Protein 7Q92 (pdb70)

Radius of gyration: 36.18 Å; Cα contacts (8 Å, |Δi|>4): 2029; chains: 4; bounding box: 67×119×98 Å

Foldseek 3Di:
DADEKEKEFEWEWAADPLFIKTAAPAPAGTQMDTDDPPQPDSVSRSVVSCCVQAVDDFDDKAKFDKAWDPDDPCVVVVHTYMYTYIYTYAHDDDDPSGDDIDTPCLAPVQLAQAVHGDPVVVVVVVLQQVLLPVDVVRNVVSVVLVCVANQVVVVGHDSLSQLSVVVSCLVSQQDQLNVDPPHHHDHDHPDCRSSNNSRNLSVQLVCVVQPNLRLNNDQKAFPVVVQSNNCNSRSHHDPSVVSVVRCVVVVFKDFPPDDADPVGDDGTIIGGDVVSVVVVVPDD/DVDPDDDDPVDDDDDAAWEKEFEWEWAADPLFIFTAAPVRAGTQMDTDDPPQPDSVSVSQVSCCVGPVDDFDAKAKFDWDDFPCVPHYIYTYIYTYAYPCHDTPCLAVVQLAQAPHGDPVLVVVLVLQQCLLPVDVVNNVVSVVLCCDDSNNVHDDHDLLCLLSNVVSCLVSQQDVLVVDPPHHHDHDHPGCRVNSNSRNLNVQLQCCVQPNLRQNSDQKDALVVVQSNNCNSSSYHDDPVVSVVRCVVNVFWDFPPPVTMIGGDVVSVVCSVVQHHHHDDDDD/DDPDDEKEKEFEWEWAADPLFIKTAAPQRAGTQMDTDDPPQQFSVSSSQVSQCVGFVDHFFFKAKFDKDWDPDDPCVVVPHTYMYTYIYTYAHDDVDGGDDIDTPCLAPVQLAQAVHGDPCLVVVLVLQQCLLPVDVVNNVVSVVLCCVDPNSVPHDHDSLCQLSNVVSCLVSQQDQLVVDPPHHHDGDHPDCRSSSNSRNLSVQLVCCVQPNPRLNNDQKAFLVVVQSNNCNSNSHHDDRVVVVVSCVVNVQKDFPPDDQDPDGDDGTIMGGDPVSVVVCCVCGDDTD/DDDDDDDAWEKEFEFEWAADPLFIKTAAPVRAFTQMDTDDPPQPDSVSVSVVSCCVGFVDDWDAKAKFDWDWFDDDPPGIYIYTYIYTYAHQDVVGGGDIDTPCLAVVQLAQAVHGDPVLVVVLVLQQCLLPVDPVRNVVSCVLCCVDSNNPPHDHDSLCQLSNVVSCLVSVVPPLNVHDHDHPGCRNNSNSRNLNVQLQCLVQPNLRQNSDQKAFVVVVQSNNCNSSSYRDDSVVSVCRCVVNQFKDFPPDDADPPGDDGTIMGGDVVSVVVSVPQHRHHDDPDD

Secondary structure (DSSP, 8-state):
--EEEEEEEEEEEEEETTEEE--BTTTTB--EEE--TT-SSHHHHHHHHHHHHH------EEEEEEEE---S-GGGGTSEEEEEEEEEE-------------BHHHH-GGG--TTSS-THHHHHHHHHHHHHTS-GGGHHHHHHHHHHHSSTTSS---TT-HHHHHHHHHHTT-SGGG--SS----S---TTHHHHHHHHHHHHHHHHHH----TT---SB-HHHHHHHHHHHHTS---HHHHHHHHHHTT-EEE----B-SSS-B---EEE-HHHHHHHHS--/-----SS-TT------EEEEEEEEEEEEETTEEE--BTTTTB-SEEE--TT-SSHHHHHHHHHHHHH------EEEEEEEE-----SEEEEEEEEE------BHHHH-GGG--BTBS-THHHHHHHHHHHHHTSSGGGHHHHHHHHHHHT-TTS----TT-HHHHHHHHHHTT-SGGG--SS----S---TTHHHHHHHHHHHHHHHHHH----TT---SEEHHHHHHHHHHHHTSPPPHHHHHHHHHHTT-EEE-----EEEE-HHHHHHHHHH-SS---S--/--SSEEEEEEEEEEEEEETTEEE--BTTTTB-SEEE--TT-SSHHHHHHHHHHHHH------EEEEEEEE---S--TTTTSEEEEEEEEEE------------BHHHH-GGG--TTSS-THHHHHHHHHHHHHTS-HHHHHHHHHHHHHHT-TTS----TT-HHHHHHHHHHTT-SGGG--SS----S---TTHHHHHHHHHHHHHHHHHH----TT---SEEHHHHHHHHHHHHTSPPPHHHHHHHHHHHT-EEE----B-SSS-B--EEEE-HHHHHHHHHT-----/-------EEEEEEEEEEEEETTEEE--BGGGTB-SEEE--TT-SSHHHHHHHHHHHHH-------EEEEEEE--------EEEEEEEEE------------BHHHH-GGG--TTSS-THHHHHHHHHHHHHTS-GGGHHHHHHHHHHHH-TTS----TTTHHHHHHHHHHTT-STT----S---TTHHHHHHHHHHHHHHHHHH----TT---SB-HHHHHHHHHHHHTSPPPHHHHHHHHHHTT-EEE----B-TTS-B---EEE-HHHHHHHHHS-SS---S--

Solvent-accessible surface area: 52614 Å² total

InterPro domains:
  IPR011213 Nicotinic acid mononucleotide biosynthesis protein [PIRSF019423] (5-300)
  IPR015797 NUDIX hydrolase-like domain superfamily [SSF55811] (12-137)
  IPR036388 Winged helix-like DNA-binding domain superfamily [G3DSA:1.10.10.10] (214-289)
  IPR036390 Winged helix DNA-binding domain superfamily [SSF46785] (218-288)
  IPR054105 NrtR, DNA-binding winged helix domain [PF21906] (220-280)

Organism: Agrobacterium fabrum (strain C58 / ATCC 33970) (NCBI:txid176299)

Structure (mmCIF, N/CA/C/O backbone):
data_7Q92
#
_entry.id   7Q92
#
_cell.length_a   57.920
_cell.length_b   132.570
_cell.length_c   86.850
_cell.angle_alpha   90.000
_cell.angle_beta   100.158
_cell.angle_gamma   90.000
#
_symmetry.space_group_name_H-M   'P 1 21 1'
#
loop_
_entity.id
_entity.type
_entity.pdbx_description
1 polymer 'NADQ transcription factor'
2 non-polymer "ADENOSINE-5'-TRIPHOSPHATE"
3 non-polymer 'POTASSIUM ION'
4 non-polymer 'SODIUM ION'
5 water water
#
loop_
_atom_site.group_PDB
_atom_site.id
_atom_site.type_symbol
_atom_site.label_atom_id
_atom_site.label_alt_id
_atom_site.label_comp_id
_atom_site.label_asym_id
_atom_site.label_entity_id
_atom_site.label_seq_id
_atom_site.pdbx_PDB_ins_code
_atom_site.Cartn_x
_atom_site.Cartn_y
_atom_site.Cartn_z
_atom_site.occupancy
_atom_site.B_iso_or_equiv
_atom_site.auth_seq_id
_atom_site.auth_comp_id
_atom_site.auth_asym_id
_atom_site.auth_atom_id
_atom_site.pdbx_PDB_model_num
ATOM 1 N N . ILE A 1 39 ? 11.07035 45.61767 56.89198 1.000 53.97663 39 ILE A N 1
ATOM 2 C CA . ILE A 1 39 ? 10.98096 46.99139 57.36656 1.000 53.18406 39 ILE A CA 1
ATOM 3 C C . ILE A 1 39 ? 11.17419 47.95419 56.19976 1.000 53.51860 39 ILE A C 1
ATOM 4 O O . ILE A 1 39 ? 12.06409 47.76935 55.36750 1.000 52.55046 39 ILE A O 1
ATOM 9 N N . GLY A 1 40 ? 10.33416 48.98034 56.14142 1.000 46.27782 40 GLY A N 1
ATOM 10 C CA . GLY A 1 40 ? 10.37533 49.93794 55.05928 1.000 42.44531 40 GLY A CA 1
ATOM 11 C C . GLY A 1 40 ? 9.42318 49.66198 53.91851 1.000 43.14771 40 GLY A C 1
ATOM 12 O O . GLY A 1 40 ? 9.66263 50.14884 52.80699 1.000 44.07131 40 GLY A O 1
ATOM 13 N N . LEU A 1 41 ? 8.35918 48.90184 54.15345 1.000 40.64317 41 LEU A N 1
ATOM 14 C CA . LEU A 1 41 ? 7.38483 48.57552 53.12543 1.000 39.66073 41 LEU A CA 1
ATOM 15 C C . LEU A 1 41 ? 6.19501 49.52254 53.20439 1.000 34.88270 41 LEU A C 1
ATOM 16 O O . LEU A 1 41 ? 5.86101 50.04352 54.27115 1.000 36.43365 41 LEU A O 1
ATOM 21 N N . ALA A 1 42 ? 5.55350 49.73767 52.05871 1.000 39.14204 42 ALA A N 1
ATOM 22 C CA . ALA A 1 42 ? 4.40437 50.62484 51.98793 1.000 37.32934 42 ALA A CA 1
ATOM 23 C C . ALA A 1 42 ? 3.47792 50.17019 50.87165 1.000 34.56105 42 ALA A C 1
ATOM 24 O O . ALA A 1 42 ? 3.91645 49.58667 49.87719 1.000 28.38543 42 ALA A O 1
ATOM 26 N N . HIS A 1 43 ? 2.18982 50.44249 51.05144 1.000 34.74092 43 HIS A N 1
ATOM 27 C CA . HIS A 1 43 ? 1.18135 50.19549 50.03069 1.000 30.76852 43 HIS A CA 1
ATOM 28 C C . HIS A 1 43 ? 0.83749 51.52105 49.36383 1.000 31.34453 43 HIS A C 1
ATOM 29 O O . HIS A 1 43 ? 0.46259 52.48251 50.04371 1.000 30.73782 43 HIS A O 1
ATOM 36 N N . ALA A 1 44 ? 0.96993 51.57349 48.04279 1.000 28.40896 44 ALA A N 1
ATOM 37 C CA . ALA A 1 44 ? 0.75964 52.80069 47.28908 1.000 29.67774 44 ALA A CA 1
ATOM 38 C C . ALA A 1 44 ? -0.57602 52.74767 46.56264 1.000 32.61914 44 ALA A C 1
ATOM 39 O O . ALA A 1 44 ? -0.85523 51.79278 45.82966 1.000 36.19189 44 ALA A O 1
ATOM 41 N N . GLU A 1 45 ? -1.39418 53.77307 46.77152 1.000 36.89991 45 GLU A N 1
ATOM 42 C CA . GLU A 1 45 ? -2.63193 53.95947 46.02942 1.000 35.22400 45 GLU A CA 1
ATOM 43 C C . GLU A 1 45 ? -2.43685 55.08593 45.02509 1.000 28.51805 45 GLU A C 1
ATOM 44 O O . GLU A 1 45 ? -2.01433 56.18668 45.39378 1.000 29.03043 45 GLU A O 1
ATOM 50 N N . LEU A 1 46 ? -2.72822 54.80327 43.75975 1.000 32.65965 46 LEU A N 1
ATOM 51 C CA . LEU A 1 46 ? -2.61792 55.79239 42.69657 1.000 21.39957 46 LEU A CA 1
ATOM 52 C C . LEU A 1 46 ? -3.98031 56.44307 42.49881 1.000 32.89995 46 LEU A C 1
ATOM 53 O O . LEU A 1 46 ? -4.96743 55.75019 42.23541 1.000 30.84180 46 LEU A O 1
ATOM 58 N N . ILE A 1 47 ? -4.03575 57.76632 42.63180 1.000 29.20608 47 ILE A N 1
ATOM 59 C CA . ILE A 1 47 ? -5.28969 58.51100 42.61751 1.000 27.37074 47 ILE A CA 1
ATOM 60 C C . ILE A 1 47 ? -5.23962 59.52982 41.48770 1.000 31.46998 47 ILE A C 1
ATOM 61 O O . ILE A 1 47 ? -4.23974 60.23954 41.32861 1.000 25.37787 47 ILE A O 1
ATOM 66 N N . ALA A 1 48 ? -6.32231 59.61143 40.71775 1.000 31.33150 48 ALA A N 1
ATOM 67 C CA . ALA A 1 48 ? -6.37798 60.42543 39.51121 1.000 26.20987 48 ALA A CA 1
ATOM 68 C C . ALA A 1 48 ? -7.28005 61.63402 39.71851 1.000 34.16618 48 ALA A C 1
ATOM 69 O O . ALA A 1 48 ? -8.41950 61.49526 40.17735 1.000 32.67858 48 ALA A O 1
ATOM 71 N N . VAL A 1 49 ? -6.76719 62.81420 39.37205 1.000 24.64001 49 VAL A N 1
ATOM 72 C CA . VAL A 1 49 ? -7.57156 64.02870 39.30672 1.000 24.17786 49 VAL A CA 1
ATOM 73 C C . VAL A 1 49 ? -7.66569 64.45804 37.84848 1.000 26.87868 49 VAL A C 1
ATOM 74 O O . VAL A 1 49 ? -6.79727 65.17823 37.34261 1.000 27.76735 49 VAL A O 1
ATOM 78 N N . VAL A 1 50 ? -8.71051 64.01096 37.16015 1.000 27.45681 50 VAL A N 1
ATOM 79 C CA . VAL A 1 50 ? -8.91634 64.32096 35.75029 1.000 28.18535 50 VAL A CA 1
ATOM 80 C C . VAL A 1 50 ? -9.94892 65.43482 35.65638 1.000 29.11422 50 VAL A C 1
ATOM 81 O O . VAL A 1 50 ? -11.09811 65.26673 36.08240 1.000 29.45945 50 VAL A O 1
ATOM 85 N N . THR A 1 51 ? -9.54416 66.56813 35.09134 1.000 28.09004 51 THR A N 1
ATOM 86 C CA . THR A 1 51 ? -10.34691 67.78172 35.09130 1.000 33.62779 51 THR A CA 1
ATOM 87 C C . THR A 1 51 ? -10.80118 68.13220 33.67972 1.000 32.76168 51 THR A C 1
ATOM 88 O O . THR A 1 51 ? -10.03730 68.00307 32.71759 1.000 25.88651 51 THR A O 1
ATOM 92 N N . ALA A 1 52 ? -12.05651 68.56182 33.56667 1.000 31.91110 52 ALA A N 1
ATOM 93 C CA . ALA A 1 52 ? -12.60161 69.12067 32.34092 1.000 31.88301 52 ALA A CA 1
ATOM 94 C C . ALA A 1 52 ? -13.36676 70.39112 32.68090 1.000 37.69385 52 ALA A C 1
ATOM 95 O O . ALA A 1 52 ? -13.74671 70.62157 33.83199 1.000 35.93529 52 ALA A O 1
ATOM 97 N N . ILE A 1 53 ? -13.58868 71.21966 31.66525 1.000 30.33812 53 ILE A N 1
ATOM 98 C CA . ILE A 1 53 ? -14.31514 72.47519 31.81460 1.000 33.55937 53 ILE A CA 1
ATOM 99 C C . ILE A 1 53 ? -15.56523 72.38728 30.95201 1.000 38.87590 53 ILE A C 1
ATOM 100 O O . ILE A 1 53 ? -15.47851 72.37343 29.71726 1.000 39.78839 53 ILE A O 1
ATOM 105 N N . THR A 1 54 ? -16.72654 72.32867 31.59885 1.000 44.28974 54 THR A N 1
ATOM 106 C CA . THR A 1 54 ? -18.00634 72.19572 30.91738 1.000 45.21415 54 THR A CA 1
ATOM 107 C C . THR A 1 54 ? -18.95392 73.26733 31.43088 1.000 42.39341 54 THR A C 1
ATOM 108 O O . THR A 1 54 ? -19.14691 73.39643 32.64408 1.000 45.03365 54 THR A O 1
ATOM 112 N N . THR A 1 55 ? -19.54292 74.02778 30.50467 1.000 49.97292 55 THR A N 1
ATOM 113 C CA . THR A 1 55 ? -20.46579 75.11700 30.83546 1.000 47.01537 55 THR A CA 1
ATOM 114 C C . THR A 1 55 ? -19.81656 76.12455 31.78265 1.000 48.60617 55 THR A C 1
ATOM 115 O O . THR A 1 55 ? -20.44157 76.60394 32.73145 1.000 51.77214 55 THR A O 1
ATOM 119 N N . ASP A 1 56 ? -18.54697 76.44272 31.51840 1.000 45.92948 56 ASP A N 1
ATOM 120 C CA . ASP A 1 56 ? -17.76741 77.38130 32.32682 1.000 42.78716 56 ASP A CA 1
ATOM 121 C C . ASP A 1 56 ? -17.71197 76.96162 33.79418 1.000 47.04519 56 ASP A C 1
ATOM 122 O O . ASP A 1 56 ? -17.65564 77.80546 34.69293 1.000 40.60308 56 ASP A O 1
ATOM 127 N N . GLU A 1 57 ? -17.72321 75.65359 34.04887 1.000 44.35303 57 GLU A N 1
ATOM 128 C CA . GLU A 1 57 ? -17.60981 75.12004 35.39667 1.000 46.38159 57 GLU A CA 1
ATOM 129 C C . GLU A 1 57 ? -16.52456 74.05749 35.41979 1.000 39.72860 57 GLU A C 1
ATOM 130 O O . GLU A 1 57 ? -16.52287 73.14842 34.56882 1.000 34.26294 57 GLU A O 1
ATOM 136 N N . PRO A 1 58 ? -15.58079 74.12475 36.36201 1.000 27.92306 58 PRO A N 1
ATOM 137 C CA . PRO A 1 58 ? -14.54133 73.09239 36.44803 1.000 35.18470 58 PRO A CA 1
ATOM 138 C C . PRO A 1 58 ? -15.10865 71.81712 37.05568 1.000 30.64210 58 PRO A C 1
ATOM 139 O O . PRO A 1 58 ? -15.72261 71.84162 38.12509 1.000 28.92676 58 PRO A O 1
ATOM 143 N N . ARG A 1 59 ? -14.90452 70.70070 36.36399 1.000 28.64545 59 ARG A N 1
ATOM 144 C CA . ARG A 1 59 ? -15.44996 69.42134 36.78452 1.000 30.01089 59 ARG A CA 1
ATOM 145 C C . ARG A 1 59 ? -14.34059 68.38344 36.85770 1.000 32.34589 59 ARG A C 1
ATOM 146 O O . ARG A 1 59 ? -13.34856 68.45448 36.12698 1.000 35.23955 59 ARG A O 1
ATOM 154 N N . VAL A 1 60 ? -14.51780 67.42094 37.75832 1.000 32.38932 60 VAL A N 1
ATOM 155 C CA . VAL A 1 60 ? -13.54810 66.35982 37.99085 1.000 32.65906 60 VAL A CA 1
ATOM 156 C C . VAL A 1 60 ? -14.23000 65.02050 37.74879 1.000 30.60602 60 VAL A C 1
ATOM 157 O O . VAL A 1 60 ? -15.41157 64.84601 38.06737 1.000 32.70893 60 VAL A O 1
ATOM 169 N N . THR A 1 62 ? -15.20071 61.32523 38.46065 1.000 32.26465 62 THR A N 1
ATOM 170 C CA . THR A 1 62 ? -15.40174 60.58760 39.69911 1.000 34.15480 62 THR A CA 1
ATOM 171 C C . THR A 1 62 ? -16.03948 59.23636 39.40678 1.000 41.22483 62 THR A C 1
ATOM 172 O O . THR A 1 62 ? -16.55080 58.98332 38.31300 1.000 43.11565 62 THR A O 1
ATOM 176 N N . VAL A 1 63 ? -16.00113 58.36562 40.41408 1.000 40.21952 63 VAL A N 1
ATOM 177 C CA . VAL A 1 63 ? -16.70005 57.08969 40.39434 1.000 42.13833 63 VAL A CA 1
ATOM 178 C C . VAL A 1 63 ? -17.61728 57.02963 41.61292 1.000 42.09513 63 VAL A C 1
ATOM 179 O O . VAL A 1 63 ? -17.58280 57.89603 42.48737 1.000 40.70573 63 VAL A O 1
ATOM 183 N N . ARG A 1 64 ? -18.44101 55.97952 41.65776 1.000 41.67658 64 ARG A N 1
ATOM 184 C CA . ARG A 1 64 ? -19.41787 55.77804 42.73139 1.000 46.21572 64 ARG A CA 1
ATOM 185 C C . ARG A 1 64 ? -20.32082 56.99973 42.90030 1.000 44.26211 64 ARG A C 1
ATOM 186 O O . ARG A 1 64 ? -20.57741 57.45582 44.01615 1.000 44.19891 64 ARG A O 1
ATOM 194 N N . GLU A 1 65 ? -20.80356 57.53158 41.77525 1.000 44.40215 65 GLU A N 1
ATOM 195 C CA . GLU A 1 65 ? -21.74590 58.65288 41.75302 1.000 43.99154 65 GLU A CA 1
ATOM 196 C C . GLU A 1 65 ? -21.18342 59.87289 42.48273 1.000 45.36736 65 GLU A C 1
ATOM 197 O O . GLU A 1 65 ? -21.86595 60.52013 43.28004 1.000 48.24094 65 GLU A O 1
ATOM 203 N N . GLY A 1 66 ? -19.91836 60.18164 42.20586 1.000 41.67550 66 GLY A N 1
ATOM 204 C CA . GLY A 1 66 ? -19.29264 61.36585 42.75765 1.000 39.68085 66 GLY A CA 1
ATOM 205 C C . GLY A 1 66 ? -18.72273 61.22032 44.14915 1.000 36.78478 66 GLY A C 1
ATOM 206 O O . GLY A 1 66 ? -18.37437 62.23408 44.76552 1.000 36.78372 66 GLY A O 1
ATOM 207 N N . ALA A 1 67 ? -18.60806 59.99838 44.66548 1.000 37.55128 67 ALA A N 1
ATOM 208 C CA . ALA A 1 67 ? -18.10576 59.79338 46.01646 1.000 41.09846 67 ALA A CA 1
ATOM 209 C C . ALA A 1 67 ? -16.59763 59.59291 46.07655 1.000 40.78136 67 ALA A C 1
ATOM 210 O O . ALA A 1 67 ? -16.00731 59.77756 47.14733 1.000 32.35118 67 ALA A O 1
ATOM 212 N N . ALA A 1 68 ? -15.95932 59.22877 44.96563 1.000 38.41883 68 ALA A N 1
ATOM 213 C CA . ALA A 1 68 ? -14.53618 58.92749 44.98415 1.000 33.47469 68 ALA A CA 1
ATOM 214 C C . ALA A 1 68 ? -13.91485 59.25012 43.63437 1.000 34.32700 68 ALA A C 1
ATOM 215 O O . ALA A 1 68 ? -14.57719 59.19057 42.59500 1.000 36.54266 68 ALA A O 1
ATOM 217 N N . LEU A 1 69 ? -12.63153 59.59122 43.66761 1.000 37.26632 69 LEU A N 1
ATOM 218 C CA . LEU A 1 69 ? -11.83335 59.73286 42.46450 1.000 28.52239 69 LEU A CA 1
ATOM 219 C C . LEU A 1 69 ? -11.44305 58.35770 41.93680 1.000 29.13619 69 LEU A C 1
ATOM 220 O O . LEU A 1 69 ? -11.40058 57.38303 42.69212 1.000 26.29916 69 LEU A O 1
ATOM 225 N N . PRO A 1 70 ? -11.16242 58.24608 40.63883 1.000 28.50550 70 PRO A N 1
ATOM 226 C CA . PRO A 1 70 ? -10.62634 56.98174 40.11231 1.000 33.09037 70 PRO A CA 1
ATOM 227 C C . PRO A 1 70 ? -9.28703 56.67239 40.76053 1.000 27.57599 70 PRO A C 1
ATOM 228 O O . PRO A 1 70 ? -8.36215 57.48716 40.73281 1.000 33.38584 70 PRO A O 1
ATOM 232 N N . SER A 1 71 ? -9.19052 55.49177 41.36651 1.000 29.96264 71 SER A N 1
ATOM 233 C CA . SER A 1 71 ? -7.98252 55.12547 42.08907 1.000 31.33107 71 SER A CA 1
ATOM 234 C C . SER A 1 71 ? -7.73658 53.63003 41.95445 1.000 32.30940 71 SER A C 1
ATOM 235 O O . SER A 1 71 ? -8.59455 52.87109 41.49604 1.000 35.18292 71 SER A O 1
ATOM 238 N N . GLY A 1 72 ? -6.54092 53.21738 42.36716 1.000 28.26411 72 GLY A N 1
ATOM 239 C CA . GLY A 1 72 ? -6.13929 51.83357 42.31476 1.000 32.90868 72 GLY A CA 1
ATOM 240 C C . GLY A 1 72 ? -4.74939 51.63326 42.88385 1.000 34.34246 72 GLY A C 1
ATOM 241 O O . GLY A 1 72 ? -3.91761 52.54652 42.89166 1.000 33.18495 72 GLY A O 1
ATOM 242 N N . PRO A 1 73 ? -4.47110 50.43024 43.37626 1.000 37.04334 73 PRO A N 1
ATOM 243 C CA . PRO A 1 73 ? -3.16190 50.16754 43.97956 1.000 36.86507 73 PRO A CA 1
ATOM 244 C C . PRO A 1 73 ? -2.06926 50.04396 42.93028 1.000 37.48749 73 PRO A C 1
ATOM 245 O O . PRO A 1 73 ? -2.31446 49.73387 41.76267 1.000 36.48247 73 PRO A O 1
ATOM 249 N N . PHE A 1 74 ? -0.84037 50.29261 43.37253 1.000 31.54265 74 PHE A N 1
ATOM 250 C CA . PHE A 1 74 ? 0.33761 50.08386 42.54316 1.000 33.37533 74 PHE A CA 1
ATOM 251 C C . PHE A 1 74 ? 0.77185 48.62818 42.67221 1.000 35.19763 74 PHE A C 1
ATOM 252 O O . PHE A 1 74 ? 1.01146 48.14305 43.78370 1.000 34.37419 74 PHE A O 1
ATOM 260 N N . GLU A 1 75 ? 0.86793 47.93363 41.54384 1.000 36.73068 75 GLU A N 1
ATOM 261 C CA . GLU A 1 75 ? 1.15495 46.50756 41.52654 1.000 40.06675 75 GLU A CA 1
ATOM 262 C C . GLU A 1 75 ? 2.50564 46.24751 40.87111 1.000 34.89447 75 GLU A C 1
ATOM 263 O O . GLU A 1 75 ? 3.09425 47.12287 40.23087 1.000 38.61688 75 GLU A O 1
ATOM 269 N N . PHE A 1 76 ? 2.99144 45.01455 41.04431 1.000 29.66863 76 PHE A N 1
ATOM 270 C CA . PHE A 1 76 ? 4.32147 44.66162 40.55592 1.000 36.98829 76 PHE A CA 1
ATOM 271 C C . PHE A 1 76 ? 4.40245 44.75992 39.03768 1.000 35.89677 76 PHE A C 1
ATOM 272 O O . PHE A 1 76 ? 5.41655 45.20890 38.49106 1.000 40.30252 76 PHE A O 1
ATOM 280 N N . GLY A 1 77 ? 3.34870 44.34077 38.33881 1.000 33.48896 77 GLY A N 1
ATOM 281 C CA . GLY A 1 77 ? 3.34452 44.40575 36.88843 1.000 32.23982 77 GLY A CA 1
ATOM 282 C C . GLY A 1 77 ? 3.25551 45.80600 36.31906 1.000 38.71606 77 GLY A C 1
ATOM 283 O O . GLY A 1 77 ? 3.45317 45.97581 35.11088 1.000 42.15661 77 GLY A O 1
ATOM 284 N N . HIS A 1 78 ? 2.96061 46.80361 37.14955 1.000 37.63556 78 HIS A N 1
ATOM 285 C CA . HIS A 1 78 ? 2.87311 48.18404 36.68562 1.000 38.52425 78 HIS A CA 1
ATOM 286 C C . HIS A 1 78 ? 4.27306 48.70378 36.38888 1.000 42.64577 78 HIS A C 1
ATOM 287 O O . HIS A 1 78 ? 5.09602 48.84939 37.29826 1.000 39.02939 78 HIS A O 1
ATOM 294 N N . ARG A 1 79 ? 4.54290 48.98598 35.11224 1.000 43.88720 79 ARG A N 1
ATOM 295 C CA . ARG A 1 79 ? 5.88904 49.37601 34.70700 1.000 38.88437 79 ARG A CA 1
ATOM 296 C C . ARG A 1 79 ? 6.30294 50.69118 35.35418 1.000 36.88539 79 ARG A C 1
ATOM 297 O O . ARG A 1 79 ? 7.44701 50.84036 35.79826 1.000 38.58725 79 ARG A O 1
ATOM 305 N N . THR A 1 80 ? 5.38966 51.65701 35.41246 1.000 40.83395 80 THR A N 1
ATOM 306 C CA . THR A 1 80 ? 5.61883 52.92448 36.08915 1.000 40.91181 80 THR A CA 1
ATOM 307 C C . THR A 1 80 ? 4.40254 53.26343 36.94016 1.000 36.08578 80 THR A C 1
ATOM 308 O O . THR A 1 80 ? 3.35121 52.62323 36.84922 1.000 31.33412 80 THR A O 1
ATOM 312 N N . LEU A 1 81 ? 4.55820 54.28936 37.77962 1.000 35.06993 81 LEU A N 1
ATOM 313 C CA . LEU A 1 81 ? 3.43108 54.76673 38.57324 1.000 34.00685 81 LEU A CA 1
ATOM 314 C C . LEU A 1 81 ? 2.33487 55.33362 37.67961 1.000 34.11300 81 LEU A C 1
ATOM 315 O O . LEU A 1 81 ? 1.14253 55.15442 37.95508 1.000 34.99375 81 LEU A O 1
ATOM 320 N N . GLN A 1 82 ? 2.72136 56.01119 36.59554 1.000 32.63444 82 GLN A N 1
ATOM 321 C CA . GLN A 1 82 ? 1.73658 56.61359 35.70261 1.000 33.86181 82 GLN A CA 1
ATOM 322 C C . GLN A 1 82 ? 1.01937 55.55849 34.86814 1.000 36.09760 82 GLN A C 1
ATOM 323 O O . GLN A 1 82 ? -0.19588 55.64891 34.65686 1.000 36.13037 82 GLN A O 1
ATOM 329 N N . SER A 1 83 ? 1.75241 54.55489 34.37799 1.000 31.61205 83 SER A N 1
ATOM 330 C CA . SER A 1 83 ? 1.11651 53.49367 33.60455 1.000 32.04584 83 SER A CA 1
ATOM 331 C C . SER A 1 83 ? 0.17145 52.66624 34.46485 1.000 37.90064 83 SER A C 1
ATOM 332 O O . SER A 1 83 ? -0.85000 52.17674 33.96847 1.000 31.70004 83 SER A O 1
ATOM 335 N N . GLY A 1 84 ? 0.49306 52.49798 35.74841 1.000 40.84311 84 GLY A N 1
ATOM 336 C CA . GLY A 1 84 ? -0.41037 51.78720 36.63618 1.000 33.18504 84 GLY A CA 1
ATOM 337 C C . GLY A 1 84 ? -1.71765 52.52501 36.84552 1.000 31.93709 84 GLY A C 1
ATOM 338 O O . GLY A 1 84 ? -2.79117 51.91673 36.84092 1.000 35.08247 84 GLY A O 1
ATOM 339 N N . LEU A 1 85 ? -1.64810 53.84630 37.02268 1.000 33.90468 85 LEU A N 1
ATOM 340 C CA . LEU A 1 85 ? -2.86387 54.62759 37.21512 1.000 34.28469 85 LEU A CA 1
ATOM 341 C C . LEU A 1 85 ? -3.70958 54.67525 35.94906 1.000 31.20572 85 LEU A C 1
ATOM 342 O O . LEU A 1 85 ? -4.94309 54.69259 36.03363 1.000 35.13178 85 LEU A O 1
ATOM 347 N N . ARG A 1 86 ? -3.07329 54.69140 34.77349 1.000 32.22407 86 ARG A N 1
ATOM 348 C CA . ARG A 1 86 ? -3.83131 54.72219 33.52554 1.000 35.47316 86 ARG A CA 1
ATOM 349 C C . ARG A 1 86 ? -4.70732 53.48462 33.37986 1.000 34.79594 86 ARG A C 1
ATOM 350 O O . ARG A 1 86 ? -5.82588 53.56451 32.85838 1.000 35.14965 86 ARG A O 1
ATOM 358 N N . GLU A 1 87 ? -4.21577 52.32966 33.83474 1.000 33.32162 87 GLU A N 1
ATOM 359 C CA . GLU A 1 87 ? -5.01207 51.11047 33.75863 1.000 34.98307 87 GLU A CA 1
ATOM 360 C C . GLU A 1 87 ? -6.21688 51.17209 34.68666 1.000 35.94840 87 GLU A C 1
ATOM 361 O O . GLU A 1 87 ? -7.27933 50.63353 34.35619 1.000 35.05721 87 GLU A O 1
ATOM 367 N N . TRP A 1 88 ? -6.07807 51.82695 35.84140 1.000 29.82088 88 TRP A N 1
ATOM 368 C CA . TRP A 1 88 ? -7.21917 51.97849 36.73671 1.000 31.00583 88 TRP A CA 1
ATOM 369 C C . TRP A 1 88 ? -8.20677 53.00635 36.20051 1.000 32.72328 88 TRP A C 1
ATOM 370 O O . TRP A 1 88 ? -9.42282 52.84032 36.34904 1.000 35.40447 88 TRP A O 1
ATOM 381 N N . ILE A 1 89 ? -7.70616 54.07190 35.57070 1.000 31.77727 89 ILE A N 1
ATOM 382 C CA . ILE A 1 89 ? -8.59647 55.04950 34.94968 1.000 34.51151 89 ILE A CA 1
ATOM 383 C C . ILE A 1 89 ? -9.42731 54.39030 33.85656 1.000 33.58214 89 ILE A C 1
ATOM 384 O O . ILE A 1 89 ? -10.64240 54.60317 33.76349 1.000 31.39232 89 ILE A O 1
ATOM 389 N N . HIS A 1 90 ? -8.78675 53.57148 33.01898 1.000 34.67975 90 HIS A N 1
ATOM 390 C CA . HIS A 1 90 ? -9.49264 52.93316 31.91288 1.000 36.04096 90 HIS A CA 1
ATOM 391 C C . HIS A 1 90 ? -10.48469 51.89202 32.41497 1.000 39.25028 90 HIS A C 1
ATOM 392 O O . HIS A 1 90 ? -11.62460 51.83288 31.93994 1.000 40.46204 90 HIS A O 1
ATOM 399 N N . GLU A 1 91 ? -10.07235 51.06867 33.38139 1.000 39.94597 91 GLU A N 1
ATOM 400 C CA . GLU A 1 91 ? -10.94110 50.00612 33.87691 1.000 40.43530 91 GLU A CA 1
ATOM 401 C C . GLU A 1 91 ? -12.17280 50.55871 34.58442 1.000 40.36339 91 GLU A C 1
ATOM 402 O O . GLU A 1 91 ? -13.23510 49.92624 34.56045 1.000 40.19255 91 GLU A O 1
ATOM 408 N N . GLN A 1 92 ? -12.06198 51.73519 35.20030 1.000 38.87644 92 GLN A N 1
ATOM 409 C CA . GLN A 1 92 ? -13.13958 52.26704 36.02251 1.000 34.15447 92 GLN A CA 1
ATOM 410 C C . GLN A 1 92 ? -13.98773 53.31894 35.32146 1.000 35.22322 92 GLN A C 1
ATOM 411 O O . GLN A 1 92 ? -15.13917 53.52406 35.72090 1.000 35.44351 92 GLN A O 1
ATOM 417 N N . THR A 1 93 ? -13.45944 53.98964 34.29794 1.000 37.59448 93 THR A N 1
ATOM 418 C CA . THR A 1 93 ? -14.21626 55.04200 33.62864 1.000 46.50576 93 THR A CA 1
ATOM 419 C C . THR A 1 93 ? -14.30531 54.80807 32.12569 1.000 42.35214 93 THR A C 1
ATOM 420 O O . THR A 1 93 ? -15.27454 55.23126 31.48717 1.000 45.04414 93 THR A O 1
ATOM 424 N N . HIS A 1 94 ? -13.29816 54.14606 31.55337 1.000 44.31460 94 HIS A N 1
ATOM 425 C CA . HIS A 1 94 ? -13.16917 53.96259 30.10748 1.000 43.77595 94 HIS A CA 1
ATOM 426 C C . HIS A 1 94 ? -13.16009 55.29046 29.35739 1.000 42.80134 94 HIS A C 1
ATOM 427 O O . HIS A 1 94 ? -13.47847 55.33829 28.16426 1.000 49.69846 94 HIS A O 1
ATOM 434 N N . HIS A 1 95 ? -12.79863 56.37026 30.04162 1.000 39.96688 95 HIS A N 1
ATOM 435 C CA . HIS A 1 95 ? -12.71704 57.70843 29.47057 1.000 36.25843 95 HIS A CA 1
ATOM 436 C C . HIS A 1 95 ? -11.29037 57.98136 29.01360 1.000 39.81274 95 HIS A C 1
ATOM 437 O O . HIS A 1 95 ? -10.34906 57.74928 29.78137 1.000 45.82140 95 HIS A O 1
ATOM 444 N N . PRO A 1 96 ? -11.08803 58.45206 27.78362 1.000 40.75846 96 PRO A N 1
ATOM 445 C CA . PRO A 1 96 ? -9.72360 58.71940 27.31592 1.000 40.49455 96 PRO A CA 1
ATOM 446 C C . PRO A 1 96 ? -9.04278 59.78425 28.16256 1.000 38.12403 96 PRO A C 1
ATOM 447 O O . PRO A 1 96 ? -9.67934 60.70882 28.67245 1.000 33.34246 96 PRO A O 1
ATOM 451 N N . VAL A 1 97 ? -7.72876 59.63723 28.31385 1.000 31.54485 97 VAL A N 1
ATOM 452 C CA . VAL A 1 97 ? -6.91052 60.55307 29.09876 1.000 35.00684 97 VAL A CA 1
ATOM 453 C C . VAL A 1 97 ? -5.65211 60.87109 28.30532 1.000 31.47198 97 VAL A C 1
ATOM 454 O O . VAL A 1 97 ? -5.00086 59.96280 27.77776 1.000 36.26509 97 VAL A O 1
ATOM 458 N N . GLY A 1 98 ? -5.31629 62.15558 28.21667 1.000 21.33282 98 GLY A N 1
ATOM 459 C CA . GLY A 1 98 ? -4.10418 62.57336 27.54342 1.000 32.97146 98 GLY A CA 1
ATOM 460 C C . GLY A 1 98 ? -2.89192 62.52587 28.44923 1.000 34.43724 98 GLY A C 1
ATOM 461 O O . GLY A 1 98 ? -2.54637 61.46564 28.97992 1.000 33.64333 98 GLY A O 1
ATOM 462 N N . TYR A 1 99 ? -2.24097 63.66873 28.64104 1.000 33.05316 99 TYR A N 1
ATOM 463 C CA . TYR A 1 99 ? -1.06479 63.72855 29.49376 1.000 31.88437 99 TYR A CA 1
ATOM 464 C C . TYR A 1 99 ? -1.45866 63.68537 30.96556 1.000 30.96947 99 TYR A C 1
ATOM 465 O O . TYR A 1 99 ? -2.53151 64.15075 31.36122 1.000 33.54487 99 TYR A O 1
ATOM 474 N N . LEU A 1 100 ? -0.57529 63.10976 31.77592 1.000 29.56417 100 LEU A N 1
ATOM 475 C CA . LEU A 1 100 ? -0.73232 63.06802 33.22105 1.000 32.58978 100 LEU A CA 1
ATOM 476 C C . LEU A 1 100 ? 0.47104 63.72570 33.88153 1.000 28.04875 100 LEU A C 1
ATOM 477 O O . LEU A 1 100 ? 1.60068 63.62573 33.39461 1.000 31.42715 100 LEU A O 1
ATOM 482 N N . GLU A 1 101 ? 0.21762 64.40205 34.99819 1.000 33.94981 101 GLU A N 1
ATOM 483 C CA . GLU A 1 101 ? 1.24446 65.13566 35.72802 1.000 28.51884 101 GLU A CA 1
ATOM 484 C C . GLU A 1 101 ? 1.16145 64.74773 37.19478 1.000 27.40329 101 GLU A C 1
ATOM 485 O O . GLU A 1 101 ? 0.10141 64.88635 37.81342 1.000 26.87766 101 GLU A O 1
ATOM 491 N N . GLN A 1 102 ? 2.27026 64.26142 37.74734 1.000 27.92086 102 GLN A N 1
ATOM 492 C CA . GLN A 1 102 ? 2.27353 63.81767 39.13467 1.000 30.79669 102 GLN A CA 1
ATOM 493 C C . GLN A 1 102 ? 2.07174 65.00256 40.06902 1.000 23.97740 102 GLN A C 1
ATOM 494 O O . GLN A 1 102 ? 2.70274 66.05091 39.90981 1.000 26.05403 102 GLN A O 1
ATOM 500 N N . LEU A 1 103 ? 1.18201 64.83735 41.04230 1.000 24.49852 103 LEU A N 1
ATOM 501 C CA . LEU A 1 103 ? 0.92636 65.89486 42.00921 1.000 24.61561 103 LEU A CA 1
ATOM 502 C C . LEU A 1 103 ? 1.87539 65.76956 43.19183 1.000 27.24456 103 LEU A C 1
ATOM 503 O O . LEU A 1 103 ? 3.01991 66.23016 43.12957 1.000 35.12930 103 LEU A O 1
ATOM 508 N N . TYR A 1 104 ? 1.41313 65.14465 44.27026 1.000 30.70787 104 TYR A N 1
ATOM 509 C CA . TYR A 1 104 ? 2.22772 64.95685 45.45854 1.000 28.16642 104 TYR A CA 1
ATOM 510 C C . TYR A 1 104 ? 1.90222 63.60379 46.06949 1.000 27.96384 104 TYR A C 1
ATOM 511 O O . TYR A 1 104 ? 0.91447 62.95477 45.71295 1.000 28.69963 104 TYR A O 1
ATOM 520 N N . THR A 1 105 ? 2.75344 63.18069 46.99752 1.000 26.13935 105 THR A N 1
ATOM 521 C CA . THR A 1 105 ? 2.59975 61.91657 47.70194 1.000 24.79708 105 THR A CA 1
ATOM 522 C C . THR A 1 105 ? 2.27822 62.19307 49.16308 1.000 23.96764 105 THR A C 1
ATOM 523 O O . THR A 1 105 ? 2.97083 62.98067 49.81625 1.000 26.36742 105 THR A O 1
ATOM 527 N N . PHE A 1 106 ? 1.22865 61.55114 49.66860 1.000 26.25633 106 PHE A N 1
ATOM 528 C CA . PHE A 1 106 ? 0.82495 61.67941 51.05946 1.000 23.68560 106 PHE A CA 1
ATOM 529 C C . PHE A 1 106 ? 0.96490 60.33720 51.76153 1.000 22.52779 106 PHE A C 1
ATOM 530 O O . PHE A 1 106 ? 0.83111 59.27813 51.14294 1.000 24.91397 106 PHE A O 1
ATOM 538 N N . ALA A 1 107 ? 1.23674 60.39207 53.06026 1.000 28.83714 107 ALA A N 1
ATOM 539 C CA . ALA A 1 107 ? 1.36650 59.20427 53.88655 1.000 32.44221 107 ALA A CA 1
ATOM 540 C C . ALA A 1 107 ? 0.25188 59.16497 54.92161 1.000 40.48859 107 ALA A C 1
ATOM 541 O O . ALA A 1 107 ? -0.40226 60.17206 55.20648 1.000 47.31265 107 ALA A O 1
ATOM 543 N N . ASP A 1 108 ? 0.05010 57.98264 55.49148 1.000 51.66661 108 ASP A N 1
ATOM 544 C CA . ASP A 1 108 ? -0.99398 57.79787 56.48286 1.000 50.15045 108 ASP A CA 1
ATOM 545 C C . ASP A 1 108 ? -0.50198 58.20532 57.86734 1.000 46.82992 108 ASP A C 1
ATOM 546 O O . ASP A 1 108 ? 0.69936 58.25570 58.14381 1.000 51.74594 108 ASP A O 1
ATOM 551 N N . ARG A 1 109 ? -1.45885 58.50210 58.74293 1.000 49.46153 109 ARG A N 1
ATOM 552 C CA . ARG A 1 109 ? -1.20037 58.68215 60.16548 1.000 61.58668 109 ARG A CA 1
ATOM 553 C C . ARG A 1 109 ? -2.00330 57.68150 60.98903 1.000 59.91147 109 ARG A C 1
ATOM 554 O O . ARG A 1 109 ? -2.44673 57.98838 62.09676 1.000 62.06273 109 ARG A O 1
ATOM 562 N N . ASP A 1 110 ? -2.18989 56.47917 60.45496 1.000 62.72446 110 ASP A N 1
ATOM 563 C CA . ASP A 1 110 ? -3.02233 55.46845 61.09307 1.000 65.86668 110 ASP A CA 1
ATOM 564 C C . ASP A 1 110 ? -2.30751 54.89566 62.31713 1.000 68.41072 110 ASP A C 1
ATOM 565 O O . ASP A 1 110 ? -1.24983 55.36959 62.74351 1.000 66.79216 110 ASP A O 1
ATOM 570 N N . ARG A 1 111 ? -2.89373 53.84699 62.89354 1.000 69.78948 111 ARG A N 1
ATOM 571 C CA . ARG A 1 111 ? -2.42172 53.27360 64.14582 1.000 73.83543 111 ARG A CA 1
ATOM 572 C C . ARG A 1 111 ? -1.86282 51.86759 63.96448 1.000 73.39701 111 ARG A C 1
ATOM 573 O O . ARG A 1 111 ? -0.69404 51.62112 64.28279 1.000 75.19290 111 ARG A O 1
ATOM 581 N N . ASN A 1 112 ? -2.66240 50.93085 63.45794 1.000 70.58057 112 ASN A N 1
ATOM 582 C CA . ASN A 1 112 ? -2.22664 49.54255 63.31152 1.000 67.99021 112 ASN A CA 1
ATOM 583 C C . ASN A 1 112 ? -1.86572 49.24835 61.85721 1.000 66.93794 112 ASN A C 1
ATOM 584 O O . ASN A 1 112 ? -2.46337 48.40348 61.18918 1.000 67.27132 112 ASN A O 1
ATOM 589 N N . ASN A 1 113 ? -0.85887 49.97674 61.36801 1.000 66.33844 113 ASN A N 1
ATOM 590 C CA . ASN A 1 113 ? -0.32208 49.70312 60.04131 1.000 61.35356 113 ASN A CA 1
ATOM 591 C C . ASN A 1 113 ? 0.47404 48.40929 60.00579 1.000 59.68582 113 ASN A C 1
ATOM 592 O O . ASN A 1 113 ? 0.64904 47.83315 58.92701 1.000 63.29662 113 ASN A O 1
ATOM 597 N N . GLU A 1 114 ? 0.96184 47.94492 61.15853 1.000 63.56155 114 GLU A N 1
ATOM 598 C CA . GLU A 1 114 ? 1.67152 46.67416 61.20744 1.000 62.25864 114 GLU A CA 1
ATOM 599 C C . GLU A 1 114 ? 0.77664 45.50818 60.81609 1.000 62.02828 114 GLU A C 1
ATOM 600 O O . GLU A 1 114 ? 1.28369 44.46868 60.38094 1.000 64.19610 114 GLU A O 1
ATOM 606 N N . ILE A 1 115 ? -0.54095 45.65527 60.96944 1.000 59.29535 115 ILE A N 1
ATOM 607 C CA . ILE A 1 115 ? -1.46278 44.63891 60.47900 1.000 60.01354 115 ILE A CA 1
ATOM 608 C C . ILE A 1 115 ? -1.41854 44.57058 58.95912 1.000 59.50079 115 ILE A C 1
ATOM 609 O O . ILE A 1 115 ? -1.62917 43.50302 58.36922 1.000 58.86619 115 ILE A O 1
ATOM 614 N N . LEU A 1 116 ? -1.13311 45.69411 58.30158 1.000 57.46247 116 LEU A N 1
ATOM 615 C CA . LEU A 1 116 ? -1.07421 45.73766 56.84809 1.000 57.14269 116 LEU A CA 1
ATOM 616 C C . LEU A 1 116 ? 0.27731 45.30263 56.29630 1.000 51.53608 116 LEU A C 1
ATOM 617 O O . LEU A 1 116 ? 0.41212 45.16036 55.07631 1.000 50.92616 116 LEU A O 1
ATOM 622 N N . GLY A 1 117 ? 1.27409 45.08861 57.15517 1.000 51.19447 117 GLY A N 1
ATOM 623 C CA . GLY A 1 117 ? 2.61550 44.77464 56.72289 1.000 53.46675 117 GLY A CA 1
ATOM 624 C C . GLY A 1 117 ? 3.47443 45.97687 56.38928 1.000 42.70233 117 GLY A C 1
ATOM 625 O O . GLY A 1 117 ? 4.70067 45.84255 56.31264 1.000 49.61809 117 GLY A O 1
ATOM 626 N N . GLY A 1 118 ? 2.87133 47.14337 56.19071 1.000 42.10212 118 GLY A N 1
ATOM 627 C CA . GLY A 1 118 ? 3.63521 48.33585 55.87550 1.000 41.32612 118 GLY A CA 1
ATOM 628 C C . GLY A 1 118 ? 2.76684 49.56664 56.00389 1.000 40.06137 118 GLY A C 1
ATOM 629 O O . GLY A 1 118 ? 1.59126 49.49283 56.37183 1.000 42.02232 118 GLY A O 1
ATOM 630 N N . ARG A 1 119 ? 3.36897 50.71235 55.69693 1.000 35.61880 119 ARG A N 1
ATOM 631 C CA . ARG A 1 119 ? 2.63161 51.96390 55.72299 1.000 38.07380 119 ARG A CA 1
ATOM 632 C C . ARG A 1 119 ? 1.70933 52.06096 54.50824 1.000 38.38478 119 ARG A C 1
ATOM 633 O O . ARG A 1 119 ? 1.72702 51.22066 53.60456 1.000 36.59059 119 ARG A O 1
ATOM 641 N N . THR A 1 120 ? 0.88677 53.10589 54.49921 1.000 34.56536 120 THR A N 1
ATOM 642 C CA . THR A 1 120 ? -0.03012 53.37993 53.40050 1.000 36.10963 120 THR A CA 1
ATOM 643 C C . THR A 1 120 ? 0.24561 54.77982 52.87502 1.000 38.13685 120 THR A C 1
ATOM 644 O O . THR A 1 120 ? 0.21771 55.74974 53.64081 1.000 33.44064 120 THR A O 1
ATOM 648 N N . ILE A 1 121 ? 0.51453 54.88158 51.57281 1.000 29.62075 121 ILE A N 1
ATOM 649 C CA . ILE A 1 121 ? 0.78927 56.15619 50.92729 1.000 30.52222 121 ILE A CA 1
ATOM 650 C C . ILE A 1 121 ? -0.15990 56.33262 49.74894 1.000 31.70097 121 ILE A C 1
ATOM 651 O O . ILE A 1 121 ? -0.68662 55.36744 49.19137 1.000 28.54624 121 ILE A O 1
ATOM 656 N N . SER A 1 122 ? -0.37018 57.59374 49.37351 1.000 24.43527 122 SER A N 1
ATOM 657 C CA . SER A 1 122 ? -1.26135 57.96091 48.28099 1.000 30.57045 122 SER A CA 1
ATOM 658 C C . SER A 1 122 ? -0.50561 58.84900 47.30648 1.000 26.27723 122 SER A C 1
ATOM 659 O O . SER A 1 122 ? 0.09934 59.84503 47.71550 1.000 27.84579 122 SER A O 1
ATOM 662 N N . ILE A 1 123 ? -0.54495 58.49229 46.02465 1.000 26.60329 123 ILE A N 1
ATOM 663 C CA . ILE A 1 123 ? 0.16380 59.21817 44.97569 1.000 25.66781 123 ILE A CA 1
ATOM 664 C C . ILE A 1 123 ? -0.86730 59.74101 43.98552 1.000 27.57561 123 ILE A C 1
ATOM 665 O O . ILE A 1 123 ? -1.61180 58.95598 43.38428 1.000 32.03438 123 ILE A O 1
ATOM 670 N N . GLY A 1 124 ? -0.90567 61.06356 43.81036 1.000 26.94393 124 GLY A N 1
ATOM 671 C CA . GLY A 1 124 ? -1.88790 61.69884 42.96237 1.000 28.54592 124 GLY A CA 1
ATOM 672 C C . GLY A 1 124 ? -1.32405 62.15409 41.62742 1.000 29.89984 124 GLY A C 1
ATOM 673 O O . GLY A 1 124 ? -0.12765 62.39344 41.48145 1.000 30.54389 124 GLY A O 1
ATOM 674 N N . TYR A 1 125 ? -2.21848 62.26621 40.64649 1.000 22.86742 125 TYR A N 1
ATOM 675 C CA . TYR A 1 125 ? -1.87627 62.71515 39.30491 1.000 25.41238 125 TYR A CA 1
ATOM 676 C C . TYR A 1 125 ? -2.97746 63.62526 38.78130 1.000 24.69962 125 TYR A C 1
ATOM 677 O O . TYR A 1 125 ? -4.15847 63.43141 39.08001 1.000 28.75201 125 TYR A O 1
ATOM 686 N N . LEU A 1 126 ? -2.58046 64.61387 37.98619 1.000 24.35357 126 LEU A N 1
ATOM 687 C CA . LEU A 1 126 ? -3.49986 65.58664 37.41096 1.000 25.40217 126 LEU A CA 1
ATOM 688 C C . LEU A 1 126 ? -3.54407 65.41603 35.89880 1.000 22.51685 126 LEU A C 1
ATOM 689 O O . LEU A 1 126 ? -2.49805 65.27933 35.25605 1.000 31.09734 126 LEU A O 1
ATOM 694 N N . GLY A 1 127 ? -4.74644 65.42547 35.33920 1.000 32.94830 127 GLY A N 1
ATOM 695 C CA . GLY A 1 127 ? -4.91591 65.31562 33.90123 1.000 23.43719 127 GLY A CA 1
ATOM 696 C C . GLY A 1 127 ? -6.02810 66.22133 33.41749 1.000 26.76948 127 GLY A C 1
ATOM 697 O O . GLY A 1 127 ? -7.02469 66.44051 34.10881 1.000 27.13897 127 GLY A O 1
ATOM 698 N N . LEU A 1 128 ? -5.84402 66.75175 32.20944 1.000 31.92474 128 LEU A N 1
ATOM 699 C CA . LEU A 1 128 ? -6.80067 67.65236 31.57721 1.000 24.19328 128 LEU A CA 1
ATOM 700 C C . LEU A 1 128 ? -7.36111 66.99146 30.32610 1.000 32.82781 128 LEU A C 1
ATOM 701 O O . LEU A 1 128 ? -6.59723 66.52633 29.47381 1.000 29.89122 128 LEU A O 1
ATOM 706 N N . VAL A 1 129 ? -8.69180 66.94694 30.21555 1.000 32.71729 129 VAL A N 1
ATOM 707 C CA . VAL A 1 129 ? -9.36996 66.31648 29.08725 1.000 32.49607 129 VAL A CA 1
ATOM 708 C C . VAL A 1 129 ? -10.59412 67.14103 28.70941 1.000 34.56779 129 VAL A C 1
ATOM 709 O O . VAL A 1 129 ? -10.96376 68.10348 29.38515 1.000 32.67170 129 VAL A O 1
ATOM 713 N N . ARG A 1 130 ? -11.22416 66.73825 27.60858 1.000 36.56585 130 ARG A N 1
ATOM 714 C CA . ARG A 1 130 ? -12.54214 67.21972 27.21905 1.000 35.20344 130 ARG A CA 1
ATOM 715 C C . ARG A 1 130 ? -13.58616 66.21685 27.69406 1.000 36.09848 130 ARG A C 1
ATOM 716 O O . ARG A 1 130 ? -13.46443 65.01684 27.42547 1.000 39.53177 130 ARG A O 1
ATOM 724 N N . GLU A 1 131 ? -14.60228 66.70563 28.40126 1.000 36.74300 131 GLU A N 1
ATOM 725 C CA . GLU A 1 131 ? -15.62157 65.82094 28.95094 1.000 38.76097 131 GLU A CA 1
ATOM 726 C C . GLU A 1 131 ? -16.43495 65.17685 27.83406 1.000 48.45909 131 GLU A C 1
ATOM 727 O O . GLU A 1 131 ? -16.78673 65.82487 26.84456 1.000 46.27590 131 GLU A O 1
ATOM 733 N N . GLN A 1 132 ? -16.72999 63.88813 27.99590 1.000 49.26395 132 GLN A N 1
ATOM 734 C CA . GLN A 1 132 ? -17.45356 63.11542 26.99510 1.000 54.15133 132 GLN A CA 1
ATOM 735 C C . GLN A 1 132 ? -18.57331 62.33588 27.66709 1.000 64.64407 132 GLN A C 1
ATOM 736 O O . GLN A 1 132 ? -18.33091 61.60470 28.63254 1.000 66.71168 132 GLN A O 1
ATOM 742 N N . GLU A 1 133 ? -19.79244 62.49321 27.15834 1.000 77.05308 133 GLU A N 1
ATOM 743 C CA . GLU A 1 133 ? -20.91580 61.69675 27.62781 1.000 79.00637 133 GLU A CA 1
ATOM 744 C C . GLU A 1 133 ? -20.92174 60.33410 26.94508 1.000 83.50013 133 GLU A C 1
ATOM 745 O O . GLU A 1 133 ? -20.50369 60.19053 25.79232 1.000 81.86993 133 GLU A O 1
ATOM 751 N N . ALA A 1 134 ? -21.40539 59.32741 27.67179 1.000 86.43758 134 ALA A N 1
ATOM 752 C CA . ALA A 1 134 ? -21.48446 57.97201 27.14209 1.000 87.83068 134 ALA A CA 1
ATOM 753 C C . ALA A 1 134 ? -22.44387 57.12854 27.97293 1.000 91.02044 134 ALA A C 1
ATOM 754 O O . ALA A 1 134 ? -22.01703 56.44685 28.91388 1.000 91.72409 134 ALA A O 1
ATOM 756 N N . PRO A 1 135 ? -23.74939 57.15156 27.66503 1.000 90.02095 135 PRO A N 1
ATOM 757 C CA . PRO A 1 135 ? -24.73512 56.31919 28.36278 1.000 78.46282 135 PRO A CA 1
ATOM 758 C C . PRO A 1 135 ? -24.66773 54.85802 27.92772 1.000 77.48402 135 PRO A C 1
ATOM 759 O O . PRO A 1 135 ? -25.00019 54.56258 26.77895 1.000 67.27951 135 PRO A O 1
ATOM 763 N N . LYS A 1 138 ? -20.05834 51.68600 30.35262 1.000 85.95636 138 LYS A N 1
ATOM 764 C CA . LYS A 1 138 ? -19.22203 52.16500 31.44664 1.000 86.02394 138 LYS A CA 1
ATOM 765 C C . LYS A 1 138 ? -20.05703 52.92883 32.47019 1.000 94.70142 138 LYS A C 1
ATOM 766 O O . LYS A 1 138 ? -21.19863 53.30123 32.19838 1.000 97.54924 138 LYS A O 1
ATOM 772 N N . SER A 1 139 ? -19.48037 53.16358 33.64766 1.000 88.54217 139 SER A N 1
ATOM 773 C CA . SER A 1 139 ? -20.16242 53.88644 34.71824 1.000 84.14031 139 SER A CA 1
ATOM 774 C C . SER A 1 139 ? -19.17773 54.86603 35.34099 1.000 80.85836 139 SER A C 1
ATOM 775 O O . SER A 1 139 ? -18.22004 54.45320 36.00071 1.000 74.88944 139 SER A O 1
ATOM 778 N N . ALA A 1 140 ? -19.41440 56.15757 35.12545 1.000 78.15162 140 ALA A N 1
ATOM 779 C CA . ALA A 1 140 ? -18.60376 57.22628 35.69273 1.000 62.70972 140 ALA A CA 1
ATOM 780 C C . ALA A 1 140 ? -19.39239 58.52246 35.59398 1.000 59.93116 140 ALA A C 1
ATOM 781 O O . ALA A 1 140 ? -20.18479 58.70793 34.66739 1.000 72.29296 140 ALA A O 1
ATOM 783 N N . PHE A 1 141 ? -19.17092 59.41539 36.55546 1.000 49.15881 141 PHE A N 1
ATOM 784 C CA . PHE A 1 141 ? -19.93487 60.65061 36.64149 1.000 48.82691 141 PHE A CA 1
ATOM 785 C C . PHE A 1 141 ? -18.99917 61.83650 36.81262 1.000 40.87583 141 PHE A C 1
ATOM 786 O O . PHE A 1 141 ? -18.00145 61.75445 37.53473 1.000 39.88779 141 PHE A O 1
ATOM 794 N N . TRP A 1 142 ? -19.33218 62.93839 36.14659 1.000 43.92570 142 TRP A N 1
ATOM 795 C CA . TRP A 1 142 ? -18.58920 64.18571 36.25748 1.000 40.73630 142 TRP A CA 1
ATOM 796 C C . TRP A 1 142 ? -19.27327 65.09844 37.26597 1.000 45.83700 142 TRP A C 1
ATOM 797 O O . TRP A 1 142 ? -20.48151 65.33980 37.17230 1.000 48.67292 142 TRP A O 1
ATOM 808 N N . HIS A 1 143 ? -18.49975 65.60262 38.22454 1.000 43.10324 143 HIS A N 1
ATOM 809 C CA . HIS A 1 143 ? -19.00186 66.51561 39.23939 1.000 43.01536 143 HIS A CA 1
ATOM 810 C C . HIS A 1 143 ? -18.13037 67.76094 39.28238 1.000 45.42115 143 HIS A C 1
ATOM 811 O O . HIS A 1 143 ? -16.93114 67.71021 38.99702 1.000 37.22575 143 HIS A O 1
ATOM 818 N N . GLY A 1 144 ? -18.74789 68.88146 39.64534 1.000 41.69497 144 GLY A N 1
ATOM 819 C CA . GLY A 1 144 ? -18.02460 70.13527 39.68350 1.000 37.33250 144 GLY A CA 1
ATOM 820 C C . GLY A 1 144 ? -17.01723 70.17959 40.81607 1.000 37.48059 144 GLY A C 1
ATOM 821 O O . GLY A 1 144 ? -17.18248 69.54313 41.85717 1.000 41.34171 144 GLY A O 1
ATOM 822 N N . TRP A 1 145 ? -15.94289 70.94039 40.58942 1.000 36.18994 145 TRP A N 1
ATOM 823 C CA . TRP A 1 145 ? -14.94122 71.16332 41.62756 1.000 27.31728 145 TRP A CA 1
ATOM 824 C C . TRP A 1 145 ? -15.57837 71.68455 42.90731 1.000 37.40752 145 TRP A C 1
ATOM 825 O O . TRP A 1 145 ? -15.28880 71.20246 44.00845 1.000 27.87990 145 TRP A O 1
ATOM 836 N N . TYR A 1 146 ? -16.45148 72.67637 42.77383 1.000 30.81863 146 TYR A N 1
ATOM 837 C CA . TYR A 1 146 ? -16.92802 73.46167 43.89985 1.000 32.96669 146 TYR A CA 1
ATOM 838 C C . TYR A 1 146 ? -18.11084 72.82676 44.61659 1.000 33.97761 146 TYR A C 1
ATOM 839 O O . TYR A 1 146 ? -18.60267 73.40042 45.59349 1.000 32.98138 146 TYR A O 1
ATOM 848 N N . GLU A 1 147 ? -18.57644 71.66107 44.16144 1.000 24.79256 147 GLU A N 1
ATOM 849 C CA . GLU A 1 147 ? -19.43927 70.84660 45.00803 1.000 33.48747 147 GLU A CA 1
ATOM 850 C C . GLU A 1 147 ? -18.66947 70.31489 46.20806 1.000 37.27425 147 GLU A C 1
ATOM 851 O O . GLU A 1 147 ? -19.23555 70.17343 47.29908 1.000 35.54523 147 GLU A O 1
ATOM 857 N N . TYR A 1 148 ? -17.38168 70.02211 46.02252 1.000 27.73895 148 TYR A N 1
ATOM 858 C CA . TYR A 1 148 ? -16.51559 69.57594 47.10394 1.000 24.42319 148 TYR A CA 1
ATOM 859 C C . TYR A 1 148 ? -15.76636 70.72452 47.76151 1.000 32.93575 148 TYR A C 1
ATOM 860 O O . TYR A 1 148 ? -15.42235 70.63103 48.94610 1.000 26.50110 148 TYR A O 1
ATOM 869 N N . PHE A 1 149 ? -15.50622 71.80305 47.02250 1.000 23.31654 149 PHE A N 1
ATOM 870 C CA . PHE A 1 149 ? -14.77081 72.96236 47.52845 1.000 27.32754 149 PHE A CA 1
ATOM 871 C C . PHE A 1 149 ? -15.55256 74.23681 47.23517 1.000 30.68483 149 PHE A C 1
ATOM 872 O O . PHE A 1 149 ? -15.13869 75.05753 46.40726 1.000 32.49923 149 PHE A O 1
ATOM 880 N N . PRO A 1 150 ? -16.68627 74.44445 47.91251 1.000 36.92972 150 PRO A N 1
ATOM 881 C CA . PRO A 1 150 ? -17.47070 75.66048 47.64570 1.000 30.74336 150 PRO A CA 1
ATOM 882 C C . PRO A 1 150 ? -16.76921 76.93747 48.07334 1.000 32.47653 150 PRO A C 1
ATOM 883 O O . PRO A 1 150 ? -16.99956 77.98808 47.46178 1.000 29.34070 150 PRO A O 1
ATOM 887 N N . TRP A 1 151 ? -15.91516 76.88276 49.09542 1.000 33.10676 151 TRP A N 1
ATOM 888 C CA . TRP A 1 151 ? -15.20937 78.06746 49.56863 1.000 27.91785 151 TRP A CA 1
ATOM 889 C C . TRP A 1 151 ? -14.06951 78.49231 48.65091 1.000 31.50682 151 TRP A C 1
ATOM 890 O O . TRP A 1 151 ? -13.38216 79.47116 48.96107 1.000 34.88158 151 TRP A O 1
ATOM 901 N N . GLU A 1 152 ? -13.85289 77.79330 47.53643 1.000 28.44571 152 GLU A N 1
ATOM 902 C CA . GLU A 1 152 ? -12.77742 78.12069 46.61107 1.000 32.30192 152 GLU A CA 1
ATOM 903 C C . GLU A 1 152 ? -13.24423 78.92144 45.40176 1.000 32.12986 152 GLU A C 1
ATOM 904 O O . GLU A 1 152 ? -12.40042 79.42933 44.65527 1.000 34.36987 152 GLU A O 1
ATOM 910 N N . ASP A 1 153 ? -14.55288 79.05161 45.19075 1.000 28.50178 153 ASP A N 1
ATOM 911 C CA . ASP A 1 153 ? -15.09968 79.78238 44.05132 1.000 31.97459 153 ASP A CA 1
ATOM 912 C C . ASP A 1 153 ? -15.48432 81.18612 44.50579 1.000 34.13757 153 ASP A C 1
ATOM 913 O O . ASP A 1 153 ? -16.47777 81.36648 45.21805 1.000 36.13553 153 ASP A O 1
ATOM 918 N N . HIS A 1 154 ? -14.69690 82.17797 44.08880 1.000 37.56081 154 HIS A N 1
ATOM 919 C CA . HIS A 1 154 ? -14.95039 83.57703 44.40747 1.000 39.24445 154 HIS A CA 1
ATOM 920 C C . HIS A 1 154 ? -15.31853 84.38880 43.16947 1.000 36.55180 154 HIS A C 1
ATOM 921 O O . HIS A 1 154 ? -15.16153 85.61372 43.16742 1.000 41.22277 154 HIS A O 1
ATOM 928 N N . ARG A 1 155 ? -15.79716 83.72716 42.11151 1.000 38.15734 155 ARG A N 1
ATOM 929 C CA . ARG A 1 155 ? -16.14377 84.43886 40.88386 1.000 41.37081 155 ARG A CA 1
ATOM 930 C C . ARG A 1 155 ? -17.30603 85.39798 41.10644 1.000 42.44380 155 ARG A C 1
ATOM 931 O O . ARG A 1 155 ? -17.35277 86.47930 40.50804 1.000 48.36477 155 ARG A O 1
ATOM 939 N N . GLN A 1 156 ? -18.25564 85.01729 41.95768 1.000 43.26558 156 GLN A N 1
ATOM 940 C CA . GLN A 1 156 ? -19.38978 85.86344 42.32304 1.000 46.25812 156 GLN A CA 1
ATOM 941 C C . GLN A 1 156 ? -19.16195 86.55076 43.66230 1.000 45.15414 156 GLN A C 1
ATOM 942 O O . GLN A 1 156 ? -20.08735 86.69843 44.46487 1.000 52.05183 156 GLN A O 1
ATOM 948 N N . GLY A 1 157 ? -17.93162 86.97995 43.92595 1.000 38.20962 157 GLY A N 1
ATOM 949 C CA . GLY A 1 157 ? -17.57469 87.53289 45.21358 1.000 40.98209 157 GLY A CA 1
ATOM 950 C C . GLY A 1 157 ? -17.21643 86.45281 46.21829 1.000 41.62789 157 GLY A C 1
ATOM 951 O O . GL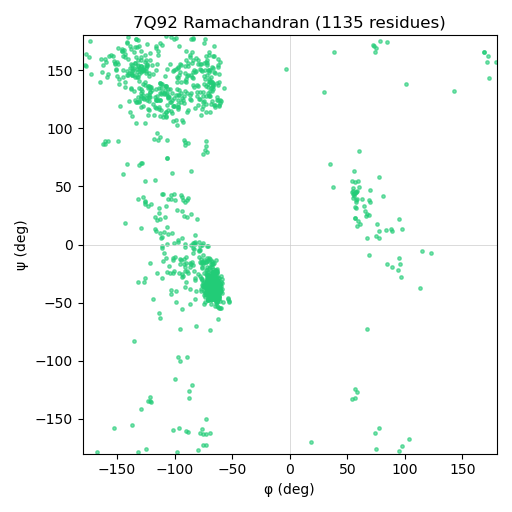Y A 1 157 ? -17.33544 85.25151 45.96959 1.000 35.98267 157 GLY A O 1
ATOM 952 N N . ARG A 1 158 ? -16.75911 86.90153 47.38177 1.000 51.19234 158 ARG A N 1
ATOM 953 C CA . ARG A 1 158 ? -16.39962 85.97740 48.44776 1.000 42.73513 158 ARG A CA 1
ATOM 954 C C . ARG A 1 158 ? -17.63473 85.20053 48.89514 1.000 44.31318 158 ARG A C 1
ATOM 955 O O . ARG A 1 158 ? -18.66414 85.81292 49.21110 1.000 51.91872 158 ARG A O 1
ATOM 963 N N . PRO A 1 159 ? -17.58155 83.87036 48.93002 1.000 43.08732 159 PRO A N 1
ATOM 964 C CA . PRO A 1 159 ? -18.77530 83.09641 49.28606 1.000 43.44945 159 PRO A CA 1
ATOM 965 C C . PRO A 1 159 ? -19.14471 83.26521 50.75158 1.000 42.93630 159 PRO A C 1
ATOM 966 O O . PRO A 1 159 ? -18.29229 83.49212 51.61341 1.000 40.52167 159 PRO A O 1
ATOM 970 N N . ASP A 1 160 ? -20.44751 83.14793 51.02372 1.000 46.91909 160 ASP A N 1
ATOM 971 C CA . ASP A 1 160 ? -20.96600 83.33139 52.37565 1.000 48.13877 160 ASP A CA 1
ATOM 972 C C . ASP A 1 160 ? -20.58199 82.19559 53.31410 1.000 40.73125 160 ASP A C 1
ATOM 973 O O . ASP A 1 160 ? -20.55624 82.40183 54.53233 1.000 41.31579 160 ASP A O 1
ATOM 978 N N . ILE A 1 161 ? -20.28963 81.00620 52.78024 1.000 45.43735 161 ILE A N 1
ATOM 979 C CA . ILE A 1 161 ? -19.93017 79.87085 53.62144 1.000 40.43093 161 ILE A CA 1
ATOM 980 C C . ILE A 1 161 ? -18.64202 80.13180 54.39014 1.000 37.03708 161 ILE A C 1
ATOM 981 O O . ILE A 1 161 ? -18.41046 79.51800 55.43790 1.000 37.68318 161 ILE A O 1
ATOM 986 N N . LEU A 1 162 ? -17.80053 81.04978 53.90543 1.000 34.25398 162 LEU A N 1
ATOM 987 C CA . LEU A 1 162 ? -16.55382 81.35135 54.60139 1.000 37.83663 162 LEU A CA 1
ATOM 988 C C . LEU A 1 162 ? -16.80156 82.01144 55.95200 1.000 42.67846 162 LEU A C 1
ATOM 989 O O . LEU A 1 162 ? -15.95662 81.91381 56.84890 1.000 43.83621 162 LEU A O 1
ATOM 994 N N . ASP A 1 163 ? -17.94204 82.68590 56.11840 1.000 41.20392 163 ASP A N 1
ATOM 995 C CA . ASP A 1 163 ? -18.26639 83.26702 57.41748 1.000 40.25846 163 ASP A CA 1
ATOM 996 C C . ASP A 1 163 ? -18.45583 82.18247 58.47016 1.000 42.55861 163 ASP A C 1
ATOM 997 O O . ASP A 1 163 ? -17.99365 82.32242 59.60891 1.000 38.68145 163 ASP A O 1
ATOM 1002 N N . SER A 1 164 ? -19.13169 81.09021 58.10643 1.000 39.56184 164 SER A N 1
ATOM 1003 C CA . SER A 1 164 ? -19.28494 79.97455 59.03293 1.000 37.77710 164 SER A CA 1
ATOM 1004 C C . SER A 1 164 ? -17.97539 79.22068 59.21962 1.000 40.83478 164 SER A C 1
ATOM 1005 O O . SER A 1 164 ? -17.71805 78.68557 60.30398 1.000 34.91358 164 SER A O 1
ATOM 1008 N N . ILE A 1 165 ? -17.13918 79.17143 58.18141 1.000 38.12865 165 ILE A N 1
ATOM 1009 C CA . ILE A 1 165 ? -15.85708 78.48176 58.28621 1.000 35.42802 165 ILE A CA 1
ATOM 1010 C C . ILE A 1 165 ? -14.90703 79.25724 59.19072 1.000 33.14563 165 ILE A C 1
ATOM 1011 O O . ILE A 1 165 ? -14.26009 78.68406 60.07465 1.000 35.05877 165 ILE A O 1
ATOM 1016 N N . ILE A 1 166 ? -14.81048 80.57365 58.98589 1.000 35.95096 166 ILE A N 1
ATOM 1017 C CA . ILE A 1 166 ? -13.90963 81.38842 59.79738 1.000 38.76925 166 ILE A CA 1
ATOM 1018 C C . ILE A 1 166 ? -14.35210 81.40002 61.25662 1.000 40.31596 166 ILE A C 1
ATOM 1019 O O . ILE A 1 166 ? -13.51396 81.43798 62.16695 1.000 41.41447 166 ILE A O 1
ATOM 1024 N N . ASP A 1 167 ? -15.66294 81.34469 61.50773 1.000 41.18221 167 ASP A N 1
ATOM 1025 C CA . ASP A 1 167 ? -16.16029 81.28628 62.88004 1.000 37.84285 167 ASP A CA 1
ATOM 1026 C C . ASP A 1 167 ? -15.66882 80.03013 63.58957 1.000 37.15064 167 ASP A C 1
ATOM 1027 O O . ASP A 1 167 ? -15.06263 80.10251 64.66448 1.000 36.23877 167 ASP A O 1
ATOM 1032 N N . LYS A 1 168 ? -15.92823 78.86066 62.99951 1.000 34.00684 168 LYS A N 1
ATOM 1033 C CA . LYS A 1 168 ? -15.49213 77.61371 63.61839 1.000 32.08359 168 LYS A CA 1
ATOM 1034 C C . LYS A 1 168 ? -13.97415 77.49598 63.63791 1.000 35.71819 168 LYS A C 1
ATOM 1035 O O . LYS A 1 168 ? -13.41779 76.82340 64.51372 1.000 37.27639 168 LYS A O 1
ATOM 1041 N N . LEU A 1 169 ? -13.29000 78.14112 62.69066 1.000 35.17199 169 LEU A N 1
ATOM 1042 C CA . LEU A 1 169 ? -11.83117 78.12375 62.69518 1.000 35.21448 169 LEU A CA 1
ATOM 1043 C C . LEU A 1 169 ? -11.27459 78.95011 63.85025 1.000 37.30846 169 LEU A C 1
ATOM 1044 O O . LEU A 1 169 ? -10.25293 78.58632 64.44473 1.000 34.71113 169 LEU A O 1
ATOM 1049 N N . ARG A 1 170 ? -11.93362 80.06366 64.18495 1.000 35.74496 170 ARG A N 1
ATOM 1050 C CA . ARG A 1 170 ? -11.51491 80.85121 65.34134 1.000 38.92287 170 ARG A CA 1
ATOM 1051 C C . ARG A 1 170 ? -11.75915 80.09824 66.64288 1.000 35.00350 170 ARG A C 1
ATOM 1052 O O . ARG A 1 170 ? -10.91980 80.12927 67.55062 1.000 38.84469 170 ARG A O 1
ATOM 1060 N N . ALA A 1 171 ? -12.91038 79.43057 66.75938 1.000 32.19759 171 ALA A N 1
ATOM 1061 C CA . ALA A 1 171 ? -13.20599 78.67859 67.97424 1.000 38.95624 171 ALA A CA 1
ATOM 1062 C C . ALA A 1 171 ? -12.19431 77.56034 68.18430 1.000 35.13924 171 ALA A C 1
ATOM 1063 O O . ALA A 1 171 ? -11.81621 77.25946 69.32232 1.000 35.47119 171 ALA A O 1
ATOM 1065 N N . TRP A 1 172 ? -11.73918 76.93684 67.09557 1.000 34.40606 172 TRP A N 1
ATOM 1066 C CA . TRP A 1 172 ? -10.68808 75.93227 67.20755 1.000 31.23508 172 TRP A CA 1
ATOM 1067 C C . TRP A 1 172 ? -9.35678 76.56941 67.58420 1.000 30.33996 172 TRP A C 1
ATOM 1068 O O . TRP A 1 172 ? -8.58961 75.99895 68.36821 1.000 36.16642 172 TRP A O 1
ATOM 1079 N N . ALA A 1 173 ? -9.06976 77.75724 67.04489 1.000 27.39753 173 ALA A N 1
ATOM 1080 C CA . ALA A 1 173 ? -7.80261 78.41700 67.34193 1.000 33.98919 173 ALA A CA 1
ATOM 1081 C C . ALA A 1 173 ? -7.73573 78.89615 68.78617 1.000 32.89010 173 ALA A C 1
ATOM 1082 O O . ALA A 1 173 ? -6.65137 78.92130 69.37747 1.000 36.89539 173 ALA A O 1
ATOM 1084 N N . ASP A 1 174 ? -8.86948 79.27393 69.36971 1.000 30.87849 174 ASP A N 1
ATOM 1085 C CA . ASP A 1 174 ? -8.90351 79.78140 70.73426 1.000 39.75498 174 ASP A CA 1
ATOM 1086 C C . ASP A 1 174 ? -9.12353 78.69250 71.77625 1.000 36.16413 174 ASP A C 1
ATOM 1087 O O . ASP A 1 174 ? -9.16897 79.00380 72.97113 1.000 40.02766 174 ASP A O 1
ATOM 1092 N N . SER A 1 175 ? -9.25431 77.43026 71.36128 1.000 31.94076 175 SER A N 1
ATOM 1093 C CA . SER A 1 175 ? -9.55915 76.37258 72.31915 1.000 33.09724 175 SER A CA 1
ATOM 1094 C C . SER A 1 175 ? -8.34112 75.98531 73.14767 1.000 34.66422 175 SER A C 1
ATOM 1095 O O . SER A 1 175 ? -8.48752 75.56252 74.30000 1.000 37.08911 175 SER A O 1
ATOM 1098 N N . GLU A 1 176 ? -7.14179 76.12213 72.58833 1.000 36.37941 176 GLU A N 1
ATOM 1099 C CA . GLU A 1 176 ? -5.90214 75.75005 73.26874 1.000 36.38921 176 GLU A CA 1
ATOM 1100 C C . GLU A 1 176 ? -4.96398 76.95015 73.26126 1.000 39.94213 176 GLU A C 1
ATOM 1101 O O . GLU A 1 176 ? -4.36083 77.26429 72.21993 1.000 40.14674 176 GLU A O 1
ATOM 1107 N N . PRO A 1 177 ? -4.81325 77.64210 74.39472 1.000 44.15930 177 PRO A N 1
ATOM 1108 C CA . PRO A 1 177 ? -4.04518 78.90076 74.38590 1.000 42.69004 177 PRO A CA 1
ATOM 1109 C C . PRO A 1 177 ? -2.58120 78.73371 74.01439 1.000 38.04121 177 PRO A C 1
ATOM 1110 O O . PRO A 1 177 ? -2.01311 79.61964 73.36369 1.000 42.77889 177 PRO A O 1
ATOM 1114 N N . ASP A 1 178 ? -1.94996 77.62404 74.40618 1.000 41.81900 178 ASP A N 1
ATOM 1115 C CA . ASP A 1 178 ? -0.53494 77.43218 74.10507 1.000 38.75063 178 ASP A CA 1
ATOM 1116 C C . ASP A 1 178 ? -0.26079 77.36915 72.60854 1.000 42.39233 178 ASP A C 1
ATOM 1117 O O . ASP A 1 178 ? 0.86704 77.64296 72.18457 1.000 46.23005 178 ASP A O 1
ATOM 1122 N N . SER A 1 179 ? -1.25883 77.01822 71.79925 1.000 41.17324 179 SER A N 1
ATOM 1123 C CA . SER A 1 179 ? -1.10394 76.99440 70.35046 1.000 41.45775 179 SER A CA 1
ATOM 1124 C C . SER A 1 179 ? -2.02060 77.98917 69.65090 1.000 31.55676 179 SER A C 1
ATOM 1125 O O . SER A 1 179 ? -2.16917 77.91784 68.42598 1.000 41.38810 179 SER A O 1
ATOM 1128 N N . ARG A 1 180 ? -2.62853 78.92161 70.39012 1.000 33.93551 180 ARG A N 1
ATOM 1129 C CA . ARG A 1 180 ? -3.57823 79.84747 69.77953 1.000 38.69457 180 ARG A CA 1
ATOM 1130 C C . ARG A 1 180 ? -2.89272 80.77418 68.78255 1.000 40.19080 180 ARG A C 1
ATOM 1131 O O . ARG A 1 180 ? -3.38955 80.97781 67.66813 1.000 39.11128 180 ARG A O 1
ATOM 1139 N N . ALA A 1 181 ? -1.75533 81.35666 69.17159 1.000 34.16639 181 ALA A N 1
ATOM 1140 C CA . ALA A 1 181 ? -1.08992 82.32764 68.30844 1.000 39.06064 181 ALA A CA 1
ATOM 1141 C C . ALA A 1 181 ? -0.67460 81.69941 66.98427 1.000 33.72109 181 ALA A C 1
ATOM 1142 O O . ALA A 1 181 ? -0.89200 82.28324 65.91582 1.000 34.27838 181 ALA A O 1
ATOM 1144 N N . GLN A 1 182 ? -0.08902 80.50128 67.03237 1.000 30.82861 182 GLN A N 1
ATOM 1145 C CA . GLN A 1 182 ? 0.34434 79.84634 65.80389 1.000 41.02553 182 GLN A CA 1
ATOM 1146 C C . GLN A 1 182 ? -0.83879 79.42069 64.94280 1.000 37.89790 182 GLN A C 1
ATOM 1147 O O . GLN A 1 182 ? -0.74176 79.43709 63.71041 1.000 38.66295 182 GLN A O 1
ATOM 1153 N N . ARG A 1 183 ? -1.95913 79.04335 65.56388 1.000 31.14683 183 ARG A N 1
ATOM 1154 C CA . ARG A 1 183 ? -3.12326 78.62933 64.78684 1.000 35.32471 183 ARG A CA 1
ATOM 1155 C C . ARG A 1 183 ? -3.78022 79.81795 64.09623 1.000 34.44405 183 ARG A C 1
ATOM 1156 O O . ARG A 1 183 ? -4.27798 79.69011 62.97191 1.000 30.69408 183 ARG A O 1
ATOM 1164 N N . HIS A 1 184 ? -3.78951 80.98261 64.74935 1.000 34.26588 184 HIS A N 1
ATOM 1165 C CA . HIS A 1 184 ? -4.31263 82.18206 64.10310 1.000 36.56941 184 HIS A CA 1
ATOM 1166 C C . HIS A 1 184 ? -3.44427 82.60852 62.92669 1.000 36.30175 184 HIS A C 1
ATOM 1167 O O . HIS A 1 184 ? -3.96449 83.11544 61.92600 1.000 33.74516 184 HIS A O 1
ATOM 1174 N N . LEU A 1 185 ? -2.12639 82.41472 63.02537 1.000 38.77399 185 LEU A N 1
ATOM 1175 C CA . LEU A 1 185 ? -1.24979 82.73340 61.90318 1.000 36.58194 185 LEU A CA 1
ATOM 1176 C C . LEU A 1 185 ? -1.52839 81.82402 60.71369 1.000 33.06769 185 LEU A C 1
ATOM 1177 O O . LEU A 1 185 ? -1.49431 82.27164 59.56192 1.000 40.40363 185 LEU A O 1
ATOM 1182 N N . ARG A 1 186 ? -1.80278 80.54322 60.97152 1.000 36.17815 186 ARG A N 1
ATOM 1183 C CA . ARG A 1 186 ? -2.15351 79.63222 59.88716 1.000 37.27935 186 ARG A CA 1
ATOM 1184 C C . ARG A 1 186 ? -3.52429 79.96397 59.31370 1.000 36.60678 186 ARG A C 1
ATOM 1185 O O . ARG A 1 186 ? -3.74086 79.85385 58.10091 1.000 33.28638 186 ARG A O 1
ATOM 1193 N N . ALA A 1 187 ? -4.46197 80.37134 60.17166 1.000 37.53507 187 ALA A N 1
ATOM 1194 C CA . ALA A 1 187 ? -5.79651 80.72344 59.69924 1.000 38.35736 187 ALA A CA 1
ATOM 1195 C C . ALA A 1 187 ? -5.77961 82.01664 58.89387 1.000 38.79629 187 ALA A C 1
ATOM 1196 O O . ALA A 1 187 ? -6.53596 82.15862 57.92644 1.000 37.59088 187 ALA A O 1
ATOM 1198 N N . ASP A 1 188 ? -4.92916 82.97283 59.27734 1.000 43.05759 188 ASP A N 1
ATOM 1199 C CA . ASP A 1 188 ? -4.85905 84.23166 58.54107 1.000 43.49469 188 ASP A CA 1
ATOM 1200 C C . ASP A 1 188 ? -4.17637 84.04614 57.19205 1.000 39.05198 188 ASP A C 1
ATOM 1201 O O . ASP A 1 188 ? -4.60844 84.62085 56.18624 1.000 43.89506 188 ASP A O 1
ATOM 1206 N N . PHE A 1 189 ? -3.10996 83.24565 57.15181 1.000 40.23241 189 PHE A N 1
ATOM 1207 C CA . PHE A 1 189 ? -2.36080 83.06607 55.91288 1.000 37.76076 189 PHE A CA 1
ATOM 1208 C C . PHE A 1 189 ? -3.15241 82.25945 54.89056 1.000 39.77569 189 PHE A C 1
ATOM 1209 O O . PHE A 1 189 ? -3.10850 82.55628 53.69111 1.000 36.85271 189 PHE A O 1
ATOM 1217 N N . THR A 1 190 ? -3.88658 81.24175 55.34231 1.000 37.06592 190 THR A N 1
ATOM 1218 C CA . THR A 1 190 ? -4.55847 80.34436 54.40837 1.000 36.72416 190 THR A CA 1
ATOM 1219 C C . THR A 1 190 ? -5.88054 80.92379 53.91454 1.000 33.99853 190 THR A C 1
ATOM 1220 O O . THR A 1 190 ? -6.15347 80.91773 52.70973 1.000 38.42934 190 THR A O 1
ATOM 1224 N N . PHE A 1 191 ? -6.71137 81.43282 54.82259 1.000 36.17474 191 PHE A N 1
ATOM 1225 C CA . PHE A 1 191 ? -8.06287 81.87725 54.48029 1.000 42.19029 191 PHE A CA 1
ATOM 1226 C C . PHE A 1 191 ? -8.16508 83.38889 54.31372 1.000 50.76328 191 PHE A C 1
ATOM 1227 O O . PHE A 1 191 ? -9.11268 84.01245 54.80076 1.000 58.23637 191 PHE A O 1
ATOM 1235 N N . GLY A 1 192 ? -7.20056 84.00440 53.63004 1.000 50.34460 192 GLY A N 1
ATOM 1236 C CA . GLY A 1 192 ? -7.32308 85.37637 53.17340 1.000 51.88655 192 GLY A CA 1
ATOM 1237 C C . GLY A 1 192 ? -7.31478 86.45582 54.23387 1.000 48.60266 192 GLY A C 1
ATOM 1238 O O . GLY A 1 192 ? -7.25283 87.63868 53.87906 1.000 44.36530 192 GLY A O 1
ATOM 1239 N N . LEU A 1 193 ? -7.37243 86.10442 55.51795 1.000 53.15744 193 LEU A N 1
ATOM 1240 C CA . LEU A 1 193 ? -7.35548 87.09808 56.58590 1.000 54.01635 193 LEU A CA 1
ATOM 1241 C C . LEU A 1 193 ? -6.00098 87.77470 56.74626 1.000 58.32864 193 LEU A C 1
ATOM 1242 O O . LEU A 1 193 ? -5.87338 88.66575 57.59529 1.000 60.07338 193 LEU A O 1
ATOM 1247 N N . ASP A 1 194 ? -5.00307 87.38661 55.94701 1.000 60.75814 194 ASP A N 1
ATOM 1248 C CA . ASP A 1 194 ? -3.63676 87.85390 56.16337 1.000 60.05810 194 ASP A CA 1
ATOM 1249 C C . ASP A 1 194 ? -3.52099 89.36486 56.00237 1.000 67.84492 194 ASP A C 1
ATOM 1250 O O . ASP A 1 194 ? -2.74513 90.01468 56.71281 1.000 63.96051 194 ASP A O 1
ATOM 1255 N N . GLY A 1 195 ? -4.28144 89.94157 55.07817 1.000 67.23121 195 GLY A N 1
ATOM 1256 C CA . GLY A 1 195 ? -4.07609 91.32396 54.69554 1.000 65.00371 195 GLY A CA 1
ATOM 1257 C C . GLY A 1 195 ? -3.58251 91.40531 53.26720 1.000 72.20356 195 GLY A C 1
ATOM 1258 O O . GLY A 1 195 ? -3.96396 92.30616 52.51384 1.000 81.11503 195 GLY A O 1
ATOM 1259 N N . GLY A 1 196 ? -2.72597 90.45596 52.88336 1.000 69.54516 196 GLY A N 1
ATOM 1260 C CA . GLY A 1 196 ? -2.36365 90.31142 51.48643 1.000 63.32763 196 GLY A CA 1
ATOM 1261 C C . GLY A 1 196 ? -3.50846 89.83802 50.61772 1.000 62.88200 196 GLY A C 1
ATOM 1262 O O . GLY A 1 196 ? -3.42286 89.92993 49.38882 1.000 70.10648 196 GLY A O 1
ATOM 1263 N N . GLY A 1 197 ? -4.57122 89.32833 51.22767 1.000 57.77622 197 GLY A N 1
ATOM 1264 C CA . GLY A 1 197 ? -5.77550 88.96853 50.51159 1.000 53.80671 197 GLY A CA 1
ATOM 1265 C C . GLY A 1 197 ? -5.92191 87.47450 50.31467 1.000 45.57340 197 GLY A C 1
ATOM 1266 O O . GLY A 1 197 ? -5.22782 86.64749 50.91425 1.000 47.93998 197 GLY A O 1
ATOM 1267 N N . TRP A 1 198 ? -6.86604 87.13689 49.44243 1.000 42.02941 198 TRP A N 1
ATOM 1268 C CA . TRP A 1 198 ? -7.14427 85.74983 49.10521 1.000 37.20072 198 TRP A CA 1
ATOM 1269 C C . TRP A 1 198 ? -6.10045 85.22971 48.12646 1.000 38.80832 198 TRP A C 1
ATOM 1270 O O . TRP A 1 198 ? -5.87354 85.82702 47.06983 1.000 36.24465 198 TRP A O 1
ATOM 1281 N N . ASN A 1 199 ? -5.45854 84.12312 48.48584 1.000 32.92028 199 ASN A N 1
ATOM 1282 C CA . ASN A 1 199 ? -4.50898 83.43760 47.61771 1.000 35.99227 199 ASN A CA 1
ATOM 1283 C C . ASN A 1 199 ? -5.17875 82.15795 47.13368 1.000 30.96279 199 ASN A C 1
ATOM 1284 O O . ASN A 1 199 ? -5.38846 81.22679 47.91867 1.000 28.45158 199 ASN A O 1
ATOM 1289 N N . GLU A 1 200 ? -5.51955 82.11413 45.84347 1.000 26.21347 200 GLU A N 1
ATOM 1290 C CA . GLU A 1 200 ? -6.24021 80.96198 45.31588 1.000 32.31227 200 GLU A CA 1
ATOM 1291 C C . GLU A 1 200 ? -5.36137 79.72214 45.20206 1.000 28.35552 200 GLU A C 1
ATOM 1292 O O . GLU A 1 200 ? -5.89422 78.61780 45.04590 1.000 35.67396 200 GLU A O 1
ATOM 1298 N N . GLU A 1 201 ? -4.03695 79.87365 45.28279 1.000 25.59982 201 GLU A N 1
ATOM 1299 C CA . GLU A 1 201 ? -3.13642 78.73514 45.14232 1.000 28.84267 201 GLU A CA 1
ATOM 1300 C C . GLU A 1 201 ? -3.04556 77.88335 46.40174 1.000 34.83204 201 GLU A C 1
ATOM 1301 O O . GLU A 1 201 ? -2.53935 76.75840 46.33450 1.000 33.07480 201 GLU A O 1
ATOM 1307 N N . LEU A 1 202 ? -3.51335 78.38673 47.54110 1.000 27.64952 202 LEU A N 1
ATOM 1308 C CA . LEU A 1 202 ? -3.39756 77.68222 48.81849 1.000 32.04831 202 LEU A CA 1
ATOM 1309 C C . LEU A 1 202 ? -4.57277 76.75318 49.08325 1.000 31.02875 202 LEU A C 1
ATOM 1310 O O . LEU A 1 202 ? -5.04896 76.66171 50.21847 1.000 31.92095 202 LEU A O 1
ATOM 1315 N N . THR A 1 203 ? -5.05934 76.04691 48.05949 1.000 29.58696 203 THR A N 1
ATOM 1316 C CA . THR A 1 203 ? -6.22638 75.18890 48.24355 1.000 26.83160 203 THR A CA 1
ATOM 1317 C C . THR A 1 203 ? -5.91488 74.01530 49.16591 1.000 29.94046 203 THR A C 1
ATOM 1318 O O . THR A 1 203 ? -6.72522 73.67061 50.03429 1.000 26.64105 203 THR A O 1
ATOM 1322 N N . LEU A 1 204 ? -4.74422 73.39365 48.99882 1.000 27.99370 204 LEU A N 1
ATOM 1323 C CA . LEU A 1 204 ? -4.38513 72.25598 49.84056 1.000 24.16681 204 LEU A CA 1
ATOM 1324 C C . LEU A 1 204 ? -4.12005 72.69026 51.27656 1.000 29.62200 204 LEU A C 1
ATOM 1325 O O . LEU A 1 204 ? -4.57524 72.03695 52.22324 1.000 24.04271 204 LEU A O 1
ATOM 1330 N N . GLN A 1 205 ? -3.38008 73.78721 51.45850 1.000 31.41794 205 GLN A N 1
ATOM 1331 C CA . GLN A 1 205 ? -3.08247 74.26104 52.80495 1.000 25.65753 205 GLN A CA 1
ATOM 1332 C C . GLN A 1 205 ? -4.34588 74.68348 53.54251 1.000 32.03391 205 GLN A C 1
ATOM 1333 O O . GLN A 1 205 ? -4.42214 74.54402 54.76880 1.000 25.63860 205 GLN A O 1
ATOM 1339 N N . ARG A 1 206 ? -5.34506 75.19669 52.82055 1.000 21.77014 206 ARG A N 1
ATOM 1340 C CA . ARG A 1 206 ? -6.62308 75.50623 53.45341 1.000 27.88239 206 ARG A CA 1
ATOM 1341 C C . ARG A 1 206 ? -7.33697 74.23518 53.89376 1.000 32.78820 206 ARG A C 1
ATOM 1342 O O . ARG A 1 206 ? -7.85083 74.15811 55.01601 1.000 25.98897 206 ARG A O 1
ATOM 1350 N N . TYR A 1 207 ? -7.37555 73.22289 53.02223 1.000 25.87047 207 TYR A N 1
ATOM 1351 C CA . TYR A 1 207 ? -8.07297 71.98615 53.36098 1.000 25.82590 207 TYR A CA 1
ATOM 1352 C C . TYR A 1 207 ? -7.36875 71.23789 54.48542 1.000 29.41543 207 TYR A C 1
ATOM 1353 O O . TYR A 1 207 ? -8.02647 70.64565 55.34929 1.000 24.10222 207 TYR A O 1
ATOM 1362 N N . GLU A 1 208 ? -6.03332 71.24045 54.48413 1.000 26.80743 208 GLU A N 1
ATOM 1363 C CA . GLU A 1 208 ? -5.29652 70.57213 55.55106 1.000 31.62276 208 GLU A CA 1
ATOM 1364 C C . GLU A 1 208 ? -5.56188 71.22966 56.89907 1.000 30.92914 208 GLU A C 1
ATOM 1365 O O . GLU A 1 208 ? -5.63375 70.54450 57.92525 1.000 30.68255 208 GLU A O 1
ATOM 1371 N N . LEU A 1 209 ? -5.71395 72.55587 56.91718 1.000 25.41040 209 LEU A N 1
ATOM 1372 C CA . LEU A 1 209 ? -6.06081 73.23707 58.15918 1.000 30.02115 209 LEU A CA 1
ATOM 1373 C C . LEU A 1 209 ? -7.47356 72.87970 58.60374 1.000 34.02284 209 LEU A C 1
ATOM 1374 O O . LEU A 1 209 ? -7.71542 72.64859 59.79423 1.000 27.23802 209 LEU A O 1
ATOM 1379 N N . LEU A 1 210 ? -8.41816 72.82207 57.66008 1.000 28.37637 210 LEU A N 1
ATOM 1380 C CA . LEU A 1 210 ? -9.77852 72.41808 58.00151 1.000 31.13221 210 LEU A CA 1
ATOM 1381 C C . LEU A 1 210 ? -9.82472 70.99207 58.53598 1.000 32.97210 210 LEU A C 1
ATOM 1382 O O . LEU A 1 210 ? -10.66198 70.67887 59.39022 1.000 34.01594 210 LEU A O 1
ATOM 1387 N N . TYR A 1 211 ? -8.93999 70.11684 58.04977 1.000 27.37643 211 TYR A N 1
ATOM 1388 C CA . TYR A 1 211 ? -8.91197 68.74107 58.53876 1.000 33.20755 211 TYR A CA 1
ATOM 1389 C C . TYR A 1 211 ? -8.37774 68.67989 59.96370 1.000 29.51121 211 TYR A C 1
ATOM 1390 O O . TYR A 1 211 ? -8.96427 68.02145 60.83106 1.000 32.05300 211 TYR A O 1
ATOM 1399 N N . GLU A 1 212 ? -7.25224 69.35230 60.21878 1.000 30.16477 212 GLU A N 1
ATOM 1400 C CA . GLU A 1 212 ? -6.69850 69.38364 61.56769 1.000 35.65615 212 GLU A CA 1
ATOM 1401 C C . GLU A 1 212 ? -7.66046 70.04118 62.54623 1.000 31.97768 212 GLU A C 1
ATOM 1402 O O . GLU A 1 212 ? -7.73421 69.63606 63.71220 1.000 41.20869 212 GLU A O 1
ATOM 1408 N N . ALA A 1 213 ? -8.41375 71.04242 62.09235 1.000 30.22730 213 ALA A N 1
ATOM 1409 C CA . ALA A 1 213 ? -9.40314 71.68258 62.94666 1.000 34.46658 213 ALA A CA 1
ATOM 1410 C C . ALA A 1 213 ? -10.67519 70.86069 63.09967 1.000 34.89858 213 ALA A C 1
ATOM 1411 O O . ALA A 1 213 ? -11.55920 71.25812 63.86631 1.000 36.75338 213 ALA A O 1
ATOM 1413 N N . GLY A 1 214 ? -10.78913 69.73817 62.39770 1.000 33.78516 214 GLY A N 1
ATOM 1414 C CA . GLY A 1 214 ? -11.98246 68.91499 62.47953 1.000 32.79755 214 GLY A CA 1
ATOM 1415 C C . GLY A 1 214 ? -13.20930 69.55060 61.86319 1.000 38.12332 214 GLY A C 1
ATOM 1416 O O . GLY A 1 214 ? -14.31400 69.40505 62.40160 1.000 39.26004 214 GLY A O 1
ATOM 1417 N N . LEU A 1 215 ? -13.04577 70.24998 60.74084 1.000 36.25359 215 LEU A N 1
ATOM 1418 C CA . LEU A 1 215 ? -14.14330 70.95536 60.09307 1.000 31.27290 215 LEU A CA 1
ATOM 1419 C C . LEU A 1 215 ? -14.57674 70.30304 58.78584 1.000 35.32241 215 LEU A C 1
ATOM 1420 O O . LEU A 1 215 ? -15.34947 70.90382 58.03191 1.000 38.01007 215 LEU A O 1
ATOM 1425 N N . VAL A 1 216 ? -14.09737 69.09585 58.49430 1.000 29.90473 216 VAL A N 1
ATOM 1426 C CA . VAL A 1 216 ? -14.54121 68.33670 57.33335 1.000 34.08025 216 VAL A CA 1
ATOM 1427 C C .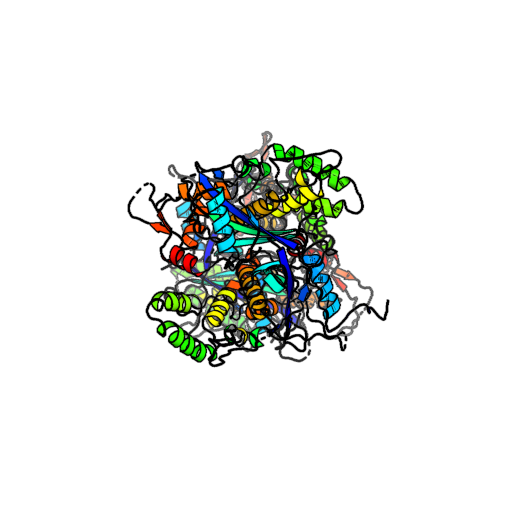 VAL A 1 216 ? -14.91188 66.93362 57.78841 1.000 35.23876 216 VAL A C 1
ATOM 1428 O O . VAL A 1 216 ? -14.37747 66.41975 58.77633 1.000 31.43927 216 VAL A O 1
ATOM 1432 N N . GLY A 1 217 ? -15.84064 66.31332 57.05486 1.000 33.85034 217 GLY A N 1
ATOM 1433 C CA . GLY A 1 217 ? -16.32427 64.99699 57.43768 1.000 33.90990 217 GLY A CA 1
ATOM 1434 C C . GLY A 1 217 ? -15.23236 63.94864 57.52056 1.000 40.98864 217 GLY A C 1
ATOM 1435 O O . GLY A 1 217 ? -15.32937 63.00926 58.31471 1.000 38.50801 217 GLY A O 1
ATOM 1436 N N . GLU A 1 218 ? -14.17417 64.09673 56.71946 1.000 35.10445 218 GLU A N 1
ATOM 1437 C CA . GLU A 1 218 ? -13.07855 63.13351 56.74196 1.000 38.56136 218 GLU A CA 1
ATOM 1438 C C . GLU A 1 218 ? -12.31767 63.13259 58.06264 1.000 39.05425 218 GLU A C 1
ATOM 1439 O O . GLU A 1 218 ? -11.57488 62.18189 58.32950 1.000 43.93763 218 GLU A O 1
ATOM 1445 N N . ALA A 1 219 ? -12.48889 64.16194 58.89382 1.000 37.92851 219 ALA A N 1
ATOM 1446 C CA . ALA A 1 219 ? -11.80204 64.23720 60.17712 1.000 44.73147 219 ALA A CA 1
ATOM 1447 C C . ALA A 1 219 ? -12.45824 63.38482 61.25385 1.000 47.31577 219 ALA A C 1
ATOM 1448 O O . ALA A 1 219 ? -11.77501 62.98273 62.20017 1.000 51.71784 219 ALA A O 1
ATOM 1450 N N . GLN A 1 220 ? -13.75531 63.10588 61.13282 1.000 52.55107 220 GLN A N 1
ATOM 1451 C CA . GLN A 1 220 ? -14.49522 62.31562 62.11609 1.000 57.86822 220 GLN A CA 1
ATOM 1452 C C . GLN A 1 220 ? -14.35925 62.91741 63.51317 1.000 51.77086 220 GLN A C 1
ATOM 1453 O O . GLN A 1 220 ? -14.04046 62.23086 64.48542 1.000 54.27160 220 GLN A O 1
ATOM 1459 N N . SER A 1 221 ? -14.58956 64.22556 63.60376 1.000 52.29355 221 SER A N 1
ATOM 1460 C CA . SER A 1 221 ? -14.48407 64.91957 64.87906 1.000 56.35793 221 SER A CA 1
ATOM 1461 C C . SER A 1 221 ? -15.57070 64.44692 65.84414 1.000 64.92183 221 SER A C 1
ATOM 1462 O O . SER A 1 221 ? -16.57596 63.84918 65.44839 1.000 62.73001 221 SER A O 1
ATOM 1465 N N . GLU A 1 222 ? -15.35262 64.72088 67.13318 1.000 66.95514 222 GLU A N 1
ATOM 1466 C CA . GLU A 1 222 ? -16.30535 64.27893 68.15064 1.000 70.41366 222 GLU A CA 1
ATOM 1467 C C . GLU A 1 222 ? -17.68660 64.88743 67.93609 1.000 71.16531 222 GLU A C 1
ATOM 1468 O O . GLU A 1 222 ? -18.67709 64.13581 67.96271 1.000 72.86944 222 GLU A O 1
ATOM 1474 N N . PRO A 1 223 ? -17.84141 66.20782 67.71965 1.000 69.29170 223 PRO A N 1
ATOM 1475 C CA . PRO A 1 223 ? -19.07212 66.68798 67.08192 1.000 64.99907 223 PRO A CA 1
ATOM 1476 C C . PRO A 1 223 ? -18.85085 66.89469 65.59067 1.000 61.59647 223 PRO A C 1
ATOM 1477 O O . PRO A 1 223 ? -18.00386 67.70008 65.19127 1.000 60.10961 223 PRO A O 1
ATOM 1481 N N . ARG A 1 224 ? -19.59080 66.16570 64.75773 1.000 63.86936 224 ARG A N 1
ATOM 1482 C CA . ARG A 1 224 ? -19.33251 66.16700 63.32112 1.000 60.78065 224 ARG A CA 1
ATOM 1483 C C . ARG A 1 224 ? -19.60253 67.54250 62.72176 1.000 53.12893 224 ARG A C 1
ATOM 1484 O O . ARG A 1 224 ? -20.72361 68.05433 62.79750 1.000 52.30434 224 ARG A O 1
ATOM 1492 N N . ILE A 1 225 ? -18.56993 68.13497 62.12571 1.000 51.24438 225 ILE A N 1
ATOM 1493 C CA . ILE A 1 225 ? -18.66435 69.40880 61.42298 1.000 44.65390 225 ILE A CA 1
ATOM 1494 C C . ILE A 1 225 ? -18.05290 69.22053 60.04249 1.000 41.88560 225 ILE A C 1
ATOM 1495 O O . ILE A 1 225 ? -16.95630 68.66382 59.91839 1.000 40.38995 225 ILE A O 1
ATOM 1500 N N . ASN A 1 226 ? -18.75707 69.67468 59.00789 1.000 35.41831 226 ASN A N 1
ATOM 1501 C CA . ASN A 1 226 ? -18.29859 69.45461 57.64480 1.000 33.58941 226 ASN A CA 1
ATOM 1502 C C . ASN A 1 226 ? -18.73128 70.60803 56.75481 1.000 34.58646 226 ASN A C 1
ATOM 1503 O O . ASN A 1 226 ? -19.83174 71.14465 56.90653 1.000 35.09164 226 ASN A O 1
ATOM 1508 N N . PHE A 1 227 ? -17.85256 70.97935 55.82997 1.000 28.58304 227 PHE A N 1
ATOM 1509 C CA . PHE A 1 227 ? -18.16268 71.92877 54.77496 1.000 34.11281 227 PHE A CA 1
ATOM 1510 C C . PHE A 1 227 ? -17.83745 71.28903 53.43452 1.000 34.09512 227 PHE A C 1
ATOM 1511 O O . PHE A 1 227 ? -16.79908 70.63390 53.28652 1.000 34.83270 227 PHE A O 1
ATOM 1519 N N . GLY A 1 228 ? -18.72594 71.48525 52.46189 1.000 36.34697 228 GLY A N 1
ATOM 1520 C CA . GLY A 1 228 ? -18.57140 70.88252 51.15624 1.000 35.34809 228 GLY A CA 1
ATOM 1521 C C . GLY A 1 228 ? -18.89974 69.39955 51.17762 1.000 37.16964 228 GLY A C 1
ATOM 1522 O O . GLY A 1 228 ? -19.05396 68.76852 52.22739 1.000 39.78682 228 GLY A O 1
ATOM 1523 N N . ARG A 1 229 ? -19.00485 68.83163 49.98299 1.000 36.85777 229 ARG A N 1
ATOM 1524 C CA . ARG A 1 229 ? -19.27709 67.40689 49.85631 1.000 32.77676 229 ARG A CA 1
ATOM 1525 C C . ARG A 1 229 ? -18.02162 66.59999 50.16709 1.000 34.13147 229 ARG A C 1
ATOM 1526 O O . ARG A 1 229 ? -16.99519 66.78942 49.50312 1.000 37.67859 229 ARG A O 1
ATOM 1534 N N . PRO A 1 230 ? -18.05807 65.69675 51.14163 1.000 36.03741 230 PRO A N 1
ATOM 1535 C CA . PRO A 1 230 ? -16.87917 64.87804 51.44050 1.000 30.15596 230 PRO A CA 1
ATOM 1536 C C . PRO A 1 230 ? -16.65304 63.82753 50.36473 1.000 30.98100 230 PRO A C 1
ATOM 1537 O O . PRO A 1 230 ? -17.49237 63.58463 49.49646 1.000 29.37579 230 PRO A O 1
ATOM 1549 N N . PHE A 1 232 ? -14.44229 59.84813 49.40178 1.000 34.44279 232 PHE A N 1
ATOM 1550 C CA . PHE A 1 232 ? -13.95246 58.57880 49.91745 1.000 36.82845 232 PHE A CA 1
ATOM 1551 C C . PHE A 1 232 ? -12.47648 58.68658 50.28542 1.000 33.58661 232 PHE A C 1
ATOM 1552 O O . PHE A 1 232 ? -11.66958 59.21695 49.51486 1.000 35.46029 232 PHE A O 1
ATOM 1560 N N . ALA A 1 233 ? -12.13438 58.19570 51.47479 1.000 36.50960 233 ALA A N 1
ATOM 1561 C CA . ALA A 1 233 ? -10.75125 58.11796 51.96950 1.000 36.96931 233 ALA A CA 1
ATOM 1562 C C . ALA A 1 233 ? -10.16672 59.52980 51.98345 1.000 35.78161 233 ALA A C 1
ATOM 1563 O O . ALA A 1 233 ? -10.77548 60.43346 52.57892 1.000 34.22837 233 ALA A O 1
ATOM 1565 N N . ASP A 1 234 ? -9.01093 59.76836 51.36238 1.000 30.21769 234 ASP A N 1
ATOM 1566 C CA . ASP A 1 234 ? -8.35845 61.07137 51.36590 1.000 33.53535 234 ASP A CA 1
ATOM 1567 C C . ASP A 1 234 ? -8.43320 61.75716 50.00681 1.000 26.66214 234 ASP A C 1
ATOM 1568 O O . ASP A 1 234 ? -7.59930 62.61501 49.70301 1.000 29.46393 234 ASP A O 1
ATOM 1573 N N . HIS A 1 235 ? -9.41949 61.39770 49.18343 1.000 28.07388 235 HIS A N 1
ATOM 1574 C CA . HIS A 1 235 ? -9.44024 61.87442 47.80427 1.000 31.44980 235 HIS A CA 1
ATOM 1575 C C . HIS A 1 235 ? -9.69838 63.37150 47.71779 1.000 32.47550 235 HIS A C 1
ATOM 1576 O O . HIS A 1 235 ? -9.27535 64.01336 46.74971 1.000 27.82109 235 HIS A O 1
ATOM 1583 N N . ARG A 1 236 ? -10.38455 63.94702 48.70677 1.000 31.01333 236 ARG A N 1
ATOM 1584 C CA . ARG A 1 236 ? -10.57572 65.39186 48.69980 1.000 31.68201 236 ARG A CA 1
ATOM 1585 C C . ARG A 1 236 ? -9.26945 66.12132 48.98896 1.000 29.60786 236 ARG A C 1
ATOM 1586 O O . ARG A 1 236 ? -9.08260 67.25994 48.54524 1.000 31.13010 236 ARG A O 1
ATOM 1594 N N . ARG A 1 237 ? -8.35443 65.48172 49.71907 1.000 22.27713 237 ARG A N 1
ATOM 1595 C CA . ARG A 1 237 ? -7.00911 66.02682 49.85777 1.000 25.43235 237 ARG A CA 1
ATOM 1596 C C . ARG A 1 237 ? -6.26962 65.98624 48.52633 1.000 24.45248 237 ARG A C 1
ATOM 1597 O O . ARG A 1 237 ? -5.49558 66.89698 48.20953 1.000 25.67902 237 ARG A O 1
ATOM 1605 N N . ILE A 1 238 ? -6.50749 64.94066 47.73009 1.000 27.40924 238 ILE A N 1
ATOM 1606 C CA . ILE A 1 238 ? -5.86171 64.82225 46.42639 1.000 23.99357 238 ILE A CA 1
ATOM 1607 C C . ILE A 1 238 ? -6.43400 65.84224 45.44986 1.000 24.84342 238 ILE A C 1
ATOM 1608 O O . ILE A 1 238 ? -5.69894 66.44435 44.65736 1.000 24.22011 238 ILE A O 1
ATOM 1613 N N . LEU A 1 239 ? -7.75353 66.04664 45.48210 1.000 28.26873 239 LEU A N 1
ATOM 1614 C CA . LEU A 1 239 ? -8.37071 67.02218 44.58897 1.000 25.57548 239 LEU A CA 1
ATOM 1615 C C . LEU A 1 239 ? -7.87713 68.43198 44.88901 1.000 21.42129 239 LEU A C 1
ATOM 1616 O 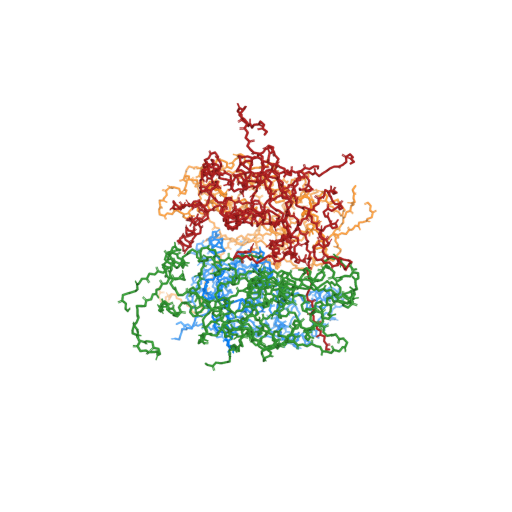O . LEU A 1 239 ? -7.62324 69.21708 43.96827 1.000 27.39392 239 LEU A O 1
ATOM 1621 N N . ALA A 1 240 ? -7.72624 68.76912 46.17289 1.000 26.86469 240 ALA A N 1
ATOM 1622 C CA . ALA A 1 240 ? -7.21486 70.08761 46.53453 1.000 22.73639 240 ALA A CA 1
ATOM 1623 C C . ALA A 1 240 ? -5.79565 70.29599 46.02678 1.000 26.95336 240 ALA A C 1
ATOM 1624 O O . ALA A 1 240 ? -5.41185 71.42554 45.70165 1.000 26.52555 240 ALA A O 1
ATOM 1626 N N . THR A 1 241 ? -5.00226 69.22528 45.95513 1.000 26.06507 241 THR A N 1
ATOM 1627 C CA . THR A 1 241 ? -3.66280 69.33983 45.38870 1.000 28.63684 241 THR A CA 1
ATOM 1628 C C . THR A 1 241 ? -3.72375 69.61381 43.89042 1.000 27.39786 241 THR A C 1
ATOM 1629 O O . THR A 1 241 ? -2.96675 70.44421 43.37258 1.000 24.83451 241 THR A O 1
ATOM 1633 N N . GLY A 1 242 ? -4.62353 68.93074 43.17980 1.000 27.52303 242 GLY A N 1
ATOM 1634 C CA . GLY A 1 242 ? -4.73998 69.15117 41.74749 1.000 30.11142 242 GLY A CA 1
ATOM 1635 C C . GLY A 1 242 ? -5.27352 70.52973 41.41100 1.000 26.85092 242 GLY A C 1
ATOM 1636 O O . GLY A 1 242 ? -4.86351 71.13844 40.41875 1.000 26.12381 242 GLY A O 1
ATOM 1637 N N . ILE A 1 243 ? -6.19458 71.04095 42.23086 1.000 30.13637 243 ILE A N 1
ATOM 1638 C CA . ILE A 1 243 ? -6.70659 72.39230 42.02355 1.000 28.77063 243 ILE A CA 1
ATOM 1639 C C . ILE A 1 243 ? -5.59595 73.41518 42.22258 1.000 28.18642 243 ILE A C 1
ATOM 1640 O O . ILE A 1 243 ? -5.44164 74.35032 41.42676 1.000 29.51173 243 ILE A O 1
ATOM 1645 N N . ALA A 1 244 ? -4.79291 73.24366 43.27605 1.000 22.52448 244 ALA A N 1
ATOM 1646 C CA . ALA A 1 244 ? -3.69691 74.17274 43.53172 1.000 26.32421 244 ALA A CA 1
ATOM 1647 C C . ALA A 1 244 ? -2.65844 74.12504 42.41831 1.000 23.98774 244 ALA A C 1
ATOM 1648 O O . ALA A 1 244 ? -2.08587 75.15689 42.04909 1.000 24.87910 244 ALA A O 1
ATOM 1650 N N . ARG A 1 245 ? -2.39899 72.93391 41.87471 1.000 29.62725 245 ARG A N 1
ATOM 1651 C CA . ARG A 1 245 ? -1.43949 72.80800 40.78225 1.000 33.32750 245 ARG A CA 1
ATOM 1652 C C . ARG A 1 245 ? -1.91495 73.56024 39.54586 1.000 24.17268 245 ARG A C 1
ATOM 1653 O O . ARG A 1 245 ? -1.14944 74.30904 38.92788 1.000 32.90759 245 ARG A O 1
ATOM 1661 N N . LEU A 1 246 ? -3.18380 73.37314 39.17227 1.000 30.18280 246 LEU A N 1
ATOM 1662 C CA . LEU A 1 246 ? -3.71208 74.02367 37.97655 1.000 29.23743 246 LEU A CA 1
ATOM 1663 C C . LEU A 1 246 ? -3.72352 75.53914 38.12459 1.000 33.42260 246 LEU A C 1
ATOM 1664 O O . LEU A 1 246 ? -3.39887 76.26393 37.17665 1.000 38.17794 246 LEU A O 1
ATOM 1669 N N . ARG A 1 247 ? -4.09920 76.03870 39.30494 1.000 29.37353 247 ARG A N 1
ATOM 1670 C CA . ARG A 1 247 ? -4.14369 77.48242 39.50909 1.000 27.18854 247 ARG A CA 1
ATOM 1671 C C . ARG A 1 247 ? -2.74986 78.09574 39.49414 1.000 31.17626 247 ARG A C 1
ATOM 1672 O O . ARG A 1 247 ? -2.57653 79.22788 39.02751 1.000 30.87501 247 ARG A O 1
ATOM 1680 N N . ALA A 1 248 ? -1.74707 77.37089 39.99198 1.000 27.22960 248 ALA A N 1
ATOM 1681 C CA . ALA A 1 248 ? -0.38259 77.87698 39.91908 1.000 36.68394 248 ALA A CA 1
ATOM 1682 C C . ALA A 1 248 ? 0.15008 77.83339 38.49390 1.000 29.70683 248 ALA A C 1
ATOM 1683 O O . ALA A 1 248 ? 0.97240 78.67460 38.11517 1.000 32.85049 248 ALA A O 1
ATOM 1685 N N . LYS A 1 249 ? -0.31209 76.87212 37.69051 1.000 35.12194 249 LYS A N 1
ATOM 1686 C CA . LYS A 1 249 ? 0.15307 76.77213 36.31126 1.000 37.60374 249 LYS A CA 1
ATOM 1687 C C . LYS A 1 249 ? -0.45716 77.86423 35.44030 1.000 36.20679 249 LYS A C 1
ATOM 1688 O O . LYS A 1 249 ? 0.24463 78.48825 34.63597 1.000 34.23363 249 LYS A O 1
ATOM 1694 N N . ILE A 1 250 ? -1.76097 78.11379 35.58806 1.000 34.22433 250 ILE A N 1
ATOM 1695 C CA . ILE A 1 250 ? -2.42522 79.08457 34.72294 1.000 34.24319 250 ILE A CA 1
ATOM 1696 C C . ILE A 1 250 ? -2.01379 80.50762 35.07667 1.000 33.70770 250 ILE A C 1
ATOM 1697 O O . ILE A 1 250 ? -2.07598 81.40491 34.22774 1.000 36.36845 250 ILE A O 1
ATOM 1702 N N . LYS A 1 251 ? -1.59506 80.74581 36.32243 1.000 29.47039 251 LYS A N 1
ATOM 1703 C CA . LYS A 1 251 ? -1.13694 82.07836 36.70310 1.000 39.66850 251 LYS A CA 1
ATOM 1704 C C . LYS A 1 251 ? 0.14371 82.46032 35.97144 1.000 34.39661 251 LYS A C 1
ATOM 1705 O O . LYS A 1 251 ? 0.33640 83.63229 35.62738 1.000 37.37357 251 LYS A O 1
ATOM 1711 N N . TYR A 1 252 ? 1.01612 81.48942 35.71322 1.000 32.81331 252 TYR A N 1
ATOM 1712 C CA . TYR A 1 252 ? 2.30548 81.72326 35.07657 1.000 35.86172 252 TYR A CA 1
ATOM 1713 C C . TYR A 1 252 ? 2.30120 81.41251 33.58571 1.000 41.01280 252 TYR A C 1
ATOM 1714 O O . TYR A 1 252 ? 2.89925 82.15750 32.80322 1.000 44.18691 252 TYR A O 1
ATOM 1723 N N . ARG A 1 253 ? 1.63331 80.33885 33.16968 1.000 40.34628 253 ARG A N 1
ATOM 1724 C CA . ARG A 1 253 ? 1.61451 79.95288 31.76435 1.000 39.64270 253 ARG A CA 1
ATOM 1725 C C . ARG A 1 253 ? 0.43590 79.02265 31.50142 1.000 33.89245 253 ARG A C 1
ATOM 1726 O O . ARG A 1 253 ? 0.57116 77.79645 31.60919 1.000 29.39982 253 ARG A O 1
ATOM 1734 N N . PRO A 1 254 ? -0.73329 79.56556 31.15627 1.000 34.78728 254 PRO A N 1
ATOM 1735 C CA . PRO A 1 254 ? -1.92546 78.72007 30.99950 1.000 28.09649 254 PRO A CA 1
ATOM 1736 C C . PRO A 1 254 ? -1.88833 77.84590 29.75456 1.000 38.03270 254 PRO A C 1
ATOM 1737 O O . PRO A 1 254 ? -2.51065 78.16825 28.73726 1.000 33.90674 254 PRO A O 1
ATOM 1741 N N . VAL A 1 255 ? -1.16293 76.73178 29.83112 1.000 40.91691 255 VAL A N 1
ATOM 1742 C CA . VAL A 1 255 ? -1.12889 75.74229 28.75201 1.000 38.30871 255 VAL A CA 1
ATOM 1743 C C . VAL A 1 255 ? -2.28526 74.78395 29.02381 1.000 34.31455 255 VAL A C 1
ATOM 1744 O O . VAL A 1 255 ? -2.13260 73.75587 29.68535 1.000 42.88920 255 VAL A O 1
ATOM 1748 N N . VAL A 1 256 ? -3.46475 75.13262 28.51064 1.000 31.67650 256 VAL A N 1
ATOM 1749 C CA . VAL A 1 256 ? -4.67828 74.37532 28.79750 1.000 28.36209 256 VAL A CA 1
ATOM 1750 C C . VAL A 1 256 ? -5.35551 73.94166 27.50336 1.000 30.11396 256 VAL A C 1
ATOM 1751 O O . VAL A 1 256 ? -6.58848 73.91744 27.41571 1.000 34.89331 256 VAL A O 1
ATOM 1755 N N . PHE A 1 257 ? -4.55924 73.57956 26.49267 1.000 36.34895 257 PHE A N 1
ATOM 1756 C CA . PHE A 1 257 ? -5.14265 73.18414 25.21334 1.000 34.48284 257 PHE A CA 1
ATOM 1757 C C . PHE A 1 257 ? -5.95903 71.90353 25.33508 1.000 35.06272 257 PHE A C 1
ATOM 1758 O O . PHE A 1 257 ? -6.90598 71.69803 24.56695 1.000 31.92674 257 PHE A O 1
ATOM 1766 N N . GLU A 1 258 ? -5.61422 71.03487 26.28940 1.000 27.92866 258 GLU A N 1
ATOM 1767 C CA . GLU A 1 258 ? -6.38826 69.81826 26.50746 1.000 27.24004 258 GLU A CA 1
ATOM 1768 C C . GLU A 1 258 ? -7.78059 70.10662 27.05291 1.000 28.37854 258 GLU A C 1
ATOM 1769 O O . GLU A 1 258 ? -8.67964 69.27558 26.88932 1.000 35.59774 258 GLU A O 1
ATOM 1775 N N . LEU A 1 259 ? -7.97816 71.25651 27.69696 1.000 32.61050 259 LEU A N 1
ATOM 1776 C CA . LEU A 1 259 ? -9.28790 71.63225 28.21476 1.000 32.07381 259 LEU A CA 1
ATOM 1777 C C . LEU A 1 259 ? -10.15437 72.32484 27.17391 1.000 32.66252 259 LEU A C 1
ATOM 1778 O O . LEU A 1 259 ? -11.38630 72.27484 27.27068 1.000 31.12287 259 LEU A O 1
ATOM 1791 N N . ALA A 1 261 ? -11.48823 73.24058 23.11471 1.000 41.07591 261 ALA A N 1
ATOM 1792 C CA . ALA A 1 261 ? -11.67055 72.63140 21.80825 1.000 37.88916 261 ALA A CA 1
ATOM 1793 C C . ALA A 1 261 ? -10.50071 73.00977 20.90045 1.000 35.46538 261 ALA A C 1
ATOM 1794 O O . ALA A 1 261 ? -9.60483 73.77138 21.27741 1.000 35.50227 261 ALA A O 1
ATOM 1796 N N . ASP A 1 262 ? -10.50776 72.46595 19.68083 1.000 34.32387 262 ASP A N 1
ATOM 1797 C CA . ASP A 1 262 ? -9.41422 72.73568 18.75154 1.000 37.70550 262 ASP A CA 1
ATOM 1798 C C . ASP A 1 262 ? -9.31860 74.22118 18.42609 1.000 30.75584 262 ASP A C 1
ATOM 1799 O O . ASP A 1 262 ? -8.21655 74.76430 18.28699 1.000 33.09202 262 ASP A O 1
ATOM 1804 N N . SER A 1 263 ? -10.45982 74.89494 18.30827 1.000 33.46036 263 SER A N 1
ATOM 1805 C CA . SER A 1 263 ? -10.50415 76.33497 18.11117 1.000 35.24701 263 SER A CA 1
ATOM 1806 C C . SER A 1 263 ? -11.45586 76.94933 19.12675 1.000 37.60296 263 SER A C 1
ATOM 1807 O O . SER A 1 263 ? -12.44051 76.32711 19.53574 1.000 38.82366 263 SER A O 1
ATOM 1810 N N . PHE A 1 264 ? -11.15108 78.18060 19.52894 1.000 34.28352 264 PHE A N 1
ATOM 1811 C CA . PHE A 1 264 ? -11.89364 78.84640 20.58887 1.000 31.38274 264 PHE A CA 1
ATOM 1812 C C . PHE A 1 264 ? -11.67828 80.34720 20.47705 1.000 31.84150 264 PHE A C 1
ATOM 1813 O O . PHE A 1 264 ? -10.68148 80.80989 19.91692 1.000 35.12625 264 PHE A O 1
ATOM 1821 N N . THR A 1 265 ? -12.62487 81.10041 21.02592 1.000 31.85905 265 THR A N 1
ATOM 1822 C CA . THR A 1 265 ? -12.49481 82.54453 21.11981 1.000 34.27838 265 THR A CA 1
ATOM 1823 C C . THR A 1 265 ? -11.70002 82.91546 22.36899 1.000 30.63304 265 THR A C 1
ATOM 1824 O O . THR A 1 265 ? -11.48587 82.09994 23.26749 1.000 27.66402 265 THR A O 1
ATOM 1828 N N . LEU A 1 266 ? -11.25332 84.17167 22.41723 1.000 30.57118 266 LEU A N 1
ATOM 1829 C CA . LEU A 1 266 ? -10.51906 84.63844 23.58801 1.000 30.62613 266 LEU A CA 1
ATOM 1830 C C . LEU A 1 266 ? -11.42230 84.74915 24.80908 1.000 34.05527 266 LEU A C 1
ATOM 1831 O O . LEU A 1 266 ? -10.95129 84.59354 25.94192 1.000 28.36148 266 LEU A O 1
ATOM 1836 N N . LEU A 1 267 ? -12.71554 85.01158 24.60321 1.000 32.17941 267 LEU A N 1
ATOM 1837 C CA . LEU A 1 267 ? -13.64253 85.06093 25.72878 1.000 34.77955 267 LEU A CA 1
ATOM 1838 C C . LEU A 1 267 ? -13.85531 83.67566 26.32672 1.000 34.91008 267 LEU A C 1
ATOM 1839 O O . LEU A 1 267 ? -13.99457 83.53553 27.54750 1.000 31.56461 267 LEU A O 1
ATOM 1844 N N . GLN A 1 268 ? -13.88288 82.63965 25.48402 1.000 28.68894 268 GLN A N 1
ATOM 1845 C CA . GLN A 1 268 ? -14.01318 81.27897 25.99564 1.000 34.59385 268 GLN A CA 1
ATOM 1846 C C . GLN A 1 268 ? -12.79015 80.87968 26.81091 1.000 33.06183 268 GLN A C 1
ATOM 1847 O O . GLN A 1 268 ? -12.91372 80.21341 27.84574 1.000 29.99119 268 GLN A O 1
ATOM 1853 N N . LEU A 1 269 ? -11.59890 81.28093 26.36086 1.000 33.54767 269 LEU A N 1
ATOM 1854 C CA . LEU A 1 269 ? -10.38589 80.98604 27.11620 1.000 26.72705 269 LEU A CA 1
ATOM 1855 C C . LEU A 1 269 ? -10.37715 81.71659 28.45372 1.000 34.55901 269 LEU A C 1
ATOM 1856 O O . LEU A 1 269 ? -9.97065 81.14832 29.47494 1.000 30.15133 269 LEU A O 1
ATOM 1861 N N . GLN A 1 270 ? -10.82435 82.97584 28.46883 1.000 33.95865 270 GLN A N 1
ATOM 1862 C CA . GLN A 1 270 ? -10.86461 83.73195 29.71747 1.000 32.76255 270 GLN A CA 1
ATOM 1863 C C . GLN A 1 270 ? -11.83686 83.10794 30.71063 1.000 31.65100 270 GLN A C 1
ATOM 1864 O O . GLN A 1 270 ? -11.53737 83.01112 31.90658 1.000 35.31728 270 GLN A O 1
ATOM 1870 N N . ARG A 1 271 ? -13.00926 82.68091 30.23331 1.000 30.13196 271 ARG A N 1
ATOM 1871 C CA . ARG A 1 271 ? -13.97592 82.02777 31.10951 1.000 30.22561 271 ARG A CA 1
ATOM 1872 C C . ARG A 1 271 ? -13.44179 80.70779 31.64843 1.000 27.85947 271 ARG A C 1
ATOM 1873 O O . ARG A 1 271 ? -13.80015 80.29995 32.75921 1.000 35.87410 271 ARG A O 1
ATOM 1881 N N . ALA A 1 272 ? -12.59132 80.02665 30.87842 1.000 32.05868 272 ALA A N 1
ATOM 1882 C CA . ALA A 1 272 ? -12.02430 78.76133 31.33175 1.000 31.40509 272 ALA A CA 1
ATOM 1883 C C . ALA A 1 272 ? -11.02278 78.98251 32.45829 1.000 32.88302 272 ALA A C 1
ATOM 1884 O O . ALA A 1 272 ? -11.06205 78.29049 33.48256 1.000 28.73123 272 ALA A O 1
ATOM 1886 N N . ILE A 1 273 ? -10.11441 79.94545 32.28418 1.000 27.01482 273 ILE A N 1
ATOM 1887 C CA . ILE A 1 273 ? -9.14715 80.25750 33.33258 1.000 30.76157 273 ILE A CA 1
ATOM 1888 C C . ILE A 1 273 ? -9.86147 80.74675 34.58536 1.000 31.96470 273 ILE A C 1
ATOM 1889 O O . ILE A 1 273 ? -9.48251 80.40037 35.71168 1.000 30.22005 273 ILE A O 1
ATOM 1894 N N . GLU A 1 274 ? -10.91060 81.55392 34.40975 1.000 30.77354 274 GLU A N 1
ATOM 1895 C CA . GLU A 1 274 ? -11.65367 82.06184 35.55816 1.000 26.60671 274 GLU A CA 1
ATOM 1896 C C . GLU A 1 274 ? -12.32092 80.93054 36.32968 1.000 28.48761 274 GLU A C 1
ATOM 1897 O O . GLU A 1 274 ? -12.35104 80.94647 37.56610 1.000 30.46726 274 GLU A O 1
ATOM 1903 N N . ALA A 1 275 ? -12.85971 79.93693 35.61835 1.000 25.91339 275 ALA A N 1
ATOM 1904 C CA . ALA A 1 275 ? -13.46924 78.79581 36.29304 1.000 26.53695 275 ALA A CA 1
ATOM 1905 C C . ALA A 1 275 ? -12.42751 77.98556 37.05485 1.000 33.25964 275 ALA A C 1
ATOM 1906 O O . ALA A 1 275 ? -12.70696 77.47051 38.14414 1.000 28.19489 275 ALA A O 1
ATOM 1908 N N . LEU A 1 276 ? -11.21856 77.86927 36.50147 1.000 23.34874 276 LEU A N 1
ATOM 1909 C CA . LEU A 1 276 ? -10.16334 77.11869 37.17396 1.000 30.68151 276 LEU A CA 1
ATOM 1910 C C . LEU A 1 276 ? -9.66200 77.85190 38.41226 1.000 28.47087 276 LEU A C 1
ATOM 1911 O O . LEU A 1 276 ? -9.37837 77.22660 39.44014 1.000 23.17836 276 LEU A O 1
ATOM 1916 N N . ALA A 1 277 ? -9.54902 79.17586 38.33430 1.000 26.17528 277 ALA A N 1
ATOM 1917 C CA . ALA A 1 277 ? -9.00626 79.96779 39.42803 1.000 26.02281 277 ALA A CA 1
ATOM 1918 C C . ALA A 1 277 ? -10.03639 80.31367 40.49217 1.000 30.04018 277 ALA A C 1
ATOM 1919 O O . ALA A 1 277 ? -9.64957 80.67274 41.61110 1.000 27.70090 277 ALA A O 1
ATOM 1921 N N . GLY A 1 278 ? -11.32677 80.20986 40.18183 1.000 25.53861 278 GLY A N 1
ATOM 1922 C CA . GLY A 1 278 ? -12.33872 80.68488 41.10824 1.000 26.39929 278 GLY A CA 1
ATOM 1923 C C . GLY A 1 278 ? -12.31810 82.18462 41.29047 1.000 33.41429 278 GLY A C 1
ATOM 1924 O O . GLY A 1 278 ? -12.72073 82.68374 42.34617 1.000 34.71986 278 GLY A O 1
ATOM 1925 N N . LEU A 1 279 ? -11.84504 82.91840 40.28464 1.000 28.54643 279 LEU A N 1
ATOM 1926 C CA . LEU A 1 279 ? -11.73661 84.36812 40.33335 1.000 27.97406 279 LEU A CA 1
ATOM 1927 C C . LEU A 1 279 ? -12.07155 84.92933 38.96031 1.000 35.36936 279 LEU A C 1
ATOM 1928 O O . LEU A 1 279 ? -12.03651 84.21784 37.95458 1.000 33.23843 279 LEU A O 1
ATOM 1933 N N . THR A 1 280 ? -12.39125 86.21952 38.92430 1.000 36.42462 280 THR A N 1
ATOM 1934 C CA . THR A 1 280 ? -12.61427 86.91824 37.66614 1.000 32.78623 280 THR A CA 1
ATOM 1935 C C . THR A 1 280 ? -11.30570 87.53309 37.18622 1.000 35.44387 280 THR A C 1
ATOM 1936 O O . THR A 1 280 ? -10.60159 88.19272 37.95696 1.000 40.30784 280 THR A O 1
ATOM 1940 N N . LEU A 1 281 ? -10.98831 87.31540 35.91422 1.000 40.59328 281 LEU A N 1
ATOM 1941 C CA . LEU A 1 281 ? -9.73720 87.78687 35.34214 1.000 41.13434 281 LEU A CA 1
ATOM 1942 C C . LEU A 1 281 ? -9.79001 89.28077 35.04922 1.000 40.72182 281 LEU A C 1
ATOM 1943 O O . LEU A 1 281 ? -10.84983 89.84507 34.76228 1.000 36.19033 281 LEU A O 1
ATOM 1948 N N . HIS A 1 282 ? -8.62620 89.92174 35.13004 1.000 36.99509 282 HIS A N 1
ATOM 1949 C CA . HIS A 1 282 ? -8.44209 91.24111 34.53811 1.000 38.89291 282 HIS A CA 1
ATOM 1950 C C . HIS A 1 282 ? -8.27436 91.03645 33.03879 1.000 39.96444 282 HIS A C 1
ATOM 1951 O O . HIS A 1 282 ? -7.27027 90.47049 32.59356 1.000 38.37753 282 HIS A O 1
ATOM 1958 N N . LYS A 1 283 ? -9.26576 91.47935 32.26241 1.000 41.74352 283 LYS A N 1
ATOM 1959 C CA . LYS A 1 283 ? -9.30966 91.14359 30.84204 1.000 45.70861 283 LYS A CA 1
ATOM 1960 C C . LYS A 1 283 ? -8.05461 91.61628 30.11856 1.000 39.95861 283 LYS A C 1
ATOM 1961 O O . LYS A 1 283 ? -7.41342 90.84448 29.39672 1.000 39.61363 283 LYS A O 1
ATOM 1967 N N . GLN A 1 284 ? -7.67754 92.88056 30.31507 1.000 34.17247 284 GLN A N 1
ATOM 1968 C CA . GLN A 1 284 ? -6.53701 93.42810 29.58850 1.000 34.24747 284 GLN A CA 1
ATOM 1969 C C . GLN A 1 284 ? -5.23030 92.77263 30.02087 1.000 35.29294 284 GLN A C 1
ATOM 1970 O O . GLN A 1 284 ? -4.35727 92.51058 29.18527 1.000 35.93595 284 GLN A O 1
ATOM 1976 N N . ASN A 1 285 ? -5.07464 92.49794 31.31893 1.000 40.11391 285 ASN A N 1
ATOM 1977 C CA . ASN A 1 285 ? -3.86843 91.81914 31.78188 1.000 35.27927 285 ASN A CA 1
ATOM 1978 C C . ASN A 1 285 ? -3.81745 90.37664 31.29597 1.000 34.61575 285 ASN A C 1
ATOM 1979 O O . ASN A 1 285 ? -2.73048 89.85268 31.02576 1.000 34.77665 285 ASN A O 1
ATOM 1984 N N . PHE A 1 286 ? -4.97461 89.72247 31.17460 1.000 35.08004 286 PHE A N 1
ATOM 1985 C CA . PHE A 1 286 ? -4.99654 88.35736 30.66115 1.000 33.20679 286 PHE A CA 1
ATOM 1986 C C . PHE A 1 286 ? -4.65557 88.32066 29.17672 1.000 37.06270 286 PHE A C 1
ATOM 1987 O O . PHE A 1 286 ? -3.88535 87.46015 28.73356 1.000 36.84312 286 PHE A O 1
ATOM 1995 N N . ARG A 1 287 ? -5.22410 89.24242 28.39327 1.000 34.84833 287 ARG A N 1
ATOM 1996 C CA . ARG A 1 287 ? -4.88490 89.32528 26.97568 1.000 31.54145 287 ARG A CA 1
ATOM 1997 C C . ARG A 1 287 ? -3.40241 89.61826 26.78339 1.000 34.73167 287 ARG A C 1
ATOM 1998 O O . ARG A 1 287 ? -2.76274 89.06733 25.87951 1.000 34.25631 287 ARG A O 1
ATOM 2006 N N . ARG A 1 288 ? -2.83930 90.48631 27.62668 1.000 34.18954 288 ARG A N 1
ATOM 2007 C CA . ARG A 1 288 ? -1.42124 90.81009 27.52481 1.000 37.83030 288 ARG A CA 1
ATOM 2008 C C . ARG A 1 288 ? -0.54633 89.62183 27.90230 1.000 34.45609 288 ARG A C 1
ATOM 2009 O O . ARG A 1 288 ? 0.54026 89.45038 27.33919 1.000 37.72729 288 ARG A O 1
ATOM 2017 N N . LEU A 1 289 ? -1.00532 88.78709 28.83639 1.000 38.82839 289 LEU A N 1
ATOM 2018 C CA . LEU A 1 289 ? -0.19276 87.66527 29.29605 1.000 38.59217 289 LEU A CA 1
ATOM 2019 C C . LEU A 1 289 ? -0.07629 86.59126 28.22121 1.000 35.15906 289 LEU A C 1
ATOM 2020 O O . LEU A 1 289 ? 1.02052 86.09138 27.94670 1.000 39.93205 289 LEU A O 1
ATOM 2025 N N . ILE A 1 290 ? -1.19871 86.22162 27.59914 1.000 36.20035 290 ILE A N 1
ATOM 2026 C CA . ILE A 1 290 ? -1.16733 85.16865 26.59104 1.000 38.47718 290 ILE A CA 1
ATOM 2027 C C . ILE A 1 290 ? -0.45714 85.61956 25.32153 1.000 41.97130 290 ILE A C 1
ATOM 2028 O O . ILE A 1 290 ? -0.00372 84.77717 24.53786 1.000 39.43796 290 ILE A O 1
ATOM 2033 N N . GLU A 1 291 ? -0.34198 86.92907 25.09442 1.000 36.30967 291 GLU A N 1
ATOM 2034 C CA . GLU A 1 291 ? 0.39575 87.40803 23.93135 1.000 39.31034 291 GLU A CA 1
ATOM 2035 C C . GLU A 1 291 ? 1.89732 87.42140 24.19102 1.000 43.53813 291 GLU A C 1
ATOM 2036 O O . GLU A 1 291 ? 2.68421 87.06451 23.30715 1.000 45.30110 291 GLU A O 1
ATOM 2042 N N . GLN A 1 292 ? 2.31092 87.82989 25.39385 1.000 45.27357 292 GLN A N 1
ATOM 2043 C CA . GLN A 1 292 ? 3.72648 87.77884 25.74662 1.000 46.30284 292 GLN A CA 1
ATOM 2044 C C . GLN A 1 292 ? 4.24424 86.34715 25.73021 1.000 46.18485 292 GLN A C 1
ATOM 2045 O O . GLN A 1 292 ? 5.36635 86.08769 25.28017 1.000 53.00898 292 GLN A O 1
ATOM 2051 N N . GLN A 1 293 ? 3.43850 85.40391 26.21656 1.000 44.84957 293 GLN A N 1
ATOM 2052 C CA . GLN A 1 293 ? 3.82763 84.00165 26.25621 1.000 42.50022 293 GLN A CA 1
ATOM 2053 C C . GLN A 1 293 ? 3.72289 83.31637 24.90017 1.000 43.63875 293 GLN A C 1
ATOM 2054 O O . GLN A 1 293 ? 4.23611 82.20169 24.75323 1.000 44.12674 293 GLN A O 1
ATOM 2060 N N . GLN A 1 294 ? 3.07543 83.94864 23.91814 1.000 45.44784 294 GLN A N 1
ATOM 2061 C CA . GLN A 1 294 ? 2.91371 83.39173 22.57388 1.000 47.37606 294 GLN A CA 1
ATOM 2062 C C . GLN A 1 294 ? 2.25493 82.01149 22.63298 1.000 49.05707 294 GLN A C 1
ATOM 2063 O O . GLN A 1 294 ? 2.83706 80.99423 22.25195 1.000 53.28497 294 GLN A O 1
ATOM 2069 N N . LEU A 1 295 ? 1.01635 81.99486 23.12241 1.000 47.11088 295 LEU A N 1
ATOM 2070 C CA . LEU A 1 295 ? 0.30706 80.74789 23.38325 1.000 42.90405 295 LEU A CA 1
ATOM 2071 C C . LEU A 1 295 ? -0.73983 80.40961 22.33125 1.000 40.08581 295 LEU A C 1
ATOM 2072 O O . LEU A 1 295 ? -0.84621 79.24722 21.92943 1.000 38.92576 295 LEU A O 1
ATOM 2077 N N . VAL A 1 296 ? -1.52131 81.38702 21.87810 1.000 44.22011 296 VAL A N 1
ATOM 2078 C CA . VAL A 1 296 ? -2.64324 81.14027 20.98130 1.000 40.61478 296 VAL A CA 1
ATOM 2079 C C . VAL A 1 296 ? -2.49450 82.00805 19.73940 1.000 52.00616 296 VAL A C 1
ATOM 2080 O O . VAL A 1 296 ? -2.09548 83.17445 19.82757 1.000 55.45417 296 VAL A O 1
ATOM 2084 N N . GLU A 1 297 ? -2.81314 81.43449 18.58058 1.000 44.21448 297 GLU A N 1
ATOM 2085 C CA . GLU A 1 297 ? -2.74286 82.12739 17.30260 1.000 45.53044 297 GLU A CA 1
ATOM 2086 C C . GLU A 1 297 ? -4.09778 82.07608 16.60930 1.000 42.95057 297 GLU A C 1
ATOM 2087 O O . GLU A 1 297 ? -4.89557 81.16197 16.83850 1.000 45.36982 297 GLU A O 1
ATOM 2093 N N . GLU A 1 298 ? -4.35018 83.06726 15.75680 1.000 42.42114 298 GLU A N 1
ATOM 2094 C CA . GLU A 1 298 ? -5.59694 83.10839 15.00426 1.000 40.80895 298 GLU A CA 1
ATOM 2095 C C . GLU A 1 298 ? -5.66615 81.95264 14.01393 1.000 37.72756 298 GLU A C 1
ATOM 2096 O O . GLU A 1 298 ? -4.69189 81.64507 13.32156 1.000 43.22578 298 GLU A O 1
ATOM 2102 N N . THR A 1 299 ? -6.83275 81.31164 13.94914 1.000 35.78074 299 THR A N 1
ATOM 2103 C CA . THR A 1 299 ? -7.06326 80.22816 13.00330 1.000 44.42689 299 THR A CA 1
ATOM 2104 C C . THR A 1 299 ? -7.51622 80.71968 11.63543 1.000 45.05669 299 THR A C 1
ATOM 2105 O O . THR A 1 299 ? -7.44817 79.95708 10.66432 1.000 43.91792 299 THR A O 1
ATOM 2109 N N . GLY A 1 300 ? -7.97564 81.96759 11.53593 1.000 39.43388 300 GLY A N 1
ATOM 2110 C CA . GLY A 1 300 ? -8.50778 82.50438 10.30522 1.000 38.51137 300 GLY A CA 1
ATOM 2111 C C . GLY A 1 300 ? -10.01443 82.42282 10.17778 1.000 44.28950 300 GLY A C 1
ATOM 2112 O O . GLY A 1 300 ? -10.58986 83.11721 9.33268 1.000 46.44153 300 GLY A O 1
ATOM 2113 N N . ASP A 1 301 ? -10.66745 81.60202 10.99294 1.000 44.72166 301 ASP A N 1
ATOM 2114 C CA . ASP A 1 301 ? -12.11141 81.43149 10.96127 1.000 45.17596 301 ASP A CA 1
ATOM 2115 C C . ASP A 1 301 ? -12.78273 82.32188 12.00110 1.000 45.00737 301 ASP A C 1
ATOM 2116 O O . ASP A 1 301 ? -12.14748 82.82780 12.92998 1.000 42.84884 301 ASP A O 1
ATOM 2129 N N . ALA A 1 303 ? -16.41604 83.04480 14.56913 1.000 43.35343 303 ALA A N 1
ATOM 2130 C CA . ALA A 1 303 ? -17.50633 82.43196 15.31115 1.000 41.22041 303 ALA A CA 1
ATOM 2131 C C . ALA A 1 303 ? -18.45207 83.52086 15.79304 1.000 41.43366 303 ALA A C 1
ATOM 2132 O O . ALA A 1 303 ? -18.03000 84.63668 16.10447 1.000 43.95517 303 ALA A O 1
ATOM 2134 N N . THR A 1 304 ? -19.73787 83.18880 15.84474 1.000 47.28474 304 THR A N 1
ATOM 2135 C CA . THR A 1 304 ? -20.77059 84.11444 16.29208 1.000 49.88179 304 THR A CA 1
ATOM 2136 C C . THR A 1 304 ? -21.17467 83.74896 17.71466 1.000 60.10733 304 THR A C 1
ATOM 2137 O O . THR A 1 304 ? -21.59310 82.61517 17.97357 1.000 58.35873 304 THR A O 1
ATOM 2141 N N . GLU A 1 305 ? -21.05072 84.70783 18.62857 1.000 60.38983 305 GLU A N 1
ATOM 2142 C CA . GLU A 1 305 ? -21.31119 84.46771 20.04149 1.000 57.91345 305 GLU A CA 1
ATOM 2143 C C . GLU A 1 305 ? -22.81675 84.38403 20.29331 1.000 68.15835 305 GLU A C 1
ATOM 2144 O O . GLU A 1 305 ? -23.63261 84.36690 19.36721 1.000 70.15902 305 GLU A O 1
ATOM 2150 N N . THR A 1 306 ? -23.19772 84.32953 21.57180 1.000 71.98083 306 THR A N 1
ATOM 2151 C CA . THR A 1 306 ? -24.60889 84.22164 21.92808 1.000 74.26849 306 THR A CA 1
ATOM 2152 C C . THR A 1 306 ? -25.36045 85.50334 21.58832 1.000 73.13685 306 THR A C 1
ATOM 2153 O O . THR A 1 306 ? -26.45956 85.45919 21.02293 1.000 69.29715 306 THR A O 1
ATOM 2157 N N . GLY A 1 307 ? -24.77937 86.65802 21.92544 1.000 68.95611 307 GLY A N 1
ATOM 2158 C CA . GLY A 1 307 ? -25.42693 87.92361 21.62578 1.000 65.79859 307 GLY A CA 1
ATOM 2159 C C . GLY A 1 307 ? -25.54343 88.20187 20.14165 1.000 60.75583 307 GLY A C 1
ATOM 2160 O O . GLY A 1 307 ? -26.46255 88.90360 19.70901 1.000 60.61431 307 GLY A O 1
ATOM 2161 N N . GLY A 1 308 ? -24.62423 87.66597 19.34549 1.000 60.17984 308 GLY A N 1
ATOM 2162 C CA . GLY A 1 308 ? -24.66210 87.81005 17.90172 1.000 48.89959 308 GLY A CA 1
ATOM 2163 C C . GLY A 1 308 ? -23.42968 88.43652 17.28699 1.000 50.73439 308 GLY A C 1
ATOM 2164 O O . GLY A 1 308 ? -23.32826 88.47330 16.05144 1.000 48.57502 308 GLY A O 1
ATOM 2165 N N . ARG A 1 309 ? -22.48296 88.93484 18.08114 1.000 53.76478 309 ARG A N 1
ATOM 2166 C CA . ARG A 1 309 ? -21.31179 89.54526 17.47693 1.000 51.53501 309 ARG A CA 1
ATOM 2167 C C . ARG A 1 309 ? -20.27189 88.48726 17.11594 1.000 48.87051 309 ARG A C 1
ATOM 2168 O O . ARG A 1 309 ? -20.10226 87.49418 17.82945 1.000 44.42781 309 ARG A O 1
ATOM 2176 N N . PRO A 1 310 ? -19.57648 88.67587 16.00309 1.000 48.28976 310 PRO A N 1
ATOM 2177 C CA . PRO A 1 310 ? -18.52136 87.73963 15.61906 1.000 38.65198 310 PRO A CA 1
ATOM 2178 C C . PRO A 1 310 ? -17.22973 88.00459 16.37961 1.000 41.79214 310 PRO A C 1
ATOM 2179 O O . PRO A 1 310 ? -16.96383 89.10994 16.85150 1.000 38.77689 310 PRO A O 1
ATOM 2183 N N . ALA A 1 311 ? -16.41999 86.95423 16.49228 1.000 45.81692 311 ALA A N 1
ATOM 2184 C CA . ALA A 1 311 ? -15.15273 87.04111 17.20294 1.000 38.57217 311 ALA A CA 1
ATOM 2185 C C . ALA A 1 311 ? -14.16362 86.06397 16.58522 1.000 37.07085 311 ALA A C 1
ATOM 2186 O O . ALA A 1 311 ? -14.53947 84.97595 16.13928 1.000 30.83263 311 ALA A O 1
ATOM 2188 N N . LYS A 1 312 ? -12.89432 86.46766 16.56297 1.000 34.63369 312 LYS A N 1
ATOM 2189 C CA . LYS A 1 312 ? -11.84718 85.62704 15.99828 1.000 32.38690 312 LYS A CA 1
ATOM 2190 C C . LYS A 1 312 ? -11.70618 84.33180 16.78827 1.000 34.11795 312 LYS A C 1
ATOM 2191 O O . LYS A 1 312 ? -11.76814 84.32470 18.02088 1.000 30.17100 312 LYS A O 1
ATOM 2197 N N . LEU A 1 313 ? -11.51524 83.22989 16.06770 1.000 30.63157 313 LEU A N 1
ATOM 2198 C CA . LEU A 1 313 ? -11.22424 81.94429 16.68462 1.000 34.22186 313 LEU A CA 1
ATOM 2199 C C . LEU A 1 313 ? -9.71853 81.76437 16.81784 1.000 39.11225 313 LEU A C 1
ATOM 2200 O O . LEU A 1 313 ? -8.95275 82.14095 15.92566 1.000 37.93555 313 LEU A O 1
ATOM 2205 N N . PHE A 1 314 ? -9.30022 81.18969 17.94184 1.000 36.60331 314 PHE A N 1
ATOM 2206 C CA . PHE A 1 314 ? -7.89245 80.99527 18.24453 1.000 35.37541 314 PHE A CA 1
ATOM 2207 C C . PHE A 1 314 ? -7.62870 79.52700 18.54240 1.000 36.19690 314 PHE A C 1
ATOM 2208 O O . PHE A 1 314 ? -8.53460 78.76639 18.89151 1.000 36.01249 314 PHE A O 1
ATOM 2216 N N . ARG A 1 315 ? -6.36508 79.13932 18.39484 1.000 40.97636 315 ARG A N 1
ATOM 2217 C CA . ARG A 1 315 ? -5.90003 77.81472 18.77212 1.000 39.73636 315 ARG A CA 1
ATOM 2218 C C . ARG A 1 315 ? -4.52142 77.94674 19.39639 1.000 36.39689 315 ARG A C 1
ATOM 2219 O O . ARG A 1 315 ? -3.75849 78.85575 19.05979 1.000 39.06658 315 ARG A O 1
ATOM 2227 N N . PHE A 1 316 ? -4.21244 77.04076 20.31986 1.000 35.38820 316 PHE A N 1
ATOM 2228 C CA . PHE A 1 316 ? -2.87055 76.98643 20.88284 1.000 39.23117 316 PHE A CA 1
ATOM 2229 C C . PHE A 1 316 ? -1.88767 76.60291 19.78482 1.000 39.87380 316 PHE A C 1
ATOM 2230 O O . PHE A 1 316 ? -2.00161 75.52514 19.19085 1.000 39.94404 316 PHE A O 1
ATOM 2238 N N . ARG A 1 317 ? -0.93767 77.49217 19.50196 1.000 37.39921 317 ARG A N 1
ATOM 2239 C CA . ARG A 1 317 ? -0.02598 77.28276 18.38712 1.000 49.27200 317 ARG A CA 1
ATOM 2240 C C . ARG A 1 317 ? 0.78388 76.00228 18.58595 1.000 43.00081 317 ARG A C 1
ATOM 2241 O O . ARG A 1 317 ? 0.96122 75.51122 19.70454 1.000 44.21270 317 ARG A O 1
ATOM 2249 N N . GLN A 1 318 ? 1.26894 75.45753 17.46482 1.000 39.12085 318 GLN A N 1
ATOM 2250 C CA . GLN A 1 318 ? 1.83055 74.10917 17.45934 1.000 41.45845 318 GLN A CA 1
ATOM 2251 C C . GLN A 1 318 ? 3.02402 73.97523 18.39566 1.000 40.92833 318 GLN A C 1
ATOM 2252 O O . GLN A 1 318 ? 3.21913 72.91234 18.99726 1.000 39.94647 318 GLN A O 1
ATOM 2258 N N . THR A 1 319 ? 3.83114 75.03177 18.53170 1.000 41.88891 319 THR A N 1
ATOM 2259 C CA . THR A 1 319 ? 5.00277 74.95941 19.39943 1.000 42.92609 319 THR A CA 1
ATOM 2260 C C . THR A 1 319 ? 4.61523 74.64229 20.83703 1.000 47.55328 319 THR A C 1
ATOM 2261 O O . THR A 1 319 ? 5.37425 73.97871 21.55215 1.000 47.35234 319 THR A O 1
ATOM 2265 N N . VAL A 1 320 ? 3.43975 75.09863 21.27413 1.000 45.44243 320 VAL A N 1
ATOM 2266 C CA . VAL A 1 320 ? 2.96721 74.77042 22.61467 1.000 40.76661 320 VAL A CA 1
ATOM 2267 C C . VAL A 1 320 ? 2.62651 73.28836 22.71194 1.000 39.52491 320 VAL A C 1
ATOM 2268 O O . VAL A 1 320 ? 2.91291 72.63652 23.72369 1.000 41.17075 320 VAL A O 1
ATOM 2272 N N . LEU A 1 321 ? 2.01938 72.72943 21.66174 1.000 40.56291 321 LEU A N 1
ATOM 2273 C CA . LEU A 1 321 ? 1.69741 71.30584 21.66892 1.000 42.11805 321 LEU A CA 1
ATOM 2274 C C . LEU A 1 321 ? 2.96014 70.45424 21.66111 1.000 44.59260 321 LEU A C 1
ATOM 2275 O O . LEU A 1 321 ? 3.02365 69.42054 22.33718 1.000 45.20713 321 LEU A O 1
ATOM 2280 N N . ASP A 1 322 ? 3.97654 70.87471 20.90512 1.000 44.86310 322 ASP A N 1
ATOM 2281 C CA . ASP A 1 322 ? 5.18930 70.07284 20.78307 1.000 48.53255 322 ASP A CA 1
ATOM 2282 C C . ASP A 1 322 ? 6.00461 70.09358 22.06996 1.000 47.02229 322 ASP A C 1
ATOM 2283 O O . ASP A 1 322 ? 6.63103 69.08929 22.42749 1.000 45.00926 322 ASP A O 1
ATOM 2288 N N . GLU A 1 323 ? 6.01392 71.22681 22.77747 1.000 47.48890 323 GLU A N 1
ATOM 2289 C CA . GLU A 1 323 ? 6.75553 71.30206 24.03282 1.000 46.93466 323 GLU A CA 1
ATOM 2290 C C . GLU A 1 323 ? 6.16984 70.36024 25.07733 1.000 47.86399 323 GLU A C 1
ATOM 2291 O O . GLU A 1 323 ? 6.91252 69.66831 25.78393 1.000 50.60266 323 GLU A O 1
ATOM 2297 N N . ARG A 1 324 ? 4.83987 70.31759 25.18902 1.000 45.03426 324 ARG A N 1
ATOM 2298 C CA . ARG A 1 324 ? 4.21136 69.43310 26.16399 1.000 41.88612 324 ARG A CA 1
ATOM 2299 C C . ARG A 1 324 ? 4.41542 67.96752 25.79966 1.000 46.90597 324 ARG A C 1
ATOM 2300 O O . ARG A 1 324 ? 4.45175 67.10694 26.68553 1.000 43.32142 324 ARG A O 1
ATOM 2308 N N . ALA A 1 325 ? 4.56838 67.67072 24.50761 1.000 47.54368 325 ALA A N 1
ATOM 2309 C CA . ALA A 1 325 ? 4.76312 66.29970 24.05072 1.000 46.41075 325 ALA A CA 1
ATOM 2310 C C . ALA A 1 325 ? 6.15719 65.77503 24.36405 1.000 51.75788 325 ALA A C 1
ATOM 2311 O O . ALA A 1 325 ? 6.31356 64.58153 24.64844 1.000 59.12388 325 ALA A O 1
ATOM 2313 N N . LEU A 1 326 ? 7.17358 66.63661 24.31574 1.000 54.14772 326 LEU A N 1
ATOM 2314 C CA . LEU A 1 326 ? 8.55862 66.21177 24.51089 1.000 53.58870 326 LEU A CA 1
ATOM 2315 C C . LEU A 1 326 ? 8.90766 66.17568 26.00145 1.000 59.28392 326 LEU A C 1
ATOM 2316 O O . LEU A 1 326 ? 9.76718 66.90337 26.49877 1.000 60.05008 326 LEU A O 1
ATOM 2321 N N . SER A 1 327 ? 8.20424 65.29822 26.71471 1.000 61.89950 327 SER A N 1
ATOM 2322 C CA . SER A 1 327 ? 8.40640 65.10342 28.14260 1.000 66.28829 327 SER A CA 1
ATOM 2323 C C . SER A 1 327 ? 7.73395 63.80205 28.55385 1.000 79.66438 327 SER A C 1
ATOM 2324 O O . SER A 1 327 ? 6.63470 63.49339 28.08666 1.000 80.36328 327 SER A O 1
ATOM 2327 N N . GLY A 1 328 ? 8.39889 63.05008 29.42641 1.000 79.39268 328 GLY A N 1
ATOM 2328 C CA . GLY A 1 328 ? 7.85064 61.80982 29.94836 1.000 77.74928 328 GLY A CA 1
ATOM 2329 C C . GLY A 1 328 ? 7.50971 60.78119 28.88830 1.000 82.09087 328 GLY A C 1
ATOM 2330 O O . GLY A 1 328 ? 6.33739 60.55682 28.58399 1.000 81.26746 328 GLY A O 1
ATOM 2331 N N . TYR B 1 26 ? -7.84243 23.63333 45.68741 1.000 80.98483 26 TYR B N 1
ATOM 2332 C CA . TYR B 1 26 ? -8.58881 22.43199 46.04352 1.000 81.08994 26 TYR B CA 1
ATOM 2333 C C . TYR B 1 26 ? -9.56802 22.73210 47.17584 1.000 85.12951 26 TYR B C 1
ATOM 2334 O O . TYR B 1 26 ? -9.28049 23.54623 48.05457 1.000 83.32643 26 TYR B O 1
ATOM 2343 N N . ASP B 1 27 ? -10.72190 22.06114 47.14144 1.000 92.83136 27 ASP B N 1
ATOM 2344 C CA . ASP B 1 27 ? -11.85846 22.37698 48.00905 1.000 91.84989 27 ASP B CA 1
ATOM 2345 C C . ASP B 1 27 ? -12.30565 23.82485 47.80883 1.000 91.16891 27 ASP B C 1
ATOM 2346 O O . ASP B 1 27 ? -12.53271 24.57018 48.76326 1.000 89.94650 27 ASP B O 1
ATOM 2351 N N . ASP B 1 28 ? -12.42305 24.21602 46.53887 1.000 96.34602 28 ASP B N 1
ATOM 2352 C CA . ASP B 1 28 ? -12.93206 25.52135 46.13018 1.000 99.22040 28 ASP B CA 1
ATOM 2353 C C . ASP B 1 28 ? -12.09873 26.67225 46.68157 1.000 99.20237 28 ASP B C 1
ATOM 2354 O O . ASP B 1 28 ? -12.47354 27.30472 47.67358 1.000 99.88875 28 ASP B O 1
ATOM 2359 N N . ASP B 1 29 ? -10.97303 26.95572 46.03853 1.000 96.59339 29 ASP B N 1
ATOM 2360 C CA . ASP B 1 29 ? -10.20361 28.17234 46.28727 1.000 91.74755 29 ASP B CA 1
ATOM 2361 C C . ASP B 1 29 ? -10.43322 29.09010 45.08641 1.000 93.38423 29 ASP B C 1
ATOM 2362 O O . ASP B 1 29 ? -9.69840 29.04795 44.09838 1.000 91.32617 29 ASP B O 1
ATOM 2367 N N . ASP B 1 30 ? -11.46702 29.92329 45.18393 1.000 89.81254 30 ASP B N 1
ATOM 2368 C CA . ASP B 1 30 ? -11.87714 30.77453 44.07760 1.000 84.17857 30 ASP B CA 1
ATOM 2369 C C . ASP B 1 30 ? -10.79592 31.81059 43.76527 1.000 82.72864 30 ASP B C 1
ATOM 2370 O O . ASP B 1 30 ? -9.81594 31.97426 44.49868 1.000 84.62554 30 ASP B O 1
ATOM 2375 N N . LYS B 1 31 ? -10.98209 32.51665 42.64971 1.000 80.71768 31 LYS B N 1
ATOM 2376 C CA . LYS B 1 31 ? -10.01782 33.52892 42.23811 1.000 78.59186 31 LYS B CA 1
ATOM 2377 C C . LYS B 1 31 ? -10.05601 34.72405 43.18406 1.000 79.81183 31 LYS B C 1
ATOM 2378 O O . LYS B 1 31 ? -9.14110 34.90891 43.99333 1.000 77.51015 31 LYS B O 1
ATOM 2384 N N . ASP B 1 32 ? -11.10054 35.54125 43.09183 1.000 77.88125 32 ASP B N 1
ATOM 2385 C CA . ASP B 1 32 ? -11.29346 36.65221 44.01122 1.000 77.16074 32 ASP B CA 1
ATOM 2386 C C . ASP B 1 32 ? -12.22312 36.23255 45.14388 1.000 71.37273 32 ASP B C 1
ATOM 2387 O O . ASP B 1 32 ? -13.11451 35.39827 44.96564 1.000 75.49939 32 ASP B O 1
ATOM 2392 N N . HIS B 1 33 ? -12.00092 36.81835 46.31740 1.000 68.85536 33 HIS B N 1
ATOM 2393 C CA . HIS B 1 33 ? -12.72757 36.43206 47.52001 1.000 63.79670 33 HIS B CA 1
ATOM 2394 C C . HIS B 1 33 ? -13.08643 37.67306 48.32876 1.000 60.89907 33 HIS B C 1
ATOM 2395 O O . HIS B 1 33 ? -12.19692 38.45168 48.69489 1.000 59.68566 33 HIS B O 1
ATOM 2402 N N . PRO B 1 34 ? -14.37063 37.89831 48.62035 1.000 59.09590 34 PRO B N 1
ATOM 2403 C CA . PRO B 1 34 ? -14.74385 39.10574 49.37721 1.000 56.91771 34 PRO B CA 1
ATOM 2404 C C . PRO B 1 34 ? -14.16086 39.14721 50.78044 1.000 52.87287 34 PRO B C 1
ATOM 2405 O O . PRO B 1 34 ? -13.88191 40.23808 51.29561 1.000 47.56763 34 PRO B O 1
ATOM 2409 N N . PHE B 1 35 ? -13.97088 37.99258 51.41851 1.000 46.93183 35 PHE B N 1
ATOM 2410 C CA . PHE B 1 35 ? -13.39287 37.92202 52.75248 1.000 50.55185 35 PHE B CA 1
ATOM 2411 C C . PHE B 1 35 ? -11.87935 37.74584 52.72190 1.000 45.84000 35 PHE B C 1
ATOM 2412 O O . PHE B 1 35 ? -11.30211 37.22388 53.68275 1.000 42.87110 35 PHE B O 1
ATOM 2420 N N . THR B 1 36 ? -11.23078 38.17210 51.64092 1.000 46.13185 36 THR B N 1
ATOM 2421 C CA . THR B 1 36 ? -9.78036 38.09083 51.50991 1.000 43.14744 36 THR B CA 1
ATOM 2422 C C . THR B 1 36 ? -9.31341 39.27910 50.68683 1.000 44.85785 36 THR B C 1
ATOM 2423 O O . THR B 1 36 ? -9.71775 39.42972 49.53002 1.000 47.00755 36 THR B O 1
ATOM 2427 N N . VAL B 1 37 ? -8.47312 40.12012 51.28010 1.000 39.70837 37 VAL B N 1
ATOM 2428 C CA . VAL B 1 37 ? -7.92213 41.29069 50.60957 1.000 37.72321 37 VAL B CA 1
ATOM 2429 C C . VAL B 1 37 ? -6.41771 41.09924 50.50073 1.000 40.85430 37 VAL B C 1
ATOM 2430 O O . VAL B 1 37 ? -5.72416 40.99612 51.52017 1.000 41.33738 37 VAL B O 1
ATOM 2434 N N . THR B 1 38 ? -5.91698 41.04032 49.27061 1.000 39.30058 38 THR B N 1
ATOM 2435 C CA . THR B 1 38 ? -4.48968 40.91208 49.00964 1.000 44.13615 38 THR B CA 1
ATOM 2436 C C . THR B 1 38 ? -3.91960 42.29884 48.73974 1.000 43.04416 38 THR B C 1
ATOM 2437 O O . THR B 1 38 ? -4.30484 42.95397 47.76539 1.000 46.04704 38 THR B O 1
ATOM 2441 N N . ILE B 1 39 ? -3.01194 42.74359 49.60415 1.000 38.11013 39 ILE B N 1
ATOM 2442 C CA . ILE B 1 39 ? -2.43912 44.08274 49.53966 1.000 43.51243 39 ILE B CA 1
ATOM 2443 C C . ILE B 1 39 ? -1.01926 43.98004 49.00270 1.000 44.44742 39 ILE B C 1
ATOM 2444 O O . ILE B 1 39 ? -0.20212 43.21585 49.52988 1.000 45.85847 39 ILE B O 1
ATOM 2449 N N . GLY B 1 40 ? -0.72760 44.74926 47.95628 1.000 43.51819 40 GLY B N 1
ATOM 2450 C CA . GLY B 1 40 ? 0.62077 44.79045 47.41880 1.000 38.25468 40 GLY B CA 1
ATOM 2451 C C . GLY B 1 40 ? 1.49692 45.75514 48.20340 1.000 39.65291 40 GLY B C 1
ATOM 2452 O O . GLY B 1 40 ? 1.09033 46.86621 48.54286 1.000 34.72527 40 GLY B O 1
ATOM 2453 N N . LEU B 1 41 ? 2.71523 45.30987 48.49710 1.000 38.94919 41 LEU B N 1
ATOM 2454 C CA . LEU B 1 41 ? 3.67892 46.10171 49.24380 1.000 35.25332 41 LEU B CA 1
ATOM 2455 C C . LEU B 1 41 ? 4.92579 46.33637 48.40330 1.000 42.04790 41 LEU B C 1
ATOM 2456 O O . LEU B 1 41 ? 5.24608 45.55655 47.50090 1.000 43.11720 41 LEU B O 1
ATOM 2461 N N . ALA B 1 42 ? 5.62463 47.42590 48.71044 1.000 38.98615 42 ALA B N 1
ATOM 2462 C CA . ALA B 1 42 ? 6.84968 47.78092 48.01295 1.000 38.16063 42 ALA B CA 1
ATOM 2463 C C . ALA B 1 42 ? 7.72769 48.58636 48.95725 1.000 35.51245 42 ALA B C 1
ATOM 2464 O O . ALA B 1 42 ? 7.24753 49.18152 49.92543 1.000 40.63389 42 ALA B O 1
ATOM 2466 N N . HIS B 1 43 ? 9.02628 48.59423 48.66861 1.000 37.10570 43 HIS B N 1
ATOM 2467 C CA . HIS B 1 43 ? 9.96669 49.34479 49.48977 1.000 38.42602 43 HIS B CA 1
ATOM 2468 C C . HIS B 1 43 ? 9.75813 50.84259 49.29872 1.000 38.79469 43 HIS B C 1
ATOM 2469 O O . HIS B 1 43 ? 9.74854 51.34102 48.16908 1.000 27.23056 43 HIS B O 1
ATOM 2476 N N . ALA B 1 44 ? 9.58818 51.55900 50.40682 1.000 33.52862 44 ALA B N 1
ATOM 2477 C CA . ALA B 1 44 ? 9.40293 53.00473 50.39869 1.000 32.22110 44 ALA B CA 1
ATOM 2478 C C . ALA B 1 44 ? 10.68437 53.66234 50.89152 1.000 31.52685 44 ALA B C 1
ATOM 2479 O O . ALA B 1 44 ? 11.07195 53.48115 52.05085 1.000 38.87786 44 ALA B O 1
ATOM 2481 N N . GLU B 1 45 ? 11.33541 54.42347 50.01452 1.000 37.84331 45 GLU B N 1
ATOM 2482 C CA . GLU B 1 45 ? 12.62602 55.03917 50.30109 1.000 34.71878 45 GLU B CA 1
ATOM 2483 C C . GLU B 1 45 ? 12.48767 56.55392 50.27800 1.000 35.99605 45 GLU B C 1
ATOM 2484 O O . GLU B 1 45 ? 12.03923 57.12541 49.27872 1.000 34.86652 45 GLU B O 1
ATOM 2490 N N . LEU B 1 46 ? 12.87836 57.19662 51.37424 1.000 33.69926 46 LEU B N 1
ATOM 2491 C CA . LEU B 1 46 ? 12.94131 58.64997 51.45002 1.000 32.01588 46 LEU B CA 1
ATOM 2492 C C . LEU B 1 46 ? 14.34990 59.09487 51.07606 1.000 30.54843 46 LEU B C 1
ATOM 2493 O O . LEU B 1 46 ? 15.32546 58.63758 51.67756 1.000 28.56700 46 LEU B O 1
ATOM 2498 N N . ILE B 1 47 ? 14.45746 59.97600 50.08397 1.000 34.35038 47 ILE B N 1
ATOM 2499 C CA . ILE B 1 47 ? 15.74280 60.43282 49.56889 1.000 28.79775 47 ILE B CA 1
ATOM 2500 C C . ILE B 1 47 ? 15.81736 61.94660 49.70645 1.000 28.32115 47 ILE B C 1
ATOM 2501 O O . ILE B 1 47 ? 14.85401 62.65586 49.39664 1.000 30.06122 47 ILE B O 1
ATOM 2506 N N . ALA B 1 48 ? 16.96450 62.43942 50.16329 1.000 23.60712 48 ALA B N 1
ATOM 2507 C CA . ALA B 1 48 ? 17.14388 63.84793 50.48456 1.000 28.61673 48 ALA B CA 1
ATOM 2508 C C . ALA B 1 48 ? 18.11864 64.49419 49.51094 1.000 30.13004 48 ALA B C 1
ATOM 2509 O O . ALA B 1 48 ? 19.21169 63.96710 49.27368 1.000 29.84252 48 ALA B O 1
ATOM 2511 N N . VAL B 1 49 ? 17.72104 65.63632 48.95809 1.000 26.71694 49 VAL B N 1
ATOM 2512 C CA . VAL B 1 49 ? 18.58967 66.47503 48.13951 1.000 30.12088 49 VAL B CA 1
ATOM 2513 C C . VAL B 1 49 ? 18.76514 67.78331 48.89993 1.000 31.27205 49 VAL B C 1
ATOM 2514 O O . VAL B 1 49 ? 17.91886 68.68069 48.81673 1.000 32.63760 49 VAL B O 1
ATOM 2518 N N . VAL B 1 50 ? 19.85453 67.89346 49.65154 1.000 32.03043 50 VAL B N 1
ATOM 2519 C CA . VAL B 1 50 ? 20.15480 69.07845 50.44706 1.000 42.75066 50 VAL B CA 1
ATOM 2520 C C . VAL B 1 50 ? 21.22149 69.87425 49.70546 1.000 37.82157 50 VAL B C 1
ATOM 2521 O O . VAL B 1 50 ? 22.35748 69.41437 49.54864 1.000 30.95676 50 VAL B O 1
ATOM 2525 N N . THR B 1 51 ? 20.86187 71.07110 49.25193 1.000 32.06828 51 THR B N 1
ATOM 2526 C CA . THR B 1 51 ? 21.72671 71.89184 48.41758 1.000 41.96661 51 THR B CA 1
ATOM 2527 C C . THR B 1 51 ? 22.24490 73.09194 49.20008 1.000 41.33046 51 THR B C 1
ATOM 2528 O O . THR B 1 51 ? 21.49461 73.73996 49.93583 1.000 40.50976 51 THR B O 1
ATOM 2532 N N . ALA B 1 52 ? 23.53519 73.37458 49.04217 1.000 37.28538 52 ALA B N 1
ATOM 2533 C CA . ALA B 1 52 ? 24.15845 74.57121 49.58325 1.000 50.41553 52 ALA B CA 1
ATOM 2534 C C . ALA B 1 52 ? 25.04146 75.19850 48.51309 1.000 49.73947 52 ALA B C 1
ATOM 2535 O O . ALA B 1 52 ? 25.49688 74.52902 47.58171 1.000 54.92217 52 ALA B O 1
ATOM 2537 N N . ILE B 1 53 ? 25.27912 76.49898 48.65507 1.000 44.58370 53 ILE B N 1
ATOM 2538 C CA . ILE B 1 53 ? 26.10428 77.26186 47.72530 1.000 45.06659 53 ILE B CA 1
ATOM 2539 C C . ILE B 1 53 ? 27.35542 77.71046 48.46551 1.000 48.79224 53 ILE B C 1
ATOM 2540 O O . ILE B 1 53 ? 27.27092 78.45492 49.45003 1.000 53.35173 53 ILE B O 1
ATOM 2545 N N . THR B 1 54 ? 28.51445 77.25678 47.99364 1.000 51.61378 54 THR B N 1
ATOM 2546 C CA . THR B 1 54 ? 29.79710 77.57209 48.61039 1.000 53.08187 54 THR B CA 1
ATOM 2547 C C . THR B 1 54 ? 30.77517 77.96817 47.51603 1.000 53.20196 54 THR B C 1
ATOM 2548 O O . THR B 1 54 ? 30.99073 77.20263 46.56991 1.000 52.92882 54 THR B O 1
ATOM 2552 N N . THR B 1 55 ? 31.36353 79.15890 47.65008 1.000 55.04963 55 THR B N 1
ATOM 2553 C CA . THR B 1 55 ? 32.31215 79.69601 46.67074 1.000 55.10235 55 THR B CA 1
ATOM 2554 C C . THR B 1 55 ? 31.70551 79.71706 45.26944 1.000 51.22043 55 THR B C 1
ATOM 2555 O O . THR B 1 55 ? 32.34835 79.34722 44.28408 1.000 53.37098 55 THR B O 1
ATOM 2559 N N . ASP B 1 56 ? 30.44670 80.15486 45.18911 1.000 52.50805 56 ASP B N 1
ATOM 2560 C CA . ASP B 1 56 ? 29.71776 80.27407 43.92400 1.000 54.64590 56 ASP B CA 1
ATOM 2561 C C . ASP B 1 56 ? 29.65726 78.94176 43.17942 1.000 51.19015 56 ASP B C 1
ATOM 2562 O O . ASP B 1 56 ? 29.73052 78.89304 41.95011 1.000 46.33973 56 ASP B O 1
ATOM 2567 N N . GLU B 1 57 ? 29.51689 77.85072 43.92981 1.000 50.40176 57 GLU B N 1
ATOM 2568 C CA . GLU B 1 57 ? 29.38996 76.51459 43.35552 1.000 51.31996 57 GLU B CA 1
ATOM 2569 C C . GLU B 1 57 ? 28.23356 75.79988 44.03988 1.000 55.22343 57 GLU B C 1
ATOM 2570 O O . GLU B 1 57 ? 28.24543 75.65407 45.27990 1.000 51.84429 57 GLU B O 1
ATOM 2576 N N . PRO B 1 58 ? 27.22364 75.34445 43.29870 1.000 59.86217 58 PRO B N 1
ATOM 2577 C CA . PRO B 1 58 ? 26.13343 74.58852 43.92768 1.000 43.57327 58 PRO B CA 1
ATOM 2578 C C . PRO B 1 58 ? 26.62005 73.21152 44.35146 1.000 43.40204 58 PRO B C 1
ATOM 2579 O O . PRO B 1 58 ? 27.23827 72.48632 43.56849 1.000 49.07646 58 PRO B O 1
ATOM 2583 N N . ARG B 1 59 ? 26.34163 72.85695 45.60134 1.000 43.07794 59 ARG B N 1
ATOM 2584 C CA . ARG B 1 59 ? 26.86379 71.63290 46.18551 1.000 42.75229 59 ARG B CA 1
ATOM 2585 C C . ARG B 1 59 ? 25.74682 70.87365 46.88238 1.000 43.41998 59 ARG B C 1
ATOM 2586 O O . ARG B 1 59 ? 24.84301 71.47648 47.46859 1.000 40.78100 59 ARG B O 1
ATOM 2594 N N . VAL B 1 60 ? 25.81479 69.54699 46.80827 1.000 42.47508 60 VAL B N 1
ATOM 2595 C CA . VAL B 1 60 ? 24.75773 68.66899 47.29012 1.000 39.75670 60 VAL B CA 1
ATOM 2596 C C . VAL B 1 60 ? 25.32298 67.75757 48.37026 1.000 43.74698 60 VAL B C 1
ATOM 2597 O O . VAL B 1 60 ? 26.45860 67.27955 48.26798 1.000 41.75853 60 VAL B O 1
ATOM 2609 N N . THR B 1 62 ? 25.96670 64.47281 50.29721 1.000 40.51454 62 THR B N 1
ATOM 2610 C CA . THR B 1 62 ? 26.11960 63.09539 49.85146 1.000 53.66217 62 THR B CA 1
ATOM 2611 C C . THR B 1 62 ? 26.62642 62.22861 50.99600 1.000 45.83217 62 THR B C 1
ATOM 2612 O O . THR B 1 62 ? 27.09694 62.72226 52.02321 1.000 35.85596 62 THR B O 1
ATOM 2616 N N . VAL B 1 63 ? 26.51561 60.91526 50.80171 1.000 40.03563 63 VAL B N 1
ATOM 2617 C CA . VAL B 1 63 ? 27.06536 59.91020 51.69782 1.000 39.58740 63 VAL B CA 1
ATOM 2618 C C . VAL B 1 63 ? 27.78606 58.86129 50.85441 1.000 40.88495 63 VAL B C 1
ATOM 2619 O O . VAL B 1 63 ? 27.78025 58.91810 49.62455 1.000 40.55239 63 VAL B O 1
ATOM 2623 N N . ARG B 1 64 ? 28.40715 57.89395 51.53631 1.000 39.22123 64 ARG B N 1
ATOM 2624 C CA . ARG B 1 64 ? 29.13805 56.80226 50.88442 1.000 40.29059 64 ARG B CA 1
ATOM 2625 C C . ARG B 1 64 ? 30.19481 57.33667 49.91632 1.000 40.78500 64 ARG B C 1
ATOM 2626 O O . ARG B 1 64 ? 30.32082 56.87534 48.78034 1.000 45.64332 64 ARG B O 1
ATOM 2634 N N . GLU B 1 65 ? 30.95986 58.32496 50.38333 1.000 42.41122 65 GLU B N 1
ATOM 2635 C CA . GLU B 1 65 ? 32.03187 58.94348 49.59959 1.000 42.51030 65 GLU B CA 1
ATOM 2636 C C . GLU B 1 65 ? 31.50850 59.50753 48.28024 1.000 42.41094 65 GLU B C 1
ATOM 2637 O O . GLU B 1 65 ? 32.11205 59.32194 47.22210 1.000 44.24170 65 GLU B O 1
ATOM 2643 N N . GLY B 1 66 ? 30.37111 60.19568 48.34205 1.000 42.07641 66 GLY B N 1
ATOM 2644 C CA . GLY B 1 66 ? 29.81345 60.84601 47.17420 1.000 40.33642 66 GLY B CA 1
ATOM 2645 C C . GLY B 1 66 ? 29.09661 59.94129 46.19880 1.000 40.31408 66 GLY B C 1
ATOM 2646 O O . GLY B 1 66 ? 28.78458 60.38244 45.08643 1.000 39.73595 66 GLY B O 1
ATOM 2647 N N . ALA B 1 67 ? 28.81993 58.69449 46.57257 1.000 40.08974 67 ALA B N 1
ATOM 2648 C CA . ALA B 1 67 ? 28.15083 57.76073 45.67832 1.000 43.18552 67 ALA B CA 1
ATOM 2649 C C . ALA B 1 67 ? 26.64040 57.72319 45.86899 1.000 44.49392 67 ALA B C 1
ATOM 2650 O O . ALA B 1 67 ? 25.93859 57.16950 45.01522 1.000 37.03518 67 ALA B O 1
ATOM 2652 N N . ALA B 1 68 ? 26.12235 58.29581 46.95327 1.000 38.66827 68 ALA B N 1
ATOM 2653 C CA . ALA B 1 68 ? 24.69556 58.23254 47.22714 1.000 38.48212 68 ALA B CA 1
ATOM 2654 C C . ALA B 1 68 ? 24.26712 59.46741 48.00479 1.000 34.44453 68 ALA B C 1
ATOM 2655 O O . ALA B 1 68 ? 25.07334 60.12165 48.67072 1.000 37.18339 68 ALA B O 1
ATOM 2657 N N . LEU B 1 69 ? 22.98151 59.77766 47.90317 1.000 36.70073 69 LEU B N 1
ATOM 2658 C CA . LEU B 1 69 ? 22.31857 60.81165 48.67854 1.000 37.41332 69 LEU B CA 1
ATOM 2659 C C . LEU B 1 69 ? 21.88110 60.25338 50.02443 1.000 34.66135 69 LEU B C 1
ATOM 2660 O O . LEU B 1 69 ? 21.71409 59.03921 50.17904 1.000 29.45865 69 LEU B O 1
ATOM 2665 N N . PRO B 1 70 ? 21.70111 61.10920 51.02963 1.000 29.72576 70 PRO B N 1
ATOM 2666 C CA . PRO B 1 70 ? 21.13664 60.63253 52.29836 1.000 30.26294 70 PRO B CA 1
ATOM 2667 C C . PRO B 1 70 ? 19.74633 60.05773 52.07473 1.000 36.27924 70 PRO B C 1
ATOM 2668 O O . PRO B 1 70 ? 18.86497 60.71600 51.51709 1.000 35.88417 70 PRO B O 1
ATOM 2672 N N . SER B 1 71 ? 19.55970 58.81028 52.49586 1.000 32.55968 71 SER B N 1
ATOM 2673 C CA . SER B 1 71 ? 18.30463 58.11925 52.25134 1.000 36.93504 71 SER B CA 1
ATOM 2674 C C . SER B 1 71 ? 18.04213 57.12963 53.37572 1.000 31.86324 71 SER B C 1
ATOM 2675 O O . SER B 1 71 ? 18.91032 56.84961 54.20566 1.000 34.20737 71 SER B O 1
ATOM 2678 N N . GLY B 1 72 ? 16.82184 56.60061 53.38739 1.000 28.46895 72 GLY B N 1
ATOM 2679 C CA . GLY B 1 72 ? 16.40525 55.63933 54.37757 1.000 32.73801 72 GLY B CA 1
ATOM 2680 C C . GLY B 1 72 ? 14.96857 55.21202 54.16325 1.000 32.45338 72 GLY B C 1
ATOM 2681 O O . GLY B 1 72 ? 14.17188 55.92411 53.54527 1.000 39.10308 72 GLY B O 1
ATOM 2682 N N . PRO B 1 73 ? 14.60968 54.03370 54.66485 1.000 33.31646 73 PRO B N 1
ATOM 2683 C CA . PRO B 1 73 ? 13.24092 53.54470 54.47754 1.000 37.75851 73 PRO B CA 1
ATOM 2684 C C . PRO B 1 73 ? 12.23822 54.32271 55.31456 1.000 34.71381 73 PRO B C 1
ATOM 2685 O O . PRO B 1 73 ? 12.56927 54.90911 56.34779 1.000 34.35644 73 PRO B O 1
ATOM 2689 N N . PHE B 1 74 ? 10.99462 54.32648 54.84225 1.000 35.66992 74 PHE B N 1
ATOM 2690 C CA . PHE B 1 74 ? 9.87739 54.92373 55.56662 1.000 36.33057 74 PHE B CA 1
ATOM 2691 C C . PHE B 1 74 ? 9.28297 53.85336 56.47506 1.000 35.77913 74 PHE B C 1
ATOM 2692 O O . PHE B 1 74 ? 8.72906 52.86020 55.99286 1.000 33.76642 74 PHE B O 1
ATOM 2700 N N . GLU B 1 75 ? 9.40239 54.05013 57.78522 1.000 37.35723 75 GLU B N 1
ATOM 2701 C CA . GLU B 1 75 ? 9.10260 53.01698 58.76722 1.000 41.14425 75 GLU B CA 1
ATOM 2702 C C . GLU B 1 75 ? 7.85090 53.36176 59.56718 1.000 40.87876 75 GLU B C 1
ATOM 2703 O O . GLU B 1 75 ? 7.30111 54.46399 59.47488 1.000 37.11273 75 GLU B O 1
ATOM 2709 N N . PHE B 1 76 ? 7.40904 52.38638 60.36950 1.000 40.87783 76 PHE B N 1
ATOM 2710 C CA . PHE B 1 76 ? 6.20362 52.56712 61.17354 1.000 44.95045 76 PHE B CA 1
ATOM 2711 C C . PHE B 1 76 ? 6.37835 53.67516 62.20542 1.000 44.38331 76 PHE B C 1
ATOM 2712 O O . PHE B 1 76 ? 5.43215 54.41686 62.49522 1.000 40.77325 76 PHE B O 1
ATOM 2720 N N . GLY B 1 77 ? 7.57579 53.79754 62.77709 1.000 36.17235 77 GLY B N 1
ATOM 2721 C CA . GLY B 1 77 ? 7.82117 54.79411 63.80276 1.000 42.98337 77 GLY B CA 1
ATOM 2722 C C . GLY B 1 77 ? 7.87982 56.22286 63.30345 1.000 45.42699 77 GLY B C 1
ATOM 2723 O O . GLY B 1 77 ? 7.86859 57.14734 64.12469 1.000 36.73990 77 GLY B O 1
ATOM 2724 N N . HIS B 1 78 ? 7.94145 56.42485 61.99140 1.000 38.14808 78 HIS B N 1
ATOM 2725 C CA . HIS B 1 78 ? 8.02260 57.76490 61.42528 1.000 36.63336 78 HIS B CA 1
ATOM 2726 C C . HIS B 1 78 ? 6.63833 58.40149 61.41248 1.000 39.89013 78 HIS B C 1
ATOM 2727 O O . HIS B 1 78 ? 5.71361 57.87739 60.78107 1.000 40.03592 78 HIS B O 1
ATOM 2734 N N . ARG B 1 79 ? 6.49800 59.53227 62.10934 1.000 36.79853 79 ARG B N 1
ATOM 2735 C CA . ARG B 1 79 ? 5.21270 60.22303 62.15600 1.000 38.08648 79 ARG B CA 1
ATOM 2736 C C . ARG B 1 79 ? 4.79562 60.69956 60.76966 1.000 36.90562 79 ARG B C 1
ATOM 2737 O O . ARG B 1 79 ? 3.65375 60.48936 60.34454 1.000 31.96933 79 ARG B O 1
ATOM 2745 N N . THR B 1 80 ? 5.70967 61.34462 60.04936 1.000 32.60028 80 THR B N 1
ATOM 2746 C CA . THR B 1 80 ? 5.45804 61.81383 58.69536 1.000 36.15058 80 THR B CA 1
ATOM 2747 C C . THR B 1 80 ? 6.60784 61.38623 57.79298 1.000 34.82645 80 THR B C 1
ATOM 2748 O O . THR B 1 80 ? 7.63961 60.88994 58.25383 1.000 34.11813 80 THR B O 1
ATOM 2752 N N . LEU B 1 81 ? 6.41282 61.57861 56.48573 1.000 29.46830 81 LEU B N 1
ATOM 2753 C CA . LEU B 1 81 ? 7.49708 61.35164 55.53596 1.000 31.30299 81 LEU B CA 1
ATOM 2754 C C . LEU B 1 81 ? 8.65448 62.30516 55.79564 1.000 26.70614 81 LEU B C 1
ATOM 2755 O O . LEU B 1 81 ? 9.82297 61.90077 55.77385 1.000 30.72174 81 LEU B O 1
ATOM 2760 N N . GLN B 1 82 ? 8.34386 63.57792 56.04626 1.000 29.66379 82 GLN B N 1
ATOM 2761 C CA . GLN B 1 82 ? 9.38272 64.57438 56.28242 1.000 29.86652 82 GLN B CA 1
ATOM 2762 C C . GLN B 1 82 ? 10.16831 64.26090 57.55024 1.000 33.53950 82 GLN B C 1
ATOM 2763 O O . GLN B 1 82 ? 11.40459 64.28170 57.54905 1.000 34.00988 82 GLN B O 1
ATOM 2769 N N . SER B 1 83 ? 9.46427 63.96456 58.64685 1.000 28.95006 83 SER B N 1
ATOM 2770 C CA . SER B 1 83 ? 10.15032 63.65325 59.89732 1.000 40.22429 83 SER B CA 1
ATOM 2771 C C . SER B 1 83 ? 10.97369 62.37830 59.78024 1.000 35.17058 83 SER B C 1
ATOM 2772 O O . SER B 1 83 ? 12.03614 62.26700 60.40207 1.000 33.40993 83 SER B O 1
ATOM 2775 N N . GLY B 1 84 ? 10.50467 61.41026 58.99151 1.000 41.80217 84 GLY B N 1
ATOM 2776 C CA . GLY B 1 84 ? 11.28716 60.20507 58.77665 1.000 31.67106 84 GLY B CA 1
ATOM 2777 C C . GLY B 1 84 ? 12.58225 60.47900 58.03741 1.000 32.87624 84 GLY B C 1
ATOM 2778 O O . GLY B 1 84 ? 13.63199 59.92743 58.37935 1.000 33.16033 84 GLY B O 1
ATOM 2779 N N . LEU B 1 85 ? 12.52867 61.33625 57.01560 1.000 33.24929 85 LEU B N 1
ATOM 2780 C CA . LEU B 1 85 ? 13.74265 61.69613 56.29293 1.000 35.34462 85 LEU B CA 1
ATOM 2781 C C . LEU B 1 85 ? 14.67474 62.54114 57.15085 1.000 31.69537 85 LEU B C 1
ATOM 2782 O O . LEU B 1 85 ? 15.89961 62.42477 57.02929 1.000 35.09205 85 LEU B O 1
ATOM 2787 N N . ARG B 1 86 ? 14.11951 63.39018 58.02122 1.000 28.35474 86 ARG B N 1
ATOM 2788 C CA . ARG B 1 86 ? 14.95914 64.20631 58.89262 1.000 35.94663 86 ARG B CA 1
ATOM 2789 C C . ARG B 1 86 ? 15.77682 63.34739 59.84789 1.000 32.99859 86 ARG B C 1
ATOM 2790 O O . ARG B 1 86 ? 16.88567 63.73396 60.23334 1.000 31.84197 86 ARG B O 1
ATOM 2798 N N . GLU B 1 87 ? 15.25340 62.18366 60.24013 1.000 32.93608 87 GLU B N 1
ATOM 2799 C CA . GLU B 1 87 ? 16.04043 61.27057 61.06135 1.000 36.72507 87 GLU B CA 1
ATOM 2800 C C . GLU B 1 87 ? 17.20572 60.68975 60.27101 1.000 33.30148 87 GLU B C 1
ATOM 2801 O O . GLU B 1 87 ? 18.31949 60.57134 60.79426 1.000 34.16439 87 GLU B O 1
ATOM 2807 N N . TRP B 1 88 ? 16.97225 60.33190 59.00540 1.000 39.06959 88 TRP B N 1
ATOM 2808 C CA . TRP B 1 88 ? 18.04097 59.75610 58.19549 1.000 35.17787 88 TRP B CA 1
ATOM 2809 C C . TRP B 1 88 ? 19.10238 60.79493 57.85618 1.000 33.71178 88 TRP B C 1
ATOM 2810 O O . TRP B 1 88 ? 20.29633 60.47771 57.82102 1.000 34.88202 88 TRP B O 1
ATOM 2821 N N . ILE B 1 89 ? 18.69041 62.03891 57.60154 1.000 32.01985 89 ILE B N 1
ATOM 2822 C CA . ILE B 1 89 ? 19.66200 63.10546 57.37417 1.000 32.04945 89 ILE B CA 1
ATOM 2823 C C . ILE B 1 89 ? 20.52572 63.30419 58.61191 1.000 35.11036 89 ILE B C 1
ATOM 2824 O O . ILE B 1 89 ? 21.74469 63.49206 58.51596 1.000 34.00385 89 ILE B O 1
ATOM 2829 N N . HIS B 1 90 ? 19.90881 63.25551 59.79426 1.000 38.04259 90 HIS B N 1
ATOM 2830 C CA . HIS B 1 90 ? 20.65120 63.45615 61.03400 1.000 36.73753 90 HIS B CA 1
ATOM 2831 C C . HIS B 1 90 ? 21.59981 62.29471 61.30424 1.000 37.61865 90 HIS B C 1
ATOM 2832 O O . HIS B 1 90 ? 22.77914 62.50320 61.61141 1.000 38.57825 90 HIS B O 1
ATOM 2839 N N . GLU B 1 91 ? 21.10168 61.05987 61.19368 1.000 34.91193 91 GLU B N 1
ATOM 2840 C CA . GLU B 1 91 ? 21.93373 59.89790 61.49158 1.000 43.53217 91 GLU B CA 1
ATOM 2841 C C . GLU B 1 91 ? 23.11199 59.77737 60.53490 1.000 45.61126 91 GLU B C 1
ATOM 2842 O O . GLU B 1 91 ? 24.18138 59.29729 60.92789 1.000 52.02217 91 GLU B O 1
ATOM 2848 N N . GLN B 1 92 ? 22.94289 60.20318 59.28388 1.000 40.39919 92 GLN B N 1
ATOM 2849 C CA . GLN B 1 92 ? 23.94540 59.97150 58.25479 1.000 36.34360 92 GLN B CA 1
ATOM 2850 C C . GLN B 1 92 ? 24.81467 61.18733 57.96161 1.000 39.29387 92 GLN B C 1
ATOM 2851 O O . GLN B 1 92 ? 25.84503 61.04040 57.29571 1.000 40.96589 92 GLN B O 1
ATOM 2857 N N . THR B 1 93 ? 24.43393 62.37743 58.42790 1.000 36.86237 93 THR B N 1
ATOM 2858 C CA . THR B 1 93 ? 25.21962 63.57353 58.14203 1.000 42.80661 93 THR B CA 1
ATOM 2859 C C . THR B 1 93 ? 25.47194 64.40168 59.39552 1.000 35.70772 93 THR B C 1
ATOM 2860 O O . THR B 1 93 ? 26.50903 65.06376 59.50501 1.000 39.37755 93 THR B O 1
ATOM 2864 N N . HIS B 1 94 ? 24.52506 64.38135 60.33521 1.000 39.87447 94 HIS B N 1
ATOM 2865 C CA . HIS B 1 94 ? 24.53926 65.23804 61.52166 1.000 43.47598 94 HIS B CA 1
ATOM 2866 C C . HIS B 1 94 ? 24.60878 66.71989 61.16511 1.000 44.63581 94 HIS B C 1
ATOM 2867 O O . HIS B 1 94 ? 25.03945 67.54021 61.98241 1.000 41.04263 94 HIS B O 1
ATOM 2874 N N . HIS B 1 95 ? 24.18542 67.07739 59.95109 1.000 31.87888 95 HIS B N 1
ATOM 2875 C CA . HIS B 1 95 ? 24.15409 68.45280 59.47410 1.000 41.06234 95 HIS B CA 1
ATOM 2876 C C . HIS B 1 95 ? 22.73763 68.99159 59.57324 1.000 41.72512 95 HIS B C 1
ATOM 2877 O O . HIS B 1 95 ? 21.80786 68.36476 59.04488 1.000 40.57973 95 HIS B O 1
ATOM 2884 N N . PRO B 1 96 ? 22.52530 70.12817 60.23356 1.000 43.99921 96 PRO B N 1
ATOM 2885 C CA . PRO B 1 96 ? 21.15670 70.62727 60.41202 1.000 39.05183 96 PRO B CA 1
ATOM 2886 C C . PRO B 1 96 ? 20.56249 71.11567 59.10014 1.000 34.81422 96 PRO B C 1
ATOM 2887 O O . PRO B 1 96 ? 21.25064 71.70738 58.26554 1.000 36.93084 96 PRO B O 1
ATOM 2891 N N . VAL B 1 97 ? 19.26834 70.85198 58.92135 1.000 37.81042 97 VAL B N 1
ATOM 2892 C CA . VAL B 1 97 ? 18.53387 71.29958 57.74651 1.000 36.33896 97 VAL B CA 1
ATOM 2893 C C . VAL B 1 97 ? 17.33467 72.11870 58.20235 1.000 35.76621 97 VAL B C 1
ATOM 2894 O O . VAL B 1 97 ? 16.83316 71.96827 59.31792 1.000 31.76592 97 VAL B O 1
ATOM 2898 N N . GLY B 1 98 ? 16.88290 73.00279 57.31966 1.000 37.71996 98 GLY B N 1
ATOM 2899 C CA . GLY B 1 98 ? 15.74900 73.84998 57.62070 1.000 38.91872 98 GLY B CA 1
ATOM 2900 C C . GLY B 1 98 ? 14.45940 73.34133 57.01308 1.000 36.45468 98 GLY B C 1
ATOM 2901 O O . GLY B 1 98 ? 13.97716 72.26320 57.37546 1.000 31.01321 98 GLY B O 1
ATOM 2902 N N . TYR B 1 99 ? 13.89163 74.10850 56.08699 1.000 32.79995 99 TYR B N 1
ATOM 2903 C CA . TYR B 1 99 ? 12.66093 73.70608 55.42742 1.000 34.39912 99 TYR B CA 1
ATOM 2904 C C . TYR B 1 99 ? 12.93902 72.66747 54.34900 1.000 36.47231 99 TYR B C 1
ATOM 2905 O O . TYR B 1 99 ? 14.01881 72.62753 53.75182 1.000 29.70826 99 TYR B O 1
ATOM 2914 N N . LEU B 1 100 ? 11.94414 71.82095 54.10638 1.000 31.18050 100 LEU B N 1
ATOM 2915 C CA . LEU B 1 100 ? 12.00855 70.80535 53.07032 1.000 33.63688 100 LEU B CA 1
ATOM 2916 C C . LEU B 1 100 ? 10.78345 70.92980 52.17837 1.000 33.45716 100 LEU B C 1
ATOM 2917 O O . LEU B 1 100 ? 9.72346 71.38644 52.61402 1.000 34.42717 100 LEU B O 1
ATOM 2922 N N . GLU B 1 101 ? 10.94167 70.53781 50.91770 1.000 27.72910 101 GLU B N 1
ATOM 2923 C CA . GLU B 1 101 ? 9.82429 70.50732 49.98534 1.000 31.52353 101 GLU B CA 1
ATOM 2924 C C . GLU B 1 101 ? 9.91155 69.23131 49.16503 1.000 29.21517 101 GLU B C 1
ATOM 2925 O O . GLU B 1 101 ? 10.99195 68.86321 48.69269 1.000 26.87894 101 GLU B O 1
ATOM 2931 N N . GLN B 1 102 ? 8.77975 68.54967 49.01996 1.000 21.24042 102 GLN B N 1
ATOM 2932 C CA . GLN B 1 102 ? 8.76539 67.28187 48.30768 1.000 25.52479 102 GLN B CA 1
ATOM 2933 C C . GLN B 1 102 ? 9.01507 67.50836 46.82258 1.000 24.00967 102 GLN B C 1
ATOM 2934 O O . GLN B 1 102 ? 8.51676 68.46968 46.23076 1.000 27.98636 102 GLN B O 1
ATOM 2940 N N . LEU B 1 103 ? 9.80517 66.61808 46.22465 1.000 24.01976 103 LEU B N 1
ATOM 2941 C CA . LEU B 1 103 ? 10.17148 66.73174 44.81856 1.000 26.21753 103 LEU B CA 1
ATOM 2942 C C . LEU B 1 103 ? 9.27297 65.87142 43.94036 1.000 27.68559 103 LEU B C 1
ATOM 2943 O O . LEU B 1 103 ? 8.17172 66.28630 43.56613 1.000 40.11959 103 LEU B O 1
ATOM 2948 N N . TYR B 1 104 ? 9.74149 64.67508 43.60318 1.000 27.37898 104 TYR B N 1
ATOM 2949 C CA . TYR B 1 104 ? 9.01949 63.75813 42.73915 1.000 26.44626 104 TYR B CA 1
ATOM 2950 C C . TYR B 1 104 ? 9.06152 62.36923 43.35865 1.000 28.44200 104 TYR B C 1
ATOM 2951 O O . TYR B 1 104 ? 9.94892 62.05015 44.15326 1.000 23.52750 104 TYR B O 1
ATOM 2960 N N . THR B 1 105 ? 8.08198 61.54674 42.99787 1.000 24.82202 105 THR B N 1
ATOM 2961 C CA . THR B 1 105 ? 7.99483 60.16804 43.46549 1.000 25.86122 105 THR B CA 1
ATOM 2962 C C . THR B 1 105 ? 8.22409 59.23420 42.28348 1.000 29.40603 105 THR B C 1
ATOM 2963 O O . THR B 1 105 ? 7.52869 59.33193 41.26657 1.000 28.46036 105 THR B O 1
ATOM 2967 N N . PHE B 1 106 ? 9.19915 58.33766 42.41498 1.000 32.57615 106 PHE B N 1
ATOM 2968 C CA . PHE B 1 106 ? 9.59079 57.44767 41.33308 1.000 34.01901 106 PHE B CA 1
ATOM 2969 C C . PHE B 1 106 ? 9.39361 55.99189 41.72919 1.000 34.61471 106 PHE B C 1
ATOM 2970 O O . PHE B 1 106 ? 9.55379 55.61550 42.89423 1.000 26.14715 106 PHE B O 1
ATOM 2978 N N . ALA B 1 107 ? 9.04988 55.17820 40.73955 1.000 45.81217 107 ALA B N 1
ATOM 2979 C CA . ALA B 1 107 ? 9.10376 53.73144 40.85555 1.000 38.37561 107 ALA B CA 1
ATOM 2980 C C . ALA B 1 107 ? 10.42459 53.23878 40.27774 1.000 36.93455 107 ALA B C 1
ATOM 2981 O O . ALA B 1 107 ? 10.95058 53.80882 39.31840 1.000 32.01131 107 ALA B O 1
ATOM 2983 N N . ASP B 1 108 ? 10.96051 52.17708 40.87590 1.000 42.63980 108 ASP B N 1
ATOM 2984 C CA . ASP B 1 108 ? 12.28369 51.69515 40.50619 1.000 41.17773 108 ASP B CA 1
ATOM 2985 C C . ASP B 1 108 ? 12.31926 51.24358 39.04777 1.000 39.05307 108 ASP B C 1
ATOM 2986 O O . ASP B 1 108 ? 11.29267 50.95671 38.42687 1.000 34.70561 108 ASP B O 1
ATOM 2991 N N . ARG B 1 109 ? 13.53224 51.18628 38.50037 1.000 45.26739 109 ARG B N 1
ATOM 2992 C CA . ARG B 1 109 ? 13.76966 50.66660 37.15929 1.000 43.67739 109 ARG B CA 1
ATOM 2993 C C . ARG B 1 109 ? 14.77204 49.51673 37.18849 1.000 47.16610 109 ARG B C 1
ATOM 2994 O O . ARG B 1 109 ? 15.55079 49.33481 36.25071 1.000 45.72208 109 ARG B O 1
ATOM 3002 N N . ASP B 1 110 ? 14.75908 48.73617 38.26528 1.000 46.82832 110 ASP B N 1
ATOM 3003 C CA . ASP B 1 110 ? 15.67349 47.61063 38.41968 1.000 47.92436 110 ASP B CA 1
ATOM 3004 C C . ASP B 1 110 ? 15.35226 46.49801 37.42720 1.000 48.11744 110 ASP B C 1
ATOM 3005 O O . ASP B 1 110 ? 14.18573 46.20410 37.16577 1.000 50.36876 110 ASP B O 1
ATOM 3010 N N . GLY B 1 117 ? 9.33877 50.26685 39.23737 1.000 45.34764 117 GLY B N 1
ATOM 3011 C CA . GLY B 1 117 ? 8.18534 49.62161 38.64165 1.000 35.63306 117 GLY B CA 1
ATOM 3012 C C . GLY B 1 117 ? 7.91589 48.26506 39.25307 1.000 37.46305 117 GLY B C 1
ATOM 3013 O O . GLY B 1 117 ? 7.04147 47.52776 38.79888 1.000 35.99280 117 GLY B O 1
ATOM 3014 N N . GLY B 1 118 ? 8.67377 47.93666 40.29533 1.000 41.27192 118 GLY B N 1
ATOM 3015 C CA . GLY B 1 118 ? 8.52499 46.65568 40.95269 1.000 45.50387 118 GLY B CA 1
ATOM 3016 C C . GLY B 1 118 ? 8.51908 46.73068 42.46491 1.000 49.65079 118 GLY B C 1
ATOM 3017 O O . GLY B 1 118 ? 7.45382 46.75443 43.08773 1.000 54.26072 118 GLY B O 1
ATOM 3018 N N . ARG B 1 119 ? 9.70671 46.78045 43.06839 1.000 51.64029 119 ARG B N 1
ATOM 3019 C CA . ARG B 1 119 ? 9.83858 46.62469 44.51009 1.000 42.48307 119 ARG B CA 1
ATOM 3020 C C . ARG B 1 119 ? 10.03431 47.93306 45.26486 1.000 38.16755 119 ARG B C 1
ATOM 3021 O O . ARG B 1 119 ? 9.71136 47.98925 46.45544 1.000 43.87543 119 ARG B O 1
ATOM 3029 N N . THR B 1 120 ? 10.55393 48.97746 44.62540 1.000 32.35412 120 THR B N 1
ATOM 3030 C CA . THR B 1 120 ? 11.00446 50.16872 45.33462 1.000 36.99958 120 THR B CA 1
ATOM 3031 C C . THR B 1 120 ? 10.28032 51.41002 44.83271 1.000 35.87843 120 THR B C 1
ATOM 3032 O O . THR B 1 120 ? 10.24592 51.67311 43.62553 1.000 36.51862 120 THR B O 1
ATOM 3036 N N . ILE B 1 121 ? 9.71342 52.17026 45.76660 1.000 25.23766 121 ILE B N 1
ATOM 3037 C CA . ILE B 1 121 ? 9.14251 53.48512 45.50216 1.000 25.16198 121 ILE B CA 1
ATOM 3038 C C . ILE B 1 121 ? 9.97643 54.51208 46.25479 1.000 31.12665 121 ILE B C 1
ATOM 3039 O O . ILE B 1 121 ? 10.15443 54.40251 47.47504 1.000 30.50749 121 ILE B O 1
ATOM 3044 N N . SER B 1 122 ? 10.49014 55.50309 45.53289 1.000 25.71589 122 SER B N 1
ATOM 3045 C CA . SER B 1 122 ? 11.39005 56.50092 46.09622 1.000 37.22317 122 SER B CA 1
ATOM 3046 C C . SER B 1 122 ? 10.70214 57.85808 46.13754 1.000 29.94842 122 SER B C 1
ATOM 3047 O O . SER B 1 122 ? 10.07307 58.27143 45.15814 1.000 27.49098 122 SER B O 1
ATOM 3050 N N . ILE B 1 123 ? 10.82835 58.54510 47.27007 1.000 29.02163 123 ILE B N 1
ATOM 3051 C CA . ILE B 1 123 ? 10.23895 59.86305 47.47931 1.000 27.69929 123 ILE B CA 1
ATOM 3052 C C . ILE B 1 123 ? 11.36953 60.82414 47.81971 1.000 21.13263 123 ILE B C 1
ATOM 3053 O O . ILE B 1 123 ? 12.11904 60.59296 48.77676 1.000 31.17043 123 ILE B O 1
ATOM 3058 N N . GLY B 1 124 ? 11.49283 61.89720 47.04217 1.000 24.38772 124 GLY B N 1
ATOM 3059 C CA . GLY B 1 124 ? 12.58141 62.84565 47.18674 1.000 19.20002 124 GLY B CA 1
ATOM 3060 C C . GLY B 1 124 ? 12.12703 64.14815 47.81743 1.000 22.35847 124 GLY B C 1
ATOM 3061 O O . GLY B 1 124 ? 10.96952 64.55107 47.67949 1.000 27.12542 124 GLY B O 1
ATOM 3062 N N . TYR B 1 125 ? 13.05302 64.80786 48.51288 1.000 28.64136 125 TYR B N 1
ATOM 3063 C CA . TYR B 1 125 ? 12.79892 66.09911 49.13401 1.000 29.90062 125 TYR B CA 1
ATOM 3064 C C . TYR B 1 125 ? 13.97243 67.02757 48.86755 1.000 28.64856 125 TYR B C 1
ATOM 3065 O O . TYR B 1 125 ? 15.12568 66.59449 48.81338 1.000 28.53432 125 TYR B O 1
ATOM 3074 N N . LEU B 1 126 ? 13.66511 68.31048 48.70612 1.000 26.62551 126 LEU B N 1
ATOM 3075 C CA . LEU B 1 126 ? 14.66515 69.34047 48.47289 1.000 27.84899 126 LEU B CA 1
ATOM 3076 C C . LEU B 1 126 ? 14.81741 70.20685 49.71457 1.000 32.72181 126 LEU B C 1
ATOM 3077 O O . LEU B 1 126 ? 13.82499 70.59447 50.33900 1.000 31.41217 126 LEU B O 1
ATOM 3082 N N . GLY B 1 127 ? 16.06054 70.50645 50.06243 1.000 33.23276 127 GLY B N 1
ATOM 3083 C CA . GLY B 1 127 ? 16.34549 71.38949 51.17706 1.000 38.54802 127 GLY B CA 1
ATOM 3084 C C . GLY B 1 127 ? 17.44337 72.36608 50.81757 1.000 47.39217 127 GLY B C 1
ATOM 3085 O O . GLY B 1 127 ? 18.36799 72.04766 50.06706 1.000 39.93844 127 GLY B O 1
ATOM 3086 N N . LEU B 1 128 ? 17.32528 73.57407 51.36246 1.000 45.83019 128 LEU B N 1
ATOM 3087 C CA . LEU B 1 128 ? 18.30873 74.63343 51.17433 1.000 47.29861 128 LEU B CA 1
ATOM 3088 C C . LEU B 1 128 ? 18.91891 74.96674 52.52708 1.000 51.14151 128 LEU B C 1
ATOM 3089 O O . LEU B 1 128 ? 18.19339 75.28454 53.47524 1.000 43.64209 128 LEU B O 1
ATOM 3094 N N . VAL B 1 129 ? 20.24696 74.88210 52.62018 1.000 46.60059 129 VAL B N 1
ATOM 3095 C CA . VAL B 1 129 ? 20.96799 75.11926 53.86506 1.000 57.42600 129 VAL B CA 1
ATOM 3096 C C . VAL B 1 129 ? 22.22273 75.93107 53.57079 1.000 59.04762 129 VAL B C 1
ATOM 3097 O O . VAL B 1 129 ? 22.59920 76.15011 52.41817 1.000 64.47217 129 VAL B O 1
ATOM 3101 N N . ARG B 1 130 ? 22.86958 76.37547 54.64382 1.000 64.49178 130 ARG B N 1
ATOM 3102 C CA . ARG B 1 130 ? 24.18726 76.99088 54.58184 1.000 67.47411 130 ARG B CA 1
ATOM 3103 C C . ARG B 1 130 ? 25.22414 75.96859 55.02664 1.000 69.48942 130 ARG B C 1
ATOM 3104 O O . ARG B 1 130 ? 25.06428 75.33155 56.07335 1.000 69.59217 130 ARG B O 1
ATOM 3112 N N . GLU B 1 131 ? 26.27644 75.80826 54.22957 1.000 69.46213 131 GLU B N 1
ATOM 3113 C CA . GLU B 1 131 ? 27.29206 74.80804 54.52820 1.000 74.81083 131 GLU B CA 1
ATOM 3114 C C . GLU B 1 131 ? 28.08913 75.21309 55.76249 1.000 80.86989 131 GLU B C 1
ATOM 3115 O O . GLU B 1 131 ? 28.60493 76.33206 55.84364 1.000 81.36050 131 GLU B O 1
ATOM 3121 N N . GLN B 1 132 ? 28.18352 74.30127 56.72583 1.000 85.00681 132 GLN B N 1
ATOM 3122 C CA . GLN B 1 132 ? 28.90679 74.56424 57.96537 1.000 88.80965 132 GLN B CA 1
ATOM 3123 C C . GLN B 1 132 ? 29.64142 73.31652 58.44696 1.000 90.15129 132 GLN B C 1
ATOM 3124 O O . GLN B 1 132 ? 29.21345 72.19202 58.18507 1.000 89.73414 132 GLN B O 1
ATOM 3130 N N . TRP B 1 142 ? 30.48056 67.17385 51.29110 1.000 49.81892 142 TRP B N 1
ATOM 3131 C CA . TRP B 1 142 ? 29.80894 67.93224 50.24170 1.000 48.21505 142 TRP B CA 1
ATOM 3132 C C . TRP B 1 142 ? 30.48217 67.73977 48.88719 1.000 47.42733 142 TRP B C 1
ATOM 3133 O O . TRP B 1 142 ? 31.70401 67.84432 48.76815 1.000 47.12043 142 TRP B O 1
ATOM 3144 N N . HIS B 1 143 ? 29.67863 67.45326 47.86692 1.000 43.50205 143 HIS B N 1
ATOM 3145 C CA . HIS B 1 143 ? 30.14034 67.37443 46.48993 1.000 36.72444 143 HIS B CA 1
ATOM 3146 C C . HIS B 1 143 ? 29.37684 68.38157 45.64018 1.000 38.43936 143 HIS B C 1
ATOM 3147 O O . HIS B 1 143 ? 28.28556 68.82859 45.99893 1.000 44.41888 143 HIS B O 1
ATOM 3154 N N . GLY B 1 144 ? 29.96597 68.73451 44.50131 1.000 42.26956 144 GLY B N 1
ATOM 3155 C CA . GLY B 1 144 ? 29.34991 69.70700 43.62191 1.000 37.42778 144 GLY B CA 1
ATOM 3156 C C . GLY B 1 144 ? 28.29759 69.09314 42.71647 1.000 38.05786 144 GLY B C 1
ATOM 3157 O O . GLY B 1 144 ? 28.36460 67.92098 42.34649 1.000 36.01862 144 GLY B O 1
ATOM 3158 N N . TRP B 1 145 ? 27.30133 69.91570 42.36953 1.000 32.84899 145 TRP B N 1
ATOM 3159 C CA . TRP B 1 145 ? 26.27600 69.50409 41.41424 1.000 36.23653 145 TRP B CA 1
ATOM 3160 C C . TRP B 1 145 ? 26.90020 68.99464 40.12284 1.000 38.95056 145 TRP B C 1
ATOM 3161 O O . TRP B 1 145 ? 26.54604 67.92261 39.61881 1.000 30.92580 145 TRP B O 1
ATOM 3172 N N . TYR B 1 146 ? 27.83506 69.76224 39.57395 1.000 33.75754 146 TYR B N 1
ATOM 3173 C CA . TYR B 1 146 ? 28.36235 69.52222 38.24078 1.000 41.18523 146 TYR B CA 1
ATOM 3174 C C . TYR B 1 146 ? 29.44900 68.45759 38.21077 1.000 34.96999 146 TYR B C 1
ATOM 3175 O O . TYR B 1 146 ? 30.00736 68.19826 37.14052 1.000 34.33763 146 TYR B O 1
ATOM 3184 N N . GLU B 1 147 ? 29.76164 67.83574 39.35000 1.000 31.60427 147 GLU B N 1
ATOM 3185 C CA . GLU B 1 147 ? 30.50258 66.58156 39.30807 1.000 33.27782 147 GLU B CA 1
ATOM 3186 C C . GLU B 1 147 ? 29.62479 65.45522 38.77978 1.000 38.92541 147 GLU B C 1
ATOM 3187 O O . GLU B 1 147 ? 30.11027 64.56791 38.06794 1.000 32.06300 147 GLU B O 1
ATOM 3193 N N . TYR B 1 148 ? 28.33122 65.48674 39.10365 1.000 35.38717 148 TYR B N 1
ATOM 3194 C CA . TYR B 1 148 ? 27.38077 64.49930 38.61025 1.000 32.63274 148 TYR B CA 1
ATOM 3195 C C . TYR B 1 148 ? 26.68771 64.94094 37.32885 1.000 30.98963 148 TYR B C 1
ATOM 3196 O O . TYR B 1 148 ? 26.26889 64.08826 36.53768 1.000 36.83091 148 TYR B O 1
ATOM 3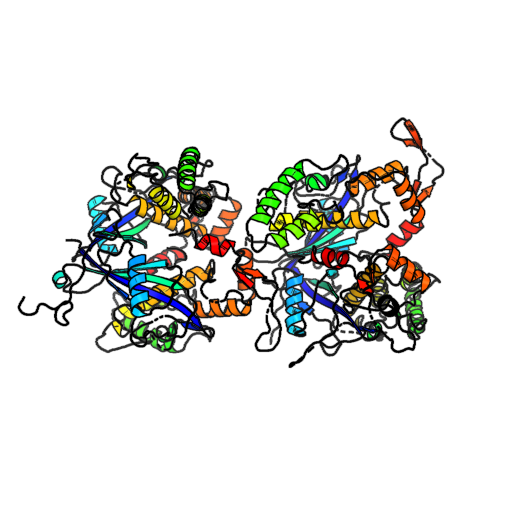205 N N . PHE B 1 149 ? 26.55574 66.24835 37.10416 1.000 33.09851 149 PHE B N 1
ATOM 3206 C CA . PHE B 1 149 ? 25.91452 66.79442 35.90656 1.000 32.95446 149 PHE B CA 1
ATOM 3207 C C . PHE B 1 149 ? 26.80868 67.86295 35.28630 1.000 32.53349 149 PHE B C 1
ATOM 3208 O O . PHE B 1 149 ? 26.46386 69.05112 35.27831 1.000 31.24629 149 PHE B O 1
ATOM 3216 N N . PRO B 1 150 ? 27.96502 67.47187 34.73884 1.000 29.58543 150 PRO B N 1
ATOM 3217 C CA . PRO B 1 150 ? 28.87945 68.47912 34.17357 1.000 30.09405 150 PRO B CA 1
ATOM 3218 C C . PRO B 1 150 ? 28.33079 69.19243 32.94865 1.000 35.34054 150 PRO B C 1
ATOM 3219 O O . PRO B 1 150 ? 28.76345 70.31687 32.66657 1.000 34.25460 150 PRO B O 1
ATOM 3223 N N . TRP B 1 151 ? 27.39447 68.59019 32.21840 1.000 33.01496 151 TRP B N 1
ATOM 3224 C CA . TRP B 1 151 ? 26.83667 69.22213 31.02931 1.000 34.53860 151 TRP B CA 1
ATOM 3225 C C . TRP B 1 151 ? 25.79879 70.28925 31.35045 1.000 32.29386 151 TRP B C 1
ATOM 3226 O O . TRP B 1 151 ? 25.31576 70.95520 30.42811 1.000 33.20389 151 TRP B O 1
ATOM 3237 N N . GLU B 1 152 ? 25.44504 70.47208 32.62107 1.000 37.49268 152 GLU B N 1
ATOM 3238 C CA . GLU B 1 152 ? 24.42167 71.43658 32.99873 1.000 34.03378 152 GLU B CA 1
ATOM 3239 C C . GLU B 1 152 ? 24.98180 72.81511 33.32563 1.000 37.24197 152 GLU B C 1
ATOM 3240 O O . GLU B 1 152 ? 24.20542 73.77132 33.42752 1.000 34.92614 152 GLU B O 1
ATOM 3246 N N . ASP B 1 153 ? 26.29653 72.94647 33.48524 1.000 41.27694 153 ASP B N 1
ATOM 3247 C CA . ASP B 1 153 ? 26.91475 74.22201 33.83442 1.000 46.73696 153 ASP B CA 1
ATOM 3248 C C . ASP B 1 153 ? 27.34643 74.92989 32.55483 1.000 44.33045 153 ASP B C 1
ATOM 3249 O O . ASP B 1 153 ? 28.32300 74.52919 31.91310 1.000 42.93459 153 ASP B O 1
ATOM 3254 N N . HIS B 1 154 ? 26.62326 75.98797 32.18925 1.000 47.33831 154 HIS B N 1
ATOM 3255 C CA . HIS B 1 154 ? 26.94089 76.79889 31.02058 1.000 51.89117 154 HIS B CA 1
ATOM 3256 C C . HIS B 1 154 ? 27.36691 78.21290 31.40713 1.000 53.33581 154 HIS B C 1
ATOM 3257 O O . HIS B 1 154 ? 27.19654 79.15196 30.62597 1.000 54.03665 154 HIS B O 1
ATOM 3264 N N . ARG B 1 155 ? 27.92152 78.37758 32.61198 1.000 49.83909 155 ARG B N 1
ATOM 3265 C CA . ARG B 1 155 ? 28.32132 79.70569 33.06798 1.000 56.31944 155 ARG B CA 1
ATOM 3266 C C . ARG B 1 155 ? 29.45392 80.27464 32.22489 1.000 58.78067 155 ARG B C 1
ATOM 3267 O O . ARG B 1 155 ? 29.52533 81.49192 32.02088 1.000 59.87073 155 ARG B O 1
ATOM 3275 N N . GLN B 1 156 ? 30.34226 79.41758 31.72696 1.000 56.77570 156 GLN B N 1
ATOM 3276 C CA . GLN B 1 156 ? 31.44120 79.86167 30.88009 1.000 60.37910 156 GLN B CA 1
ATOM 3277 C C . GLN B 1 156 ? 31.30636 79.25437 29.48998 1.000 56.00032 156 GLN B C 1
ATOM 3278 O O . GLN B 1 156 ? 32.23086 78.59980 28.99692 1.000 55.95734 156 GLN B O 1
ATOM 3284 N N . GLY B 1 157 ? 30.15678 79.46860 28.85253 1.000 50.18341 157 GLY B N 1
ATOM 3285 C CA . GLY B 1 157 ? 29.87761 78.85828 27.57008 1.000 56.71523 157 GLY B CA 1
ATOM 3286 C C . GLY B 1 157 ? 29.45819 77.40781 27.71257 1.000 60.90740 157 GLY B C 1
ATOM 3287 O O . GLY B 1 157 ? 29.45032 76.82496 28.79887 1.000 49.23603 157 GLY B O 1
ATOM 3288 N N . ARG B 1 158 ? 29.09694 76.81470 26.57842 1.000 55.27404 158 ARG B N 1
ATOM 3289 C CA . ARG B 1 158 ? 28.69726 75.41661 26.58290 1.000 52.17269 158 ARG B CA 1
ATOM 3290 C C . ARG B 1 158 ? 29.89371 74.53370 26.93220 1.000 54.24481 158 ARG B C 1
ATOM 3291 O O . ARG B 1 158 ? 31.00726 74.77606 26.45554 1.000 60.55181 158 ARG B O 1
ATOM 3299 N N . PRO B 1 159 ? 29.70548 73.52246 27.77739 1.000 52.25263 159 PRO B N 1
ATOM 3300 C CA . PRO B 1 159 ? 30.81381 72.61213 28.08453 1.000 51.91331 159 PRO B CA 1
ATOM 3301 C C . PRO B 1 159 ? 31.16783 71.75981 26.87689 1.000 51.62942 159 PRO B C 1
ATOM 3302 O O . PRO B 1 159 ? 30.29271 71.29259 26.14485 1.000 51.00941 159 PRO B O 1
ATOM 3306 N N . ASP B 1 160 ? 32.47240 71.56545 26.67051 1.000 54.41414 160 ASP B N 1
ATOM 3307 C CA . ASP B 1 160 ? 32.93943 70.79736 25.52203 1.000 56.62363 160 ASP B CA 1
ATOM 3308 C C . ASP B 1 160 ? 32.54493 69.32818 25.60297 1.000 53.97314 160 ASP B C 1
ATOM 3309 O O . ASP B 1 160 ? 32.59433 68.63043 24.58444 1.000 58.25453 160 ASP B O 1
ATOM 3314 N N . ILE B 1 161 ? 32.15424 68.84421 26.78496 1.000 48.66787 161 ILE B N 1
ATOM 3315 C CA . ILE B 1 161 ? 31.63875 67.48680 26.90934 1.000 44.33839 161 ILE B CA 1
ATOM 3316 C C . ILE B 1 161 ? 30.33918 67.32141 26.13351 1.000 46.51079 161 ILE B C 1
ATOM 3317 O O . ILE B 1 161 ? 29.97217 66.19998 25.76531 1.000 44.06386 161 ILE B O 1
ATOM 3322 N N . LEU B 1 162 ? 29.63953 68.42423 25.85408 1.000 42.29794 162 LEU B N 1
ATOM 3323 C CA . LEU B 1 162 ? 28.36446 68.33993 25.15272 1.000 39.71402 162 LEU B CA 1
ATOM 3324 C C . LEU B 1 162 ? 28.54019 67.88214 23.70954 1.000 48.64825 162 LEU B C 1
ATOM 3325 O O . LEU B 1 162 ? 27.61335 67.30525 23.13003 1.000 44.43499 162 LEU B O 1
ATOM 3330 N N . ASP B 1 163 ? 29.71097 68.12741 23.11365 1.000 47.25476 163 ASP B N 1
ATOM 3331 C CA . ASP B 1 163 ? 29.95747 67.65491 21.75407 1.000 50.66813 163 ASP B CA 1
ATOM 3332 C C . ASP B 1 163 ? 29.92497 66.13406 21.68573 1.000 43.95700 163 ASP B C 1
ATOM 3333 O O . ASP B 1 163 ? 29.34458 65.55813 20.75772 1.000 47.12007 163 ASP B O 1
ATOM 3338 N N . SER B 1 164 ? 30.54595 65.46599 22.65969 1.000 40.38484 164 SER B N 1
ATOM 3339 C CA . SER B 1 164 ? 30.52227 64.00832 22.68309 1.000 42.20732 164 SER B CA 1
ATOM 3340 C C . SER B 1 164 ? 29.12928 63.48722 23.01034 1.000 44.99853 164 SER B C 1
ATOM 3341 O O . SER B 1 164 ? 28.68371 62.48900 22.43360 1.000 41.80528 164 SER B O 1
ATOM 3344 N N . ILE B 1 165 ? 28.42601 64.15434 23.92889 1.000 44.50951 165 ILE B N 1
ATOM 3345 C CA . ILE B 1 165 ? 27.07184 63.73776 24.28406 1.000 35.52693 165 ILE B CA 1
ATOM 3346 C C . ILE B 1 165 ? 26.15128 63.82738 23.07399 1.000 39.28564 165 ILE B C 1
ATOM 3347 O O . ILE B 1 165 ? 25.36689 62.90984 22.80131 1.000 32.29562 165 ILE B O 1
ATOM 3352 N N . ILE B 1 166 ? 26.23512 64.93046 22.32730 1.000 36.59071 166 ILE B N 1
ATOM 3353 C CA . ILE B 1 166 ? 25.39115 65.09943 21.14866 1.000 35.84806 166 ILE B CA 1
ATOM 3354 C C . ILE B 1 166 ? 25.74575 64.06854 20.08329 1.000 41.50792 166 ILE B C 1
ATOM 3355 O O . ILE B 1 166 ? 24.86348 63.53550 19.39891 1.000 45.88863 166 ILE B O 1
ATOM 3360 N N . ASP B 1 167 ? 27.03711 63.75710 19.93742 1.000 40.69763 167 ASP B N 1
ATOM 3361 C CA . ASP B 1 167 ? 27.45442 62.77552 18.94017 1.000 45.40218 167 ASP B CA 1
ATOM 3362 C C . ASP B 1 167 ? 26.88383 61.39620 19.24802 1.000 46.51347 167 ASP B C 1
ATOM 3363 O O . ASP B 1 167 ? 26.42988 60.68775 18.34144 1.000 44.05514 167 ASP B O 1
ATOM 3368 N N . LYS B 1 168 ? 26.89998 60.99472 20.52193 1.000 43.89760 168 LYS B N 1
ATOM 3369 C CA . LYS B 1 168 ? 26.29663 59.71944 20.89366 1.000 38.03785 168 LYS B CA 1
ATOM 3370 C C . LYS B 1 168 ? 24.77939 59.75826 20.76266 1.000 32.09814 168 LYS B C 1
ATOM 3371 O O . LYS B 1 168 ? 24.16473 58.74466 20.41262 1.000 28.55361 168 LYS B O 1
ATOM 3377 N N . LEU B 1 169 ? 24.16187 60.91167 21.03465 1.000 33.03426 169 LEU B N 1
ATOM 3378 C CA . LEU B 1 169 ? 22.70918 61.01851 20.93683 1.000 29.95910 169 LEU B CA 1
ATOM 3379 C C . LEU B 1 169 ? 22.24445 60.95754 19.48822 1.000 39.51870 169 LEU B C 1
ATOM 3380 O O . LEU B 1 169 ? 21.18691 60.38797 19.19334 1.000 36.23027 169 LEU B O 1
ATOM 3385 N N . ARG B 1 170 ? 23.01531 61.54573 18.57144 1.000 35.61082 170 ARG B N 1
ATOM 3386 C CA . ARG B 1 170 ? 22.64184 61.50123 17.16240 1.000 41.37749 170 ARG B CA 1
ATOM 3387 C C . ARG B 1 170 ? 22.73786 60.08260 16.61560 1.000 41.54121 170 ARG B C 1
ATOM 3388 O O . ARG B 1 170 ? 21.90314 59.66680 15.80387 1.000 42.94203 170 ARG B O 1
ATOM 3396 N N . ALA B 1 171 ? 23.74469 59.32232 17.05406 1.000 39.47187 171 ALA B N 1
ATOM 3397 C CA . ALA B 1 171 ? 23.85267 57.92931 16.63377 1.000 41.89206 171 ALA B CA 1
ATOM 3398 C C . ALA B 1 171 ? 22.67609 57.10799 17.14571 1.000 37.77838 171 ALA B C 1
ATOM 3399 O O . ALA B 1 171 ? 22.15707 56.24056 16.43302 1.000 31.49068 171 ALA B O 1
ATOM 3401 N N . TRP B 1 172 ? 22.23833 57.37128 18.37955 1.000 29.45023 172 TRP B N 1
ATOM 3402 C CA . TRP B 1 172 ? 21.10934 56.63587 18.94008 1.000 31.89328 172 TRP B CA 1
ATOM 3403 C C . TRP B 1 172 ? 19.79906 57.04497 18.27975 1.000 35.47861 172 TRP B C 1
ATOM 3404 O O . TRP B 1 172 ? 18.92953 56.19996 18.03615 1.000 32.52849 172 TRP B O 1
ATOM 3415 N N . ALA B 1 173 ? 19.63835 58.33703 17.98545 1.000 32.65634 173 ALA B N 1
ATOM 3416 C CA . ALA B 1 173 ? 18.42362 58.79731 17.32342 1.000 38.40619 173 ALA B CA 1
ATOM 3417 C C . ALA B 1 173 ? 18.34269 58.29784 15.88669 1.000 37.74266 173 ALA B C 1
ATOM 3418 O O . ALA B 1 173 ? 17.24118 58.14037 15.34934 1.000 35.22580 173 ALA B O 1
ATOM 3420 N N . ASP B 1 174 ? 19.48527 58.04280 15.25294 1.000 37.39024 174 ASP B N 1
ATOM 3421 C CA . ASP B 1 174 ? 19.52571 57.52163 13.89410 1.000 36.45648 174 ASP B CA 1
ATOM 3422 C C . ASP B 1 174 ? 19.61859 56.00118 13.84545 1.000 36.34792 174 ASP B C 1
ATOM 3423 O O . ASP B 1 174 ? 19.76720 55.43784 12.75624 1.000 40.78571 174 ASP B O 1
ATOM 3428 N N . SER B 1 175 ? 19.52953 55.32761 14.99405 1.000 34.98597 175 SER B N 1
ATOM 3429 C CA . SER B 1 175 ? 19.70201 53.87976 15.03065 1.000 39.73335 175 SER B CA 1
ATOM 3430 C C . SER B 1 175 ? 18.47405 53.13715 14.52252 1.000 34.72879 175 SER B C 1
ATOM 3431 O O . SER B 1 175 ? 18.60540 52.03614 13.97605 1.000 31.82326 175 SER B O 1
ATOM 3434 N N . GLU B 1 176 ? 17.28435 53.70866 14.69913 1.000 35.15202 176 GLU B N 1
ATOM 3435 C CA . GLU B 1 176 ? 16.03879 53.08540 14.26170 1.000 34.76919 176 GLU B CA 1
ATOM 3436 C C . GLU B 1 176 ? 15.26379 54.11083 13.44563 1.000 28.90011 176 GLU B C 1
ATOM 3437 O O . GLU B 1 176 ? 14.89541 55.17563 13.98309 1.000 31.33002 176 GLU B O 1
ATOM 3443 N N . PRO B 1 177 ? 14.98799 53.84629 12.16472 1.000 35.99538 177 PRO B N 1
ATOM 3444 C CA . PRO B 1 177 ? 14.42663 54.90306 11.30765 1.000 33.32894 177 PRO B CA 1
ATOM 3445 C C . PRO B 1 177 ? 13.00797 55.30766 11.66787 1.000 32.25806 177 PRO B C 1
ATOM 3446 O O . PRO B 1 177 ? 12.65956 56.48307 11.50236 1.000 32.21958 177 PRO B O 1
ATOM 3450 N N . ASP B 1 178 ? 12.17515 54.38208 12.14978 1.000 22.54817 178 ASP B N 1
ATOM 3451 C CA . ASP B 1 178 ? 10.78777 54.73582 12.43312 1.000 32.31058 178 ASP B CA 1
ATOM 3452 C C . ASP B 1 178 ? 10.67694 55.68904 13.61702 1.000 37.91630 178 ASP B C 1
ATOM 3453 O O . ASP B 1 178 ? 9.71082 56.45547 13.70575 1.000 40.48543 178 ASP B O 1
ATOM 3458 N N . SER B 1 179 ? 11.64751 55.66347 14.52796 1.000 30.40518 179 SER B N 1
ATOM 3459 C CA . SER B 1 179 ? 11.67471 56.57489 15.66372 1.000 36.40437 179 SER B CA 1
ATOM 3460 C C . SER B 1 179 ? 12.74106 57.65477 15.52081 1.000 34.62281 179 SER B C 1
ATOM 3461 O O . SER B 1 179 ? 13.07168 58.31659 16.50967 1.000 32.21358 179 SER B O 1
ATOM 3464 N N . ARG B 1 180 ? 13.28423 57.85569 14.31575 1.000 30.84721 180 ARG B N 1
ATOM 3465 C CA . ARG B 1 180 ? 14.35429 58.83498 14.15107 1.000 29.22947 180 ARG B CA 1
ATOM 3466 C C . ARG B 1 180 ? 13.83822 60.25945 14.30924 1.000 32.22600 180 ARG B C 1
ATOM 3467 O O . ARG B 1 180 ? 14.48362 61.08929 14.96051 1.000 30.46770 180 ARG B O 1
ATOM 3475 N N . ALA B 1 181 ? 12.67868 60.56236 13.72169 1.000 35.86586 181 ALA B N 1
ATOM 3476 C CA . ALA B 1 181 ? 12.16218 61.92617 13.77126 1.000 32.65000 181 ALA B CA 1
ATOM 3477 C C . ALA B 1 181 ? 11.80944 62.33667 15.19537 1.000 35.19079 181 ALA B C 1
ATOM 3478 O O . ALA B 1 181 ? 12.12841 63.45243 15.62082 1.000 33.61668 181 ALA B O 1
ATOM 3480 N N . GLN B 1 182 ? 11.15787 61.44878 15.94930 1.000 33.94931 182 GLN B N 1
ATOM 3481 C CA . GLN B 1 182 ? 10.77234 61.78712 17.31572 1.000 36.46821 182 GLN B CA 1
ATOM 3482 C C . GLN B 1 182 ? 11.99051 61.92869 18.22009 1.000 37.47866 182 GLN B C 1
ATOM 3483 O O . GLN B 1 182 ? 12.06097 62.85822 19.03270 1.000 43.11926 182 GLN B O 1
ATOM 3489 N N . ARG B 1 183 ? 12.96041 61.01960 18.09404 1.000 35.51375 183 ARG B N 1
ATOM 3490 C CA . ARG B 1 183 ? 14.14853 61.09119 18.93718 1.000 36.02993 183 ARG B CA 1
ATOM 3491 C C . ARG B 1 183 ? 14.98469 62.32639 18.62853 1.000 37.24685 183 ARG B C 1
ATOM 3492 O O . ARG B 1 183 ? 15.60730 62.89201 19.53442 1.000 35.76327 183 ARG B O 1
ATOM 3500 N N . HIS B 1 184 ? 15.00715 62.76446 17.36763 1.000 36.49062 184 HIS B N 1
ATOM 3501 C CA . HIS B 1 184 ? 15.68793 64.01220 17.03948 1.000 38.32959 184 HIS B CA 1
ATOM 3502 C C . HIS B 1 184 ? 14.96970 65.21597 17.63490 1.000 36.08708 184 HIS B C 1
ATOM 3503 O O . HIS B 1 184 ? 15.61824 66.20437 17.99549 1.000 33.63711 184 HIS B O 1
ATOM 3510 N N . LEU B 1 185 ? 13.64006 65.15523 17.74646 1.000 43.15217 185 LEU B N 1
ATOM 3511 C CA . LEU B 1 185 ? 12.90436 66.25233 18.36674 1.000 38.34216 185 LEU B CA 1
ATOM 3512 C C . LEU B 1 185 ? 13.14487 66.29506 19.87109 1.000 35.41401 185 LEU B C 1
ATOM 3513 O O . LEU B 1 185 ? 13.29495 67.37762 20.44933 1.000 37.94929 185 LEU B O 1
ATOM 3518 N N . ARG B 1 186 ? 13.18224 65.12887 20.52258 1.000 36.29371 186 ARG B N 1
ATOM 3519 C CA . ARG B 1 186 ? 13.49669 65.09152 21.94788 1.000 41.84300 186 ARG B CA 1
ATOM 3520 C C . ARG B 1 186 ? 14.91497 65.58049 22.21073 1.000 37.20411 186 ARG B C 1
ATOM 3521 O O . ARG B 1 186 ? 15.14872 66.35966 23.14189 1.000 43.52179 186 ARG B O 1
ATOM 3529 N N . ALA B 1 187 ? 15.87612 65.13385 21.39829 1.000 36.51003 187 ALA B N 1
ATOM 3530 C CA . ALA B 1 187 ? 17.25995 65.55565 21.58596 1.000 40.95723 187 ALA B CA 1
ATOM 3531 C C . ALA B 1 187 ? 17.44754 67.03431 21.27218 1.000 44.89860 187 ALA B C 1
ATOM 3532 O O . ALA B 1 187 ? 18.32615 67.68185 21.85226 1.000 41.17717 187 ALA B O 1
ATOM 3534 N N . ASP B 1 188 ? 16.64053 67.58363 20.36174 1.000 45.96287 188 ASP B N 1
ATOM 3535 C CA . ASP B 1 188 ? 16.72056 69.01137 20.07040 1.000 48.44443 188 ASP B CA 1
ATOM 3536 C C . ASP B 1 188 ? 16.12017 69.83900 21.19769 1.000 47.26692 188 ASP B C 1
ATOM 3537 O O . ASP B 1 188 ? 16.67915 70.87139 21.58543 1.000 46.12719 188 ASP B O 1
ATOM 3542 N N . PHE B 1 189 ? 14.97743 69.40269 21.72945 1.000 43.88720 189 PHE B N 1
ATOM 3543 C CA . PHE B 1 189 ? 14.31416 70.14251 22.79602 1.000 45.34122 189 PHE B CA 1
ATOM 3544 C C . PHE B 1 189 ? 15.12519 70.12302 24.08334 1.000 46.41571 189 PHE B C 1
ATOM 3545 O O . PHE B 1 189 ? 15.10527 71.09890 24.84206 1.000 49.13356 189 PHE B O 1
ATOM 3553 N N . THR B 1 190 ? 15.85327 69.03718 24.33886 1.000 43.91059 190 THR B N 1
ATOM 3554 C CA . THR B 1 190 ? 16.58879 68.89294 25.59062 1.000 44.10485 190 THR B CA 1
ATOM 3555 C C . THR B 1 190 ? 18.03363 69.37108 25.46558 1.000 44.55665 190 THR B C 1
ATOM 3556 O O . THR B 1 190 ? 18.47538 70.23216 26.23266 1.000 49.23864 190 THR B O 1
ATOM 3560 N N . PHE B 1 191 ? 18.77830 68.82169 24.50435 1.000 41.48720 191 PHE B N 1
ATOM 3561 C CA . PHE B 1 191 ? 20.19810 69.11892 24.36658 1.000 48.40342 191 PHE B CA 1
ATOM 3562 C C . PHE B 1 191 ? 20.52557 70.05657 23.21296 1.000 54.96402 191 PHE B C 1
ATOM 3563 O O . PHE B 1 191 ? 21.61784 70.63450 23.20318 1.000 58.00665 191 PHE B O 1
ATOM 3571 N N . GLY B 1 192 ? 19.62459 70.21800 22.24817 1.000 56.69370 192 GLY B N 1
ATOM 3572 C CA . GLY B 1 192 ? 19.90702 71.04903 21.09474 1.000 55.75046 192 GLY B CA 1
ATOM 3573 C C . GLY B 1 192 ? 20.80261 70.35668 20.08765 1.000 58.43077 192 GLY B C 1
ATOM 3574 O O . GLY B 1 192 ? 21.88264 70.85441 19.75409 1.000 60.99771 192 GLY B O 1
ATOM 3575 N N . LEU B 1 193 ? 20.35588 69.20026 19.59381 1.000 56.56034 193 LEU B N 1
ATOM 3576 C CA . LEU B 1 193 ? 21.19242 68.39082 18.71365 1.000 58.00648 193 LEU B CA 1
ATOM 3577 C C . LEU B 1 193 ? 21.30393 69.01687 17.32706 1.000 59.65033 193 LEU B C 1
ATOM 3578 O O . LEU B 1 193 ? 22.40780 69.16930 16.79112 1.000 64.70542 193 LEU B O 1
ATOM 3583 N N . ASP B 1 194 ? 20.17165 69.38061 16.72869 1.000 53.43639 194 ASP B N 1
ATOM 3584 C CA . ASP B 1 194 ? 20.12676 70.06244 15.43854 1.000 63.34235 194 ASP B CA 1
ATOM 3585 C C . ASP B 1 194 ? 19.77486 71.53662 15.61451 1.000 63.11098 194 ASP B C 1
ATOM 3586 O O . ASP B 1 194 ? 19.02867 72.11509 14.82234 1.000 60.92525 194 ASP B O 1
ATOM 3591 N N . GLY B 1 195 ? 20.30837 72.15601 16.65737 1.000 58.64991 195 GLY B N 1
ATOM 3592 C CA . GLY B 1 195 ? 19.95277 73.51511 17.00400 1.000 59.99848 195 GLY B CA 1
ATOM 3593 C C . GLY B 1 195 ? 18.90349 73.56072 18.09475 1.000 59.57355 195 GLY B C 1
ATOM 3594 O O . GLY B 1 195 ? 18.51486 72.54816 18.68386 1.000 64.70415 195 GLY B O 1
ATOM 3595 N N . GLY B 1 196 ? 18.43226 74.77543 18.35760 1.000 59.40373 196 GLY B N 1
ATOM 3596 C CA . GLY B 1 196 ? 17.45903 74.98482 19.41087 1.000 56.21976 196 GLY B CA 1
ATOM 3597 C C . GLY B 1 196 ? 18.09390 75.52591 20.67404 1.000 53.71336 196 GLY B C 1
ATOM 3598 O O . GLY B 1 196 ? 19.17164 75.07319 21.07434 1.000 55.09804 196 GLY B O 1
ATOM 3599 N N . GLY B 1 197 ? 17.43295 76.49067 21.31116 1.000 56.70295 197 GLY B N 1
ATOM 3600 C CA . GLY B 1 197 ? 18.00808 77.13325 22.47604 1.000 59.25465 197 GLY B CA 1
ATOM 3601 C C . GLY B 1 197 ? 18.15848 76.18585 23.65069 1.000 51.10294 197 GLY B C 1
ATOM 3602 O O . GLY B 1 197 ? 17.54657 75.11760 23.71927 1.000 44.12865 197 GLY B O 1
ATOM 3603 N N . TRP B 1 198 ? 19.00187 76.59846 24.59394 1.000 56.46196 198 TRP B N 1
ATOM 3604 C CA . TRP B 1 198 ? 19.27009 75.82051 25.79595 1.000 47.56660 198 TRP B CA 1
ATOM 3605 C C . TRP B 1 198 ? 18.31548 76.25150 26.90292 1.000 49.93348 198 TRP B C 1
ATOM 3606 O O . TRP B 1 198 ? 18.29021 77.42647 27.28644 1.000 54.81070 198 TRP B O 1
ATOM 3617 N N . ASN B 1 199 ? 17.53581 75.30286 27.41398 1.000 41.65561 199 ASN B N 1
ATOM 3618 C CA . ASN B 1 199 ? 16.60900 75.54302 28.51430 1.000 45.40969 199 ASN B CA 1
ATOM 3619 C C . ASN B 1 199 ? 17.17438 74.86608 29.75725 1.000 42.08103 199 ASN B C 1
ATOM 3620 O O . ASN B 1 199 ? 17.27190 73.63523 29.81108 1.000 41.99426 199 ASN B O 1
ATOM 3625 N N . GLU B 1 200 ? 17.54235 75.67260 30.75564 1.000 41.59601 200 GLU B N 1
ATOM 3626 C CA . GLU B 1 200 ? 18.17223 75.13943 31.95792 1.000 35.06319 200 GLU B CA 1
ATOM 3627 C C . GLU B 1 200 ? 17.19930 74.36350 32.83710 1.000 34.16263 200 GLU B C 1
ATOM 3628 O O . GLU B 1 200 ? 17.64155 73.56697 33.67172 1.000 33.31657 200 GLU B O 1
ATOM 3634 N N . GLU B 1 201 ? 15.89152 74.56893 32.67046 1.000 34.16500 201 GLU B N 1
ATOM 3635 C CA . GLU B 1 201 ? 14.91452 73.87812 33.50398 1.000 38.01985 201 GLU B CA 1
ATOM 3636 C C . GLU B 1 201 ? 14.74588 72.41069 33.13369 1.000 34.60402 201 GLU B C 1
ATOM 3637 O O . GLU B 1 201 ? 14.15345 71.65900 33.91555 1.000 36.90352 201 GLU B O 1
ATOM 3643 N N . LEU B 1 202 ? 15.24858 71.98496 31.97729 1.000 32.57783 202 LEU B N 1
ATOM 3644 C CA . LEU B 1 202 ? 15.04981 70.62015 31.48877 1.000 33.85336 202 LEU B CA 1
ATOM 3645 C C . LEU B 1 202 ? 16.13416 69.66355 31.96395 1.000 33.30824 202 LEU B C 1
ATOM 3646 O O . LEU B 1 202 ? 16.56807 68.78843 31.20833 1.000 29.00116 202 LEU B O 1
ATOM 3651 N N . THR B 1 203 ? 16.59215 69.80552 33.21073 1.000 30.38440 203 THR B N 1
ATOM 3652 C CA . THR B 1 203 ? 17.62749 68.91342 33.72365 1.000 34.03341 203 THR B CA 1
ATOM 3653 C C . THR B 1 203 ? 17.13106 67.47459 33.79509 1.000 29.01959 203 THR B C 1
ATOM 3654 O O . THR B 1 203 ? 17.85445 66.54185 33.42617 1.000 34.23830 203 THR B O 1
ATOM 3658 N N . LEU B 1 204 ? 15.89603 67.27435 34.25965 1.000 30.73384 204 LEU B N 1
ATOM 3659 C CA . LEU B 1 204 ? 15.35040 65.92357 34.35043 1.000 30.58026 204 LEU B CA 1
ATOM 3660 C C . LEU B 1 204 ? 15.14697 65.31615 32.96688 1.000 32.63092 204 LEU B C 1
ATOM 3661 O O . LEU B 1 204 ? 15.53915 64.17012 32.72132 1.000 34.54743 204 LEU B O 1
ATOM 3666 N N . GLN B 1 205 ? 14.53673 66.07199 32.04740 1.000 29.76527 205 GLN B N 1
ATOM 3667 C CA . GLN B 1 205 ? 14.29532 65.55382 30.70217 1.000 35.85198 205 GLN B CA 1
ATOM 3668 C C . GLN B 1 205 ? 15.59798 65.16993 30.01243 1.000 30.65223 205 GLN B C 1
ATOM 3669 O O . GLN B 1 205 ? 15.64338 64.19277 29.25646 1.000 31.40543 205 GLN B O 1
ATOM 3675 N N . ARG B 1 206 ? 16.66950 65.92632 30.26103 1.000 34.12668 206 ARG B N 1
ATOM 3676 C CA . ARG B 1 206 ? 17.96022 65.58875 29.67135 1.000 29.36381 206 ARG B CA 1
ATOM 3677 C C . ARG B 1 206 ? 18.50827 64.28940 30.24724 1.000 33.49378 206 ARG B C 1
ATOM 3678 O O . ARG B 1 206 ? 19.03952 63.45261 29.50727 1.000 31.72986 206 ARG B O 1
ATOM 3686 N N . TYR B 1 207 ? 18.38292 64.09769 31.56384 1.000 31.11732 207 TYR B N 1
ATOM 3687 C CA . TYR B 1 207 ? 18.89355 62.87677 32.17805 1.000 27.07819 207 TYR B CA 1
ATOM 3688 C C . TYR B 1 207 ? 18.05864 61.66181 31.79664 1.000 31.96676 207 TYR B C 1
ATOM 3689 O O . TYR B 1 207 ? 18.59737 60.55489 31.68120 1.000 31.34855 207 TYR B O 1
ATOM 3698 N N . GLU B 1 208 ? 16.74957 61.84105 31.60397 1.000 30.97696 208 GLU B N 1
ATOM 3699 C CA . GLU B 1 208 ? 15.91582 60.72203 31.17818 1.000 28.78783 208 GLU B CA 1
ATOM 3700 C C . GLU B 1 208 ? 16.27099 60.28586 29.76391 1.000 26.03811 208 GLU B C 1
ATOM 3701 O O . GLU B 1 208 ? 16.25335 59.08946 29.45346 1.000 33.58704 208 GLU B O 1
ATOM 3707 N N . LEU B 1 209 ? 16.59709 61.24422 28.89415 1.000 33.21432 209 LEU B N 1
ATOM 3708 C CA . LEU B 1 209 ? 16.97374 60.90901 27.52546 1.000 33.42062 209 LEU B CA 1
ATOM 3709 C C . LEU B 1 209 ? 18.30886 60.17735 27.48495 1.000 37.67441 209 LEU B C 1
ATOM 3710 O O . LEU B 1 209 ? 18.46089 59.19466 26.74946 1.000 31.18820 209 LEU B O 1
ATOM 3715 N N . LEU B 1 210 ? 19.28888 60.64627 28.26384 1.000 33.11418 210 LEU B N 1
ATOM 3716 C CA . LEU B 1 210 ? 20.57083 59.95327 28.34288 1.000 27.66624 210 LEU B CA 1
ATOM 3717 C C . LEU B 1 210 ? 20.39426 58.53339 28.86177 1.000 36.08832 210 LEU B C 1
ATOM 3718 O O . LEU B 1 210 ? 21.05481 57.60229 28.38520 1.000 30.37712 210 LEU B O 1
ATOM 3723 N N . TYR B 1 211 ? 19.50599 58.35065 29.84136 1.000 32.52256 211 TYR B N 1
ATOM 3724 C CA . TYR B 1 211 ? 19.24464 57.01793 30.37468 1.000 35.97584 211 TYR B CA 1
ATOM 3725 C C . TYR B 1 211 ? 18.63601 56.11582 29.30841 1.000 32.58542 211 TYR B C 1
ATOM 3726 O O . TYR B 1 211 ? 19.08980 54.98401 29.10203 1.000 32.27862 211 TYR B O 1
ATOM 3735 N N . GLU B 1 212 ? 17.60149 56.60494 28.61865 1.000 33.29581 212 GLU B N 1
ATOM 3736 C CA . GLU B 1 212 ? 16.98397 55.82332 27.55242 1.000 35.92345 212 GLU B CA 1
ATOM 3737 C C . GLU B 1 212 ? 17.96813 55.54241 26.42504 1.000 35.91993 212 GLU B C 1
ATOM 3738 O O . GLU B 1 212 ? 17.89992 54.48352 25.78959 1.000 32.05671 212 GLU B O 1
ATOM 3744 N N . ALA B 1 213 ? 18.88876 56.46948 26.16629 1.000 27.55999 213 ALA B N 1
ATOM 3745 C CA . ALA B 1 213 ? 19.92032 56.27007 25.15819 1.000 30.61086 213 ALA B CA 1
ATOM 3746 C C . ALA B 1 213 ? 21.10288 55.46121 25.67286 1.000 33.97184 213 ALA B C 1
ATOM 3747 O O . ALA B 1 213 ? 22.05061 55.23367 24.91340 1.000 27.75819 213 ALA B O 1
ATOM 3749 N N . GLY B 1 214 ? 21.07336 55.02721 26.93163 1.000 31.49600 214 GLY B N 1
ATOM 3750 C CA . GLY B 1 214 ? 22.16962 54.24798 27.48109 1.000 25.08346 214 GLY B CA 1
ATOM 3751 C C . GLY B 1 214 ? 23.47818 54.99931 27.56746 1.000 30.89983 214 GLY B C 1
ATOM 3752 O O . GLY B 1 214 ? 24.54510 54.39516 27.41391 1.000 29.61343 214 GLY B O 1
ATOM 3753 N N . LEU B 1 215 ? 23.42751 56.30798 27.80832 1.000 28.46395 215 LEU B N 1
ATOM 3754 C CA . LEU B 1 215 ? 24.62150 57.13743 27.88370 1.000 32.21059 215 LEU B CA 1
ATOM 3755 C C . LEU B 1 215 ? 25.02623 57.46131 29.31749 1.000 34.20099 215 LEU B C 1
ATOM 3756 O O . LEU B 1 215 ? 25.90337 58.30540 29.52770 1.000 25.98678 215 LEU B O 1
ATOM 3761 N N . VAL B 1 216 ? 24.40971 56.81368 30.30450 1.000 33.40587 216 VAL B N 1
ATOM 3762 C CA . VAL B 1 216 ? 24.79718 56.95448 31.70161 1.000 32.68301 216 VAL B CA 1
ATOM 3763 C C . VAL B 1 216 ? 24.94074 55.56524 32.30574 1.000 38.62683 216 VAL B C 1
ATOM 3764 O O . VAL B 1 216 ? 24.28006 54.61133 31.88219 1.000 36.64255 216 VAL B O 1
ATOM 3768 N N . GLY B 1 217 ? 25.81752 55.45755 33.30781 1.000 39.93109 217 GLY B N 1
ATOM 3769 C CA . GLY B 1 217 ? 26.11290 54.15943 33.89124 1.000 43.83217 217 GLY B CA 1
ATOM 3770 C C . GLY B 1 217 ? 24.91085 53.48631 34.52316 1.000 50.27382 217 GLY B C 1
ATOM 3771 O O . GLY B 1 217 ? 24.83652 52.25508 34.56436 1.000 46.71354 217 GLY B O 1
ATOM 3772 N N . GLU B 1 218 ? 23.95423 54.27519 35.01937 1.000 46.49217 218 GLU B N 1
ATOM 3773 C CA . GLU B 1 218 ? 22.77020 53.70216 35.64910 1.000 64.39217 218 GLU B CA 1
ATOM 3774 C C . GLU B 1 218 ? 21.91719 52.91161 34.66689 1.000 55.04525 218 GLU B C 1
ATOM 3775 O O . GLU B 1 218 ? 21.16881 52.02348 35.08940 1.000 56.57217 218 GLU B O 1
ATOM 3781 N N . ALA B 1 219 ? 22.00937 53.21247 33.36922 1.000 46.52693 219 ALA B N 1
ATOM 3782 C CA . ALA B 1 219 ? 21.25533 52.44861 32.38194 1.000 43.21171 219 ALA B CA 1
ATOM 3783 C C . ALA B 1 219 ? 21.83366 51.05310 32.19202 1.000 52.45524 219 ALA B C 1
ATOM 3784 O O . ALA B 1 219 ? 21.09797 50.12393 31.83865 1.000 48.55448 219 ALA B O 1
ATOM 3786 N N . GLN B 1 220 ? 23.14033 50.89210 32.41510 1.000 52.99120 220 GLN B N 1
ATOM 3787 C CA . GLN B 1 220 ? 23.81548 49.59659 32.32234 1.000 53.01950 220 GLN B CA 1
ATOM 3788 C C . GLN B 1 220 ? 23.66682 48.99205 30.92599 1.000 57.09587 220 GLN B C 1
ATOM 3789 O O . GLN B 1 220 ? 23.20641 47.86125 30.75606 1.000 59.76352 220 GLN B O 1
ATOM 3795 N N . SER B 1 221 ? 24.06367 49.76397 29.91772 1.000 58.33144 221 SER B N 1
ATOM 3796 C CA . SER B 1 221 ? 24.02314 49.28845 28.54418 1.000 58.14470 221 SER B CA 1
ATOM 3797 C C . SER B 1 221 ? 25.08063 48.20899 28.32291 1.000 60.61879 221 SER B C 1
ATOM 3798 O O . SER B 1 221 ? 26.01842 48.05019 29.10992 1.000 61.38467 221 SER B O 1
ATOM 3801 N N . GLU B 1 222 ? 24.91729 47.45527 27.23251 1.000 61.41198 222 GLU B N 1
ATOM 3802 C CA . GLU B 1 222 ? 25.85415 46.36865 26.94946 1.000 59.77503 222 GLU B CA 1
ATOM 3803 C C . GLU B 1 222 ? 27.26608 46.88413 26.69543 1.000 62.50817 222 GLU B C 1
ATOM 3804 O O . GLU B 1 222 ? 28.20652 46.36804 27.32450 1.000 75.81889 222 GLU B O 1
ATOM 3810 N N . PRO B 1 223 ? 27.50226 47.87818 25.81498 1.000 58.39441 223 PRO B N 1
ATOM 3811 C CA . PRO B 1 223 ? 28.76703 48.61783 25.89878 1.000 59.41339 223 PRO B CA 1
ATOM 3812 C C . PRO B 1 223 ? 28.59069 49.85869 26.76086 1.000 58.83261 223 PRO B C 1
ATOM 3813 O O . PRO B 1 223 ? 27.97549 50.83954 26.33044 1.000 58.03417 223 PRO B O 1
ATOM 3817 N N . ARG B 1 224 ? 29.11261 49.82373 27.98486 1.000 51.07258 224 ARG B N 1
ATOM 3818 C CA . ARG B 1 224 ? 28.77537 50.84213 28.97296 1.000 49.97249 224 ARG B CA 1
ATOM 3819 C C . ARG B 1 224 ? 29.35408 52.19817 28.58105 1.000 48.78432 224 ARG B C 1
ATOM 3820 O O . ARG B 1 224 ? 30.57180 52.34858 28.43429 1.000 45.34983 224 ARG B O 1
ATOM 3828 N N . ILE B 1 225 ? 28.47181 53.18229 28.42039 1.000 47.07350 225 ILE B N 1
ATOM 3829 C CA . ILE B 1 225 ? 28.83317 54.56867 28.15393 1.000 44.19164 225 ILE B CA 1
ATOM 3830 C C . ILE B 1 225 ? 28.26033 55.42182 29.27753 1.000 43.27004 225 ILE B C 1
ATOM 3831 O O . ILE B 1 225 ? 27.10672 55.23327 29.67916 1.000 36.77576 225 ILE B O 1
ATOM 3836 N N . ASN B 1 226 ? 29.06358 56.35120 29.79357 1.000 43.74644 226 ASN B N 1
ATOM 3837 C CA . ASN B 1 226 ? 28.63936 57.14405 30.93789 1.000 37.33637 226 ASN B CA 1
ATOM 3838 C C . ASN B 1 226 ? 29.25522 58.53285 30.87891 1.000 38.27033 226 ASN B C 1
ATOM 3839 O O . ASN B 1 226 ? 30.43658 58.69093 30.55813 1.000 39.35027 226 ASN B O 1
ATOM 3844 N N . PHE B 1 227 ? 28.43868 59.53066 31.19673 1.000 31.77149 227 PHE B N 1
ATOM 3845 C CA . PHE B 1 227 ? 28.87991 60.90746 31.34112 1.000 31.61495 227 PHE B CA 1
ATOM 3846 C C . PHE B 1 227 ? 28.54711 61.37170 32.74895 1.000 38.32524 227 PHE B C 1
ATOM 3847 O O . PHE B 1 227 ? 27.43969 61.12292 33.24173 1.000 36.06429 227 PHE B O 1
ATOM 3855 N N . GLY B 1 228 ? 29.49750 62.05363 33.38538 1.000 37.97451 228 GLY B N 1
ATOM 3856 C CA . GLY B 1 228 ? 29.32962 62.49104 34.75268 1.000 29.66798 228 GLY B CA 1
ATOM 3857 C C . GLY B 1 228 ? 29.46495 61.32568 35.71646 1.000 36.19675 228 GLY B C 1
ATOM 3858 O O . GLY B 1 228 ? 29.44191 60.14940 35.34128 1.000 36.28444 228 GLY B O 1
ATOM 3859 N N . ARG B 1 229 ? 29.61908 61.66968 36.99265 1.000 34.00054 229 ARG B N 1
ATOM 3860 C CA . ARG B 1 229 ? 29.74671 60.66231 38.03590 1.000 27.92466 229 ARG B CA 1
ATOM 3861 C C . ARG B 1 229 ? 28.39547 60.01452 38.31820 1.000 35.75885 229 ARG B C 1
ATOM 3862 O O . ARG B 1 229 ? 27.42984 60.71485 38.64117 1.000 33.06473 229 ARG B O 1
ATOM 3870 N N . PRO B 1 230 ? 28.29442 58.69662 38.21264 1.000 31.91615 230 PRO B N 1
ATOM 3871 C CA . PRO B 1 230 ? 27.04523 58.00005 38.52970 1.000 32.92954 230 PRO B CA 1
ATOM 3872 C C . PRO B 1 230 ? 26.82576 57.91968 40.03466 1.000 38.32858 230 PRO B C 1
ATOM 3873 O O . PRO B 1 230 ? 27.72954 58.14787 40.83825 1.000 34.78510 230 PRO B O 1
ATOM 3885 N N . PHE B 1 232 ? 24.42218 55.70724 43.30995 1.000 36.65874 232 PHE B N 1
ATOM 3886 C CA . PHE B 1 232 ? 23.77104 54.45743 43.66975 1.000 40.08867 232 PHE B CA 1
ATOM 3887 C C . PHE B 1 232 ? 22.28641 54.51068 43.32859 1.000 40.13372 232 PHE B C 1
ATOM 3888 O O . PHE B 1 232 ? 21.62626 55.53631 43.52014 1.000 41.03452 232 PHE B O 1
ATOM 3896 N N . ALA B 1 233 ? 21.76996 53.39790 42.80847 1.000 37.11362 233 ALA B N 1
ATOM 3897 C CA . ALA B 1 233 ? 20.34755 53.23585 42.46696 1.000 35.68987 233 ALA B CA 1
ATOM 3898 C C . ALA B 1 233 ? 19.97030 54.34727 41.48890 1.000 34.97281 233 ALA B C 1
ATOM 3899 O O . ALA B 1 233 ? 20.70297 54.56626 40.51062 1.000 33.95809 233 ALA B O 1
ATOM 3901 N N . ASP B 1 234 ? 18.86438 55.05892 41.69747 1.000 35.09497 234 ASP B N 1
ATOM 3902 C CA . ASP B 1 234 ? 18.45626 56.17326 40.84852 1.000 33.95215 234 ASP B CA 1
ATOM 3903 C C . ASP B 1 234 ? 18.57285 57.50627 41.58213 1.000 30.33857 234 ASP B C 1
ATOM 3904 O O . ASP B 1 234 ? 17.68897 58.35984 41.49561 1.000 27.55799 234 ASP B O 1
ATOM 3909 N N . HIS B 1 235 ? 19.67184 57.70403 42.31243 1.000 29.47995 235 HIS B N 1
ATOM 3910 C CA . HIS B 1 235 ? 19.83136 58.94709 43.05844 1.000 28.76382 235 HIS B CA 1
ATOM 3911 C C . HIS B 1 235 ? 20.13239 60.12557 42.14184 1.000 30.66942 235 HIS B C 1
ATOM 3912 O O . HIS B 1 235 ? 19.73433 61.25621 42.44345 1.000 26.25697 235 HIS B O 1
ATOM 3919 N N . ARG B 1 236 ? 20.82822 59.89127 41.02645 1.000 32.49495 236 ARG B N 1
ATOM 3920 C CA . ARG B 1 236 ? 21.02037 60.96449 40.05682 1.000 32.11499 236 ARG B CA 1
ATOM 3921 C C . ARG B 1 236 ? 19.69713 61.40346 39.44691 1.000 25.67520 236 ARG B C 1
ATOM 3922 O O . ARG B 1 236 ? 19.53067 62.58052 39.10661 1.000 26.29650 236 ARG B O 1
ATOM 3930 N N . ARG B 1 237 ? 18.74769 60.47612 39.30201 1.000 30.65347 237 ARG B N 1
ATOM 3931 C CA . ARG B 1 237 ? 17.40428 60.85441 38.87851 1.000 27.82683 237 ARG B CA 1
ATOM 3932 C C . ARG B 1 237 ? 16.74937 61.76735 39.90718 1.000 30.23555 237 ARG B C 1
ATOM 3933 O O . ARG B 1 237 ? 16.10169 62.75775 39.54847 1.000 24.86781 237 ARG B O 1
ATOM 3941 N N . ILE B 1 238 ? 16.91292 61.44900 41.19402 1.000 26.87371 238 ILE B N 1
ATOM 3942 C CA . ILE B 1 238 ? 16.39047 62.30662 42.25493 1.000 25.90200 238 ILE B CA 1
ATOM 3943 C C . ILE B 1 238 ? 17.07173 63.66760 42.21531 1.000 28.14642 238 ILE B C 1
ATOM 3944 O O . ILE B 1 238 ? 16.41691 64.71431 42.29276 1.000 27.82321 238 ILE B O 1
ATOM 3949 N N . LEU B 1 239 ? 18.40243 63.66939 42.09346 1.000 25.78300 239 LEU B N 1
ATOM 3950 C CA . LEU B 1 239 ? 19.14902 64.92266 42.07172 1.000 26.76122 239 LEU B CA 1
ATOM 3951 C C . LEU B 1 239 ? 18.73587 65.79204 40.89119 1.000 29.17558 239 LEU B C 1
ATOM 3952 O O . LEU B 1 239 ? 18.67148 67.02144 41.00912 1.000 30.13976 239 LEU B O 1
ATOM 3957 N N . ALA B 1 240 ? 18.44374 65.16944 39.74592 1.000 24.16148 240 ALA B N 1
ATOM 3958 C CA . ALA B 1 240 ? 18.00097 65.92843 38.58118 1.000 30.00471 240 ALA B CA 1
ATOM 3959 C C . ALA B 1 240 ? 16.69845 66.66788 38.86338 1.000 28.02322 240 ALA B C 1
ATOM 3960 O O . ALA B 1 240 ? 16.51300 67.80398 38.41267 1.000 32.87333 240 ALA B O 1
ATOM 3962 N N . THR B 1 241 ? 15.78453 66.04322 39.61248 1.000 21.66363 241 THR B N 1
ATOM 3963 C CA . THR B 1 241 ? 14.53293 66.71321 39.95458 1.000 27.26692 241 THR B CA 1
ATOM 3964 C C . THR B 1 241 ? 14.75699 67.85020 40.94300 1.000 30.36108 241 THR B C 1
ATOM 3965 O O . THR B 1 241 ? 14.02295 68.84466 40.91841 1.000 32.81832 241 THR B O 1
ATOM 3969 N N . GLY B 1 242 ? 15.75116 67.72060 41.82297 1.000 25.50288 242 GLY B N 1
ATOM 3970 C CA . GLY B 1 242 ? 16.07171 68.81727 42.71984 1.000 26.04084 242 GLY B CA 1
ATOM 3971 C C . GLY B 1 242 ? 16.66675 70.00366 41.98706 1.000 24.25728 242 GLY B C 1
ATOM 3972 O O . GLY B 1 242 ? 16.32748 71.15564 42.27229 1.000 27.75217 242 GLY B O 1
ATOM 3973 N N . ILE B 1 243 ? 17.55909 69.74000 41.03001 1.000 30.56980 243 ILE B N 1
ATOM 3974 C CA . ILE B 1 243 ? 18.12877 70.81883 40.22798 1.000 34.38212 243 ILE B CA 1
ATOM 3975 C C . ILE B 1 243 ? 17.04622 71.48349 39.38827 1.000 26.57996 243 ILE B C 1
ATOM 3976 O O . ILE B 1 243 ? 17.01154 72.71240 39.25112 1.000 27.74678 243 ILE B O 1
ATOM 3981 N N . ALA B 1 244 ? 16.14096 70.68423 38.81947 1.000 28.94033 244 ALA B N 1
ATOM 3982 C CA . ALA B 1 244 ? 15.05515 71.24884 38.02449 1.000 33.98884 244 ALA B CA 1
ATOM 3983 C C . ALA B 1 244 ? 14.11237 72.08096 38.88474 1.000 24.09316 244 ALA B C 1
ATOM 3984 O O . ALA B 1 244 ? 13.65415 73.14757 38.45919 1.000 31.23464 244 ALA B O 1
ATOM 3986 N N . ARG B 1 245 ? 13.81296 71.61080 40.09715 1.000 30.32562 245 ARG B N 1
ATOM 3987 C CA . ARG B 1 245 ? 12.91902 72.35068 40.98282 1.000 31.80727 245 ARG B CA 1
ATOM 3988 C C . ARG B 1 245 ? 13.52303 73.69281 41.37845 1.000 27.60535 245 ARG B C 1
ATOM 3989 O O . ARG B 1 245 ? 12.86059 74.73352 41.29466 1.000 27.16120 245 ARG B O 1
ATOM 3997 N N . LEU B 1 246 ? 14.78603 73.68637 41.81501 1.000 28.42289 246 LEU B N 1
ATOM 3998 C CA . LEU B 1 246 ? 15.43960 74.92860 42.21806 1.000 27.81517 246 LEU B CA 1
ATOM 3999 C C . LEU B 1 246 ? 15.52718 75.91338 41.05968 1.000 34.26860 246 LEU B C 1
ATOM 4000 O O . LEU B 1 246 ? 15.28538 77.11335 41.23618 1.000 35.45575 246 LEU B O 1
ATOM 4005 N N . ARG B 1 247 ? 15.87640 75.42712 39.86643 1.000 35.89573 247 ARG B N 1
ATOM 4006 C CA . ARG B 1 247 ? 15.99100 76.31892 38.71771 1.000 34.79041 247 ARG B CA 1
ATOM 4007 C C . ARG B 1 247 ? 14.63887 76.90892 38.33967 1.000 36.29518 247 ARG B C 1
ATOM 4008 O O . ARG B 1 247 ? 14.53660 78.10697 38.05580 1.000 39.26073 247 ARG B O 1
ATOM 4016 N N . ALA B 1 248 ? 13.58575 76.08806 38.34324 1.000 31.23090 248 ALA B N 1
ATOM 4017 C CA . ALA B 1 248 ? 12.24990 76.61005 38.07501 1.000 36.16909 248 ALA B CA 1
ATOM 4018 C C . ALA B 1 248 ? 11.81303 77.59981 39.14623 1.000 42.03574 248 ALA B C 1
ATOM 4019 O O . ALA B 1 248 ? 11.08902 78.55748 38.84961 1.000 46.13197 248 ALA B O 1
ATOM 4021 N N . LYS B 1 249 ? 12.24924 77.39276 40.39029 1.000 38.39748 249 LYS B N 1
ATOM 4022 C CA . LYS B 1 249 ? 11.87848 78.29930 41.47181 1.000 43.91674 249 LYS B CA 1
ATOM 4023 C C . LYS B 1 249 ? 12.53228 79.66484 41.29557 1.000 47.29600 249 LYS B C 1
ATOM 4024 O O . LYS B 1 249 ? 11.87115 80.70248 41.42062 1.000 44.97862 249 LYS B O 1
ATOM 4030 N N . ILE B 1 250 ? 13.83428 79.68458 40.99427 1.000 41.68587 250 ILE B N 1
ATOM 4031 C CA . ILE B 1 250 ? 14.57369 80.94429 40.93423 1.000 44.26476 250 ILE B CA 1
ATOM 4032 C C . ILE B 1 250 ? 14.28482 81.75639 39.68335 1.000 47.77947 250 ILE B C 1
ATOM 4033 O O . ILE B 1 250 ? 14.72333 82.90997 39.59775 1.000 47.27489 250 ILE B O 1
ATOM 4038 N N . LYS B 1 251 ? 13.56155 81.19935 38.70875 1.000 51.14352 251 LYS B N 1
ATOM 4039 C CA . LYS B 1 251 ? 13.26710 81.96316 37.50087 1.000 54.11327 251 LYS B CA 1
ATOM 4040 C C . LYS B 1 251 ? 12.07287 82.89104 37.68125 1.000 55.74095 251 LYS B C 1
ATOM 4041 O O . LYS B 1 251 ? 12.00466 83.93432 37.02136 1.000 62.54437 251 LYS B O 1
ATOM 4047 N N . TYR B 1 252 ? 11.12777 82.54170 38.55767 1.000 53.70878 252 TYR B N 1
ATOM 4048 C CA . TYR B 1 252 ? 9.96668 83.38588 38.79406 1.000 56.87274 252 TYR B CA 1
ATOM 4049 C C . TYR B 1 252 ? 9.88619 83.94984 40.20518 1.000 54.05885 252 TYR B C 1
ATOM 4050 O O . TYR B 1 252 ? 9.25716 84.99724 40.39169 1.000 55.81984 252 TYR B O 1
ATOM 4059 N N . ARG B 1 253 ? 10.50199 83.30328 41.19440 1.000 55.36845 253 ARG B N 1
ATOM 4060 C CA . ARG B 1 253 ? 10.50343 83.82421 42.55634 1.000 52.80593 253 ARG B CA 1
ATOM 4061 C C . ARG B 1 253 ? 11.63397 83.19307 43.35986 1.000 46.75989 253 ARG B C 1
ATOM 4062 O O . ARG B 1 253 ? 11.42601 82.17837 44.03772 1.000 42.98484 253 ARG B O 1
ATOM 4070 N N . PRO B 1 254 ? 12.83949 83.76147 43.31227 1.000 41.47986 254 PRO B N 1
ATOM 4071 C CA . PRO B 1 254 ? 13.97158 83.15365 44.02555 1.000 43.15057 254 PRO B CA 1
ATOM 4072 C C . PRO B 1 254 ? 13.89370 83.32519 45.53517 1.000 45.10454 254 PRO B C 1
ATOM 4073 O O . PRO B 1 254 ? 14.48788 84.25314 46.09368 1.000 41.37303 254 PRO B O 1
ATOM 4077 N N . VAL B 1 255 ? 13.17767 82.43144 46.20950 1.000 42.96230 255 VAL B N 1
ATOM 4078 C CA . VAL B 1 255 ? 13.11174 82.45070 47.68010 1.000 41.06643 255 VAL B CA 1
ATOM 4079 C C . VAL B 1 255 ? 14.24459 81.54845 48.15858 1.000 35.24366 255 VAL B C 1
ATOM 4080 O O . VAL B 1 255 ? 14.07317 80.36172 48.43931 1.000 39.95408 255 VAL B O 1
ATOM 4084 N N . VAL B 1 256 ? 15.43164 82.13921 48.26400 1.000 41.23635 256 VAL B N 1
ATOM 4085 C CA . VAL B 1 256 ? 16.64540 81.39032 48.56760 1.000 37.24570 256 VAL B CA 1
ATOM 4086 C C . VAL B 1 256 ? 17.34993 81.98340 49.78117 1.000 44.54909 256 VAL B C 1
ATOM 4087 O O . VAL B 1 256 ? 18.58414 81.99757 49.84566 1.000 47.76122 256 VAL B O 1
ATOM 4091 N N . PHE B 1 257 ? 16.57493 82.45486 50.76283 1.000 43.27380 257 PHE B N 1
ATOM 4092 C CA . PHE B 1 257 ? 17.18054 83.03349 51.95865 1.000 46.43630 257 PHE B CA 1
ATOM 4093 C C . PHE B 1 257 ? 17.94216 81.99089 52.76734 1.000 49.65364 257 PHE B C 1
ATOM 4094 O O . PHE B 1 257 ? 18.88675 82.33719 53.48486 1.000 70.87217 257 PHE B O 1
ATOM 4102 N N . GLU B 1 258 ? 17.55352 80.71731 52.66719 1.000 41.48279 258 GLU B N 1
ATOM 4103 C CA . GLU B 1 258 ? 18.26730 79.67278 53.39413 1.000 50.12560 258 GLU B CA 1
ATOM 4104 C C . GLU B 1 258 ? 19.65136 79.42193 52.80902 1.000 48.94157 258 GLU B C 1
ATOM 4105 O O . GLU B 1 258 ? 20.54876 78.95792 53.52158 1.000 51.09698 258 GLU B O 1
ATOM 4111 N N . LEU B 1 259 ? 19.84266 79.71576 51.52191 1.000 48.70972 259 LEU B N 1
ATOM 4112 C CA . LEU B 1 259 ? 21.14128 79.53596 50.88541 1.000 48.03470 259 LEU B CA 1
ATOM 4113 C C . LEU B 1 259 ? 22.10245 80.68151 51.17078 1.000 49.17313 259 LEU B C 1
ATOM 4114 O O . LEU B 1 259 ? 23.31909 80.48637 51.08400 1.000 47.25948 259 LEU B O 1
ATOM 4127 N N . ALA B 1 261 ? 23.70415 84.16694 53.42976 1.000 51.00514 261 ALA B N 1
ATOM 4128 C CA . ALA B 1 261 ? 23.85362 84.75106 54.74891 1.000 57.47045 261 ALA B CA 1
ATOM 4129 C C . ALA B 1 261 ? 22.72771 85.75430 54.98883 1.000 49.60835 261 ALA B C 1
ATOM 4130 O O . ALA B 1 261 ? 21.96718 86.10490 54.08179 1.000 51.17024 261 ALA B O 1
ATOM 4132 N N . ASP B 1 262 ? 22.62329 86.22281 56.23341 1.000 52.53146 262 ASP B N 1
ATOM 4133 C CA . ASP B 1 262 ? 21.52596 87.11955 56.58255 1.000 55.26055 262 ASP B CA 1
ATOM 4134 C C . ASP B 1 262 ? 21.58888 88.42702 55.80127 1.000 55.16547 262 ASP B C 1
ATOM 4135 O O . ASP B 1 262 ? 20.55172 89.05669 55.56578 1.000 55.97701 262 ASP B O 1
ATOM 4140 N N . SER B 1 263 ? 22.78083 88.84406 55.37959 1.000 57.97600 263 SER B N 1
ATOM 4141 C CA . SER B 1 263 ? 22.94549 90.03911 54.56571 1.000 53.69332 263 SER B CA 1
ATOM 4142 C C . SER B 1 263 ? 23.85846 89.72958 53.38825 1.000 49.05713 263 SER B C 1
ATOM 4143 O O . SER B 1 263 ? 24.76925 88.90290 53.48870 1.000 48.15435 263 SER B O 1
ATOM 4146 N N . PHE B 1 264 ? 23.60590 90.40510 52.26931 1.000 50.70876 264 PHE B N 1
ATOM 4147 C CA . PHE B 1 264 ? 24.33178 90.13665 51.03603 1.000 54.61329 264 PHE B CA 1
ATOM 4148 C C . PHE B 1 264 ? 24.11992 91.29192 50.07013 1.000 52.93820 264 PHE B C 1
ATOM 4149 O O . PHE B 1 264 ? 23.16120 92.05898 50.19024 1.000 55.50921 264 PHE B O 1
ATOM 4157 N N . THR B 1 265 ? 25.02612 91.40080 49.10574 1.000 50.55606 265 THR B N 1
ATOM 4158 C CA . THR B 1 265 ? 24.87348 92.36760 48.03141 1.000 56.34374 265 THR B CA 1
ATOM 4159 C C . THR B 1 265 ? 24.03877 91.76684 46.90553 1.000 55.30804 265 THR B C 1
ATOM 4160 O O . THR B 1 265 ? 23.87204 90.54900 46.80389 1.000 56.95098 265 THR B O 1
ATOM 4164 N N . LEU B 1 266 ? 23.50627 92.64481 46.05269 1.000 49.67112 266 LEU B N 1
ATOM 4165 C CA . LEU B 1 266 ? 22.74214 92.16764 44.90534 1.000 50.34707 266 LEU B CA 1
ATOM 4166 C C . LEU B 1 266 ? 23.61794 91.40282 43.92295 1.000 53.46697 266 LEU B C 1
ATOM 4167 O O . LEU B 1 266 ? 23.12536 90.50466 43.22924 1.000 50.36364 266 LEU B O 1
ATOM 4172 N N . LEU B 1 267 ? 24.90914 91.73709 43.84507 1.000 53.04462 267 LEU B N 1
ATOM 4173 C CA . LEU B 1 267 ? 25.79411 90.99327 42.95513 1.000 53.20836 267 LEU B CA 1
ATOM 4174 C C . LEU B 1 267 ? 26.14760 89.62956 43.53756 1.000 53.31242 267 LEU B C 1
ATOM 4175 O O . LEU B 1 267 ? 26.32070 88.66268 42.78655 1.000 55.95621 267 LEU B O 1
ATOM 4180 N N . GLN B 1 268 ? 26.25123 89.53049 44.86545 1.000 48.13516 268 GLN B N 1
ATOM 4181 C CA . GLN B 1 268 ? 26.36892 88.22309 45.50435 1.000 52.66293 268 GLN B CA 1
ATOM 4182 C C . GLN B 1 268 ? 25.10189 87.39938 45.30672 1.000 52.24760 268 GLN B C 1
ATOM 4183 O O . GLN B 1 268 ? 25.16928 86.17462 45.15096 1.000 53.12093 268 GLN B O 1
ATOM 4189 N N . LEU B 1 269 ? 23.93663 88.05301 45.31523 1.000 45.63448 269 LEU B N 1
ATOM 4190 C CA . LEU B 1 269 ? 22.68879 87.34390 45.04806 1.000 50.81322 269 LEU B CA 1
ATOM 4191 C C . LEU B 1 269 ? 22.65420 86.81645 43.61922 1.000 45.44116 269 LEU B C 1
ATOM 4192 O O . LEU B 1 269 ? 22.11705 85.73291 43.35944 1.000 48.65212 269 LEU B O 1
ATOM 4197 N N . GLN B 1 270 ? 23.23583 87.56387 42.68013 1.000 47.55737 270 GLN B N 1
ATOM 4198 C CA . GLN B 1 270 ? 23.25045 87.12211 41.29053 1.000 53.80789 270 GLN B CA 1
ATOM 4199 C C . GLN B 1 270 ? 24.23090 85.97394 41.08415 1.000 51.39048 270 GLN B C 1
ATOM 4200 O O . GLN B 1 270 ? 23.95908 85.05274 40.30618 1.000 44.01991 270 GLN B O 1
ATOM 4206 N N . ARG B 1 271 ? 25.36738 86.00182 41.78434 1.000 49.94038 271 ARG B N 1
ATOM 4207 C CA . ARG B 1 271 ? 26.38157 84.96940 41.59295 1.000 48.49126 271 ARG B CA 1
ATOM 4208 C C . ARG B 1 271 ? 25.87313 83.59847 42.02218 1.000 50.17909 271 ARG B C 1
ATOM 4209 O O . ARG B 1 271 ? 26.16194 82.58907 41.36890 1.000 52.20196 271 ARG B O 1
ATOM 4217 N N . ALA B 1 272 ? 25.11266 83.53995 43.11611 1.000 47.73535 272 ALA B N 1
ATOM 4218 C CA . ALA B 1 272 ? 24.62281 82.25632 43.60262 1.000 46.82640 272 ALA B CA 1
ATOM 4219 C C . ALA B 1 272 ? 23.46157 81.73437 42.76709 1.000 39.35340 272 ALA B C 1
ATOM 4220 O O . ALA B 1 272 ? 23.33842 80.51834 42.58156 1.000 35.88215 272 ALA B O 1
ATOM 4222 N N . ILE B 1 273 ? 22.60451 82.62409 42.26072 1.000 39.44631 273 ILE B N 1
ATOM 4223 C CA . ILE B 1 273 ? 21.54808 82.18907 41.35270 1.000 41.08178 273 ILE B CA 1
ATOM 4224 C C . ILE B 1 273 ? 22.14457 81.74762 40.02220 1.000 44.61124 273 ILE B C 1
ATOM 4225 O O . ILE B 1 273 ? 21.68641 80.77293 39.41213 1.000 39.82157 273 ILE B O 1
ATOM 4230 N N . GLU B 1 274 ? 23.18725 82.44492 39.56102 1.000 44.46638 274 GLU B N 1
ATOM 4231 C CA . GLU B 1 274 ? 23.90180 82.01112 38.36553 1.000 45.29466 274 GLU B CA 1
ATOM 4232 C C . GLU B 1 274 ? 24.52862 80.63811 38.55906 1.000 44.89264 274 GLU B C 1
ATOM 4233 O O . GLU B 1 274 ? 24.61256 79.85413 37.60694 1.000 47.53784 274 GLU B O 1
ATOM 4239 N N . ALA B 1 275 ? 24.97059 80.32802 39.77921 1.000 35.78325 275 ALA B N 1
ATOM 4240 C CA . ALA B 1 275 ? 25.53713 79.01054 40.04368 1.000 40.04198 275 ALA B CA 1
ATOM 4241 C C . ALA B 1 275 ? 24.45846 77.93494 40.03220 1.000 39.57110 275 ALA B C 1
ATOM 4242 O O . ALA B 1 275 ? 24.70125 76.80968 39.58105 1.000 37.06115 275 ALA B O 1
ATOM 4244 N N . LEU B 1 276 ? 23.25966 78.26329 40.51935 1.000 37.62145 276 LEU B N 1
ATOM 4245 C CA . LEU B 1 276 ? 22.16951 77.29286 40.52934 1.000 36.08327 276 LEU B CA 1
ATOM 4246 C C . LEU B 1 276 ? 21.65187 77.03373 39.12048 1.000 38.60078 276 LEU B C 1
ATOM 4247 O O . LEU B 1 276 ? 21.46872 75.87931 38.71702 1.000 37.58044 276 LEU B O 1
ATOM 4252 N N . ALA B 1 277 ? 21.40752 78.10037 38.35631 1.000 40.36484 277 ALA B N 1
ATOM 4253 C CA . ALA B 1 277 ? 20.87764 77.94664 37.00779 1.000 46.64262 277 ALA B CA 1
ATOM 4254 C C . ALA B 1 277 ? 21.92694 77.45471 36.02158 1.000 48.83217 277 ALA B C 1
ATOM 4255 O O . ALA B 1 277 ? 21.56686 77.00584 34.92855 1.000 41.36479 277 ALA B O 1
ATOM 4257 N N . GLY B 1 278 ? 23.20641 77.52064 36.37970 1.000 53.99217 278 GLY B N 1
ATOM 4258 C CA . GLY B 1 278 ? 24.25368 77.16749 35.44163 1.000 54.08280 278 GLY B CA 1
ATOM 4259 C C . GLY B 1 278 ? 24.34300 78.09629 34.25322 1.000 58.54214 278 GLY B C 1
ATOM 4260 O O . GLY B 1 278 ? 24.75094 77.67003 33.16963 1.000 65.94217 278 GLY B O 1
ATOM 4261 N N . LEU B 1 279 ? 23.96116 79.35915 34.42649 1.000 68.23217 279 LEU B N 1
ATOM 4262 C CA . LEU B 1 279 ? 23.96642 80.33518 33.34878 1.000 67.58217 279 LEU B CA 1
ATOM 4263 C C . LEU B 1 279 ? 24.43678 81.67560 33.89057 1.000 62.51804 279 LEU B C 1
ATOM 4264 O O . LEU B 1 279 ? 24.39022 81.93205 35.09502 1.000 57.14269 279 LEU B O 1
ATOM 4269 N N . THR B 1 280 ? 24.89219 82.53218 32.98165 1.000 67.51647 280 THR B N 1
ATOM 4270 C CA . THR B 1 280 ? 25.20935 83.91399 33.31287 1.000 64.57818 280 THR B CA 1
ATOM 4271 C C . THR B 1 280 ? 23.97652 84.77600 33.07297 1.000 66.74288 280 THR B C 1
ATOM 4272 O O . THR B 1 280 ? 23.37878 84.72894 31.99286 1.000 70.36122 280 THR B O 1
ATOM 4276 N N . LEU B 1 281 ? 23.59527 85.55227 34.08115 1.000 66.11415 281 LEU B N 1
ATOM 4277 C CA . LEU B 1 281 ? 22.38419 86.35545 34.02964 1.000 70.56629 281 LEU B CA 1
ATOM 4278 C C . LEU B 1 281 ? 22.69987 87.78995 33.62630 1.000 70.24865 281 LEU B C 1
ATOM 4279 O O . LEU B 1 281 ? 23.80205 88.29482 33.85551 1.000 66.07930 281 LEU B O 1
ATOM 4284 N N . HIS B 1 282 ? 21.71319 88.44105 33.01659 1.000 76.49215 282 HIS B N 1
ATOM 4285 C CA . HIS B 1 282 ? 21.82416 89.85279 32.68172 1.000 80.17007 282 HIS B CA 1
ATOM 4286 C C . HIS B 1 282 ? 21.66158 90.68796 33.94515 1.000 76.87434 282 HIS B C 1
ATOM 4287 O O . HIS B 1 282 ? 20.72710 90.47283 34.72310 1.000 77.95208 282 HIS B O 1
ATOM 4294 N N . LYS B 1 283 ? 22.57767 91.63753 34.14839 1.000 75.19135 283 LYS B N 1
ATOM 4295 C CA . LYS B 1 283 ? 22.55045 92.46635 35.35043 1.000 73.65000 283 LYS B CA 1
ATOM 4296 C C . LYS B 1 283 ? 21.24334 93.24358 35.45805 1.000 76.73328 283 LYS B C 1
ATOM 4297 O O . LYS B 1 283 ? 20.53838 93.16444 36.47049 1.000 74.48837 283 LYS B O 1
ATOM 4303 N N . GLN B 1 284 ? 20.90316 94.00000 34.41183 1.000 74.50627 284 GLN B N 1
ATOM 4304 C CA . GLN B 1 284 ? 19.73522 94.87490 34.46599 1.000 76.90931 284 GLN B CA 1
ATOM 4305 C C . GLN B 1 284 ? 18.45160 94.07596 34.66264 1.000 80.59799 284 GLN B C 1
ATOM 4306 O O . GLN B 1 284 ? 17.60295 94.43513 35.48740 1.000 81.25911 284 GLN B O 1
ATOM 4312 N N . ASN B 1 285 ? 18.29267 92.98284 33.91172 1.000 80.57627 285 ASN B N 1
ATOM 4313 C CA . ASN B 1 285 ? 17.07118 92.19080 34.01471 1.000 82.16371 285 ASN B CA 1
ATOM 4314 C C . ASN B 1 285 ? 16.97617 91.46432 35.35029 1.000 79.80034 285 ASN B C 1
ATOM 4315 O O . ASN B 1 285 ? 15.86962 91.25093 35.85825 1.000 79.15472 285 ASN B O 1
ATOM 4320 N N . PHE B 1 286 ? 18.11294 91.07762 35.93318 1.000 78.62695 286 PHE B N 1
ATOM 4321 C CA . PHE B 1 286 ? 18.07926 90.42452 37.23749 1.000 78.46128 286 PHE B CA 1
ATOM 4322 C C . PHE B 1 286 ? 17.67210 91.40292 38.33184 1.000 73.92872 286 PHE B C 1
ATOM 4323 O O . PHE B 1 286 ? 16.94627 91.03387 39.26271 1.000 70.95445 286 PHE B O 1
ATOM 4331 N N . ARG B 1 287 ? 18.13501 92.65355 38.23933 1.000 77.23064 287 ARG B N 1
ATOM 4332 C CA . ARG B 1 287 ? 17.73687 93.66542 39.21207 1.000 76.28918 287 ARG B CA 1
ATOM 4333 C C . ARG B 1 287 ? 16.24175 93.94380 39.13997 1.000 76.08552 287 ARG B C 1
ATOM 4334 O O . ARG B 1 287 ? 15.61289 94.23358 40.16483 1.000 72.03768 287 ARG B O 1
ATOM 4342 N N . ARG B 1 288 ? 15.65633 93.86442 37.94179 1.000 74.39449 288 ARG B N 1
ATOM 4343 C CA . ARG B 1 288 ? 14.22543 94.11254 37.80350 1.000 77.59517 288 ARG B CA 1
ATOM 4344 C C . ARG B 1 288 ? 13.40659 92.98795 38.42338 1.000 79.11251 288 ARG B C 1
ATOM 4345 O O . ARG B 1 288 ? 12.39344 93.24319 39.08406 1.000 77.50807 288 ARG B O 1
ATOM 4353 N N . LEU B 1 289 ? 13.83077 91.73782 38.22027 1.000 76.44574 289 LEU B N 1
ATOM 4354 C CA . LEU B 1 289 ? 13.08357 90.60177 38.75057 1.000 73.87856 289 LEU B CA 1
ATOM 4355 C C . LEU B 1 289 ? 13.05319 90.61921 40.27356 1.000 70.32551 289 LEU B C 1
ATOM 4356 O O . LEU B 1 289 ? 12.03471 90.27628 40.88490 1.000 68.45246 289 LEU B O 1
ATOM 4361 N N . ILE B 1 290 ? 14.15872 91.01936 40.90398 1.000 71.17667 290 ILE B N 1
ATOM 4362 C CA . ILE B 1 290 ? 14.22426 91.02134 42.36258 1.000 74.39813 290 ILE B CA 1
ATOM 4363 C C . ILE B 1 290 ? 13.31238 92.09835 42.93830 1.000 72.15726 290 ILE B C 1
ATOM 4364 O O . ILE B 1 290 ? 12.54950 91.85043 43.87977 1.000 71.38072 290 ILE B O 1
ATOM 4369 N N . GLU B 1 291 ? 13.38037 93.31224 42.38597 1.000 73.89683 291 GLU B N 1
ATOM 4370 C CA . GLU B 1 291 ? 12.52186 94.38735 42.87052 1.000 75.21541 291 GLU B CA 1
ATOM 4371 C C . GLU B 1 291 ? 11.05982 94.12658 42.53350 1.000 73.11053 291 GLU B C 1
ATOM 4372 O O . GLU B 1 291 ? 10.16870 94.50791 43.30184 1.000 75.63989 291 GLU B O 1
ATOM 4378 N N . GLN B 1 292 ? 10.79638 93.47464 41.39854 1.000 70.96037 292 GLN B N 1
ATOM 4379 C CA . GLN B 1 292 ? 9.42225 93.15098 41.03038 1.000 67.49310 292 GLN B CA 1
ATOM 4380 C C . GLN B 1 292 ? 8.79680 92.18413 42.02735 1.000 68.05166 292 GLN B C 1
ATOM 4381 O O . GLN B 1 292 ? 7.63479 92.34679 42.41848 1.000 65.15239 292 GLN B O 1
ATOM 4387 N N . GLN B 1 293 ? 9.55177 91.17240 42.45012 1.000 64.21992 293 GLN B N 1
ATOM 4388 C CA . GLN B 1 293 ? 9.05676 90.15366 43.36711 1.000 65.37960 293 GLN B CA 1
ATOM 4389 C C . GLN B 1 293 ? 9.11643 90.58317 44.83081 1.000 67.04180 293 GLN B C 1
ATOM 4390 O O . GLN B 1 293 ? 8.86281 89.74504 45.70487 1.000 69.19813 293 GLN B O 1
ATOM 4396 N N . GLN B 1 294 ? 9.43485 91.85455 45.09398 1.000 68.39134 294 GLN B N 1
ATOM 4397 C CA . GLN B 1 294 ? 9.52401 92.44859 46.43768 1.000 65.97588 294 GLN B CA 1
ATOM 4398 C C . GLN B 1 294 ? 10.11520 91.48703 47.47028 1.000 63.74737 294 GLN B C 1
ATOM 4399 O O . GLN B 1 294 ? 9.58569 91.31287 48.56889 1.000 65.83635 294 GLN B O 1
ATOM 4405 N N . LEU B 1 295 ? 11.24829 90.87693 47.12084 1.000 65.10449 295 LEU B N 1
ATOM 4406 C CA . LEU B 1 295 ? 11.82203 89.83242 47.96308 1.000 58.64367 295 LEU B CA 1
ATOM 4407 C C . LEU B 1 295 ? 12.80804 90.36171 48.99767 1.000 54.31034 295 LEU B C 1
ATOM 4408 O O . LEU B 1 295 ? 12.86588 89.84228 50.11804 1.000 50.09829 295 LEU B O 1
ATOM 4413 N N . VAL B 1 296 ? 13.59472 91.37554 48.64800 1.000 57.80039 296 VAL B N 1
ATOM 4414 C CA . VAL B 1 296 ? 14.68016 91.84459 49.49541 1.000 59.73406 296 VAL B CA 1
ATOM 4415 C C . VAL B 1 296 ? 14.39312 93.27409 49.94464 1.000 62.94843 296 VAL B C 1
ATOM 4416 O O . VAL B 1 296 ? 13.46375 93.92962 49.47282 1.000 65.35438 296 VAL B O 1
ATOM 4420 N N . GLU B 1 297 ? 15.22084 93.74906 50.87345 1.000 64.14265 297 GLU B N 1
ATOM 4421 C CA . GLU B 1 297 ? 15.12373 95.10495 51.39145 1.000 66.20605 297 GLU B CA 1
ATOM 4422 C C . GLU B 1 297 ? 16.50633 95.54917 51.84613 1.000 67.97446 297 GLU B C 1
ATOM 4423 O O . GLU B 1 297 ? 17.36888 94.72710 52.16577 1.000 67.18419 297 GLU B O 1
ATOM 4429 N N . GLU B 1 298 ? 16.71167 96.86328 51.86729 1.000 73.89050 298 GLU B N 1
ATOM 4430 C CA . GLU B 1 298 ? 17.99799 97.40703 52.28082 1.000 74.40540 298 GLU B CA 1
ATOM 4431 C C . GLU B 1 298 ? 18.17112 97.29587 53.79076 1.000 83.60761 298 GLU B C 1
ATOM 4432 O O . GLU B 1 298 ? 17.24118 97.55124 54.56078 1.000 88.30756 298 GLU B O 1
ATOM 4438 N N . THR B 1 299 ? 19.37576 96.91011 54.21268 1.000 86.56372 299 THR B N 1
ATOM 4439 C CA . THR B 1 299 ? 19.70168 96.83464 55.63048 1.000 93.95252 299 THR B CA 1
ATOM 4440 C C . THR B 1 299 ? 20.32160 98.11716 56.16612 1.000 99.22861 299 THR B C 1
ATOM 4441 O O . THR B 1 299 ? 20.35721 98.30834 57.38717 1.000 102.20293 299 THR B O 1
ATOM 4445 N N . GLY B 1 300 ? 20.80752 98.99539 55.28892 1.000 100.65586 300 GLY B N 1
ATOM 4446 C CA . GLY B 1 300 ? 21.43360 100.23153 55.70034 1.000 107.59799 300 GLY B CA 1
ATOM 4447 C C . GLY B 1 300 ? 22.94096 100.18127 55.81817 1.000 112.49894 300 GLY B C 1
ATOM 4448 O O . GLY B 1 300 ? 23.57047 101.23968 55.94320 1.000 115.25196 300 GLY B O 1
ATOM 4449 N N . ASP B 1 301 ? 23.53952 98.99591 55.77929 1.000 111.97907 301 ASP B N 1
ATOM 4450 C CA . ASP B 1 301 ? 24.98108 98.83803 55.89133 1.000 114.13319 301 ASP B CA 1
ATOM 4451 C C . ASP B 1 301 ? 25.61774 98.68193 54.51509 1.000 109.31851 301 ASP B C 1
ATOM 4452 O O . ASP B 1 301 ? 24.94811 98.40153 53.51730 1.000 102.47400 301 ASP B O 1
ATOM 4465 N N . ALA B 1 311 ? 29.23549 98.40136 47.98307 1.000 57.27353 311 ALA B N 1
ATOM 4466 C CA . ALA B 1 311 ? 27.92020 98.02165 47.48304 1.000 62.58312 311 ALA B CA 1
ATOM 4467 C C . ALA B 1 311 ? 26.91917 97.89294 48.62735 1.000 71.31929 311 ALA B C 1
ATOM 4468 O O . ALA B 1 311 ? 27.29057 97.57268 49.75508 1.000 73.40925 311 ALA B O 1
ATOM 4470 N N . LYS B 1 312 ? 25.64837 98.14480 48.32600 1.000 65.52811 312 LYS B N 1
ATOM 4471 C CA . LYS B 1 312 ? 24.60905 98.05837 49.34095 1.000 67.02827 312 LYS B CA 1
ATOM 4472 C C . LYS B 1 312 ? 24.33088 96.60586 49.70721 1.000 64.62350 312 LYS B C 1
ATOM 4473 O O . LYS B 1 312 ? 24.22779 95.73638 48.83772 1.000 60.19878 312 LYS B O 1
ATOM 4479 N N . LEU B 1 313 ? 24.20558 96.34710 51.00498 1.000 68.45662 313 LEU B N 1
ATOM 4480 C CA . LEU B 1 313 ? 23.81981 95.03274 51.49327 1.000 63.11069 313 LEU B CA 1
ATOM 4481 C C . LEU B 1 313 ? 22.30169 94.93205 51.58394 1.000 64.40507 313 LEU B C 1
ATOM 4482 O O . LEU B 1 313 ? 21.60894 95.91117 51.87529 1.000 62.55856 313 LEU B O 1
ATOM 4487 N N . PHE B 1 314 ? 21.78885 93.73258 51.32296 1.000 56.93292 314 PHE B N 1
ATOM 4488 C CA . PHE B 1 314 ? 20.35691 93.47944 51.31570 1.000 55.95616 314 PHE B CA 1
ATOM 4489 C C . PHE B 1 314 ? 20.04698 92.23776 52.13929 1.000 57.84966 314 PHE B C 1
ATOM 4490 O O . PHE B 1 314 ? 20.91116 91.39011 52.37740 1.000 59.92505 314 PHE B O 1
ATOM 4498 N N . ARG B 1 315 ? 18.79162 92.14206 52.57293 1.000 59.26868 315 ARG B N 1
ATOM 4499 C CA . ARG B 1 315 ? 18.29484 90.96671 53.27139 1.000 56.50941 315 ARG B CA 1
ATOM 4500 C C . ARG B 1 315 ? 16.89379 90.65176 52.76897 1.000 55.12220 315 ARG B C 1
ATOM 4501 O O . ARG B 1 315 ? 16.16089 91.54274 52.33103 1.000 57.11972 315 ARG B O 1
ATOM 4509 N N . PHE B 1 316 ? 16.53080 89.37336 52.82493 1.000 51.90168 316 PHE B N 1
ATOM 4510 C CA . PHE B 1 316 ? 15.18421 88.97195 52.44492 1.000 46.63593 316 PHE B CA 1
ATOM 4511 C C . PHE B 1 316 ? 14.17319 89.49913 53.45487 1.000 44.85581 316 PHE B C 1
ATOM 4512 O O . PHE B 1 316 ? 14.42284 89.50379 54.66361 1.000 50.59818 316 PHE B O 1
ATOM 4520 N N . ARG B 1 317 ? 13.02770 89.95047 52.94823 1.000 47.68038 317 ARG B N 1
ATOM 4521 C CA . ARG B 1 317 ? 12.00351 90.53317 53.80400 1.000 47.18926 317 ARG B CA 1
ATOM 4522 C C . ARG B 1 317 ? 11.47868 89.50893 54.80372 1.000 52.55236 317 ARG B C 1
ATOM 4523 O O . ARG B 1 317 ? 11.49743 88.29894 54.56030 1.000 45.33040 317 ARG B O 1
ATOM 4531 N N . GLN B 1 318 ? 11.00433 90.01405 55.94625 1.000 55.80207 318 GLN B N 1
ATOM 4532 C CA . GLN B 1 318 ? 10.44780 89.13859 56.97185 1.000 50.50808 318 GLN B CA 1
ATOM 4533 C C . GLN B 1 318 ? 9.17286 88.45679 56.49383 1.000 45.83209 318 GLN B C 1
ATOM 4534 O O . GLN B 1 318 ? 8.89102 87.32205 56.89578 1.000 46.37129 318 GLN B O 1
ATOM 4540 N N . THR B 1 319 ? 8.39665 89.12588 55.63672 1.000 47.01866 319 THR B N 1
ATOM 4541 C CA . THR B 1 319 ? 7.19819 88.50463 55.08284 1.000 46.56601 319 THR B CA 1
ATOM 4542 C C . THR B 1 319 ? 7.53912 87.27816 54.24714 1.000 46.31798 319 THR B C 1
ATOM 4543 O O . THR B 1 319 ? 6.77232 86.30855 54.22566 1.000 45.25988 319 THR B O 1
ATOM 4547 N N . VAL B 1 320 ? 8.67897 87.30078 53.55424 1.000 41.53393 320 VAL B N 1
ATOM 4548 C CA . VAL B 1 320 ? 9.10343 86.13483 52.78729 1.000 43.36031 320 VAL B CA 1
ATOM 4549 C C . VAL B 1 320 ? 9.45609 84.98342 53.72108 1.000 41.40906 320 VAL B C 1
ATOM 4550 O O . VAL B 1 320 ? 9.14573 83.81941 53.44018 1.000 40.83790 320 VAL B O 1
ATOM 4554 N N . LEU B 1 321 ? 10.10158 85.28809 54.84915 1.000 41.47551 321 LEU B N 1
ATOM 4555 C CA . LEU B 1 321 ? 10.42664 84.24800 55.81980 1.000 43.17681 321 LEU B CA 1
ATOM 4556 C C . LEU B 1 321 ? 9.17172 83.70889 56.49494 1.000 45.49152 321 LEU B C 1
ATOM 4557 O O . LEU B 1 321 ? 9.07184 82.50536 56.76132 1.000 43.21150 321 LEU B O 1
ATOM 4562 N N . ASP B 1 322 ? 8.20170 84.58267 56.77500 1.000 41.62917 322 ASP B N 1
ATOM 4563 C CA . ASP B 1 322 ? 7.00776 84.15362 57.49616 1.000 43.45989 322 ASP B CA 1
ATOM 4564 C C . ASP B 1 322 ? 6.10131 83.29779 56.61991 1.000 38.65208 322 ASP B C 1
ATOM 4565 O O . ASP B 1 322 ? 5.49043 82.33823 57.10539 1.000 39.32880 322 ASP B O 1
ATOM 4570 N N . GLU B 1 323 ? 5.99600 83.62887 55.32977 1.000 38.36627 323 GLU B N 1
ATOM 4571 C CA . GLU B 1 323 ? 5.18289 82.81812 54.42830 1.000 35.38410 323 GLU B CA 1
ATOM 4572 C C . GLU B 1 323 ? 5.76082 81.41732 54.27381 1.000 39.00566 323 GLU B C 1
ATOM 4573 O O . GLU B 1 323 ? 5.01484 80.43106 54.25746 1.000 37.72793 323 GLU B O 1
ATOM 4579 N N . ARG B 1 324 ? 7.08786 81.31054 54.15859 1.000 34.88855 324 ARG B N 1
ATOM 4580 C CA . ARG B 1 324 ? 7.71585 80.00220 54.00798 1.000 31.00949 324 ARG B CA 1
ATOM 4581 C C . ARG B 1 324 ? 7.47243 79.12084 55.22496 1.000 34.44160 324 ARG B C 1
ATOM 4582 O O . ARG B 1 324 ? 7.35156 77.89769 55.09105 1.000 33.08304 324 ARG B O 1
ATOM 4590 N N . ALA B 1 325 ? 7.38558 79.72205 56.41470 1.000 37.32584 325 ALA B N 1
ATOM 4591 C CA . ALA B 1 325 ? 7.15540 78.95807 57.63482 1.000 32.99646 325 ALA B CA 1
ATOM 4592 C C . ALA B 1 325 ? 5.77539 78.31629 57.67238 1.000 38.86946 325 ALA B C 1
ATOM 4593 O O . ALA B 1 325 ? 5.57538 77.35163 58.41836 1.000 38.97320 325 ALA B O 1
ATOM 4595 N N . LEU B 1 326 ? 4.82491 78.82456 56.89007 1.000 35.37406 326 LEU B N 1
ATOM 4596 C CA . LEU B 1 326 ? 3.45155 78.34293 56.91034 1.000 32.92933 326 LEU B CA 1
ATOM 4597 C C . LEU B 1 326 ? 3.05515 77.60615 55.63886 1.000 37.76347 326 LEU B C 1
ATOM 4598 O O . LEU B 1 326 ? 1.92238 77.12052 55.55065 1.000 34.16448 326 LEU B O 1
ATOM 4603 N N . SER B 1 327 ? 3.95061 77.50565 54.65551 1.000 37.90737 327 SER B N 1
ATOM 4604 C CA . SER B 1 327 ? 3.60445 76.92465 53.36461 1.000 39.51029 327 SER B CA 1
ATOM 4605 C C . SER B 1 327 ? 3.75804 75.41068 53.31799 1.000 41.08524 327 SER B C 1
ATOM 4606 O O . SER B 1 327 ? 3.17614 74.77301 52.43261 1.000 40.65632 327 SER B O 1
ATOM 4609 N N . GLY B 1 328 ? 4.52282 74.82271 54.23364 1.000 40.29598 328 GLY B N 1
ATOM 4610 C CA . GLY B 1 328 ? 4.65473 73.37923 54.27478 1.000 41.38300 328 GLY B CA 1
ATOM 4611 C C . GLY B 1 328 ? 5.59310 72.83291 53.21103 1.000 40.22748 328 GLY B C 1
ATOM 4612 O O . GLY B 1 328 ? 6.46707 73.52743 52.68003 1.000 35.79728 328 GLY B O 1
ATOM 4613 N N . THR B 1 329 ? 5.39497 71.54990 52.89740 1.000 39.54284 329 THR B N 1
ATOM 4614 C CA . THR B 1 329 ? 6.25619 70.82868 51.97074 1.000 33.71877 329 THR B CA 1
ATOM 4615 C C . THR B 1 329 ? 5.61121 70.55600 50.61866 1.000 34.62523 329 THR B C 1
ATOM 4616 O O . THR B 1 329 ? 6.31500 70.13463 49.69358 1.000 29.08953 329 THR B O 1
ATOM 4620 N N . LYS B 1 330 ? 4.30644 70.77056 50.47899 1.000 33.59025 330 LYS B N 1
ATOM 4621 C CA . LYS B 1 330 ? 3.60279 70.57713 49.21387 1.000 31.20901 330 LYS B CA 1
ATOM 4622 C C . LYS B 1 330 ? 3.26757 71.94254 48.62052 1.000 40.24137 330 LYS B C 1
ATOM 4623 O O . LYS B 1 330 ? 2.11803 72.39124 48.62619 1.000 27.81248 330 LYS B O 1
ATOM 4629 N N . LEU B 1 331 ? 4.29700 72.60044 48.09189 1.000 33.30604 331 LEU B N 1
ATOM 4630 C CA . LEU B 1 331 ? 4.15956 73.97276 47.63520 1.000 42.03454 331 LEU B CA 1
ATOM 4631 C C . LEU B 1 331 ? 3.33841 74.04481 46.34830 1.000 44.35902 331 LEU B C 1
ATOM 4632 O O . LEU B 1 331 ? 3.40732 73.14744 45.50368 1.000 40.93217 331 LEU B O 1
ATOM 4637 N N . PRO B 1 332 ? 2.54706 75.10808 46.17754 1.000 46.17174 332 PRO B N 1
ATOM 4638 C CA . PRO B 1 332 ? 1.87740 75.32729 44.88902 1.000 45.46490 332 PRO B CA 1
ATOM 4639 C C . PRO B 1 332 ? 2.87698 75.69216 43.80463 1.000 46.61523 332 PRO B C 1
ATOM 4640 O O . PRO B 1 332 ? 3.51463 76.74734 43.86896 1.000 46.37421 332 PRO B O 1
ATOM 4644 N N . LEU B 1 333 ? 3.03022 74.82012 42.81249 1.000 48.08521 333 LEU B N 1
ATOM 4645 C CA . LEU B 1 333 ? 3.99695 75.00401 41.74191 1.000 55.66874 333 LEU B CA 1
ATOM 4646 C C . LEU B 1 333 ? 3.31663 74.75808 40.40219 1.000 57.79211 333 LEU B C 1
ATOM 4647 O O . LEU B 1 333 ? 2.14644 74.37329 40.33434 1.000 66.85217 333 LEU B O 1
ATOM 4652 N N . SER B 1 334 ? 4.06741 74.97990 39.32326 1.000 53.82444 334 SER B N 1
ATOM 4653 C CA . SER B 1 334 ? 3.51517 74.86959 37.98017 1.000 55.55157 334 SER B CA 1
ATOM 4654 C C . SER B 1 334 ? 3.96660 73.62177 37.23255 1.000 58.87767 334 SER B C 1
ATOM 4655 O O . SER B 1 334 ? 3.26281 73.18477 36.31463 1.000 60.27920 334 SER B O 1
ATOM 4658 N N . ARG B 1 335 ? 5.10600 73.03408 37.60185 1.000 60.84137 335 ARG B N 1
ATOM 4659 C CA . ARG B 1 335 ? 5.70475 71.94521 36.83983 1.000 58.22333 335 ARG B CA 1
ATOM 4660 C C . ARG B 1 335 ? 5.68814 70.62388 37.59885 1.000 56.08653 335 ARG B C 1
ATOM 4661 O O . ARG B 1 335 ? 5.04800 69.66577 37.15628 1.000 57.29195 335 ARG B O 1
ATOM 4669 N N . ASN B 1 336 ? 6.38290 70.53986 38.72975 1.000 62.79474 336 ASN B N 1
ATOM 4670 C CA . ASN B 1 336 ? 6.53977 69.27348 39.44373 1.000 55.65144 336 ASN B CA 1
ATOM 4671 C C . ASN B 1 336 ? 5.22853 68.75619 40.02102 1.000 54.15962 336 ASN B C 1
ATOM 4672 O O . ASN B 1 336 ? 5.20011 67.71853 40.68584 1.000 54.32684 336 ASN B O 1
ATOM 4677 N N . VAL C 1 37 ? 3.15631 112.81053 38.25088 1.000 63.31697 37 VAL C N 1
ATOM 4678 C CA . VAL C 1 37 ? 2.69655 113.10461 36.90033 1.000 62.88117 37 VAL C CA 1
ATOM 4679 C C . VAL C 1 37 ? 3.62581 112.47130 35.86775 1.000 58.59355 37 VAL C C 1
ATOM 4680 O O . VAL C 1 37 ? 4.76223 112.90906 35.68512 1.000 57.53038 37 VAL C O 1
ATOM 4684 N N . THR C 1 38 ? 3.14086 111.42600 35.20170 1.000 56.03214 38 THR C N 1
ATOM 4685 C CA . THR C 1 38 ? 3.89788 110.79770 34.12826 1.000 50.38206 38 THR C CA 1
ATOM 4686 C C . THR C 1 38 ? 3.73639 111.61525 32.85278 1.000 49.11521 38 THR C C 1
ATOM 4687 O O . THR C 1 38 ? 2.61393 111.92484 32.44129 1.000 51.04915 38 THR C O 1
ATOM 4691 N N . ILE C 1 39 ? 4.85877 111.97372 32.23662 1.000 44.99713 39 ILE C N 1
ATOM 4692 C CA . ILE C 1 39 ? 4.87891 112.84511 31.06699 1.000 46.47028 39 ILE C CA 1
ATOM 4693 C C . ILE C 1 39 ? 4.97986 111.99394 29.80962 1.000 46.22292 39 ILE C C 1
ATOM 4694 O O . ILE C 1 39 ? 5.71244 110.99691 29.77494 1.000 44.65431 39 ILE C O 1
ATOM 4699 N N . GLY C 1 40 ? 4.23905 112.38261 28.77571 1.000 40.71773 40 GLY C N 1
ATOM 4700 C CA . GLY C 1 40 ? 4.29128 111.71111 27.49547 1.000 40.40074 40 GLY C CA 1
ATOM 4701 C C . GLY C 1 40 ? 3.20135 110.69619 27.24093 1.000 34.77284 40 GLY C C 1
ATOM 4702 O O . GLY C 1 40 ? 3.31833 109.91858 26.28700 1.000 38.57623 40 GLY C O 1
ATOM 4703 N N . LEU C 1 41 ? 2.15156 110.67554 28.05345 1.000 34.68624 41 LEU C N 1
ATOM 4704 C CA . LEU C 1 41 ? 1.06560 109.72629 27.87474 1.000 35.10312 41 LEU C CA 1
ATOM 4705 C C . LEU C 1 41 ? -0.00720 110.30300 26.95693 1.000 32.09926 41 LEU C C 1
ATOM 4706 O O . LEU C 1 41 ? -0.12236 111.51750 26.77503 1.000 29.79072 41 LEU C O 1
ATOM 4711 N N . ALA C 1 42 ? -0.79971 109.40670 26.37631 1.000 30.27553 42 ALA C N 1
ATOM 4712 C CA . ALA C 1 42 ? -1.86018 109.81916 25.47080 1.000 34.13702 42 ALA C CA 1
ATOM 4713 C C . ALA C 1 42 ? -2.91504 108.72675 25.40304 1.000 31.08687 42 ALA C C 1
ATOM 4714 O O . ALA C 1 42 ? -2.60622 107.53697 25.50847 1.000 28.41869 42 ALA C O 1
ATOM 4716 N N . HIS C 1 43 ? -4.16259 109.14920 25.22818 1.000 31.57877 43 HIS C N 1
ATOM 4717 C CA . HIS C 1 43 ? -5.28164 108.24176 25.01816 1.000 27.80312 43 HIS C CA 1
ATOM 4718 C C . HIS C 1 43 ? -5.54773 108.13942 23.52184 1.000 26.78433 43 HIS C C 1
ATOM 4719 O O . HIS C 1 43 ? -5.76829 109.15708 22.85747 1.000 34.40650 43 HIS C O 1
ATOM 4726 N N . ALA C 1 44 ? -5.53241 106.91874 22.99670 1.000 28.65508 44 ALA C N 1
ATOM 4727 C CA . ALA C 1 44 ? -5.66419 106.67756 21.56655 1.000 31.63670 44 ALA C CA 1
ATOM 4728 C C . ALA C 1 44 ? -7.04602 106.12641 21.24999 1.000 29.57074 44 ALA C C 1
ATOM 4729 O O . ALA C 1 44 ? -7.52644 105.21189 21.92762 1.000 26.09193 44 ALA C O 1
ATOM 4731 N N . GLU C 1 45 ? -7.67572 106.68582 20.22166 1.000 26.64420 45 GLU C N 1
ATOM 4732 C CA . GLU C 1 45 ? -8.92931 106.18100 19.68262 1.000 25.23637 45 GLU C CA 1
ATOM 4733 C C . GLU C 1 45 ? -8.65978 105.54178 18.32862 1.000 25.96643 45 GLU C C 1
ATOM 4734 O O . GLU C 1 45 ? -7.95544 106.11909 17.49333 1.000 23.10272 45 GLU C O 1
ATOM 4740 N N . LEU C 1 46 ? -9.20961 104.35088 18.12191 1.000 26.10339 46 LEU C N 1
ATOM 4741 C CA . LEU C 1 46 ? -9.11031 103.64421 16.85303 1.000 24.29602 46 LEU C CA 1
ATOM 4742 C C . LEU C 1 46 ? -10.42214 103.83178 16.10217 1.000 25.75790 46 LEU C C 1
ATOM 4743 O O . LEU C 1 46 ? -11.48142 103.43037 16.59284 1.000 27.31730 46 LEU C O 1
ATOM 4748 N N . ILE C 1 47 ? -10.35444 104.44587 14.92349 1.000 29.19093 47 ILE C N 1
ATOM 4749 C CA . ILE C 1 47 ? -11.54014 104.84742 14.17541 1.000 25.77397 47 ILE C CA 1
ATOM 4750 C C . ILE C 1 47 ? -11.51203 104.17244 12.81113 1.000 28.23685 47 ILE C C 1
ATOM 4751 O O . ILE C 1 47 ? -10.49354 104.21263 12.11140 1.000 29.15990 47 ILE C O 1
ATOM 4756 N N . ALA C 1 48 ? -12.63126 103.56250 12.43400 1.000 28.14960 48 ALA C N 1
ATOM 4757 C CA . ALA C 1 48 ? -12.72223 102.75484 11.22767 1.000 25.69542 48 ALA C CA 1
ATOM 4758 C C . ALA C 1 48 ? -13.53331 103.47236 10.15867 1.000 30.03451 48 ALA C C 1
ATOM 4759 O O . ALA C 1 48 ? -14.58947 104.04429 10.44380 1.000 25.17113 48 ALA C O 1
ATOM 4761 N N . VAL C 1 49 ? -13.03191 103.43304 8.93063 1.000 26.12207 49 VAL C N 1
ATOM 4762 C CA . VAL C 1 49 ? -13.74334 103.93743 7.75792 1.000 32.21275 49 VAL C CA 1
ATOM 4763 C C . VAL C 1 49 ? -13.95927 102.74049 6.83863 1.000 39.56695 49 VAL C C 1
ATOM 4764 O O . VAL C 1 49 ? -13.11866 102.41679 5.99498 1.000 30.19695 49 VAL C O 1
ATOM 4768 N N . VAL C 1 50 ? -15.09124 102.06454 7.00448 1.000 43.37377 50 VAL C N 1
ATOM 4769 C CA . VAL C 1 50 ? -15.45275 100.91650 6.18117 1.000 53.57217 50 VAL C CA 1
ATOM 4770 C C . VAL C 1 50 ? -16.37305 101.40574 5.07252 1.000 42.53053 50 VAL C C 1
ATOM 4771 O O . VAL C 1 50 ? -17.46832 101.91311 5.34159 1.000 36.89217 50 VAL C O 1
ATOM 4775 N N . THR C 1 51 ? -15.93410 101.25344 3.82759 1.000 45.79217 51 THR C N 1
ATOM 4776 C CA . THR C 1 51 ? -16.63581 101.79494 2.67399 1.000 42.58663 51 THR C CA 1
ATOM 4777 C C . THR C 1 51 ? -17.20378 100.66634 1.82397 1.000 42.36440 51 THR C C 1
ATOM 4778 O O . THR C 1 51 ? -16.54557 99.64286 1.61298 1.000 40.78027 51 THR C O 1
ATOM 4782 N N . ALA C 1 52 ? -18.43708 100.85428 1.35534 1.000 40.09590 52 ALA C N 1
ATOM 4783 C CA . ALA C 1 52 ? -19.06800 99.94374 0.41322 1.000 45.97265 52 ALA C CA 1
ATOM 4784 C C . ALA C 1 52 ? -19.77827 100.75332 -0.66142 1.000 44.48381 52 ALA C C 1
ATOM 4785 O O . ALA C 1 52 ? -20.30161 101.83939 -0.39754 1.000 43.82787 52 ALA C O 1
ATOM 4787 N N . ILE C 1 53 ? -19.78897 100.21550 -1.87768 1.000 39.87714 53 ILE C N 1
ATOM 4788 C CA . ILE C 1 53 ? -20.45262 100.83959 -3.01686 1.000 44.06887 53 ILE C CA 1
ATOM 4789 C C . ILE C 1 53 ? -21.70967 100.03745 -3.31915 1.000 48.26136 53 ILE C C 1
ATOM 4790 O O . ILE C 1 53 ? -21.63230 98.87166 -3.72639 1.000 45.92179 53 ILE C O 1
ATOM 4795 N N . THR C 1 54 ? -22.86885 100.66085 -3.12416 1.000 45.40215 54 THR C N 1
ATOM 4796 C CA . THR C 1 54 ? -24.15570 100.04980 -3.43047 1.000 52.79785 54 THR C CA 1
ATOM 4797 C C . THR C 1 54 ? -24.99015 101.05183 -4.21200 1.000 52.54806 54 THR C C 1
ATOM 4798 O O . THR C 1 54 ? -25.23080 102.16645 -3.73520 1.000 49.70905 54 THR C O 1
ATOM 4802 N N . THR C 1 55 ? -25.41838 100.65411 -5.41242 1.000 58.46104 55 THR C N 1
ATOM 4803 C CA . THR C 1 55 ? -26.26427 101.47574 -6.28300 1.000 52.72227 55 THR C CA 1
ATOM 4804 C C . THR C 1 55 ? -25.61171 102.82540 -6.59011 1.000 54.63756 55 THR C C 1
ATOM 4805 O O . THR C 1 55 ? -26.20340 103.88854 -6.38797 1.000 54.50352 55 THR C O 1
ATOM 4809 N N . ASP C 1 56 ? -24.37188 102.77054 -7.08418 1.000 47.13476 56 ASP C N 1
ATOM 4810 C CA . ASP C 1 56 ? -23.63264 103.93899 -7.56500 1.000 51.77846 56 ASP C CA 1
ATOM 4811 C C . ASP C 1 56 ? -23.44331 104.99879 -6.47845 1.000 47.42552 56 ASP C C 1
ATOM 4812 O O . ASP C 1 56 ? -23.17551 106.16597 -6.77986 1.000 47.11819 56 ASP C O 1
ATOM 4817 N N . GLU C 1 57 ? -23.56884 104.62328 -5.20747 1.000 45.46262 57 GLU C N 1
ATOM 4818 C CA . GLU C 1 57 ? -23.43867 105.57242 -4.10705 1.000 42.38590 57 GLU C CA 1
ATOM 4819 C C . GLU C 1 57 ? -22.42206 105.04353 -3.10576 1.000 41.55217 57 GLU C C 1
ATOM 4820 O O . GLU C 1 57 ? -22.62768 103.95315 -2.53440 1.000 40.95550 57 GLU C O 1
ATOM 4826 N N . PRO C 1 58 ? -21.32485 105.75950 -2.86220 1.000 36.63816 58 PRO C N 1
ATOM 4827 C CA . PRO C 1 58 ? -20.37645 105.33023 -1.82623 1.000 35.49624 58 PRO C CA 1
ATOM 4828 C C . PRO C 1 58 ? -20.95348 105.57269 -0.43889 1.000 32.59489 58 PRO C C 1
ATOM 4829 O O . PRO C 1 58 ? -21.39834 106.67743 -0.11886 1.000 30.45416 58 PRO C O 1
ATOM 4833 N N . ARG C 1 59 ? -20.95345 104.52728 0.38246 1.000 33.41560 59 ARG C N 1
ATOM 4834 C CA . ARG C 1 59 ? -21.49996 104.60544 1.72741 1.000 36.14984 59 ARG C CA 1
ATOM 4835 C C . ARG C 1 59 ? -20.46531 104.12590 2.73397 1.000 32.81146 59 ARG C C 1
ATOM 4836 O O . ARG C 1 59 ? -19.59031 103.31639 2.41573 1.000 31.80467 59 ARG C O 1
ATOM 4844 N N . VAL C 1 60 ? -20.57112 104.64040 3.95477 1.000 34.76192 60 VAL C N 1
ATOM 4845 C CA . VAL C 1 60 ? -19.64197 104.31601 5.02716 1.000 39.01515 60 VAL C CA 1
ATOM 4846 C C . VAL C 1 60 ? -20.42546 103.71738 6.18628 1.000 38.54981 60 VAL C C 1
ATOM 4847 O O . VAL C 1 60 ? -21.54333 104.15186 6.48682 1.000 30.40614 60 VAL C O 1
ATOM 4859 N N . THR C 1 62 ? -21.57987 103.22415 9.80199 1.000 26.63751 62 THR C N 1
ATOM 4860 C CA . THR C 1 62 ? -21.71791 104.20384 10.86799 1.000 31.90217 62 THR C CA 1
ATOM 4861 C C . THR C 1 62 ? -22.40032 103.58100 12.07745 1.000 35.90296 62 THR C C 1
ATOM 4862 O O . THR C 1 62 ? -23.03880 102.52908 11.99105 1.000 41.15065 62 THR C O 1
ATOM 4866 N N . VAL C 1 63 ? -22.24688 104.25434 13.21542 1.000 29.07751 63 VAL C N 1
ATOM 4867 C CA . VAL C 1 63 ? -22.95974 103.94628 14.44278 1.000 35.32634 63 VAL C CA 1
ATOM 4868 C C . VAL C 1 63 ? -23.52506 105.24944 14.99998 1.000 35.07644 63 VAL C C 1
ATOM 4869 O O . VAL C 1 63 ? -23.36373 106.31681 14.40914 1.000 34.29503 63 VAL C O 1
ATOM 4873 N N . ARG C 1 64 ? -24.19172 105.14884 16.15247 1.000 31.72386 64 ARG C N 1
ATOM 4874 C CA . ARG C 1 64 ? -24.83183 106.29768 16.79794 1.000 34.60026 64 ARG C CA 1
ATOM 4875 C C . ARG C 1 64 ? -25.79463 107.00290 15.84344 1.000 36.01941 64 ARG C C 1
ATOM 4876 O O . ARG C 1 64 ? -25.86932 108.23242 15.80516 1.000 33.15124 64 ARG C O 1
ATOM 4884 N N . GLU C 1 65 ? -26.52740 106.21203 15.05569 1.000 34.33412 65 GLU C N 1
ATOM 4885 C CA . GLU C 1 65 ? -27.52404 106.72268 14.11068 1.000 37.04647 65 GLU C CA 1
ATOM 4886 C C . GLU C 1 65 ? -26.88513 107.64600 13.07183 1.000 37.96347 65 GLU C C 1
ATOM 4887 O O . GLU C 1 65 ? -27.35266 108.75837 12.81832 1.000 33.14838 65 GLU C O 1
ATOM 4893 N N . GLY C 1 66 ? -25.79977 107.16822 12.46627 1.000 33.67421 66 GLY C N 1
ATOM 4894 C CA . GLY C 1 66 ? -25.11570 107.90930 11.42682 1.000 31.96927 66 GLY C CA 1
ATOM 4895 C C . GLY C 1 66 ? -24.28148 109.07691 11.89810 1.000 32.97186 66 GLY C C 1
ATOM 4896 O O . GLY C 1 66 ? -23.77847 109.83426 11.06016 1.000 36.53379 66 GLY C O 1
ATOM 4897 N N . ALA C 1 67 ? -24.11349 109.25015 13.20746 1.000 33.25135 67 ALA C N 1
ATOM 4898 C CA . ALA C 1 67 ? -23.34696 110.36363 13.74544 1.000 30.64378 67 ALA C CA 1
ATOM 4899 C C . ALA C 1 67 ? -21.89585 110.01110 14.04039 1.000 31.67170 67 ALA C C 1
ATOM 4900 O O . ALA C 1 67 ? -21.09037 110.92055 14.26447 1.000 35.83874 67 ALA C O 1
ATOM 4902 N N . ALA C 1 68 ? -21.53864 108.72906 14.04157 1.000 29.99644 68 ALA C N 1
ATOM 4903 C CA . ALA C 1 68 ? -20.18864 108.33064 14.40635 1.000 32.45025 68 ALA C CA 1
ATOM 4904 C C . ALA C 1 68 ? -19.75891 107.13300 13.57535 1.000 31.32345 68 ALA C C 1
ATOM 4905 O O . ALA C 1 68 ? -20.58350 106.31462 13.16018 1.000 32.71101 68 ALA C O 1
ATOM 4907 N N . LEU C 1 69 ? -18.45592 107.04803 13.33436 1.000 27.46733 69 LEU C N 1
ATOM 4908 C CA . LEU C 1 69 ? -17.85188 105.86618 12.74930 1.000 25.61381 69 LEU C CA 1
ATOM 4909 C C . LEU C 1 69 ? -17.65520 104.80462 13.82613 1.000 27.66051 69 LEU C C 1
ATOM 4910 O O . LEU C 1 69 ? -17.62843 105.11867 15.01933 1.000 25.83806 69 LEU C O 1
ATOM 4915 N N . PRO C 1 70 ? -17.53357 103.53501 13.43847 1.000 23.67377 70 PRO C N 1
ATOM 4916 C CA . PRO C 1 70 ? -17.17459 102.50509 14.42423 1.000 22.86026 70 PRO C CA 1
ATOM 4917 C C . PRO C 1 70 ? -15.81010 102.81353 15.01707 1.000 30.87484 70 PRO C C 1
ATOM 4918 O O . PRO C 1 70 ? -14.80878 102.90434 14.30196 1.000 27.34115 70 PRO C O 1
ATOM 4922 N N . SER C 1 71 ? -15.77752 102.99401 16.33459 1.000 27.34237 71 SER C N 1
ATOM 4923 C CA . SER C 1 71 ? -14.56296 103.43466 16.99995 1.000 31.31350 71 SER C CA 1
ATOM 4924 C C . SER C 1 71 ? -14.46672 102.78534 18.37195 1.000 28.94403 71 SER C C 1
ATOM 4925 O O . SER C 1 71 ? -15.43414 102.22475 18.89198 1.000 27.73375 71 SER C O 1
ATOM 4928 N N . GLY C 1 72 ? -13.27596 102.87750 18.95449 1.000 30.80448 72 GLY C N 1
ATOM 4929 C CA . GLY C 1 72 ? -13.01837 102.36288 20.27584 1.000 34.22237 72 GLY C CA 1
ATOM 4930 C C . GLY C 1 72 ? -11.60390 102.67642 20.71634 1.000 33.18400 72 GLY C C 1
ATOM 4931 O O . GLY C 1 72 ? -10.69644 102.84122 19.89498 1.000 24.95512 72 GLY C O 1
ATOM 4932 N N . PRO C 1 73 ? -11.38950 102.77161 22.02677 1.000 29.15568 73 PRO C N 1
ATOM 4933 C CA . PRO C 1 73 ? -10.05103 103.10147 22.52848 1.000 30.04284 73 PRO C CA 1
ATOM 4934 C C . PRO C 1 73 ? -9.09694 101.92190 22.42414 1.000 28.40217 73 PRO C C 1
ATOM 4935 O O . PRO C 1 73 ? -9.48273 100.76169 22.59267 1.000 39.49217 73 PRO C O 1
ATOM 4939 N N . PHE C 1 74 ? -7.83706 102.23511 22.13608 1.000 23.69195 74 PHE C N 1
ATOM 4940 C CA . PHE C 1 74 ? -6.78351 101.23196 22.19195 1.000 25.26826 74 PHE C CA 1
ATOM 4941 C C . PHE C 1 74 ? -6.52418 100.85288 23.64460 1.000 27.39740 74 PHE C C 1
ATOM 4942 O O . PHE C 1 74 ? -6.31927 101.72359 24.49505 1.000 32.08909 74 PHE C O 1
ATOM 4950 N N . GLU C 1 75 ? -6.54280 99.55590 23.93319 1.000 29.28089 75 GLU C N 1
ATOM 4951 C CA . GLU C 1 75 ? -6.46948 99.06909 25.30163 1.000 34.60320 75 GLU C CA 1
ATOM 4952 C C . GLU C 1 75 ? -5.19592 98.26025 25.51817 1.000 33.23531 75 GLU C C 1
ATOM 4953 O O . GLU C 1 75 ? -4.47702 97.91311 24.57738 1.000 32.36491 75 GLU C O 1
ATOM 4959 N N . PHE C 1 76 ? -4.93304 97.96150 26.79364 1.000 35.28487 76 PHE C N 1
ATOM 4960 C CA . PHE C 1 76 ? -3.67283 97.33264 27.17904 1.000 37.05110 76 PHE C CA 1
ATOM 4961 C C . PHE C 1 76 ? -3.53941 95.93559 26.58559 1.000 35.06217 76 PHE C C 1
ATOM 4962 O O . PHE C 1 76 ? -2.44122 95.52100 26.19680 1.000 35.71521 76 PHE C O 1
ATOM 4970 N N . GLY C 1 77 ? -4.64253 95.19594 26.50676 1.000 30.05031 77 GLY C N 1
ATOM 4971 C CA . GLY C 1 77 ? -4.61632 93.84155 25.99717 1.000 28.31560 77 GLY C CA 1
ATOM 4972 C C . GLY C 1 77 ? -4.68131 93.69824 24.49497 1.000 31.13706 77 GLY C C 1
ATOM 4973 O O . GLY C 1 77 ? -4.60601 92.57488 23.98955 1.000 27.61724 77 GLY C O 1
ATOM 4974 N N . HIS C 1 78 ? -4.82318 94.79899 23.75974 1.000 28.40420 78 HIS C N 1
ATOM 4975 C CA . HIS C 1 78 ? -4.87870 94.72999 22.30466 1.000 33.36298 78 HIS C CA 1
ATOM 4976 C C . HIS C 1 78 ? -3.52571 94.29752 21.75496 1.000 32.06102 78 HIS C C 1
ATOM 4977 O O . HIS C 1 78 ? -2.50142 94.93062 22.03374 1.000 28.34549 78 HIS C O 1
ATOM 4984 N N . ARG C 1 79 ? -3.52267 93.21153 20.98017 1.000 21.47363 79 ARG C N 1
ATOM 4985 C CA . ARG C 1 79 ? -2.28070 92.72857 20.38708 1.000 31.32941 79 ARG C CA 1
ATOM 4986 C C . ARG C 1 79 ? -1.70503 93.75616 19.42198 1.000 33.17943 79 ARG C C 1
ATOM 4987 O O . ARG C 1 79 ? -0.51826 94.09632 19.48903 1.000 34.78403 79 ARG C O 1
ATOM 4995 N N . THR C 1 80 ? -2.53620 94.25901 18.51352 1.000 32.04938 80 THR C N 1
ATOM 4996 C CA . THR C 1 80 ? -2.14082 95.25104 17.52723 1.000 37.22312 80 THR C CA 1
ATOM 4997 C C . THR C 1 80 ? -3.13286 96.40462 17.55858 1.000 32.37136 80 THR C C 1
ATOM 4998 O O . THR C 1 80 ? -4.21619 96.30549 18.14002 1.000 26.64297 80 THR C O 1
ATOM 5002 N N . LEU C 1 81 ? -2.75172 97.51332 16.92057 1.000 32.39507 81 LEU C N 1
ATOM 5003 C CA . LEU C 1 81 ? -3.69996 98.60605 16.73411 1.000 30.86520 81 LEU C CA 1
ATOM 5004 C C . LEU C 1 81 ? -4.84661 98.17955 15.82696 1.000 31.41747 81 LEU C C 1
ATOM 5005 O O . LEU C 1 81 ? -6.00814 98.51834 16.08229 1.000 34.30802 81 LEU C O 1
ATOM 5010 N N . GLN C 1 82 ? -4.53926 97.42307 14.76997 1.000 30.10657 82 GLN C N 1
ATOM 5011 C CA . GLN C 1 82 ? -5.57483 96.98827 13.83848 1.000 33.38759 82 GLN C CA 1
ATOM 5012 C C . GLN C 1 82 ? -6.48623 95.94113 14.46676 1.000 31.99556 82 GLN C C 1
ATOM 5013 O O . GLN C 1 82 ? -7.71004 95.99752 14.29881 1.000 30.78595 82 GLN C O 1
ATOM 5019 N N . SER C 1 83 ? -5.91129 94.97526 15.18974 1.000 28.49922 83 SER C N 1
ATOM 5020 C CA . SER C 1 83 ? -6.73341 93.95687 15.83499 1.000 30.44710 83 SER C CA 1
ATOM 5021 C C . SER C 1 83 ? -7.62054 94.55970 16.91316 1.000 30.93763 83 SER C C 1
ATOM 5022 O O . SER C 1 83 ? -8.74898 94.09958 17.11509 1.000 32.20917 83 SER C O 1
ATOM 5025 N N . GLY C 1 84 ? -7.13187 95.58411 17.61357 1.000 28.55248 84 GLY C N 1
ATOM 5026 C CA . GLY C 1 84 ? -7.96185 96.25067 18.60159 1.000 25.89720 84 GLY C CA 1
ATOM 5027 C C . GLY C 1 84 ? -9.15148 96.95405 17.97810 1.000 29.89489 84 GLY C C 1
ATOM 5028 O O . GLY C 1 84 ? -10.27074 96.87176 18.49098 1.000 32.78409 84 GLY C O 1
ATOM 5029 N N . LEU C 1 85 ? -8.92921 97.65202 16.86177 1.000 28.15354 85 LEU C N 1
ATOM 5030 C CA . LEU C 1 85 ? -10.03989 98.27984 16.15434 1.000 29.13801 85 LEU C CA 1
ATOM 5031 C C . LEU C 1 85 ? -10.98593 97.23360 15.58165 1.000 29.08226 85 LEU C C 1
ATOM 5032 O O . LEU C 1 85 ? -12.20830 97.42122 15.59297 1.000 22.55935 85 LEU C O 1
ATOM 5037 N N . ARG C 1 86 ? -10.43821 96.12370 15.07953 1.000 20.74380 86 ARG C N 1
ATOM 5038 C CA . ARG C 1 86 ? -11.28216 95.05731 14.55508 1.000 27.48601 86 ARG C CA 1
ATOM 5039 C C . ARG C 1 86 ? -12.19063 94.48687 15.63589 1.000 29.64043 86 ARG C C 1
ATOM 5040 O O . ARG C 1 86 ? -13.32015 94.07773 15.34395 1.000 28.48743 86 ARG C O 1
ATOM 5048 N N . GLU C 1 87 ? -11.72394 94.46017 16.88756 1.000 32.17388 87 GLU C N 1
ATOM 5049 C CA . GLU C 1 87 ? -12.58883 94.03838 17.98468 1.000 31.02304 87 GLU C CA 1
ATOM 5050 C C . GLU C 1 87 ? -13.72126 95.03356 18.20482 1.000 26.36187 87 GLU C C 1
ATOM 5051 O O . GLU C 1 87 ? -14.85479 94.63649 18.49762 1.000 31.14449 87 GLU C O 1
ATOM 5057 N N . TRP C 1 88 ? -13.43574 96.33147 18.06485 1.000 29.44100 88 TRP C N 1
ATOM 5058 C CA . TRP C 1 88 ? -14.47415 97.33941 18.25502 1.000 28.29036 88 TRP C CA 1
ATOM 5059 C C . TRP C 1 88 ? -15.48019 97.33909 17.11278 1.000 31.50514 88 TRP C C 1
ATOM 5060 O O . TRP C 1 88 ? -16.64768 97.68847 17.31990 1.000 34.72086 88 TRP C O 1
ATOM 5071 N N . ILE C 1 89 ? -15.05109 96.96535 15.90601 1.000 30.42419 89 ILE C N 1
ATOM 5072 C CA . ILE C 1 89 ? -15.98667 96.86225 14.79115 1.000 29.78951 89 ILE C CA 1
ATOM 5073 C C . ILE C 1 89 ? -16.96344 95.71796 15.02649 1.000 37.98883 89 ILE C C 1
ATOM 5074 O O . ILE C 1 89 ? -18.17413 95.86033 14.81376 1.000 37.68668 89 ILE C O 1
ATOM 5079 N N . HIS C 1 90 ? -16.45478 94.56972 15.48071 1.000 31.58633 90 HIS C N 1
ATOM 5080 C CA . HIS C 1 90 ? -17.32040 93.42999 15.76291 1.000 35.96859 90 HIS C CA 1
ATOM 5081 C C . HIS C 1 90 ? -18.28872 93.73746 16.89838 1.000 38.12386 90 HIS C C 1
ATOM 5082 O O . HIS C 1 90 ? -19.44865 93.31068 16.86804 1.000 41.79889 90 HIS C O 1
ATOM 5089 N N . GLU C 1 91 ? -17.83217 94.48071 17.90826 1.000 34.40484 91 GLU C N 1
ATOM 5090 C CA . GLU C 1 91 ? -18.68859 94.77854 19.05168 1.000 36.93541 91 GLU C CA 1
ATOM 5091 C C . GLU C 1 91 ? -19.81948 95.72691 18.67190 1.000 41.71162 91 GLU C C 1
ATOM 5092 O O . GLU C 1 91 ? -20.95866 95.55439 19.12167 1.000 42.31231 91 GLU C O 1
ATOM 5098 N N . GLN C 1 92 ? -19.52926 96.72799 17.84069 1.000 36.59110 92 GLN C N 1
ATOM 5099 C CA . GLN C 1 92 ? -20.47902 97.80242 17.58368 1.000 39.83528 92 GLN C CA 1
ATOM 5100 C C . GLN C 1 92 ? -21.35278 97.57125 16.35846 1.000 38.81846 92 GLN C C 1
ATOM 5101 O O . GLN C 1 92 ? -22.45564 98.12626 16.29238 1.000 41.26098 92 GLN C O 1
ATOM 5107 N N . THR C 1 93 ? -20.89994 96.77666 15.38947 1.000 37.92132 93 THR C N 1
ATOM 5108 C CA . THR C 1 93 ? -21.65428 96.57969 14.16220 1.000 42.17642 93 THR C CA 1
ATOM 5109 C C . THR C 1 93 ? -22.02652 95.13218 13.88691 1.000 43.79252 93 THR C C 1
ATOM 5110 O O . THR C 1 93 ? -22.89324 94.89417 13.03863 1.000 40.98768 93 THR C O 1
ATOM 5114 N N . HIS C 1 94 ? -21.39944 94.16421 14.55778 1.000 41.96343 94 HIS C N 1
ATOM 5115 C CA . HIS C 1 94 ? -21.60319 92.74105 14.28553 1.000 44.48164 94 HIS C CA 1
ATOM 5116 C C . HIS C 1 94 ? -21.26222 92.37839 12.84202 1.000 40.35418 94 HIS C C 1
ATOM 5117 O O . HIS C 1 94 ? -21.64386 91.30700 12.35812 1.000 43.96328 94 HIS C O 1
ATOM 5124 N N . HIS C 1 95 ? -20.54113 93.25476 12.14654 1.000 39.01619 95 HIS C N 1
ATOM 5125 C CA . HIS C 1 95 ? -20.26173 93.09137 10.72528 1.000 48.15121 95 HIS C CA 1
ATOM 5126 C C . HIS C 1 95 ? -18.79144 92.75903 10.52653 1.000 48.37255 95 HIS C C 1
ATOM 5127 O O . HIS C 1 95 ? -17.92936 93.61222 10.79167 1.000 51.48278 95 HIS C O 1
ATOM 5134 N N . PRO C 1 96 ? -18.45190 91.55228 10.07794 1.000 49.82035 96 PRO C N 1
ATOM 5135 C CA . PRO C 1 96 ? -17.05418 91.26290 9.74349 1.000 48.75188 96 PRO C CA 1
ATOM 5136 C C . PRO C 1 96 ? -16.59257 92.11069 8.56851 1.000 44.47029 96 PRO C C 1
ATOM 5137 O O . PRO C 1 96 ? -17.36999 92.45078 7.67405 1.000 51.17971 96 PRO C O 1
ATOM 5141 N N . VAL C 1 97 ? -15.30673 92.45964 8.58264 1.000 43.98415 97 VAL C N 1
ATOM 5142 C CA . VAL C 1 97 ? -14.70588 93.26234 7.52807 1.000 39.52595 97 VAL C CA 1
ATOM 5143 C C . VAL C 1 97 ? -13.48718 92.52908 6.98648 1.000 40.30889 97 VAL C C 1
ATOM 5144 O O . VAL C 1 97 ? -12.95870 91.60448 7.60763 1.000 39.41534 97 VAL C O 1
ATOM 5148 N N . GLY C 1 98 ? -13.04677 92.95603 5.80623 1.000 36.48700 98 GLY C N 1
ATOM 5149 C CA . GLY C 1 98 ? -11.89583 92.35178 5.16641 1.000 40.51306 98 GLY C CA 1
ATOM 5150 C C . GLY C 1 98 ? -10.58446 92.97749 5.59153 1.000 38.42245 98 GLY C C 1
ATOM 5151 O O . GLY C 1 98 ? -10.33364 93.16009 6.78712 1.000 35.07695 98 GLY C O 1
ATOM 5152 N N . TYR C 1 99 ? -9.73780 93.30920 4.62090 1.000 45.92489 99 TYR C N 1
ATOM 5153 C CA . TYR C 1 99 ? -8.45453 93.92174 4.93132 1.000 40.48882 99 TYR C CA 1
ATOM 5154 C C . TYR C 1 99 ? -8.65285 95.32504 5.48715 1.000 37.85611 99 TYR C C 1
ATOM 5155 O O . TYR C 1 99 ? -9.55400 96.05738 5.06806 1.000 37.28882 99 TYR C O 1
ATOM 5164 N N . LEU C 1 100 ? -7.80384 95.69534 6.44122 1.000 32.51626 100 LEU C N 1
ATOM 5165 C CA . LEU C 1 100 ? -7.81704 97.02173 7.03926 1.000 33.45493 100 LEU C CA 1
ATOM 5166 C C . LEU C 1 100 ? -6.47521 97.69126 6.78756 1.000 39.19008 100 LEU C C 1
ATOM 5167 O O . LEU C 1 100 ? -5.42157 97.07630 6.98306 1.000 36.48737 100 LEU C O 1
ATOM 5172 N N . GLU C 1 101 ? -6.51854 98.94545 6.35181 1.000 36.64367 101 GLU C N 1
ATOM 5173 C CA . GLU C 1 101 ? -5.32852 99.70411 5.99749 1.000 36.67517 101 GLU C CA 1
ATOM 5174 C C . GLU C 1 101 ? -5.27906 100.97153 6.83574 1.000 30.48580 101 GLU C C 1
ATOM 5175 O O . GLU C 1 101 ? -6.24859 101.73627 6.86715 1.000 27.34238 101 GLU C O 1
ATOM 5181 N N . GLN C 1 102 ? -4.15406 101.18933 7.51086 1.000 27.88050 102 GLN C N 1
ATOM 5182 C CA . GLN C 1 102 ? -4.01860 102.34919 8.38020 1.000 25.64457 102 GLN C CA 1
ATOM 5183 C C . GLN C 1 102 ? -3.99845 103.63614 7.56575 1.000 28.30975 102 GLN C C 1
ATOM 5184 O O . GLN C 1 102 ? -3.38065 103.70803 6.49913 1.000 25.84140 102 GLN C O 1
ATOM 5190 N N . LEU C 1 103 ? -4.67838 104.66000 8.08202 1.000 20.52922 103 LEU C N 1
ATOM 5191 C CA . LEU C 1 103 ? -4.73931 105.95840 7.42346 1.000 23.17245 103 LEU C CA 1
ATOM 5192 C C . LEU C 1 103 ? -3.67520 106.89794 7.97779 1.000 32.87611 103 LEU C C 1
ATOM 5193 O O . LEU C 1 103 ? -2.50556 106.81918 7.58891 1.000 35.23669 103 LEU C O 1
ATOM 5198 N N . TYR C 1 104 ? -4.06931 107.79319 8.87962 1.000 20.89603 104 TYR C N 1
ATOM 5199 C CA . TYR C 1 104 ? -3.13478 108.70184 9.52458 1.000 30.76980 104 TYR C CA 1
ATOM 5200 C C . TYR C 1 104 ? -3.54723 108.89751 10.97521 1.000 24.90600 104 TYR C C 1
ATOM 5201 O O . TYR C 1 104 ? -4.67280 108.58728 11.37187 1.000 22.78637 104 TYR C O 1
ATOM 5210 N N . THR C 1 105 ? -2.61542 109.41662 11.76711 1.000 23.72802 105 THR C N 1
ATOM 5211 C CA . THR C 1 105 ? -2.83686 109.67405 13.18280 1.000 28.16954 105 THR C CA 1
ATOM 5212 C C . THR C 1 105 ? -2.91419 111.17600 13.41439 1.000 30.89849 105 THR C C 1
ATOM 5213 O O . THR C 1 105 ? -2.04358 111.92598 12.95788 1.000 27.12807 105 THR C O 1
ATOM 5217 N N . PHE C 1 106 ? -3.95804 111.60874 14.11535 1.000 25.35217 106 PHE C N 1
ATOM 5218 C CA . PHE C 1 106 ? -4.17875 113.01413 14.41173 1.000 26.24878 106 PHE C CA 1
ATOM 5219 C C . PHE C 1 106 ? -4.08538 113.25430 15.91118 1.000 28.88217 106 PHE C C 1
ATOM 5220 O O . PHE C 1 106 ? -4.30099 112.34597 16.71742 1.000 23.30758 106 PHE C O 1
ATOM 5228 N N . ALA C 1 107 ? -3.75551 114.48940 16.27400 1.000 31.18913 107 ALA C N 1
ATOM 5229 C CA . ALA C 1 107 ? -3.72164 114.92403 17.66005 1.000 45.70057 107 ALA C CA 1
ATOM 5230 C C . ALA C 1 107 ? -4.60679 116.15094 17.82180 1.000 48.77217 107 ALA C C 1
ATOM 5231 O O . ALA C 1 107 ? -4.73463 116.96955 16.90664 1.000 48.66217 107 ALA C O 1
ATOM 5233 N N . ASP C 1 108 ? -5.22004 116.27045 18.99294 1.000 50.47850 108 ASP C N 1
ATOM 5234 C CA . ASP C 1 108 ? -6.13791 117.36432 19.26648 1.000 60.89863 108 ASP C CA 1
ATOM 5235 C C . ASP C 1 108 ? -5.39422 118.57051 19.82650 1.000 57.13616 108 ASP C C 1
ATOM 5236 O O . ASP C 1 108 ? -4.32561 118.44436 20.43010 1.000 56.98529 108 ASP C O 1
ATOM 5241 N N . ARG C 1 109 ? -5.97387 119.75025 19.61271 1.000 51.35879 109 ARG C N 1
ATOM 5242 C CA . ARG C 1 109 ? -5.41112 121.01398 20.08572 1.000 60.63632 109 ARG C CA 1
ATOM 5243 C C . ARG C 1 109 ? -6.13775 121.53709 21.31972 1.000 59.21975 109 ARG C C 1
ATOM 5244 O O . ARG C 1 109 ? -6.35875 122.74376 21.44955 1.000 55.51432 109 ARG C O 1
ATOM 5252 N N . ASP C 1 110 ? -6.51864 120.65627 22.24212 1.000 56.58563 110 ASP C N 1
ATOM 5253 C CA . ASP C 1 110 ? -7.22455 121.08321 23.44128 1.000 60.65461 110 ASP C CA 1
ATOM 5254 C C . ASP C 1 110 ? -6.27910 121.82128 24.38993 1.000 63.64848 110 ASP C C 1
ATOM 5255 O O . ASP C 1 110 ? -5.05423 121.68402 24.32438 1.000 63.97512 110 ASP C O 1
ATOM 5260 N N . ARG C 1 111 ? -6.86798 122.62703 25.27728 1.000 66.46865 111 ARG C N 1
ATOM 5261 C CA . ARG C 1 111 ? -6.10331 123.46624 26.19441 1.000 68.79965 111 ARG C CA 1
ATOM 5262 C C . ARG C 1 111 ? -6.30557 123.09120 27.65748 1.000 67.56161 111 ARG C C 1
ATOM 5263 O O . ARG C 1 111 ? -5.89836 123.85500 28.54162 1.000 63.58147 111 ARG C O 1
ATOM 5271 N N . ASN C 1 112 ? -6.92302 121.94469 27.94170 1.000 64.19045 112 ASN C N 1
ATOM 5272 C CA . ASN C 1 112 ? -7.09412 121.46989 29.31268 1.000 63.31788 112 ASN C CA 1
ATOM 5273 C C . ASN C 1 112 ? -6.99119 119.94456 29.32681 1.000 60.09265 112 ASN C C 1
ATOM 5274 O O . ASN C 1 112 ? -7.91522 119.23036 29.70445 1.000 54.91539 112 ASN C O 1
ATOM 5279 N N . ASN C 1 113 ? -5.82833 119.43926 28.91098 1.000 57.66811 113 ASN C N 1
ATOM 5280 C CA . ASN C 1 113 ? -5.57811 118.00535 28.84273 1.000 53.34268 113 ASN C CA 1
ATOM 5281 C C . ASN C 1 113 ? -5.00358 117.43299 30.12998 1.000 53.17309 113 ASN C C 1
ATOM 5282 O O . ASN C 1 113 ? -5.14164 116.22772 30.36958 1.000 56.76731 113 ASN C O 1
ATOM 5287 N N . GLU C 1 114 ? -4.36926 118.25867 30.96335 1.000 55.71692 114 GLU C N 1
ATOM 5288 C CA . GLU C 1 114 ? -3.76603 117.75124 32.18962 1.000 54.86839 114 GLU C CA 1
ATOM 5289 C C . GLU C 1 114 ? -4.79583 117.36910 33.24160 1.000 54.99977 114 GLU C C 1
ATOM 5290 O O . GLU C 1 114 ? -4.40767 116.91164 34.32194 1.000 65.28785 114 GLU C O 1
ATOM 5296 N N . ILE C 1 115 ? -6.08600 117.55451 32.96200 1.000 56.53039 115 ILE C N 1
ATOM 5297 C CA . ILE C 1 115 ? -7.11451 116.95246 33.80047 1.000 52.90773 115 ILE C CA 1
ATOM 5298 C C . ILE C 1 115 ? -7.20854 115.45739 33.51637 1.000 49.88996 115 ILE C C 1
ATOM 5299 O O . ILE C 1 115 ? -7.44198 114.65834 34.43165 1.000 61.02402 115 ILE C O 1
ATOM 5304 N N . LEU C 1 116 ? -7.01057 115.05415 32.25964 1.000 55.37630 116 LEU C N 1
ATOM 5305 C CA . LEU C 1 116 ? -6.95831 113.64106 31.90916 1.000 47.63149 116 LEU C CA 1
ATOM 5306 C C . LEU C 1 116 ? -5.58216 113.03125 32.15132 1.000 50.22630 116 LEU C C 1
ATOM 5307 O O . LEU C 1 116 ? -5.47975 111.81305 32.33478 1.000 53.85156 116 LEU C O 1
ATOM 5312 N N . GLY C 1 117 ? -4.53053 113.84471 32.17690 1.000 53.31099 117 GLY C N 1
ATOM 5313 C CA . GLY C 1 117 ? -3.18738 113.34351 32.37724 1.000 49.49711 117 GLY C CA 1
ATOM 5314 C C . GLY C 1 117 ? -2.45548 112.95236 31.11618 1.000 44.59153 117 GLY C C 1
ATOM 5315 O O . GLY C 1 117 ? -1.39669 112.32031 31.20502 1.000 43.28065 117 GLY C O 1
ATOM 5316 N N . GLY C 1 118 ? -2.98246 113.30232 29.94973 1.000 42.56956 118 GLY C N 1
ATOM 5317 C CA . GLY C 1 118 ? -2.32514 112.97335 28.70011 1.000 40.07618 118 GLY C CA 1
ATOM 5318 C C . GLY C 1 118 ? -3.04227 113.62571 27.54123 1.000 37.15265 118 GLY C C 1
ATOM 5319 O O . GLY C 1 118 ? -4.08556 114.26384 27.70222 1.000 38.93480 118 GLY C O 1
ATOM 5320 N N . ARG C 1 119 ? -2.45772 113.46101 26.35961 1.000 39.39075 119 ARG C N 1
ATOM 5321 C CA . ARG C 1 119 ? -3.06030 113.96983 25.13956 1.000 31.28753 119 ARG C CA 1
ATOM 5322 C C . ARG C 1 119 ? -4.07973 112.96503 24.60565 1.000 31.76030 119 ARG C C 1
ATOM 5323 O O . ARG C 1 119 ? -4.27281 111.87768 25.15579 1.000 32.52123 119 ARG C O 1
ATOM 5331 N N . THR C 1 120 ? -4.75022 113.33581 23.51870 1.000 34.53240 120 THR C N 1
ATOM 5332 C CA . THR C 1 120 ? -5.69353 112.45633 22.84346 1.000 29.81685 120 THR C CA 1
ATOM 5333 C C . THR C 1 120 ? -5.32715 112.39135 21.36986 1.000 35.66724 120 THR C C 1
ATOM 5334 O O . THR C 1 120 ? -5.19837 113.42960 20.71292 1.000 39.96318 120 THR C O 1
ATOM 5338 N N . ILE C 1 121 ? -5.14896 111.17670 20.85833 1.000 23.14827 121 ILE C N 1
ATOM 5339 C CA . ILE C 1 121 ? -4.80987 110.96258 19.45919 1.000 26.78689 121 ILE C CA 1
ATOM 5340 C C . ILE C 1 121 ? -5.84775 110.04026 18.83678 1.000 28.43928 121 ILE C C 1
ATOM 5341 O O . ILE C 1 121 ? -6.49844 109.24750 19.52548 1.000 29.83657 121 ILE C O 1
ATOM 5346 N N . SER C 1 122 ? -5.99848 110.14993 17.51849 1.000 23.84760 122 SER C N 1
ATOM 5347 C CA . SER C 1 122 ? -6.96272 109.35861 16.76669 1.000 21.71345 122 SER C CA 1
ATOM 5348 C C . SER C 1 122 ? -6.24698 108.65376 15.62589 1.000 21.54608 122 SER C C 1
ATOM 5349 O O . SER C 1 122 ? -5.57839 109.30150 14.81460 1.000 24.75536 122 SER C O 1
ATOM 5352 N N . ILE C 1 123 ? -6.39543 107.33423 15.56085 1.000 25.42031 123 ILE C N 1
ATOM 5353 C CA . ILE C 1 123 ? -5.73117 106.50583 14.56053 1.000 26.71592 123 ILE C CA 1
ATOM 5354 C C . ILE C 1 123 ? -6.80119 105.92107 13.64989 1.000 21.78320 123 ILE C C 1
ATOM 5355 O O . ILE C 1 123 ? -7.65552 105.14841 14.10163 1.000 19.82445 123 ILE C O 1
ATOM 5360 N N . GLY C 1 124 ? -6.75209 106.28291 12.37115 1.000 19.85790 124 GLY C N 1
ATOM 5361 C CA . GLY C 1 124 ? -7.76553 105.88834 11.41354 1.000 25.88713 124 GLY C CA 1
ATOM 5362 C C . GLY C 1 124 ? -7.34746 104.71652 10.54379 1.000 26.87195 124 GLY C C 1
ATOM 5363 O O . GLY C 1 124 ? -6.16865 104.52023 10.25912 1.000 25.97495 124 GLY C O 1
ATOM 5364 N N . TYR C 1 125 ? -8.34136 103.93418 10.12663 1.000 26.46440 125 TYR C N 1
ATOM 5365 C CA . TYR C 1 125 ? -8.14478 102.80000 9.23682 1.000 28.03483 125 TYR C CA 1
ATOM 5366 C C . TYR C 1 125 ? -9.20970 102.81807 8.15036 1.000 30.96473 125 TYR C C 1
ATOM 5367 O O . TYR C 1 125 ? -10.31789 103.32157 8.35469 1.000 30.24805 125 TYR C O 1
ATOM 5376 N N . LEU C 1 126 ? -8.86410 102.25889 6.99225 1.000 28.64298 126 LEU C N 1
ATOM 5377 C CA . LEU C 1 126 ? -9.76212 102.18773 5.84709 1.000 34.21543 126 LEU C CA 1
ATOM 5378 C C . LEU C 1 126 ? -10.07353 100.73227 5.53136 1.000 42.11217 126 LEU C C 1
ATOM 5379 O O . LEU C 1 126 ? -9.16557 99.89642 5.47700 1.000 31.38217 126 LEU C O 1
ATOM 5384 N N . GLY C 1 127 ? -11.34996 100.43765 5.31995 1.000 42.32294 127 GLY C N 1
ATOM 5385 C CA . GLY C 1 127 ? -11.77102 99.10214 4.94915 1.000 50.30090 127 GLY C CA 1
ATOM 5386 C C . GLY C 1 127 ? -12.69858 99.13326 3.75304 1.000 50.12698 127 GLY C C 1
ATOM 5387 O O . GLY C 1 127 ? -13.48468 100.06280 3.57125 1.000 44.83217 127 GLY C O 1
ATOM 5388 N N . LEU C 1 128 ? -12.59366 98.09172 2.93026 1.000 51.82469 128 LEU C N 1
ATOM 5389 C CA . LEU C 1 128 ? -13.39540 97.95177 1.72002 1.000 55.26642 128 LEU C CA 1
ATOM 5390 C C . LEU C 1 128 ? -14.16759 96.64310 1.78819 1.000 59.69957 128 LEU C C 1
ATOM 5391 O O . LEU C 1 128 ? -13.56491 95.56478 1.81946 1.000 51.84491 128 LEU C O 1
ATOM 5396 N N . VAL C 1 129 ? -15.49587 96.73870 1.81302 1.000 57.96271 129 VAL C N 1
ATOM 5397 C CA . VAL C 1 129 ? -16.37726 95.58436 1.87057 1.000 62.78619 129 VAL C CA 1
ATOM 5398 C C . VAL C 1 129 ? -17.49260 95.76607 0.84592 1.000 73.39841 129 VAL C C 1
ATOM 5399 O O . VAL C 1 129 ? -17.58378 96.78749 0.16614 1.000 62.84851 129 VAL C O 1
ATOM 5403 N N . ARG C 1 130 ? -18.34498 94.75038 0.74506 1.000 83.55629 130 ARG C N 1
ATOM 5404 C CA . ARG C 1 130 ? -19.57791 94.81972 -0.02524 1.000 88.82929 130 ARG C CA 1
ATOM 5405 C C . ARG C 1 130 ? -20.74081 94.54581 0.91760 1.000 94.59790 130 ARG C C 1
ATOM 5406 O O . ARG C 1 130 ? -20.70423 93.58120 1.68924 1.000 94.27617 130 ARG C O 1
ATOM 5414 N N . GLU C 1 131 ? -21.75760 95.40485 0.86563 1.000 97.68413 131 GLU C N 1
ATOM 5415 C CA . GLU C 1 131 ? -22.82409 95.36784 1.85826 1.000 103.08247 131 GLU C CA 1
ATOM 5416 C C . GLU C 1 131 ? -23.57396 94.04224 1.81164 1.000 112.26019 131 GLU C C 1
ATOM 5417 O O . GLU C 1 131 ? -23.87952 93.51523 0.73889 1.000 113.83466 131 GLU C O 1
ATOM 5423 N N . GLN C 1 132 ? -23.86541 93.50328 2.99324 1.000 109.97888 132 GLN C N 1
ATOM 5424 C CA . GLN C 1 132 ? -24.57820 92.24308 3.12878 1.000 110.42796 132 GLN C CA 1
ATOM 5425 C C . GLN C 1 132 ? -25.61244 92.37298 4.23696 1.000 111.26388 132 GLN C C 1
ATOM 5426 O O . GLN C 1 132 ? -25.40948 93.09659 5.21517 1.000 107.73620 132 GLN C O 1
ATOM 5432 N N . SER C 1 136 ? -30.96851 87.86774 10.81990 1.000 74.79048 136 SER C N 1
ATOM 5433 C CA . SER C 1 136 ? -31.21692 87.31598 12.14602 1.000 69.33234 136 SER C CA 1
ATOM 5434 C C . SER C 1 136 ? -31.28785 88.42461 13.18813 1.000 73.97740 136 SER C C 1
ATOM 5435 O O . SER C 1 136 ? -32.37163 88.74963 13.68385 1.000 77.70562 136 SER C O 1
ATOM 5438 N N . GLY C 1 137 ? -30.14202 89.00830 13.52584 1.000 76.60104 137 GLY C N 1
ATOM 5439 C CA . GLY C 1 137 ? -30.06480 90.08466 14.48627 1.000 73.15832 137 GLY C CA 1
ATOM 5440 C C . GLY C 1 137 ? -29.91985 91.43965 13.82543 1.000 70.13563 137 GLY C C 1
ATOM 5441 O O . GLY C 1 137 ? -30.24648 91.63036 12.64821 1.000 69.15029 137 GLY C O 1
ATOM 5442 N N . LYS C 1 138 ? -29.41926 92.39825 14.59898 1.000 71.85049 138 LYS C N 1
ATOM 5443 C CA . LYS C 1 138 ? -29.18454 93.75006 14.11413 1.000 69.96093 138 LYS C CA 1
ATOM 5444 C C . LYS C 1 138 ? -27.72663 93.92171 13.70829 1.000 70.26590 138 LYS C C 1
ATOM 5445 O O . LYS C 1 138 ? -26.82074 93.36809 14.34014 1.000 70.36186 138 LYS C O 1
ATOM 5451 N N . SER C 1 139 ? -27.50779 94.69434 12.64545 1.000 69.60573 139 SER C N 1
ATOM 5452 C CA . SER C 1 139 ? -26.17055 94.85249 12.08914 1.000 67.88858 139 SER C CA 1
ATOM 5453 C C . SER C 1 139 ? -25.80647 96.31905 11.89574 1.000 63.83094 139 SER C C 1
ATOM 5454 O O . SER C 1 139 ? -26.14976 97.16992 12.72425 1.000 62.20231 139 SER C O 1
ATOM 5457 N N . ALA C 1 140 ? -25.11713 96.61855 10.79920 1.000 54.02641 140 ALA C N 1
ATOM 5458 C CA . ALA C 1 140 ? -24.52650 97.92956 10.58798 1.000 54.65607 140 ALA C CA 1
ATOM 5459 C C . ALA C 1 140 ? -25.48445 98.86420 9.86120 1.000 53.72552 140 ALA C C 1
ATOM 5460 O O . ALA C 1 140 ? -26.29177 98.44106 9.02886 1.000 52.81034 140 ALA C O 1
ATOM 5462 N N . PHE C 1 141 ? -25.38146 100.14877 10.18955 1.000 47.11226 141 PHE C N 1
ATOM 5463 C CA . PHE C 1 141 ? -26.09847 101.20706 9.49518 1.000 44.00067 141 PHE C CA 1
ATOM 5464 C C . PHE C 1 141 ? -25.17206 101.84137 8.46709 1.000 45.89818 141 PHE C C 1
ATOM 5465 O O . PHE C 1 141 ? -23.96769 101.97536 8.70329 1.000 45.78907 141 PHE C O 1
ATOM 5473 N N . TRP C 1 142 ? -25.73518 102.23142 7.32719 1.000 45.99520 142 TRP C N 1
ATOM 5474 C CA . TRP C 1 142 ? -24.95633 102.74137 6.20731 1.000 44.71559 142 TRP C CA 1
ATOM 5475 C C . TRP C 1 142 ? -25.44986 104.12360 5.80905 1.000 41.67159 142 TRP C C 1
ATOM 5476 O O . TRP C 1 142 ? -26.64976 104.32183 5.59135 1.000 46.20981 142 TRP C O 1
ATOM 5487 N N . HIS C 1 143 ? -24.51943 105.07117 5.71267 1.000 39.07478 143 HIS C N 1
ATOM 5488 C CA . HIS C 1 143 ? -24.80534 106.42214 5.25704 1.000 31.16478 143 HIS C CA 1
ATOM 5489 C C . HIS C 1 143 ? -23.83896 106.79042 4.14181 1.000 36.32482 143 HIS C C 1
ATOM 5490 O O . HIS C 1 143 ? -22.69660 106.32524 4.10921 1.000 36.14338 143 HIS C O 1
ATOM 5497 N N . GLY C 1 144 ? -24.30906 107.63412 3.22765 1.000 30.28409 144 GLY C N 1
ATOM 5498 C CA . GLY C 1 144 ? -23.50378 107.98910 2.07771 1.000 27.22759 144 GLY C CA 1
ATOM 5499 C C . GLY C 1 144 ? -22.33664 108.88720 2.44154 1.000 30.01689 144 GLY C C 1
ATOM 5500 O O . GLY C 1 144 ? -22.38553 109.66370 3.39698 1.000 27.04997 144 GLY C O 1
ATOM 5501 N N . TRP C 1 145 ? -21.26015 108.75781 1.66054 1.000 34.08265 145 TRP C N 1
ATOM 5502 C CA . TRP C 1 145 ? -20.11199 109.64955 1.79836 1.000 29.53452 145 TRP C CA 1
ATOM 5503 C C . TRP C 1 145 ? -20.53831 111.10928 1.73676 1.000 30.41100 145 TRP C C 1
ATOM 5504 O O . TRP C 1 145 ? -20.16281 111.92125 2.58984 1.000 27.26482 145 TRP C O 1
ATOM 5515 N N . TYR C 1 146 ? -21.33061 111.45584 0.72640 1.000 24.74302 146 TYR C N 1
ATOM 5516 C CA . TYR C 1 146 ? -21.60098 112.84565 0.39087 1.000 29.72028 146 TYR C CA 1
ATOM 5517 C C . TYR C 1 146 ? -22.72767 113.45711 1.21229 1.000 28.31745 146 TYR C C 1
ATOM 5518 O O . TYR C 1 146 ? -23.06078 114.62708 0.99685 1.000 26.92720 146 TYR C O 1
ATOM 5527 N N . GLU C 1 147 ? -23.32044 112.70590 2.14355 1.000 25.99367 147 GLU C N 1
ATOM 5528 C CA . GLU C 1 147 ? -24.09970 113.34639 3.19621 1.000 24.86540 147 GLU C CA 1
ATOM 5529 C C . GLU C 1 147 ? -23.18928 114.15874 4.10582 1.000 27.83608 147 GLU C C 1
ATOM 5530 O O . GLU C 1 147 ? -23.57617 115.22555 4.59732 1.000 29.40675 147 GLU C O 1
ATOM 5536 N N . TYR C 1 148 ? -21.97010 113.66798 4.33132 1.000 27.65717 148 TYR C N 1
ATOM 5537 C CA . TYR C 1 148 ? -20.98239 114.35698 5.14729 1.000 30.12677 148 TYR C CA 1
ATOM 5538 C C . TYR C 1 148 ? -20.01849 115.20470 4.32894 1.000 26.51413 148 TYR C C 1
ATOM 5539 O O . TYR C 1 148 ? -19.33524 116.06188 4.89757 1.000 31.06384 148 TYR C O 1
ATOM 5548 N N . PHE C 1 149 ? -19.93088 114.98280 3.02042 1.000 22.89266 149 PHE C N 1
ATOM 5549 C CA . PHE C 1 149 ? -19.06181 115.77252 2.14596 1.000 31.12790 149 PHE C CA 1
ATOM 5550 C C . PHE C 1 149 ? -19.77201 116.01288 0.82159 1.000 22.96442 149 PHE C C 1
ATOM 5551 O O . PHE C 1 149 ? -19.38188 115.47596 -0.22159 1.000 28.68011 149 PHE C O 1
ATOM 5559 N N . PRO C 1 150 ? -20.83158 116.82901 0.82743 1.000 24.71024 150 PRO C N 1
ATOM 5560 C CA . PRO C 1 150 ? -21.54309 117.09337 -0.43238 1.000 28.71747 150 PRO C CA 1
ATOM 5561 C C . PRO C 1 150 ? -20.71862 117.88229 -1.43264 1.000 31.00399 150 PRO C C 1
ATOM 5562 O O . PRO C 1 150 ? -20.94537 117.75227 -2.64222 1.000 29.68827 150 PRO C O 1
ATOM 5566 N N . TRP C 1 151 ? -19.76647 118.69119 -0.97194 1.000 22.55763 151 TRP C N 1
ATOM 5567 C CA . TRP C 1 151 ? -18.91580 119.45197 -1.87703 1.000 25.78475 151 TRP C CA 1
ATOM 5568 C C . TRP C 1 151 ? -17.83751 118.60029 -2.53533 1.000 31.94072 151 TRP C C 1
ATOM 5569 O O . TRP C 1 151 ? -17.06334 119.12798 -3.34135 1.000 30.74754 151 TRP C O 1
ATOM 5580 N N . GLU C 1 152 ? -17.77138 117.30633 -2.22420 1.000 24.33917 152 GLU C N 1
ATOM 5581 C CA . GLU C 1 152 ? -16.78285 116.40895 -2.80602 1.000 31.74979 152 GLU C CA 1
ATOM 5582 C C . GLU C 1 152 ? -17.34043 115.56130 -3.94184 1.000 32.57366 152 GLU C C 1
ATOM 5583 O O . GLU C 1 152 ? -16.60468 114.74329 -4.50250 1.000 29.79070 152 GLU C O 1
ATOM 5589 N N . ASP C 1 153 ? -18.61299 115.73164 -4.29502 1.000 31.57944 153 ASP C N 1
ATOM 5590 C CA . ASP C 1 153 ? -19.24599 114.97124 -5.36874 1.000 35.76873 153 ASP C CA 1
ATOM 5591 C C . ASP C 1 153 ? -19.57412 115.92444 -6.51166 1.000 32.12645 153 ASP C C 1
ATOM 5592 O O . ASP C 1 153 ? -20.47103 116.76563 -6.38804 1.000 29.67231 153 ASP C O 1
ATOM 5597 N N . HIS C 1 154 ? -18.85287 115.78365 -7.62572 1.000 31.95665 154 HIS C N 1
ATOM 5598 C CA . HIS C 1 154 ? -19.06498 116.60725 -8.81085 1.000 40.52162 154 HIS C CA 1
ATOM 5599 C C . HIS C 1 154 ? -19.55193 115.78512 -10.00032 1.000 41.06578 154 HIS C C 1
ATOM 5600 O O . HIS C 1 154 ? -19.40858 116.21699 -11.14918 1.000 35.01613 154 HIS C O 1
ATOM 5607 N N . ARG C 1 155 ? -20.11964 114.60236 -9.74770 1.000 38.97095 155 ARG C N 1
ATOM 5608 C CA . ARG C 1 155 ? -20.67597 113.79929 -10.83309 1.000 42.00147 155 ARG C CA 1
ATOM 5609 C C . ARG C 1 155 ? -21.82892 114.52307 -11.51638 1.000 40.42960 155 ARG C C 1
ATOM 5610 O O . ARG C 1 155 ? -21.93379 114.52161 -12.74885 1.000 42.97627 155 ARG C O 1
ATOM 5618 N N . GLN C 1 156 ? -22.70630 115.14047 -10.73111 1.000 37.90452 156 GLN C N 1
ATOM 5619 C CA . GLN C 1 156 ? -23.78673 115.97685 -11.24674 1.000 38.71316 156 GLN C CA 1
ATOM 5620 C C . GLN C 1 156 ? -23.39788 117.44480 -11.28050 1.000 39.22789 156 GLN C C 1
ATOM 5621 O O . GLN C 1 156 ? -24.17965 118.32428 -10.90500 1.000 35.95299 156 GLN C O 1
ATOM 5627 N N . GLY C 1 157 ? -22.17419 117.73520 -11.70787 1.000 39.34158 157 GLY C N 1
ATOM 5628 C CA . GLY C 1 157 ? -21.70651 119.10196 -11.76493 1.000 35.40389 157 GLY C CA 1
ATOM 5629 C C . GLY C 1 157 ? -21.36510 119.65951 -10.39483 1.000 39.66906 157 GLY C C 1
ATOM 5630 O O . GLY C 1 157 ? -21.39789 118.97649 -9.36797 1.000 35.61750 157 GLY C O 1
ATOM 5631 N N . ARG C 1 158 ? -21.01446 120.93881 -10.39705 1.000 38.35154 158 ARG C N 1
ATOM 5632 C CA . ARG C 1 158 ? -20.67922 121.65334 -9.17406 1.000 34.62126 158 ARG C CA 1
ATOM 5633 C C . ARG C 1 158 ? -21.87005 121.64757 -8.22331 1.000 36.78451 158 ARG C C 1
ATOM 5634 O O . ARG C 1 158 ? -22.95130 122.12767 -8.59635 1.000 41.07413 158 ARG C O 1
ATOM 5642 N N . PRO C 1 159 ? -21.72694 121.12107 -7.00898 1.000 35.71199 159 PRO C N 1
ATOM 5643 C CA . PRO C 1 159 ? -22.85760 121.10354 -6.07524 1.000 39.31919 159 PRO C CA 1
ATOM 5644 C C . PRO C 1 159 ? -23.26428 122.50724 -5.65474 1.000 36.26638 159 PRO C C 1
ATOM 5645 O O . PRO C 1 159 ? -22.44207 123.42246 -5.57069 1.000 36.67650 159 PRO C O 1
ATOM 5649 N N . ASP C 1 160 ? -24.56361 122.66129 -5.38614 1.000 34.81256 160 ASP C N 1
ATOM 5650 C CA . ASP C 1 160 ? -25.11979 123.97236 -5.06629 1.000 37.10569 160 ASP C CA 1
ATOM 5651 C C . ASP C 1 160 ? -24.52214 124.54568 -3.78855 1.000 40.81909 160 ASP C C 1
ATOM 5652 O O . ASP C 1 160 ? -24.37527 125.76756 -3.66456 1.000 37.97324 160 ASP C O 1
ATOM 5657 N N . ILE C 1 161 ? -24.16612 123.68414 -2.83306 1.000 33.89693 161 ILE C N 1
ATOM 5658 C CA . ILE C 1 161 ? -23.65632 124.15480 -1.55261 1.000 30.66506 161 ILE C CA 1
ATOM 5659 C C . ILE C 1 161 ? -22.28185 124.79776 -1.69106 1.000 33.69437 161 ILE C C 1
ATOM 5660 O O . ILE C 1 161 ? -21.84933 125.52923 -0.79226 1.000 34.08170 161 ILE C O 1
ATOM 5665 N N . LEU C 1 162 ? -21.58914 124.56513 -2.80863 1.000 29.97693 162 LEU C N 1
ATOM 5666 C CA . LEU C 1 162 ? -20.20524 125.01213 -2.92315 1.000 31.40073 162 LEU C CA 1
ATOM 5667 C C . LEU C 1 162 ? -20.10038 126.52670 -3.06097 1.000 32.69190 162 LEU C C 1
ATOM 5668 O O . LEU C 1 162 ? -19.08180 127.10931 -2.67257 1.000 34.39675 162 LEU C O 1
ATOM 5673 N N . ASP C 1 163 ? -21.13210 127.18192 -3.60034 1.000 33.98332 163 ASP C N 1
ATOM 5674 C CA . ASP C 1 163 ? -21.09202 128.63692 -3.72484 1.000 34.52359 163 ASP C CA 1
ATOM 5675 C C . ASP C 1 163 ? -21.10699 129.31381 -2.35916 1.000 33.99143 163 ASP C C 1
ATOM 5676 O O . ASP C 1 163 ? -20.41714 130.31899 -2.15275 1.000 32.81413 163 ASP C O 1
ATOM 5681 N N . SER C 1 164 ? -21.88824 128.78326 -1.41493 1.000 32.81996 164 SER C N 1
ATOM 5682 C CA . SER C 1 164 ? -21.91962 129.36702 -0.07725 1.000 35.35465 164 SER C CA 1
ATOM 5683 C C . SER C 1 164 ? -20.60501 129.13328 0.65552 1.000 31.30007 164 SER C C 1
ATOM 5684 O O . SER C 1 164 ? -20.13865 130.00466 1.39873 1.000 30.83557 164 SER C O 1
ATOM 5687 N N . ILE C 1 165 ? -19.99628 127.96166 0.45867 1.000 32.05217 165 ILE C N 1
ATOM 5688 C CA . ILE C 1 165 ? -18.72191 127.65924 1.10588 1.000 28.73369 165 ILE C CA 1
ATOM 5689 C C . ILE C 1 165 ? -17.64442 128.62718 0.63386 1.000 28.10564 165 ILE C C 1
ATOM 5690 O O . ILE C 1 165 ? -16.88440 129.17800 1.43865 1.000 25.11947 165 ILE C O 1
ATOM 5695 N N . ILE C 1 166 ? -17.56540 128.84833 -0.68178 1.000 28.63159 166 ILE C N 1
ATOM 5696 C CA . ILE C 1 166 ? -16.55805 129.75194 -1.23397 1.000 26.57400 166 ILE C CA 1
ATOM 5697 C C . ILE C 1 166 ? -16.74081 131.16157 -0.68265 1.000 33.23083 166 ILE C C 1
ATOM 5698 O O . ILE C 1 166 ? -15.76260 131.85965 -0.38653 1.000 33.63772 166 ILE C O 1
ATOM 5703 N N . ASP C 1 167 ? -17.99326 131.59966 -0.52799 1.000 28.54295 167 ASP C N 1
ATOM 5704 C CA . ASP C 1 167 ? -18.25481 132.93873 -0.00593 1.000 29.41858 167 ASP C CA 1
ATOM 5705 C C . ASP C 1 167 ? -17.74376 133.08360 1.42314 1.000 32.25812 167 ASP C C 1
ATOM 5706 O O . ASP C 1 167 ? -16.99053 134.01345 1.73534 1.000 31.39473 167 ASP C O 1
ATOM 5711 N N . LYS C 1 168 ? -18.14612 132.16830 2.30852 1.000 26.56361 168 LYS C N 1
ATOM 5712 C CA . LYS C 1 168 ? -17.70953 132.24056 3.69942 1.000 31.48682 168 LYS C CA 1
ATOM 5713 C C . LYS C 1 168 ? -16.21682 131.96844 3.83932 1.000 32.72476 168 LYS C C 1
ATOM 5714 O O . LYS C 1 168 ? -15.58257 132.47384 4.77269 1.000 32.06236 168 LYS C O 1
ATOM 5720 N N . LEU C 1 169 ? -15.64183 131.16964 2.93615 1.000 27.95726 169 LEU C N 1
ATOM 5721 C CA . LEU C 1 169 ? -14.20135 130.93700 2.97042 1.000 32.32008 169 LEU C CA 1
ATOM 5722 C C . LEU C 1 169 ? -13.43845 132.17006 2.50213 1.000 31.51621 169 LEU C C 1
ATOM 5723 O O . LEU C 1 169 ? -12.36150 132.47923 3.02630 1.000 32.64417 169 LEU C O 1
ATOM 5728 N N . ARG C 1 170 ? -13.98222 132.88705 1.51569 1.000 33.88184 170 ARG C N 1
ATOM 5729 C CA . ARG C 1 170 ? -13.34887 134.12080 1.06226 1.000 33.57855 170 ARG C CA 1
ATOM 5730 C C . ARG C 1 170 ? -13.40627 135.19581 2.13976 1.000 30.11956 170 ARG C C 1
ATOM 5731 O O . ARG C 1 170 ? -12.44529 135.95322 2.32119 1.000 28.56203 170 ARG C O 1
ATOM 5739 N N . ALA C 1 171 ? -14.52579 135.27651 2.86377 1.000 29.59981 171 ALA C N 1
ATOM 5740 C CA . ALA C 1 171 ? -14.64841 136.26007 3.93507 1.000 32.18211 171 ALA C CA 1
ATOM 5741 C C . ALA C 1 171 ? -13.65234 135.98337 5.05381 1.000 31.27643 171 ALA C C 1
ATOM 5742 O O . ALA C 1 171 ? -13.08896 136.91697 5.63771 1.000 32.60788 171 ALA C O 1
ATOM 5744 N N . TRP C 1 172 ? -13.42369 134.70701 5.36830 1.000 31.34668 172 TRP C N 1
ATOM 5745 C CA . TRP C 1 172 ? -12.41920 134.36602 6.36924 1.000 33.37489 172 TRP C CA 1
ATOM 5746 C C . TRP C 1 172 ? -11.01412 134.63974 5.84967 1.000 28.37420 172 TRP C C 1
ATOM 5747 O O . TRP C 1 172 ? -10.15193 135.11903 6.59520 1.000 28.50779 172 TRP C O 1
ATOM 5758 N N . ALA C 1 173 ? -10.76813 134.35027 4.56958 1.000 32.26650 173 ALA C N 1
ATOM 5759 C CA . ALA C 1 173 ? -9.45621 134.59572 3.98382 1.000 30.92641 173 ALA C CA 1
ATOM 5760 C C . ALA C 1 173 ? -9.10199 136.07619 3.94999 1.000 30.36788 173 ALA C C 1
ATOM 5761 O O . ALA C 1 173 ? -7.91359 136.41291 3.91131 1.000 30.63178 173 ALA C O 1
ATOM 5763 N N . ASP C 1 174 ? -10.09697 136.96307 3.96860 1.000 28.91945 174 ASP C N 1
ATOM 5764 C CA . ASP C 1 174 ? -9.86290 138.39991 3.94332 1.000 30.75540 174 ASP C CA 1
ATOM 5765 C C . ASP C 1 174 ? -10.12127 139.07249 5.28411 1.000 35.48490 174 ASP C C 1
ATOM 5766 O O . ASP C 1 174 ? -9.97185 140.29506 5.38541 1.000 35.30244 174 ASP C O 1
ATOM 5771 N N . SER C 1 175 ? -10.50281 138.31267 6.31416 1.000 25.71286 175 SER C N 1
ATOM 5772 C CA . SER C 1 175 ? -10.83669 138.90779 7.60348 1.000 30.55183 175 SER C CA 1
ATOM 5773 C C . SER C 1 175 ? -9.62460 139.50537 8.30536 1.000 33.58730 175 SER C C 1
ATOM 5774 O O . SER C 1 175 ? -9.79004 140.38683 9.15569 1.000 28.54080 175 SER C O 1
ATOM 5777 N N . GLU C 1 176 ? -8.41955 139.05094 7.97119 1.000 35.91876 176 GLU C N 1
ATOM 5778 C CA . GLU C 1 176 ? -7.18957 139.51038 8.61401 1.000 37.18855 176 GLU C CA 1
ATOM 5779 C C . GLU C 1 176 ? -6.16948 139.82210 7.52612 1.000 35.34730 176 GLU C C 1
ATOM 5780 O O . GLU C 1 176 ? -5.58876 138.89555 6.93302 1.000 37.17574 176 GLU C O 1
ATOM 5786 N N . PRO C 1 177 ? -5.93158 141.10397 7.23038 1.000 37.63041 177 PRO C N 1
ATOM 5787 C CA . PRO C 1 177 ? -5.05109 141.44859 6.09959 1.000 37.18095 177 PRO C CA 1
ATOM 5788 C C . PRO C 1 177 ? -3.64271 140.89212 6.21482 1.000 39.20980 177 PRO C C 1
ATOM 5789 O O . PRO C 1 177 ? -3.03433 140.56769 5.18718 1.000 37.75825 177 PRO C O 1
ATOM 5793 N N . ASP C 1 178 ? -3.10196 140.76840 7.42942 1.000 40.84409 178 ASP C N 1
ATOM 5794 C CA . ASP C 1 178 ? -1.75655 140.22742 7.58866 1.000 34.41507 178 ASP C CA 1
ATOM 5795 C C . ASP C 1 178 ? -1.68373 138.74141 7.26255 1.000 36.90869 178 ASP C C 1
ATOM 5796 O O . ASP C 1 178 ? -0.58842 138.22816 7.00955 1.000 37.11061 178 ASP C O 1
ATOM 5801 N N . SER C 1 179 ? -2.81676 138.04234 7.26168 1.000 37.44017 179 SER C N 1
ATOM 5802 C CA . SER C 1 179 ? -2.86412 136.62883 6.91867 1.000 37.16693 179 SER C CA 1
ATOM 5803 C C . SER C 1 179 ? -3.58392 136.36302 5.60450 1.000 36.36662 179 SER C C 1
ATOM 5804 O O . SER C 1 179 ? -3.77295 135.19662 5.24437 1.000 36.91419 179 SER C O 1
ATOM 5807 N N . ARG C 1 180 ? -3.98108 137.40980 4.87689 1.000 36.41070 180 ARG C N 1
ATOM 5808 C CA . ARG C 1 180 ? -4.80621 137.22486 3.68629 1.000 33.97314 180 ARG C CA 1
ATOM 5809 C C . ARG C 1 180 ? -4.05441 136.47280 2.59446 1.000 32.84592 180 ARG C C 1
ATOM 5810 O O . ARG C 1 180 ? -4.59928 135.55435 1.97076 1.000 35.08973 180 ARG C O 1
ATOM 5818 N N . ALA C 1 181 ? -2.79870 136.85305 2.34573 1.000 31.24136 181 ALA C N 1
ATOM 5819 C CA . ALA C 1 181 ? -2.04959 136.25687 1.24346 1.000 33.13839 181 ALA C CA 1
ATOM 5820 C C . ALA C 1 181 ? -1.81502 134.76843 1.46859 1.000 33.14844 181 ALA C C 1
ATOM 5821 O O . ALA C 1 181 ? -1.94079 133.96519 0.53679 1.000 36.37849 181 ALA C O 1
ATOM 5823 N N . GLN C 1 182 ? -1.47590 134.37953 2.69957 1.000 40.83148 182 GLN C N 1
ATOM 5824 C CA . GLN C 1 182 ? -1.24103 132.96726 2.98445 1.000 40.04915 182 GLN C CA 1
ATOM 5825 C C . GLN C 1 182 ? -2.54035 132.17118 2.95864 1.000 33.59043 182 GLN C C 1
ATOM 5826 O O . GLN C 1 182 ? -2.55880 131.01974 2.50822 1.000 38.12332 182 GLN C O 1
ATOM 5832 N N . ARG C 1 183 ? -3.63912 132.76743 3.42674 1.000 32.40290 183 ARG C N 1
ATOM 5833 C CA . ARG C 1 183 ? -4.91094 132.05073 3.44440 1.000 29.14845 183 ARG C CA 1
ATOM 5834 C C . ARG C 1 183 ? -5.46305 131.86376 2.03608 1.000 34.33918 183 ARG C C 1
ATOM 5835 O O . ARG C 1 183 ? -6.06968 130.82879 1.73494 1.000 30.38181 183 ARG C O 1
ATOM 5843 N N . HIS C 1 184 ? -5.26477 132.85210 1.15965 1.000 33.06544 184 HIS C N 1
ATOM 5844 C CA . HIS C 1 184 ? -5.67250 132.69237 -0.23279 1.000 30.79895 184 HIS C CA 1
ATOM 5845 C C . HIS C 1 184 ? -4.89920 131.56604 -0.90620 1.000 32.36291 184 HIS C C 1
ATOM 5846 O O . HIS C 1 184 ? -5.45276 130.83113 -1.73264 1.000 34.68209 184 HIS C O 1
ATOM 5853 N N . LEU C 1 185 ? -3.61780 131.41320 -0.56223 1.000 30.80326 185 LEU C N 1
ATOM 5854 C CA . LEU C 1 185 ? -2.81851 130.32982 -1.12684 1.000 35.87791 185 LEU C CA 1
ATOM 5855 C C . LEU C 1 185 ? -3.37331 128.96869 -0.72392 1.000 32.91162 185 LEU C C 1
ATOM 5856 O O . LEU C 1 185 ? -3.51832 128.07173 -1.56312 1.000 36.87237 185 LEU C O 1
ATOM 5861 N N . ARG C 1 186 ? -3.68691 128.79537 0.56347 1.000 32.86001 186 ARG C N 1
ATOM 5862 C CA . ARG C 1 186 ? -4.26525 127.53493 1.02043 1.000 33.41101 186 ARG C CA 1
ATOM 5863 C C . ARG C 1 186 ? -5.64823 127.31202 0.42155 1.000 31.25370 186 ARG C C 1
ATOM 5864 O O . ARG C 1 186 ? -5.98638 126.18985 0.02745 1.000 31.24466 186 ARG C O 1
ATOM 5872 N N . ALA C 1 187 ? -6.45984 128.36902 0.34093 1.000 30.40689 187 ALA C N 1
ATOM 5873 C CA . ALA C 1 187 ? -7.81111 128.22227 -0.18763 1.000 31.55639 187 ALA C CA 1
ATOM 5874 C C . ALA C 1 187 ? -7.80306 127.92153 -1.68121 1.000 31.89695 187 ALA C C 1
ATOM 5875 O O . ALA C 1 187 ? -8.66086 127.17433 -2.16595 1.000 27.56218 187 ALA C O 1
ATOM 5877 N N . ASP C 1 188 ? -6.84867 128.48610 -2.42391 1.000 29.55617 188 ASP C N 1
ATOM 5878 C CA . ASP C 1 188 ? -6.72987 128.16423 -3.84053 1.000 29.74019 188 ASP C CA 1
ATOM 5879 C C . ASP C 1 188 ? -6.15650 126.77092 -4.05428 1.000 32.10901 188 ASP C C 1
ATOM 5880 O O . ASP C 1 188 ? -6.54274 126.08639 -5.00842 1.000 34.16012 188 ASP C O 1
ATOM 5885 N N . PHE C 1 189 ? -5.24543 126.33373 -3.18089 1.000 37.27538 189 PHE C N 1
ATOM 5886 C CA . PHE C 1 189 ? -4.68227 124.99528 -3.31469 1.000 35.75061 189 PHE C CA 1
ATOM 5887 C C . PHE C 1 189 ? -5.72262 123.91892 -3.03265 1.000 32.55730 189 PHE C C 1
ATOM 5888 O O . PHE C 1 189 ? -5.67083 122.83690 -3.62894 1.000 35.32929 189 PHE C O 1
ATOM 5896 N N . THR C 1 190 ? -6.68066 124.19961 -2.15057 1.000 24.65666 190 THR C N 1
ATOM 5897 C CA . THR C 1 190 ? -7.68181 123.21935 -1.74775 1.000 30.11077 190 THR C CA 1
ATOM 5898 C C . THR C 1 190 ? -9.00593 123.38224 -2.48525 1.000 24.65586 190 THR C C 1
ATOM 5899 O O . THR C 1 190 ? -9.54202 122.40417 -3.01325 1.000 29.73818 190 THR C O 1
ATOM 5903 N N . PHE C 1 191 ? -9.54905 124.59957 -2.53225 1.000 27.39270 191 PHE C N 1
ATOM 5904 C CA . PHE C 1 191 ? -10.85681 124.84016 -3.12581 1.000 27.95749 191 PHE C CA 1
ATOM 5905 C C . PHE C 1 191 ? -10.80365 125.59482 -4.44602 1.000 35.00281 191 PHE C C 1
ATOM 5906 O O . PHE C 1 191 ? -11.84234 125.72853 -5.10188 1.000 30.41918 191 PHE C O 1
ATOM 5914 N N . GLY C 1 192 ? -9.63840 126.08605 -4.85550 1.000 30.80997 192 GLY C N 1
ATOM 5915 C CA . GLY C 1 192 ? -9.56008 126.88853 -6.05864 1.000 33.24461 192 GLY C CA 1
ATOM 5916 C C . GLY C 1 192 ? -10.21116 128.24367 -5.87693 1.000 35.11188 192 GLY C C 1
ATOM 5917 O O . GLY C 1 192 ? -10.99522 128.68627 -6.72207 1.000 30.47866 192 GLY C O 1
ATOM 5918 N N . LEU C 1 193 ? -9.89086 128.91110 -4.76580 1.000 33.88048 193 LEU C N 1
ATOM 5919 C CA . LEU C 1 193 ? -10.48438 130.21428 -4.48594 1.000 33.58908 193 LEU C CA 1
ATOM 5920 C C . LEU C 1 193 ? -10.00036 131.27038 -5.47342 1.000 30.83549 193 LEU C C 1
ATOM 5921 O O . LEU C 1 193 ? -10.78033 132.12641 -5.90574 1.000 36.78940 193 LEU C O 1
ATOM 5926 N N . ASP C 1 194 ? -8.72056 131.22721 -5.84557 1.000 33.66560 194 ASP C N 1
ATOM 5927 C CA . ASP C 1 194 ? -8.13351 132.20809 -6.75019 1.000 37.24130 194 ASP C CA 1
ATOM 5928 C C . ASP C 1 194 ? -8.07227 131.71084 -8.19174 1.000 36.06398 194 ASP C C 1
ATOM 5929 O O . ASP C 1 194 ? -7.17709 132.10595 -8.94610 1.000 42.07757 194 ASP C O 1
ATOM 5934 N N . GLY C 1 195 ? -9.00543 130.85162 -8.59096 1.000 37.68177 195 GLY C N 1
ATOM 5935 C CA . GLY C 1 195 ? -9.04573 130.35231 -9.94930 1.000 37.79766 195 GLY C CA 1
ATOM 5936 C C . GLY C 1 195 ? -8.22442 129.11093 -10.21333 1.000 36.64190 195 GLY C C 1
ATOM 5937 O O . GLY C 1 195 ? -8.00895 128.76958 -11.38261 1.000 34.00994 195 GLY C O 1
ATOM 5938 N N . GLY C 1 196 ? -7.75799 128.42693 -9.17536 1.000 30.20896 196 GLY C N 1
ATOM 5939 C CA . GLY C 1 196 ? -7.00368 127.20733 -9.35528 1.000 33.85793 196 GLY C CA 1
ATOM 5940 C C . GLY C 1 196 ? -7.88887 126.04434 -9.76742 1.000 33.16877 196 GLY C C 1
ATOM 5941 O O . GLY C 1 196 ? -9.11349 126.13900 -9.86037 1.000 36.33355 196 GLY C O 1
ATOM 5942 N N . GLY C 1 197 ? -7.23774 124.91356 -10.01889 1.000 35.50099 197 GLY C N 1
ATOM 5943 C CA . GLY C 1 197 ? -7.92523 123.70730 -10.42733 1.000 33.11576 197 GLY C CA 1
ATOM 5944 C C . GLY C 1 197 ? -8.61784 123.02378 -9.26639 1.000 35.27149 197 GLY C C 1
ATOM 5945 O O . GLY C 1 197 ? -8.91391 123.62974 -8.23348 1.000 35.27529 197 GLY C O 1
ATOM 5946 N N . TRP C 1 198 ? -8.87730 121.72957 -9.44591 1.000 30.16684 198 TRP C N 1
ATOM 5947 C CA . TRP C 1 198 ? -9.53665 120.91785 -8.42582 1.000 33.41658 198 TRP C CA 1
ATOM 5948 C C . TRP C 1 198 ? -8.85206 119.55984 -8.37006 1.000 36.78865 198 TRP C C 1
ATOM 5949 O O . TRP C 1 198 ? -8.92215 118.78673 -9.33095 1.000 31.31723 198 TRP C O 1
ATOM 5960 N N . ASN C 1 199 ? -8.19437 119.27210 -7.24923 1.000 29.76655 199 ASN C N 1
ATOM 5961 C CA . ASN C 1 199 ? -7.59687 117.96620 -6.99339 1.000 25.67396 199 ASN C CA 1
ATOM 5962 C C . ASN C 1 199 ? -8.52051 117.21863 -6.03920 1.000 27.85696 199 ASN C C 1
ATOM 5963 O O . ASN C 1 199 ? -8.66708 117.60889 -4.87607 1.000 23.77551 199 ASN C O 1
ATOM 5968 N N . GLU C 1 200 ? -9.14220 116.14320 -6.52940 1.000 22.74276 200 GLU C N 1
ATOM 5969 C CA . GLU C 1 200 ? -10.09620 115.40605 -5.70945 1.000 33.75924 200 GLU C CA 1
ATOM 5970 C C . GLU C 1 200 ? -9.43419 114.65402 -4.56171 1.000 28.98895 200 GLU C C 1
ATOM 5971 O O . GLU C 1 200 ? -10.14273 114.19248 -3.66151 1.000 28.24684 200 GLU C O 1
ATOM 5977 N N . GLU C 1 201 ? -8.10619 114.52611 -4.56454 1.000 26.89213 201 GLU C N 1
ATOM 5978 C CA . GLU C 1 201 ? -7.39864 113.83173 -3.49666 1.000 26.33273 201 GLU C CA 1
ATOM 5979 C C . GLU C 1 201 ? -7.23596 114.67525 -2.23919 1.000 28.67755 201 GLU C C 1
ATOM 5980 O O . GLU C 1 201 ? -6.82677 114.13807 -1.20516 1.000 21.90938 201 GLU C O 1
ATOM 5986 N N . LEU C 1 202 ? -7.53633 115.97088 -2.29883 1.000 27.02739 202 LEU C N 1
ATOM 5987 C CA . LEU C 1 202 ? -7.29890 116.88393 -1.18035 1.000 25.97818 202 LEU C CA 1
ATOM 5988 C C . LEU C 1 202 ? -8.51051 117.02475 -0.27156 1.000 23.33397 202 LEU C C 1
ATOM 5989 O O . LEU C 1 202 ? -8.79371 118.11826 0.22806 1.000 22.14439 202 LEU C O 1
ATOM 5994 N N . THR C 1 203 ? -9.23664 115.92892 -0.03363 1.000 28.59797 203 THR C N 1
ATOM 5995 C CA . THR C 1 203 ? -10.43554 115.99252 0.79715 1.000 17.72872 203 THR C CA 1
ATOM 5996 C C . THR C 1 203 ? -10.09449 116.35600 2.23748 1.000 25.80313 203 THR C C 1
ATOM 5997 O O . THR C 1 203 ? -10.77401 117.18712 2.85212 1.000 20.60479 203 THR C O 1
ATOM 6001 N N . LEU C 1 204 ? -9.04756 115.74228 2.79290 1.000 15.61246 204 LEU C N 1
ATOM 6002 C CA . LEU C 1 204 ? -8.64476 116.06478 4.15707 1.000 28.44533 204 LEU C CA 1
ATOM 6003 C C . LEU C 1 204 ? -8.18737 117.51291 4.26627 1.000 19.92255 204 LEU C C 1
ATOM 6004 O O . LEU C 1 204 ? -8.54976 118.21643 5.21627 1.000 21.19076 204 LEU C O 1
ATOM 6009 N N . GLN C 1 205 ? -7.39851 117.97942 3.29532 1.000 24.70022 205 GLN C N 1
ATOM 6010 C CA . GLN C 1 205 ? -6.91132 119.35366 3.33618 1.000 22.80852 205 GLN C CA 1
ATOM 6011 C C . GLN C 1 205 ? -8.04535 120.35564 3.16819 1.000 27.67970 205 GLN C C 1
ATOM 6012 O O . GLN C 1 205 ? -7.99975 121.44264 3.75547 1.000 26.24353 205 GLN C O 1
ATOM 6018 N N . ARG C 1 206 ? -9.06660 120.01321 2.37850 1.000 22.16690 206 ARG C N 1
ATOM 6019 C CA . ARG C 1 206 ? -10.22822 120.88945 2.26415 1.000 27.18063 206 ARG C CA 1
ATOM 6020 C C . ARG C 1 206 ? -11.01299 120.93280 3.56818 1.000 21.67279 206 ARG C C 1
ATOM 6021 O O . ARG C 1 206 ? -11.46557 122.00313 3.99081 1.000 27.78272 206 ARG C O 1
ATOM 6029 N N . TYR C 1 207 ? -11.17500 119.78238 4.22659 1.000 27.34099 207 TYR C N 1
ATOM 6030 C CA . TYR C 1 207 ? -11.91490 119.75477 5.48435 1.000 22.94965 207 TYR C CA 1
ATOM 6031 C C . TYR C 1 207 ? -11.16098 120.48394 6.58880 1.000 23.79809 207 TYR C C 1
ATOM 6032 O O . TYR C 1 207 ? -11.76843 121.20625 7.38806 1.000 25.98280 207 TYR C O 1
ATOM 6041 N N . GLU C 1 208 ? -9.83820 120.30446 6.65454 1.000 27.12844 208 GLU C N 1
ATOM 6042 C CA . GLU C 1 208 ? -9.05478 120.98451 7.68125 1.000 27.54827 208 GLU C CA 1
ATOM 6043 C C . GLU C 1 208 ? -9.09733 122.49652 7.50793 1.000 22.51292 208 GLU C C 1
ATOM 6044 O O . GLU C 1 208 ? -9.07389 123.23519 8.49848 1.000 25.28951 208 GLU C O 1
ATOM 6050 N N . LEU C 1 209 ? -9.16854 122.97654 6.26532 1.000 28.26771 209 LEU C N 1
ATOM 6051 C CA . LEU C 1 209 ? -9.29931 124.41231 6.04470 1.000 22.13170 209 LEU C CA 1
ATOM 6052 C C . LEU C 1 209 ? -10.66475 124.91633 6.49669 1.000 25.81620 209 LEU C C 1
ATOM 6053 O O . LEU C 1 209 ? -10.76328 125.97398 7.13023 1.000 29.69563 209 LEU C O 1
ATOM 6058 N N . LEU C 1 210 ? -11.73019 124.17426 6.18166 1.000 22.12548 210 LEU C N 1
ATOM 6059 C CA . LEU C 1 210 ? -13.05673 124.55776 6.65251 1.000 23.84994 210 LEU C CA 1
ATOM 6060 C C . LEU C 1 210 ? -13.13217 124.53161 8.17096 1.000 29.33418 210 LEU C C 1
ATOM 6061 O O . LEU C 1 210 ? -13.88938 125.30339 8.77138 1.000 25.27058 210 LEU C O 1
ATOM 6066 N N . TYR C 1 211 ? -12.35578 123.65297 8.80492 1.000 25.62485 211 TYR C N 1
ATOM 6067 C CA . TYR C 1 211 ? -12.33863 123.58710 10.26043 1.000 26.91152 211 TYR C CA 1
ATOM 6068 C C . TYR C 1 211 ? -11.69421 124.83186 10.85772 1.000 28.04755 211 TYR C C 1
ATOM 6069 O O . TYR C 1 211 ? -12.26323 125.46836 11.75192 1.000 31.37606 211 TYR C O 1
ATOM 6078 N N . GLU C 1 212 ? -10.49830 125.19019 10.38037 1.000 32.27994 212 GLU C N 1
ATOM 6079 C CA . GLU C 1 212 ? -9.81707 126.36872 10.90707 1.000 29.45861 212 GLU C CA 1
ATOM 6080 C C . GLU C 1 212 ? -10.60344 127.64134 10.62384 1.000 27.46843 212 GLU C C 1
ATOM 6081 O O . GLU C 1 212 ? -10.58361 128.57673 11.43209 1.000 26.93538 212 GLU C O 1
ATOM 6087 N N . ALA C 1 213 ? -11.30615 127.69308 9.49374 1.000 29.82681 213 ALA C N 1
ATOM 6088 C CA . ALA C 1 213 ? -12.13072 128.84301 9.14832 1.000 26.17775 213 ALA C CA 1
ATOM 6089 C C . ALA C 1 213 ? -13.46316 128.86241 9.88545 1.000 34.15451 213 ALA C C 1
ATOM 6090 O O . ALA C 1 213 ? -14.27131 129.76525 9.64089 1.000 30.75218 213 ALA C O 1
ATOM 6092 N N . GLY C 1 214 ? -13.71094 127.89946 10.76876 1.000 35.60717 214 GLY C N 1
ATOM 6093 C CA . GLY C 1 214 ? -14.95867 127.86328 11.51710 1.000 31.23550 214 GLY C CA 1
ATOM 6094 C C . GLY C 1 214 ? -16.18829 127.68698 10.65380 1.000 37.29126 214 GLY C C 1
ATOM 6095 O O . GLY C 1 214 ? -17.22659 128.30390 10.92238 1.000 39.79199 214 GLY C O 1
ATOM 6096 N N . LEU C 1 215 ? -16.09829 126.85101 9.62042 1.000 30.73582 215 LEU C N 1
ATOM 6097 C CA . LEU C 1 215 ? -17.18428 126.67040 8.66617 1.000 37.57253 215 LEU C CA 1
ATOM 6098 C C . LEU C 1 215 ? -17.83998 125.29858 8.76720 1.000 40.54716 215 LEU C C 1
ATOM 6099 O O . LEU C 1 215 ? -18.69680 124.97046 7.93966 1.000 34.99557 215 LEU C O 1
ATOM 6104 N N . VAL C 1 216 ? -17.46277 124.49188 9.75631 1.000 44.22217 216 VAL C N 1
ATOM 6105 C CA . VAL C 1 216 ? -18.11371 123.21592 10.01835 1.000 44.07217 216 VAL C CA 1
ATOM 6106 C C . VAL C 1 216 ? -18.56990 123.20075 11.46903 1.000 42.18217 216 VAL C C 1
ATOM 6107 O O . VAL C 1 216 ? -17.95106 123.82060 12.33989 1.000 43.06049 216 VAL C O 1
ATOM 6111 N N . GLY C 1 217 ? -19.67054 122.48767 11.72414 1.000 38.66093 217 GLY C N 1
ATOM 6112 C CA . GLY C 1 217 ? -20.22356 122.44645 13.06782 1.000 37.51914 217 GLY C CA 1
ATOM 6113 C C . GLY C 1 217 ? -19.25440 121.90139 14.09642 1.000 45.95775 217 GLY C C 1
ATOM 6114 O O . GLY C 1 217 ? -19.33578 122.24870 15.27806 1.000 44.96903 217 GLY C O 1
ATOM 6115 N N . GLU C 1 218 ? -18.32347 121.04755 13.66508 1.000 47.02643 218 GLU C N 1
ATOM 6116 C CA . GLU C 1 218 ? -17.30686 120.53575 14.57587 1.000 51.30940 218 GLU C CA 1
ATOM 6117 C C . GLU C 1 218 ? -16.44680 121.65581 15.14698 1.000 56.13106 218 GLU C C 1
ATOM 6118 O O . GLU C 1 218 ? -15.99111 121.56449 16.29305 1.000 63.94217 218 GLU C O 1
ATOM 6124 N N . ALA C 1 219 ? -16.21157 122.71519 14.37134 1.000 45.78027 219 ALA C N 1
ATOM 6125 C CA . ALA C 1 219 ? -15.38456 123.81928 14.84088 1.000 47.81903 219 ALA C CA 1
ATOM 6126 C C . ALA C 1 219 ? -16.03076 124.60522 15.97362 1.000 51.00595 219 ALA C C 1
ATOM 6127 O O . ALA C 1 219 ? -15.32259 125.35488 16.65514 1.000 44.63344 219 ALA C O 1
ATOM 6129 N N . GLN C 1 220 ? -17.33621 124.42127 16.20594 1.000 48.10787 220 GLN C N 1
ATOM 6130 C CA . GLN C 1 220 ? -18.12574 125.14041 17.20646 1.000 50.58608 220 GLN C CA 1
ATOM 6131 C C . GLN C 1 220 ? -17.67509 126.59033 17.37006 1.000 47.79908 220 GLN C C 1
ATOM 6132 O O . GLN C 1 220 ? -17.11872 126.97091 18.40548 1.000 49.01087 220 GLN C O 1
ATOM 6138 N N . SER C 1 221 ? -17.92211 127.40314 16.34501 1.000 48.51272 221 SER C N 1
ATOM 6139 C CA . SER C 1 221 ? -17.50281 128.79383 16.31734 1.000 47.93620 221 SER C CA 1
ATOM 6140 C C . SER C 1 221 ? -18.53965 129.68067 17.00708 1.000 52.13354 221 SER C C 1
ATOM 6141 O O . SER C 1 221 ? -19.60072 129.22310 17.43923 1.000 48.04266 221 SER C O 1
ATOM 6144 N N . GLU C 1 222 ? -18.22973 130.97637 17.10420 1.000 59.96294 222 GLU C N 1
ATOM 6145 C CA . GLU C 1 222 ? -19.10205 131.88879 17.84218 1.000 56.92301 222 GLU C CA 1
ATOM 6146 C C . GLU C 1 222 ? -20.46996 132.02603 17.18287 1.000 55.18938 222 GLU C C 1
ATOM 6147 O O . GLU C 1 222 ? -21.48461 131.83162 17.87654 1.000 59.75975 222 GLU C O 1
ATOM 6153 N N . PRO C 1 223 ? -20.58933 132.34971 15.87758 1.000 55.28587 223 PRO C N 1
ATOM 6154 C CA . PRO C 1 223 ? -21.84662 132.05470 15.18353 1.000 51.69212 223 PRO C CA 1
ATOM 6155 C C . PRO C 1 223 ? -21.73095 130.73684 14.43476 1.000 45.85271 223 PRO C C 1
ATOM 6156 O O . PRO C 1 223 ? -20.85543 130.58250 13.57732 1.000 51.96997 223 PRO C O 1
ATOM 6160 N N . ARG C 1 224 ? -22.58862 129.77241 14.75858 1.000 47.94940 224 ARG C N 1
ATOM 6161 C CA . ARG C 1 224 ? -22.42636 128.42240 14.23147 1.000 41.32932 224 ARG C CA 1
ATOM 6162 C C . ARG C 1 224 ? -22.62401 128.41046 12.71975 1.000 39.84989 224 ARG C C 1
ATOM 6163 O O . ARG C 1 224 ? -23.69399 128.77380 12.21982 1.000 44.81104 224 ARG C O 1
ATOM 6171 N N . ILE C 1 225 ? -21.58737 127.99121 11.99712 1.000 38.83513 225 ILE C N 1
ATOM 6172 C CA . ILE C 1 225 ? -21.62204 127.83865 10.54766 1.000 38.34226 225 ILE C CA 1
ATOM 6173 C C . ILE C 1 225 ? -21.20740 126.41156 10.22244 1.000 36.08385 225 ILE C C 1
ATOM 6174 O O . ILE C 1 225 ? -20.14364 125.95768 10.65952 1.000 41.30095 225 ILE C O 1
ATOM 6179 N N . ASN C 1 226 ? -22.04459 125.70135 9.46842 1.000 31.40707 226 ASN C N 1
ATOM 6180 C CA . ASN C 1 226 ? -21.77397 124.30570 9.15917 1.000 39.17590 226 ASN C CA 1
ATOM 6181 C C . ASN C 1 226 ? -22.24706 123.97051 7.75372 1.000 32.99470 226 ASN C C 1
ATOM 6182 O O . ASN C 1 226 ? -23.26839 124.48476 7.28822 1.000 34.36148 226 ASN C O 1
ATOM 6187 N N . PHE C 1 227 ? -21.49245 123.10349 7.08746 1.000 27.12683 227 PHE C N 1
ATOM 6188 C CA . PHE C 1 227 ? -21.87396 122.53876 5.80504 1.000 32.58661 227 PHE C CA 1
ATOM 6189 C C . PHE C 1 227 ? -21.77546 121.02475 5.89624 1.000 35.29224 227 PHE C C 1
ATOM 6190 O O . PHE C 1 227 ? -20.81490 120.49082 6.46438 1.000 25.52019 227 PHE C O 1
ATOM 6198 N N . GLY C 1 228 ? -22.76950 120.33972 5.33166 1.000 36.94017 228 GLY C N 1
ATOM 6199 C CA . GLY C 1 228 ? -22.84600 118.89785 5.41687 1.000 33.54083 228 GLY C CA 1
ATOM 6200 C C . GLY C 1 228 ? -23.23327 118.43380 6.81178 1.000 31.36817 228 GLY C C 1
ATOM 6201 O O . GLY C 1 228 ? -23.29116 119.20390 7.77502 1.000 38.17018 228 GLY C O 1
ATOM 6202 N N . ARG C 1 229 ? -23.48567 117.13353 6.92030 1.000 31.56583 229 ARG C N 1
ATOM 6203 C CA . ARG C 1 229 ? -23.85291 116.54156 8.19963 1.000 38.56665 229 ARG C CA 1
ATOM 6204 C C . ARG C 1 229 ? -22.62885 116.38626 9.09637 1.000 38.06319 229 ARG C C 1
ATOM 6205 O O . ARG C 1 229 ? -21.72325 115.61019 8.76382 1.000 30.87784 229 ARG C O 1
ATOM 6213 N N . PRO C 1 230 ? -22.57174 117.06782 10.23710 1.000 34.10398 230 PRO C N 1
ATOM 6214 C CA . PRO C 1 230 ? -21.41646 116.92643 11.12988 1.000 29.87886 230 PRO C CA 1
ATOM 6215 C C . PRO C 1 230 ? -21.37529 115.54530 11.76552 1.000 36.21070 230 PRO C C 1
ATOM 6216 O O . PRO C 1 230 ? -22.28536 114.72755 11.61909 1.000 29.20601 230 PRO C O 1
ATOM 6228 N N . PHE C 1 232 ? -19.65032 112.89115 15.18937 1.000 26.56437 232 PHE C N 1
ATOM 6229 C CA . PHE C 1 232 ? -19.13672 112.72325 16.54097 1.000 36.28900 232 PHE C CA 1
ATOM 6230 C C . PHE C 1 232 ? -17.62722 112.93928 16.57032 1.000 37.89759 232 PHE C C 1
ATOM 6231 O O . PHE C 1 232 ? -16.89154 112.36865 15.75930 1.000 35.35707 232 PHE C O 1
ATOM 6239 N N . ALA C 1 233 ? -17.17486 113.78279 17.50206 1.000 33.85536 233 ALA C N 1
ATOM 6240 C CA . ALA C 1 233 ? -15.75302 114.03041 17.77156 1.000 32.20545 233 ALA C CA 1
ATOM 6241 C C . ALA C 1 233 ? -15.08081 114.50184 16.48714 1.000 31.88759 233 ALA C C 1
ATOM 6242 O O . ALA C 1 233 ? -15.53440 115.50363 15.90730 1.000 38.93293 233 ALA C O 1
ATOM 6244 N N . ASP C 1 234 ? -14.02241 113.84391 16.01292 1.000 26.06233 234 ASP C N 1
ATOM 6245 C CA . ASP C 1 234 ? -13.31101 114.23357 14.80232 1.000 31.76351 234 ASP C CA 1
ATOM 6246 C C . ASP C 1 234 ? -13.45912 113.18829 13.69981 1.000 28.53708 234 ASP C C 1
ATOM 6247 O O . ASP C 1 234 ? -12.55847 113.01228 12.87599 1.000 28.71350 234 ASP C O 1
ATOM 6252 N N . HIS C 1 235 ? -14.59572 112.48832 13.67208 1.000 25.49610 235 HIS C N 1
ATOM 6253 C CA . HIS C 1 235 ? -14.74901 111.37402 12.74414 1.000 22.80192 235 HIS C CA 1
ATOM 6254 C C . HIS C 1 235 ? -14.90736 111.84684 11.30465 1.000 27.02149 235 HIS C C 1
ATOM 6255 O O . HIS C 1 235 ? -14.57305 111.10492 10.37422 1.000 24.82049 235 HIS C O 1
ATOM 6262 N N . ARG C 1 236 ? -15.40944 113.06642 11.09471 1.000 23.13386 236 ARG C N 1
ATOM 6263 C CA . ARG C 1 236 ? -15.41233 113.61982 9.74483 1.000 31.23540 236 ARG C CA 1
ATOM 6264 C C . ARG C 1 236 ? -13.99426 113.83951 9.23551 1.000 25.59057 236 ARG C C 1
ATOM 6265 O O . ARG C 1 236 ? -13.73072 113.66983 8.03926 1.000 27.38546 236 ARG C O 1
ATOM 6273 N N . ARG C 1 237 ? -13.07042 114.21210 10.12502 1.000 19.81248 237 ARG C N 1
ATOM 6274 C CA . ARG C 1 237 ? -11.66948 114.32890 9.73384 1.000 27.16200 237 ARG C CA 1
ATOM 6275 C C . ARG C 1 237 ? -11.11175 112.97769 9.30688 1.000 23.06470 237 ARG C C 1
ATOM 6276 O O . ARG C 1 237 ? -10.40036 112.87867 8.29952 1.000 24.34161 237 ARG C O 1
ATOM 6284 N N . ILE C 1 238 ? -11.43829 111.92274 10.05871 1.000 27.35752 238 ILE C N 1
ATOM 6285 C CA . ILE C 1 238 ? -10.99460 110.57644 9.70867 1.000 20.07910 238 ILE C CA 1
ATOM 6286 C C . ILE C 1 238 ? -11.60433 110.14189 8.38326 1.000 18.41165 238 ILE C C 1
ATOM 6287 O O . ILE C 1 238 ? -10.92156 109.56710 7.52654 1.000 21.47551 238 ILE C O 1
ATOM 6292 N N . LEU C 1 239 ? -12.90122 110.40111 8.19729 1.000 18.89408 239 LEU C N 1
ATOM 6293 C CA . LEU C 1 239 ? -13.56594 110.01038 6.95834 1.000 25.72119 239 LEU C CA 1
ATOM 6294 C C . LEU C 1 239 ? -12.95821 110.72516 5.75822 1.000 24.04774 239 LEU C C 1
ATOM 6295 O O . LEU C 1 239 ? -12.79620 110.12791 4.68723 1.000 26.96954 239 LEU C O 1
ATOM 6300 N N . ALA C 1 240 ? -12.60800 112.00394 5.91969 1.000 20.03262 240 ALA C N 1
ATOM 6301 C CA . ALA C 1 240 ? -11.94906 112.72780 4.83803 1.000 29.45127 240 ALA C CA 1
ATOM 6302 C C . ALA C 1 240 ? -10.60556 112.10257 4.48620 1.000 24.83299 240 ALA C C 1
ATOM 6303 O O . ALA C 1 240 ? -10.19384 112.13004 3.32016 1.000 26.31382 240 ALA C O 1
ATOM 6305 N N . THR C 1 241 ? -9.91380 111.52975 5.47435 1.000 21.67318 241 THR C N 1
ATOM 6306 C CA . THR C 1 241 ? -8.65120 110.85243 5.19864 1.000 21.70395 241 THR C CA 1
ATOM 6307 C C . THR C 1 241 ? -8.88086 109.55937 4.42453 1.000 23.62749 241 THR C C 1
ATOM 6308 O O . THR C 1 241 ? -8.10162 109.21906 3.52666 1.000 21.25217 241 THR C O 1
ATOM 6312 N N . GLY C 1 242 ? -9.94824 108.82924 4.75461 1.000 20.91995 242 GLY C N 1
ATOM 6313 C CA . GLY C 1 242 ? -10.24085 107.60016 4.03588 1.000 26.12474 242 GLY C CA 1
ATOM 6314 C C . GLY C 1 242 ? -10.65248 107.84664 2.59718 1.000 23.59441 242 GLY C C 1
ATOM 6315 O O . GLY C 1 242 ? -10.22962 107.12450 1.68942 1.000 22.81391 242 GLY C O 1
ATOM 6316 N N . ILE C 1 243 ? -11.48377 108.86641 2.36881 1.000 28.31808 243 ILE C N 1
ATOM 6317 C CA . ILE C 1 243 ? -11.89044 109.21010 1.00784 1.000 20.46034 243 ILE C CA 1
ATOM 6318 C C . ILE C 1 243 ? -10.67638 109.60748 0.17884 1.000 24.76160 243 ILE C C 1
ATOM 6319 O O . ILE C 1 243 ? -10.51341 109.17280 -0.96819 1.000 21.74380 243 ILE C O 1
ATOM 6324 N N . ALA C 1 244 ? -9.80264 110.44002 0.75075 1.000 24.87398 244 ALA C N 1
ATOM 6325 C CA . ALA C 1 244 ? -8.59533 110.84530 0.03920 1.000 20.94987 244 ALA C CA 1
ATOM 6326 C C . ALA C 1 244 ? -7.68082 109.65875 -0.23314 1.000 24.13048 244 ALA C C 1
ATOM 6327 O O . ALA C 1 244 ? -7.00839 109.61839 -1.27054 1.000 21.34390 244 ALA C O 1
ATOM 6329 N N . ARG C 1 245 ? -7.64649 108.68442 0.67926 1.000 19.86801 245 ARG C N 1
ATOM 6330 C CA . ARG C 1 245 ? -6.81847 107.50010 0.47253 1.000 27.58076 245 ARG C CA 1
ATOM 6331 C C . ARG C 1 245 ? -7.33944 106.65448 -0.68375 1.000 30.59494 245 ARG C C 1
ATOM 6332 O O . ARG C 1 245 ? -6.55609 106.18468 -1.51814 1.000 26.13853 245 ARG C O 1
ATOM 6340 N N . LEU C 1 246 ? -8.65854 106.45356 -0.75253 1.000 30.91428 246 LEU C N 1
ATOM 6341 C CA . LEU C 1 246 ? -9.23372 105.67225 -1.84408 1.000 34.34215 246 LEU C CA 1
ATOM 6342 C C . LEU C 1 246 ? -9.05772 106.37167 -3.18598 1.000 31.06675 246 LEU C C 1
ATOM 6343 O O . LEU C 1 246 ? -8.73520 105.72559 -4.19020 1.000 33.99043 246 LEU C O 1
ATOM 6348 N N . ARG C 1 247 ? -9.27492 107.68872 -3.22515 1.000 31.82500 247 ARG C N 1
ATOM 6349 C CA . ARG C 1 247 ? -9.16858 108.41966 -4.48420 1.000 34.44306 247 ARG C CA 1
ATOM 6350 C C . ARG C 1 247 ? -7.74388 108.39186 -5.02378 1.000 33.61659 247 ARG C C 1
ATOM 6351 O O . ARG C 1 247 ? -7.53459 108.28540 -6.23762 1.000 36.77237 247 ARG C O 1
ATOM 6359 N N . ALA C 1 248 ? -6.74953 108.48642 -4.13864 1.000 30.13040 248 ALA C N 1
ATOM 6360 C CA . ALA C 1 248 ? -5.36537 108.36388 -4.58027 1.000 43.35998 248 ALA C CA 1
ATOM 6361 C C . ALA C 1 248 ? -5.04968 106.94270 -5.02581 1.000 42.85073 248 ALA C C 1
ATOM 6362 O O . ALA C 1 248 ? -4.20475 106.74126 -5.90406 1.000 50.79217 248 ALA C O 1
ATOM 6364 N N . LYS C 1 249 ? -5.72277 105.95115 -4.44100 1.000 38.52595 249 LYS C N 1
ATOM 6365 C CA . LYS C 1 249 ? -5.49989 104.55950 -4.81170 1.000 43.32673 249 LYS C CA 1
ATOM 6366 C C . LYS C 1 249 ? -6.11221 104.22168 -6.16501 1.000 51.37831 249 LYS C C 1
ATOM 6367 O O . LYS C 1 249 ? -5.54248 103.41951 -6.91309 1.000 52.79892 249 LYS C O 1
ATOM 6373 N N . ILE C 1 250 ? -7.25770 104.81829 -6.49998 1.000 44.77651 250 ILE C N 1
ATOM 6374 C CA . ILE C 1 250 ? -7.94160 104.47693 -7.74267 1.000 51.90620 250 ILE C CA 1
ATOM 6375 C C . ILE C 1 250 ? -7.50650 105.33379 -8.92606 1.000 48.53085 250 ILE C C 1
ATOM 6376 O O . ILE C 1 250 ? -7.77773 104.96102 -10.07662 1.000 48.75661 250 ILE C O 1
ATOM 6381 N N . LYS C 1 251 ? -6.84571 106.46873 -8.68222 1.000 49.92217 251 LYS C N 1
ATOM 6382 C CA . LYS C 1 251 ? -6.46072 107.34659 -9.78392 1.000 54.78246 251 LYS C CA 1
ATOM 6383 C C . LYS C 1 251 ? -5.48202 106.65989 -10.72854 1.000 64.85482 251 LYS C C 1
ATOM 6384 O O . LYS C 1 251 ? -5.54643 106.85399 -11.94845 1.000 63.18491 251 LYS C O 1
ATOM 6390 N N . TYR C 1 252 ? -4.57943 105.84210 -10.18996 1.000 57.68738 252 TYR C N 1
ATOM 6391 C CA . TYR C 1 252 ? -3.56622 105.18351 -11.00203 1.000 63.74264 252 TYR C CA 1
ATOM 6392 C C . TYR C 1 252 ? -3.74553 103.67827 -11.11813 1.000 66.62038 252 TYR C C 1
ATOM 6393 O O . TYR C 1 252 ? -3.34700 103.10451 -12.13339 1.000 72.29208 252 TYR C O 1
ATOM 6402 N N . ARG C 1 253 ? -4.33259 103.02283 -10.11810 1.000 62.38825 253 ARG C N 1
ATOM 6403 C CA . ARG C 1 253 ? -4.53196 101.57401 -10.16185 1.000 61.51772 253 ARG C CA 1
ATOM 6404 C C . ARG C 1 253 ? -5.79098 101.22468 -9.38636 1.000 56.82335 253 ARG C C 1
ATOM 6405 O O . ARG C 1 253 ? -5.74283 100.94317 -8.18133 1.000 58.08080 253 ARG C O 1
ATOM 6413 N N . PRO C 1 254 ? -6.94729 101.22122 -10.05255 1.000 56.31455 254 PRO C N 1
ATOM 6414 C CA . PRO C 1 254 ? -8.20560 100.92605 -9.35198 1.000 56.98942 254 PRO C CA 1
ATOM 6415 C C . PRO C 1 254 ? -8.36674 99.45428 -8.99882 1.000 58.21088 254 PRO C C 1
ATOM 6416 O O . PRO C 1 254 ? -9.04884 98.70652 -9.70724 1.000 59.80778 254 PRO C O 1
ATOM 6420 N N . VAL C 1 255 ? -7.74563 99.02912 -7.90037 1.000 56.76295 255 VAL C N 1
ATOM 6421 C CA . VAL C 1 255 ? -7.89498 97.66080 -7.39995 1.000 56.75935 255 VAL C CA 1
ATOM 6422 C C . VAL C 1 255 ? -9.04786 97.70164 -6.40090 1.000 51.54236 255 VAL C C 1
ATOM 6423 O O . VAL C 1 255 ? -8.86116 97.92810 -5.20480 1.000 59.75317 255 VAL C O 1
ATOM 6427 N N . VAL C 1 256 ? -10.26116 97.48010 -6.90412 1.000 50.96056 256 VAL C N 1
ATOM 6428 C CA . VAL C 1 256 ? -11.46688 97.64082 -6.09953 1.000 45.79679 256 VAL C CA 1
ATOM 6429 C C . VAL C 1 256 ? -12.30749 96.37114 -6.13391 1.000 48.93777 256 VAL C C 1
ATOM 6430 O O . VAL C 1 256 ? -13.54160 96.43326 -6.10031 1.000 49.46080 256 VAL C O 1
ATOM 6434 N N . PHE C 1 257 ? -11.64928 95.20978 -6.18556 1.000 51.38754 257 PHE C N 1
ATOM 6435 C CA . PHE C 1 257 ? -12.38107 93.94709 -6.20648 1.000 51.26482 257 PHE C CA 1
ATOM 6436 C C . PHE C 1 257 ? -13.16461 93.71145 -4.92136 1.000 53.68920 257 PHE C C 1
ATOM 6437 O O . PHE C 1 257 ? -14.12348 92.93164 -4.92722 1.000 55.00453 257 PHE C O 1
ATOM 6445 N N . GLU C 1 258 ? -12.78095 94.36542 -3.82252 1.000 55.24094 258 GLU C N 1
ATOM 6446 C CA . GLU C 1 258 ? -13.52899 94.24112 -2.57753 1.000 55.73326 258 GLU C CA 1
ATOM 6447 C C . GLU C 1 258 ? -14.86006 94.97879 -2.62641 1.000 56.36170 258 GLU C C 1
ATOM 6448 O O . GLU C 1 258 ? -15.76588 94.64986 -1.85296 1.000 62.85228 258 GLU C O 1
ATOM 6454 N N . LEU C 1 259 ? -14.99743 95.96565 -3.51140 1.000 51.87258 259 LEU C N 1
ATOM 6455 C CA . LEU C 1 259 ? -16.23077 96.73130 -3.62462 1.000 51.93755 259 LEU C CA 1
ATOM 6456 C C . LEU C 1 259 ? -17.18099 96.17816 -4.67583 1.000 50.18686 259 LEU C C 1
ATOM 6457 O O . LEU C 1 259 ? -18.36407 96.53837 -4.67214 1.000 50.55891 259 LEU C O 1
ATOM 6470 N N . ALA C 1 261 ? -18.94260 92.89207 -7.15157 1.000 60.46654 261 ALA C N 1
ATOM 6471 C CA . ALA C 1 261 ? -19.27196 91.47791 -7.14896 1.000 56.43804 261 ALA C CA 1
ATOM 6472 C C . ALA C 1 261 ? -18.16948 90.69993 -7.86545 1.000 57.84151 261 ALA C C 1
ATOM 6473 O O . ALA C 1 261 ? -17.20416 91.26853 -8.38520 1.000 57.98634 261 ALA C O 1
ATOM 6475 N N . ASP C 1 262 ? -18.31516 89.37325 -7.89598 1.000 58.05540 262 ASP C N 1
ATOM 6476 C CA . ASP C 1 262 ? -17.30509 88.54354 -8.54508 1.000 57.68642 262 ASP C CA 1
ATOM 6477 C C . ASP C 1 262 ? -17.21511 88.83039 -10.03861 1.000 58.68331 262 ASP C C 1
ATOM 6478 O O . ASP C 1 262 ? -16.15016 88.65324 -10.64116 1.000 61.97931 262 ASP C O 1
ATOM 6483 N N . SER C 1 263 ? -18.31069 89.27836 -10.64829 1.000 57.60659 263 SER C N 1
ATOM 6484 C CA . SER C 1 263 ? -18.32969 89.63802 -12.05757 1.000 53.14834 263 SER C CA 1
ATOM 6485 C C . SER C 1 263 ? -19.12455 90.92336 -12.23328 1.000 49.51204 263 SER C C 1
ATOM 6486 O O . SER C 1 263 ? -20.08237 91.18437 -11.50072 1.000 50.92874 263 SER C O 1
ATOM 6489 N N . PHE C 1 264 ? -18.71966 91.72202 -13.21784 1.000 56.36856 264 PHE C N 1
ATOM 6490 C CA . PHE C 1 264 ? -19.31272 93.03491 -13.42994 1.000 52.62358 264 PHE C CA 1
ATOM 6491 C C . PHE C 1 264 ? -19.08633 93.45923 -14.87294 1.000 52.35569 264 PHE C C 1
ATOM 6492 O O . PHE C 1 264 ? -18.22069 92.92351 -15.56883 1.000 58.71005 264 PHE C O 1
ATOM 6500 N N . THR C 1 265 ? -19.87486 94.43476 -15.30988 1.000 46.16974 265 THR C N 1
ATOM 6501 C CA . THR C 1 265 ? -19.68115 95.04947 -16.61279 1.000 49.55784 265 THR C CA 1
ATOM 6502 C C . THR C 1 265 ? -18.67557 96.19096 -16.50581 1.000 51.01874 265 THR C C 1
ATOM 6503 O O . THR C 1 265 ? -18.37912 96.69105 -15.41788 1.000 47.65711 265 THR C O 1
ATOM 6507 N N . LEU C 1 266 ? -18.14646 96.60130 -17.66081 1.000 46.91100 266 LEU C N 1
ATOM 6508 C CA . LEU C 1 266 ? -17.21532 97.72419 -17.67559 1.000 46.44491 266 LEU C CA 1
ATOM 6509 C C . LEU C 1 266 ? -17.90096 99.02330 -17.27617 1.000 47.01031 266 LEU C C 1
ATOM 6510 O O . LEU C 1 266 ? -17.25219 99.92119 -16.72668 1.000 47.95772 266 LEU C O 1
ATOM 6515 N N . LEU C 1 267 ? -19.20504 99.14110 -17.53681 1.000 41.83733 267 LEU C N 1
ATOM 6516 C CA . LEU C 1 267 ? -19.93444 100.32906 -17.10786 1.000 41.40572 267 LEU C CA 1
ATOM 6517 C C . LEU C 1 267 ? -20.08183 100.36516 -15.59202 1.000 41.50054 267 LEU C C 1
ATOM 6518 O O . LEU C 1 267 ? -19.96460 101.43185 -14.97769 1.000 43.07074 267 LEU C O 1
ATOM 6523 N N . GLN C 1 268 ? -20.34316 99.21045 -14.97216 1.000 38.70576 268 GLN C N 1
ATOM 6524 C CA . GLN C 1 268 ? -20.43586 99.15847 -13.51596 1.000 47.17048 268 GLN C CA 1
ATOM 6525 C C . GLN C 1 268 ? -19.10242 99.50745 -12.86913 1.000 41.01320 268 GLN C C 1
ATOM 6526 O O . GLN C 1 268 ? -19.06437 100.16056 -11.81980 1.000 44.11173 268 GLN C O 1
ATOM 6532 N N . LEU C 1 269 ? -17.99731 99.07556 -13.48021 1.000 42.61711 269 LEU C N 1
ATOM 6533 C CA . LEU C 1 269 ? -16.67671 99.44053 -12.97871 1.000 45.19776 269 LEU C CA 1
ATOM 6534 C C . LEU C 1 269 ? -16.47664 100.95016 -13.02736 1.000 42.28185 269 LEU C C 1
ATOM 6535 O O . LEU C 1 269 ? -16.02169 101.56106 -12.05387 1.000 40.43894 269 LEU C O 1
ATOM 6540 N N . GLN C 1 270 ? -16.82452 101.57063 -14.15747 1.000 47.84412 270 GLN C N 1
ATOM 6541 C CA . GLN C 1 270 ? -16.66070 103.01441 -14.29469 1.000 46.99436 270 GLN C CA 1
ATOM 6542 C C . GLN C 1 270 ? -17.55599 103.77096 -13.32179 1.000 36.56174 270 GLN C C 1
ATOM 6543 O O . GLN C 1 270 ? -17.11834 104.74161 -12.69334 1.000 37.54065 270 GLN C O 1
ATOM 6549 N N . ARG C 1 271 ? -18.81244 103.33952 -13.18213 1.000 36.97187 271 ARG C N 1
ATOM 6550 C CA . ARG C 1 271 ? -19.74695 104.04251 -12.30777 1.000 36.95896 271 ARG C CA 1
ATOM 6551 C C . ARG C 1 271 ? -19.25761 104.05470 -10.86491 1.000 37.15591 271 ARG C C 1
ATOM 6552 O O . ARG C 1 271 ? -19.42904 105.04987 -10.15123 1.000 38.70092 271 ARG C O 1
ATOM 6560 N N . ALA C 1 272 ? -18.63860 102.96079 -10.41943 1.000 33.82816 272 ALA C N 1
ATOM 6561 C CA . ALA C 1 272 ? -18.14757 102.89449 -9.04874 1.000 35.66580 272 ALA C CA 1
ATOM 6562 C C . ALA C 1 272 ? -16.88903 103.73336 -8.86149 1.000 34.19792 272 ALA C C 1
ATOM 6563 O O . ALA C 1 272 ? -16.73030 104.38966 -7.82620 1.000 31.77714 272 ALA C O 1
ATOM 6565 N N . ILE C 1 273 ? -15.98322 103.71984 -9.84356 1.000 36.28741 273 ILE C N 1
ATOM 6566 C CA . ILE C 1 273 ? -14.81688 104.59738 -9.78537 1.000 37.12221 273 ILE C CA 1
ATOM 6567 C C . ILE C 1 273 ? -15.25662 106.05528 -9.78086 1.000 37.78168 273 ILE C C 1
ATOM 6568 O O . ILE C 1 273 ? -14.70930 106.88544 -9.04382 1.000 38.24917 273 ILE C O 1
ATOM 6573 N N . GLU C 1 274 ? -16.25974 106.38615 -10.59792 1.000 36.12197 274 GLU C N 1
ATOM 6574 C CA . GLU C 1 274 ? -16.80568 107.73885 -10.59918 1.000 42.34228 274 GLU C CA 1
ATOM 6575 C C . GLU C 1 274 ? -17.44355 108.07633 -9.25885 1.000 35.14391 274 GLU C C 1
ATOM 6576 O O . GLU C 1 274 ? -17.35708 109.21780 -8.79182 1.000 32.84880 274 GLU C O 1
ATOM 6582 N N . ALA C 1 275 ? -18.09096 107.09530 -8.62618 1.000 33.78254 275 ALA C N 1
ATOM 6583 C CA . ALA C 1 275 ? -18.70167 107.33347 -7.32330 1.000 32.97458 275 ALA C CA 1
ATOM 6584 C C . ALA C 1 275 ? -17.64482 107.57623 -6.25312 1.000 32.39448 275 ALA C C 1
ATOM 6585 O O . ALA C 1 275 ? -17.84683 108.39469 -5.34881 1.000 27.66124 275 ALA C O 1
ATOM 6587 N N . LEU C 1 276 ? -16.51151 106.87511 -6.33811 1.000 34.20663 276 LEU C N 1
ATOM 6588 C CA . LEU C 1 276 ? -15.45088 107.06432 -5.35351 1.000 35.99459 276 LEU C CA 1
ATOM 6589 C C . LEU C 1 276 ? -14.73022 108.38918 -5.56264 1.000 33.81826 276 LEU C C 1
ATOM 6590 O O . LEU C 1 276 ? -14.46635 109.11822 -4.59953 1.000 34.05182 276 LEU C O 1
ATOM 6595 N N . ALA C 1 277 ? -14.39997 108.71525 -6.81207 1.000 35.69754 277 ALA C N 1
ATOM 6596 C CA . ALA C 1 277 ? -13.67033 109.94102 -7.10343 1.000 39.35716 277 ALA C CA 1
ATOM 6597 C C . ALA C 1 277 ? -14.55044 111.18095 -7.04375 1.000 36.82832 277 ALA C C 1
ATOM 6598 O O . ALA C 1 277 ? -14.02080 112.29496 -6.96471 1.000 30.99933 277 ALA C O 1
ATOM 6600 N N . GLY C 1 278 ? -15.87046 111.01654 -7.06926 1.000 46.72217 278 GLY C N 1
ATOM 6601 C CA . GLY C 1 278 ? -16.75775 112.16056 -7.13701 1.000 55.26217 278 GLY C CA 1
ATOM 6602 C C . GLY C 1 278 ? -16.65795 112.92739 -8.43527 1.000 51.83217 278 GLY C C 1
ATOM 6603 O O . GLY C 1 278 ? -16.97276 114.12019 -8.46893 1.000 57.62217 278 GLY C O 1
ATOM 6604 N N . LEU C 1 279 ? -16.22057 112.27220 -9.50947 1.000 52.58217 279 LEU C N 1
ATOM 6605 C CA . LEU C 1 279 ? -16.02494 112.91816 -10.79798 1.000 59.20217 279 LEU C CA 1
ATOM 6606 C C . LEU C 1 279 ? -16.56766 112.02403 -11.90149 1.000 45.47508 279 LEU C C 1
ATOM 6607 O O . LEU C 1 279 ? -16.58802 110.79810 -11.77240 1.000 38.66648 279 LEU C O 1
ATOM 6612 N N . THR C 1 280 ? -16.99829 112.64760 -12.99404 1.000 47.83942 280 THR C N 1
ATOM 6613 C CA . THR C 1 280 ? -17.41370 111.91497 -14.18193 1.000 50.79693 280 THR C CA 1
ATOM 6614 C C . THR C 1 280 ? -16.19809 111.64878 -15.06013 1.000 52.37009 280 THR C C 1
ATOM 6615 O O . THR C 1 280 ? -15.47476 112.57854 -15.42941 1.000 54.56608 280 THR C O 1
ATOM 6619 N N . LEU C 1 281 ? -15.97086 110.38255 -15.38211 1.000 51.89211 281 LEU C N 1
ATOM 6620 C CA . LEU C 1 281 ? -14.81559 109.97934 -16.16692 1.000 62.01952 281 LEU C CA 1
ATOM 6621 C C . LEU C 1 281 ? -15.17837 109.86141 -17.64276 1.000 68.13819 281 LEU C C 1
ATOM 6622 O O . LEU C 1 281 ? -16.33608 109.64728 -18.01498 1.000 74.58217 281 LEU C O 1
ATOM 6627 N N . HIS C 1 282 ? -14.16104 110.00931 -18.48621 1.000 70.13611 282 HIS C N 1
ATOM 6628 C CA . HIS C 1 282 ? -14.32800 109.80238 -19.91693 1.000 71.21825 282 HIS C CA 1
ATOM 6629 C C . HIS C 1 282 ? -14.28887 108.31276 -20.22947 1.000 66.99567 282 HIS C C 1
ATOM 6630 O O . HIS C 1 282 ? -13.38321 107.59980 -19.78918 1.000 72.56977 282 HIS C O 1
ATOM 6637 N N . LYS C 1 283 ? -15.26774 107.85139 -21.00719 1.000 59.03855 283 LYS C N 1
ATOM 6638 C CA . LYS C 1 283 ? -15.46138 106.41927 -21.21122 1.000 61.13481 283 LYS C CA 1
ATOM 6639 C C . LYS C 1 283 ? -14.25342 105.77953 -21.88653 1.000 66.48425 283 LYS C C 1
ATOM 6640 O O . LYS C 1 283 ? -13.57128 104.93352 -21.29694 1.000 64.78523 283 LYS C O 1
ATOM 6646 N N . GLN C 1 284 ? -13.96995 106.17938 -23.12695 1.000 69.70375 284 GLN C N 1
ATOM 6647 C CA . GLN C 1 284 ? -12.89588 105.53810 -23.88219 1.000 70.14217 284 GLN C CA 1
ATOM 6648 C C . GLN C 1 284 ? -11.54814 105.69447 -23.18658 1.000 74.60350 284 GLN C C 1
ATOM 6649 O O . GLN C 1 284 ? -10.69805 104.79646 -23.24584 1.000 74.56099 284 GLN C O 1
ATOM 6655 N N . ASN C 1 285 ? -11.33602 106.82488 -22.51522 1.000 78.02833 285 ASN C N 1
ATOM 6656 C CA . ASN C 1 285 ? -10.09389 107.01665 -21.77351 1.000 79.65949 285 ASN C CA 1
ATOM 6657 C C . ASN C 1 285 ? -9.99728 106.03948 -20.60728 1.000 75.83585 285 ASN C C 1
ATOM 6658 O O . ASN C 1 285 ? -8.95528 105.40891 -20.39331 1.000 77.06800 285 ASN C O 1
ATOM 6663 N N . PHE C 1 286 ? -11.08134 105.90260 -19.83897 1.000 79.72938 286 PHE C N 1
ATOM 6664 C CA . PHE C 1 286 ? -11.08704 104.97262 -18.71305 1.000 74.57184 286 PHE C CA 1
ATOM 6665 C C . PHE C 1 286 ? -10.92588 103.52884 -19.17097 1.000 73.03305 286 PHE C C 1
ATOM 6666 O O . PHE C 1 286 ? -10.35999 102.70633 -18.44144 1.000 72.31981 286 PHE C O 1
ATOM 6674 N N . ARG C 1 287 ? -11.41810 103.19997 -20.36725 1.000 73.26707 287 ARG C N 1
ATOM 6675 C CA . ARG C 1 287 ? -11.26278 101.84305 -20.88198 1.000 74.61007 287 ARG C CA 1
ATOM 6676 C C . ARG C 1 287 ? -9.80228 101.52533 -21.17597 1.000 80.77403 287 ARG C C 1
ATOM 6677 O O . ARG C 1 287 ? -9.35784 100.38723 -20.98386 1.000 82.82325 287 ARG C O 1
ATOM 6685 N N . ARG C 1 288 ? -9.04221 102.51734 -21.64484 1.000 83.10274 288 ARG C N 1
ATOM 6686 C CA . ARG C 1 288 ? -7.62722 102.29689 -21.92507 1.000 84.17960 288 ARG C CA 1
ATOM 6687 C C . ARG C 1 288 ? -6.83802 102.07075 -20.64156 1.000 87.18514 288 ARG C C 1
ATOM 6688 O O . ARG C 1 288 ? -5.96630 101.19613 -20.58943 1.000 90.04994 288 ARG C O 1
ATOM 6696 N N . LEU C 1 289 ? -7.13270 102.84533 -19.59446 1.000 82.56415 289 LEU C N 1
ATOM 6697 C CA . LEU C 1 289 ? -6.39263 102.71306 -18.34295 1.000 85.18315 289 LEU C CA 1
ATOM 6698 C C . LEU C 1 289 ? -6.59217 101.33572 -17.72228 1.000 86.09603 289 LEU C C 1
ATOM 6699 O O . LEU C 1 289 ? -5.66584 100.77681 -17.12353 1.000 85.30731 289 LEU C O 1
ATOM 6704 N N . ILE C 1 290 ? -7.79265 100.76985 -17.85864 1.000 89.48744 290 ILE C N 1
ATOM 6705 C CA . ILE C 1 290 ? -8.07068 99.47052 -17.25469 1.000 89.31482 290 ILE C CA 1
ATOM 6706 C C . ILE C 1 290 ? -7.27668 98.37109 -17.95109 1.000 90.03417 290 ILE C C 1
ATOM 6707 O O . ILE C 1 290 ? -6.73261 97.47211 -17.29815 1.000 87.09486 290 ILE C O 1
ATOM 6712 N N . GLU C 1 291 ? -7.18622 98.42488 -19.28196 1.000 90.80575 291 GLU C N 1
ATOM 6713 C CA . GLU C 1 291 ? -6.45385 97.39194 -20.00604 1.000 91.70957 291 GLU C CA 1
ATOM 6714 C C . GLU C 1 291 ? -4.94492 97.58216 -19.90312 1.000 91.00682 291 GLU C C 1
ATOM 6715 O O . GLU C 1 291 ? -4.19855 96.59860 -19.95992 1.000 89.36324 291 GLU C O 1
ATOM 6721 N N . GLN C 1 292 ? -4.47757 98.82496 -19.75200 1.000 88.87194 292 GLN C N 1
ATOM 6722 C CA . GLN C 1 292 ? -3.04870 99.05394 -19.55940 1.000 88.22814 292 GLN C CA 1
ATOM 6723 C C . GLN C 1 292 ? -2.57422 98.46921 -18.23526 1.000 86.06587 292 GLN C C 1
ATOM 6724 O O . GLN C 1 292 ? -1.48088 97.89643 -18.15788 1.000 87.04048 292 GLN C O 1
ATOM 6730 N N . GLN C 1 293 ? -3.38427 98.60199 -17.18316 1.000 86.13195 293 GLN C N 1
ATOM 6731 C CA . GLN C 1 293 ? -3.02771 98.06381 -15.87722 1.000 84.87466 293 GLN C CA 1
ATOM 6732 C C . GLN C 1 293 ? -3.18725 96.55171 -15.79838 1.000 84.72589 293 GLN C C 1
ATOM 6733 O O . GLN C 1 293 ? -2.66871 95.94441 -14.85475 1.000 79.83509 293 GLN C O 1
ATOM 6739 N N . GLN C 1 294 ? -3.88815 95.93913 -16.75579 1.000 85.32240 294 GLN C N 1
ATOM 6740 C CA . GLN C 1 294 ? -4.10356 94.49134 -16.78660 1.000 80.64703 294 GLN C CA 1
ATOM 6741 C C . GLN C 1 294 ? -4.78002 94.00669 -15.50423 1.000 81.31938 294 GLN C C 1
ATOM 6742 O O . GLN C 1 294 ? -4.39048 93.00104 -14.90737 1.000 79.72467 294 GLN C O 1
ATOM 6748 N N . LEU C 1 295 ? -5.81208 94.73861 -15.08390 1.000 80.58917 295 LEU C N 1
ATOM 6749 C CA . LEU C 1 295 ? -6.53425 94.42037 -13.85985 1.000 82.49264 295 LEU C CA 1
ATOM 6750 C C . LEU C 1 295 ? -7.72248 93.49734 -14.08252 1.000 81.77025 295 LEU C C 1
ATOM 6751 O O . LEU C 1 295 ? -8.14984 92.82424 -13.13729 1.000 77.59172 295 LEU C O 1
ATOM 6756 N N . VAL C 1 296 ? -8.26233 93.44308 -15.29991 1.000 76.92123 296 VAL C N 1
ATOM 6757 C CA . VAL C 1 296 ? -9.54191 92.79738 -15.54807 1.000 80.27014 296 VAL C CA 1
ATOM 6758 C C . VAL C 1 296 ? -9.40923 91.81592 -16.70603 1.000 82.10360 296 VAL C C 1
ATOM 6759 O O . VAL C 1 296 ? -8.46563 91.87027 -17.49810 1.000 77.56777 296 VAL C O 1
ATOM 6763 N N . GLU C 1 297 ? -10.37432 90.90053 -16.78517 1.000 80.25921 297 GLU C N 1
ATOM 6764 C CA . GLU C 1 297 ? -10.43708 89.92656 -17.86453 1.000 82.52438 297 GLU C CA 1
ATOM 6765 C C . GLU C 1 297 ? -11.88385 89.49357 -18.05385 1.000 83.91957 297 GLU C C 1
ATOM 6766 O O . GLU C 1 297 ? -12.73033 89.68176 -17.17594 1.000 79.83920 297 GLU C O 1
ATOM 6772 N N . GLU C 1 298 ? -12.15590 88.90514 -19.21542 1.000 86.37000 298 GLU C N 1
ATOM 6773 C CA . GLU C 1 298 ? -13.50875 88.49666 -19.56574 1.000 82.48192 298 GLU C CA 1
ATOM 6774 C C . GLU C 1 298 ? -13.83380 87.13040 -18.97556 1.000 85.15713 298 GLU C C 1
ATOM 6775 O O . GLU C 1 298 ? -13.01395 86.20902 -19.01354 1.000 88.75250 298 GLU C O 1
ATOM 6781 N N . THR C 1 299 ? -15.04222 87.00433 -18.42870 1.000 88.43869 299 THR C N 1
ATOM 6782 C CA . THR C 1 299 ? -15.52611 85.73445 -17.90364 1.000 93.60224 299 THR C CA 1
ATOM 6783 C C . THR C 1 299 ? -16.25469 84.89942 -18.94785 1.000 95.20436 299 THR C C 1
ATOM 6784 O O . THR C 1 299 ? -16.53975 83.72482 -18.69061 1.000 93.02868 299 THR C O 1
ATOM 6788 N N . GLY C 1 300 ? -16.56339 85.47248 -20.11053 1.000 94.23575 300 GLY C N 1
ATOM 6789 C CA . GLY C 1 300 ? -17.26669 84.77279 -21.15904 1.000 97.81087 300 GLY C CA 1
ATOM 6790 C C . GLY C 1 300 ? -18.77678 84.84855 -21.07888 1.000 103.49547 300 GLY C C 1
ATOM 6791 O O . GLY C 1 300 ? -19.44797 84.61299 -22.08968 1.000 106.03991 300 GLY C O 1
ATOM 6792 N N . ASP C 1 301 ? -19.33047 85.16872 -19.91376 1.000 102.78187 301 ASP C N 1
ATOM 6793 C CA . ASP C 1 301 ? -20.77173 85.25630 -19.74731 1.000 104.95353 301 ASP C CA 1
ATOM 6794 C C . ASP C 1 301 ? -21.27214 86.66129 -20.07299 1.000 100.84796 301 ASP C C 1
ATOM 6795 O O . ASP C 1 301 ? -20.49901 87.60482 -20.25161 1.000 92.03875 301 ASP C O 1
ATOM 6808 N N . ALA C 1 303 ? -24.73986 89.70224 -19.56494 1.000 109.62287 303 ALA C N 1
ATOM 6809 C CA . ALA C 1 303 ? -25.72538 90.22464 -18.63078 1.000 106.97101 303 ALA C CA 1
ATOM 6810 C C . ALA C 1 303 ? -26.42955 91.41390 -19.26542 1.000 104.67886 303 ALA C C 1
ATOM 6811 O O . ALA C 1 303 ? -25.80795 92.19651 -19.98851 1.000 98.93589 303 ALA C O 1
ATOM 6813 N N . THR C 1 304 ? -27.72441 91.53898 -18.98997 1.000 109.59813 304 THR C N 1
ATOM 6814 C CA . THR C 1 304 ? -28.52553 92.65995 -19.46175 1.000 105.64341 304 THR C CA 1
ATOM 6815 C C . THR C 1 304 ? -28.66076 93.68265 -18.34155 1.000 102.12048 304 THR C C 1
ATOM 6816 O O . THR C 1 304 ? -29.04283 93.33528 -17.21901 1.000 96.48683 304 THR C O 1
ATOM 6820 N N . GLU C 1 305 ? -28.34838 94.93782 -18.65135 1.000 101.96817 305 GLU C N 1
ATOM 6821 C CA . GLU C 1 305 ? -28.30579 95.99430 -17.65350 1.000 101.27719 305 GLU C CA 1
ATOM 6822 C C . GLU C 1 305 ? -29.71228 96.49338 -17.33005 1.000 98.23641 305 GLU C C 1
ATOM 6823 O O . GLU C 1 305 ? -30.71921 95.98233 -17.82906 1.000 98.16158 305 GLU C O 1
ATOM 6829 N N . THR C 1 306 ? -29.77639 97.51227 -16.46800 1.000 94.72902 306 THR C N 1
ATOM 6830 C CA . THR C 1 306 ? -31.02621 98.23950 -16.27457 1.000 91.04381 306 THR C CA 1
ATOM 6831 C C . THR C 1 306 ? -31.47695 98.88574 -17.57821 1.000 90.34358 306 THR C C 1
ATOM 6832 O O . THR C 1 306 ? -32.67709 98.94514 -17.87234 1.000 91.02239 306 THR C O 1
ATOM 6836 N N . GLY C 1 307 ? -30.52530 99.35372 -18.38316 1.000 88.11513 307 GLY C N 1
ATOM 6837 C CA . GLY C 1 307 ? -30.82709 99.86173 -19.70574 1.000 84.17087 307 GLY C CA 1
ATOM 6838 C C . GLY C 1 307 ? -31.17998 98.75725 -20.68109 1.000 88.47769 307 GLY C C 1
ATOM 6839 O O . GLY C 1 307 ? -31.70566 97.71339 -20.28297 1.000 90.41285 307 GLY C O 1
ATOM 6840 N N . GLY C 1 308 ? -30.88770 98.96508 -21.96132 1.000 84.13510 308 GLY C N 1
ATOM 6841 C CA . GLY C 1 308 ? -31.27036 97.99894 -22.97148 1.000 81.30009 308 GLY C CA 1
ATOM 6842 C C . GLY C 1 308 ? -30.13744 97.13847 -23.49219 1.000 84.18259 308 GLY C C 1
ATOM 6843 O O . GLY C 1 308 ? -30.37120 96.02481 -23.97119 1.000 89.28174 308 GLY C O 1
ATOM 6844 N N . ARG C 1 309 ? -28.90681 97.63311 -23.39877 1.000 83.92280 309 ARG C N 1
ATOM 6845 C CA . ARG C 1 309 ? -27.79573 96.93098 -24.02710 1.000 83.39031 309 ARG C CA 1
ATOM 6846 C C . ARG C 1 309 ? -27.33523 95.75702 -23.16280 1.000 80.80810 309 ARG C C 1
ATOM 6847 O O . ARG C 1 309 ? -27.23477 95.88382 -21.93907 1.000 82.29166 309 ARG C O 1
ATOM 6855 N N . PRO C 1 310 ? -27.07568 94.60203 -23.76811 1.000 80.96539 310 PRO C N 1
ATOM 6856 C CA . PRO C 1 310 ? -26.30586 93.56542 -23.07813 1.000 83.01247 310 PRO C CA 1
ATOM 6857 C C . PRO C 1 310 ? -24.81851 93.86170 -23.17335 1.000 75.64357 310 PRO C C 1
ATOM 6858 O O . PRO C 1 310 ? -24.33766 94.45398 -24.14186 1.000 71.94960 310 PRO C O 1
ATOM 6862 N N . ALA C 1 311 ? -24.08518 93.44898 -22.14356 1.000 78.41603 311 ALA C N 1
ATOM 6863 C CA . ALA C 1 311 ? -22.67167 93.77897 -22.05280 1.000 75.33403 311 ALA C CA 1
ATOM 6864 C C . ALA C 1 311 ? -21.87860 92.57401 -21.57352 1.000 73.94144 311 ALA C C 1
ATOM 6865 O O . ALA C 1 311 ? -22.41047 91.68135 -20.90859 1.000 79.60266 311 ALA C O 1
ATOM 6867 N N . LYS C 1 312 ? -20.59507 92.56264 -21.92313 1.000 70.34630 312 LYS C N 1
ATOM 6868 C CA . LYS C 1 312 ? -19.69638 91.52210 -21.44793 1.000 74.57449 312 LYS C CA 1
ATOM 6869 C C . LYS C 1 312 ? -19.42254 91.70239 -19.96041 1.000 74.48230 312 LYS C C 1
ATOM 6870 O O . LYS C 1 312 ? -19.17134 92.81502 -19.48878 1.000 69.16697 312 LYS C O 1
ATOM 6876 N N . LEU C 1 313 ? -19.47462 90.60116 -19.21899 1.000 75.54718 313 LEU C N 1
ATOM 6877 C CA . LEU C 1 313 ? -19.13836 90.62083 -17.80450 1.000 72.76963 313 LEU C CA 1
ATOM 6878 C C . LEU C 1 313 ? -17.63543 90.45031 -17.62213 1.000 72.04443 313 LEU C C 1
ATOM 6879 O O . LEU C 1 313 ? -16.96883 89.75467 -18.39323 1.000 71.79678 313 LEU C O 1
ATOM 6884 N N . PHE C 1 314 ? -17.10504 91.10457 -16.59331 1.000 66.67855 314 PHE C N 1
ATOM 6885 C CA . PHE C 1 314 ? -15.67283 91.14510 -16.34759 1.000 69.99452 314 PHE C CA 1
ATOM 6886 C C . PHE C 1 314 ? -15.38733 90.82116 -14.88886 1.000 68.39027 314 PHE C C 1
ATOM 6887 O O . PHE C 1 314 ? -16.22433 91.04436 -14.01040 1.000 61.20812 314 PHE C O 1
ATOM 6895 N N . ARG C 1 315 ? -14.19133 90.29084 -14.64113 1.000 70.85548 315 ARG C N 1
ATOM 6896 C CA . ARG C 1 315 ? -13.74071 89.97840 -13.29386 1.000 76.04259 315 ARG C CA 1
ATOM 6897 C C . ARG C 1 315 ? -12.29331 90.41761 -13.13541 1.000 78.43075 315 ARG C C 1
ATOM 6898 O O . ARG C 1 315 ? -11.51906 90.41860 -14.09656 1.000 79.94236 315 ARG C O 1
ATOM 6906 N N . PHE C 1 316 ? -11.93698 90.79932 -11.91242 1.000 74.69795 316 PHE C N 1
ATOM 6907 C CA . PHE C 1 316 ? -10.54568 91.09646 -11.60814 1.000 78.68135 316 PHE C CA 1
ATOM 6908 C C . PHE C 1 316 ? -9.71896 89.81875 -11.67210 1.000 84.01109 316 PHE C C 1
ATOM 6909 O O . PHE C 1 316 ? -10.13206 88.76770 -11.17352 1.000 80.40670 316 PHE C O 1
ATOM 6917 N N . ARG C 1 317 ? -8.55013 89.91178 -12.30280 1.000 77.58048 317 ARG C N 1
ATOM 6918 C CA . ARG C 1 317 ? -7.70431 88.74125 -12.49012 1.000 79.67674 317 ARG C CA 1
ATOM 6919 C C . ARG C 1 317 ? -7.26645 88.17087 -11.14559 1.000 85.92432 317 ARG C C 1
ATOM 6920 O O . ARG C 1 317 ? -7.20474 88.87596 -10.13516 1.000 88.23308 317 ARG C O 1
ATOM 6928 N N . GLN C 1 318 ? -6.96142 86.87065 -11.13929 1.000 86.78069 318 GLN C N 1
ATOM 6929 C CA . GLN C 1 318 ? -6.50989 86.21644 -9.91636 1.000 84.94429 318 GLN C CA 1
ATOM 6930 C C . GLN C 1 318 ? -5.18189 86.76449 -9.41329 1.000 85.10302 318 GLN C C 1
ATOM 6931 O O . GLN C 1 318 ? -4.80805 86.48067 -8.27007 1.000 87.33733 318 GLN C O 1
ATOM 6937 N N . THR C 1 319 ? -4.46625 87.54084 -10.22944 1.000 88.16318 319 THR C N 1
ATOM 6938 C CA . THR C 1 319 ? -3.19255 88.09880 -9.78963 1.000 86.67547 319 THR C CA 1
ATOM 6939 C C . THR C 1 319 ? -3.39626 89.20601 -8.76237 1.000 91.59131 319 THR C C 1
ATOM 6940 O O . THR C 1 319 ? -2.67853 89.26520 -7.75735 1.000 92.36651 319 THR C O 1
ATOM 6944 N N . VAL C 1 320 ? -4.36996 90.09096 -8.99267 1.000 89.99515 320 VAL C N 1
ATOM 6945 C CA . VAL C 1 320 ? -4.57447 91.20753 -8.07488 1.000 92.08983 320 VAL C CA 1
ATOM 6946 C C . VAL C 1 320 ? -5.23790 90.74005 -6.78516 1.000 89.47153 320 VAL C C 1
ATOM 6947 O O . VAL C 1 320 ? -5.09365 91.38316 -5.73784 1.000 89.10558 320 VAL C O 1
ATOM 6951 N N . LEU C 1 321 ? -5.96814 89.62295 -6.82884 1.000 85.59311 321 LEU C N 1
ATOM 6952 C CA . LEU C 1 321 ? -6.56424 89.08830 -5.60874 1.000 86.05257 321 LEU C CA 1
ATOM 6953 C C . LEU C 1 321 ? -5.51099 88.43557 -4.72234 1.000 93.49412 321 LEU C C 1
ATOM 6954 O O . LEU C 1 321 ? -5.57511 88.53947 -3.49187 1.000 97.47927 321 LEU C O 1
ATOM 6959 N N . ASP C 1 322 ? -4.52975 87.76488 -5.32901 1.000 95.13909 322 ASP C N 1
ATOM 6960 C CA . ASP C 1 322 ? -3.50894 87.07157 -4.55154 1.000 90.45246 322 ASP C CA 1
ATOM 6961 C C . ASP C 1 322 ? -2.47787 88.03832 -3.98009 1.000 93.86506 322 ASP C C 1
ATOM 6962 O O . ASP C 1 322 ? -2.02344 87.85903 -2.84482 1.000 94.06149 322 ASP C O 1
ATOM 6967 N N . GLU C 1 323 ? -2.09607 89.06616 -4.74524 1.000 98.64609 323 GLU C N 1
ATOM 6968 C CA . GLU C 1 323 ? -1.09377 90.00899 -4.25701 1.000 99.82686 323 GLU C CA 1
ATOM 6969 C C . GLU C 1 323 ? -1.61627 90.82429 -3.08120 1.000 101.01822 323 GLU C C 1
ATOM 6970 O O . GLU C 1 323 ? -0.84041 91.19329 -2.19195 1.000 97.03720 323 GLU C O 1
ATOM 6976 N N . ARG C 1 324 ? -2.92019 91.11248 -3.05648 1.000 103.19864 324 ARG C N 1
ATOM 6977 C CA . ARG C 1 324 ? -3.49662 91.82064 -1.91966 1.000 110.87012 324 ARG C CA 1
ATOM 6978 C C . ARG C 1 324 ? -3.53050 90.94086 -0.67727 1.000 109.55274 324 ARG C C 1
ATOM 6979 O O . ARG C 1 324 ? -3.42467 91.44787 0.44543 1.000 109.38245 324 ARG C O 1
ATOM 6987 N N . ALA C 1 325 ? -3.66776 89.62655 -0.85602 1.000 103.71615 325 ALA C N 1
ATOM 6988 C CA . ALA C 1 325 ? -3.69708 88.71064 0.27538 1.000 98.69057 325 ALA C CA 1
ATOM 6989 C C . ALA C 1 325 ? -2.31832 88.46495 0.86947 1.000 95.27279 325 ALA C C 1
ATOM 6990 O O . ALA C 1 325 ? -2.22506 88.02631 2.02092 1.000 98.30397 325 ALA C O 1
ATOM 6992 N N . LEU C 1 326 ? -1.25106 88.73930 0.11787 1.000 92.49471 326 LEU C N 1
ATOM 6993 C CA . LEU C 1 326 ? 0.09247 88.44522 0.60050 1.000 90.39797 326 LEU C CA 1
ATOM 6994 C C . LEU C 1 326 ? 0.57281 89.48209 1.61131 1.000 92.33675 326 LEU C C 1
ATOM 6995 O O . LEU C 1 326 ? 1.39348 89.16307 2.47808 1.000 88.13911 326 LEU C O 1
ATOM 7000 N N . SER C 1 327 ? 0.07357 90.71350 1.52535 1.000 95.93287 327 SER C N 1
ATOM 7001 C CA . SER C 1 327 ? 0.19553 91.70025 2.59701 1.000 95.05338 327 SER C CA 1
ATOM 7002 C C . SER C 1 327 ? -1.01913 91.66786 3.51468 1.000 96.87517 327 SER C C 1
ATOM 7003 O O . SER C 1 327 ? -1.51659 92.71324 3.94004 1.000 89.75506 327 SER C O 1
ATOM 7006 N N . GLY C 1 328 ? -1.52006 90.47968 3.84326 1.000 95.45621 328 GLY C N 1
ATOM 7007 C CA . GLY C 1 328 ? -2.79673 90.38352 4.52966 1.000 89.82634 328 GLY C CA 1
ATOM 7008 C C . GLY C 1 328 ? -2.78757 90.76392 5.99830 1.000 90.31768 328 GLY C C 1
ATOM 7009 O O . GLY C 1 328 ? -3.61695 91.56349 6.44603 1.000 90.49701 328 GLY C O 1
ATOM 7010 N N . THR C 1 329 ? -1.86631 90.18375 6.76446 1.000 89.98724 329 THR C N 1
ATOM 7011 C CA . THR C 1 329 ? -1.80193 90.38105 8.21178 1.000 87.46937 329 THR C CA 1
ATOM 7012 C C . THR C 1 329 ? -0.75547 91.44913 8.51032 1.000 84.71414 329 THR C C 1
ATOM 7013 O O . THR C 1 329 ? 0.44886 91.18543 8.46436 1.000 83.83903 329 THR C O 1
ATOM 7017 N N . LYS C 1 330 ? -1.22485 92.65871 8.81085 1.000 77.17508 330 LYS C N 1
ATOM 7018 C CA . LYS C 1 330 ? -0.36984 93.76661 9.21787 1.000 69.28948 330 LYS C CA 1
ATOM 7019 C C . LYS C 1 330 ? -0.46183 93.89842 10.73349 1.000 69.21209 330 LYS C C 1
ATOM 7020 O O . LYS C 1 330 ? -1.47546 94.36395 11.26397 1.000 54.87941 330 LYS C O 1
ATOM 7026 N N . LEU C 1 331 ? 0.59672 93.48668 11.42257 1.000 66.50224 331 LEU C N 1
ATOM 7027 C CA . LEU C 1 331 ? 0.65674 93.41918 12.87795 1.000 59.66287 331 LEU C CA 1
ATOM 7028 C C . LEU C 1 331 ? 1.04425 94.79973 13.42307 1.000 57.75368 331 LEU C C 1
ATOM 7029 O O . LEU C 1 331 ? 1.29713 95.70179 12.61416 1.000 67.81260 331 LEU C O 1
ATOM 7034 N N . PRO C 1 332 ? 1.12706 95.02100 14.76567 1.000 58.53781 332 PRO C N 1
ATOM 7035 C CA . PRO C 1 332 ? 0.83648 96.35463 15.33266 1.000 50.54183 332 PRO C CA 1
ATOM 7036 C C . PRO C 1 332 ? 1.42903 97.56784 14.62669 1.000 58.84461 332 PRO C C 1
ATOM 7037 O O . PRO C 1 332 ? 0.88136 98.65369 14.82398 1.000 56.08661 332 PRO C O 1
ATOM 7041 N N . PHE D 1 35 ? -20.48460 106.97777 39.63381 1.000 55.02083 35 PHE D N 1
ATOM 7042 C CA . PHE D 1 35 ? -20.62585 107.02991 38.18366 1.000 58.66842 35 PHE D CA 1
ATOM 7043 C C . PHE D 1 35 ? -19.34888 107.57346 37.55547 1.000 53.85574 35 PHE D C 1
ATOM 7044 O O . PHE D 1 35 ? -19.16049 108.78573 37.45321 1.000 51.68462 35 PHE D O 1
ATOM 7052 N N . THR D 1 36 ? -18.47185 106.66595 37.13782 1.000 55.11208 36 THR D N 1
ATOM 7053 C CA . THR D 1 36 ? -17.15136 107.02026 36.64663 1.000 49.54819 36 THR D CA 1
ATOM 7054 C C . THR D 1 36 ? -16.95530 106.51525 35.22398 1.000 47.38537 36 THR D C 1
ATOM 7055 O O . THR D 1 36 ? -17.70114 105.66531 34.72983 1.000 44.82663 36 THR D O 1
ATOM 7059 N N . VAL D 1 37 ? -15.92913 107.05654 34.57293 1.000 43.24128 37 VAL D N 1
ATOM 7060 C CA . VAL D 1 37 ? -15.47352 106.59235 33.26971 1.000 43.67451 37 VAL D CA 1
ATOM 7061 C C . VAL D 1 37 ? -13.97159 106.35728 33.35871 1.000 45.46216 37 VAL D C 1
ATOM 7062 O O . VAL D 1 37 ? -13.23892 107.18507 33.91246 1.000 49.84180 37 VAL D O 1
ATOM 7066 N N . THR D 1 38 ? -13.51892 105.22006 32.84205 1.000 43.36700 38 THR D N 1
ATOM 7067 C CA . THR D 1 38 ? -12.11530 104.83581 32.90457 1.000 43.50900 38 THR D CA 1
ATOM 7068 C C . THR D 1 38 ? -11.47546 105.05203 31.53964 1.000 38.89790 38 THR D C 1
ATOM 7069 O O . THR D 1 38 ? -11.93741 104.49784 30.53732 1.000 40.10901 38 THR D O 1
ATOM 7073 N N . ILE D 1 39 ? -10.41640 105.85427 31.50672 1.000 39.14362 39 ILE D N 1
ATOM 7074 C CA . ILE D 1 39 ? -9.70845 106.19124 30.27786 1.000 36.06298 39 ILE D CA 1
ATOM 7075 C C . ILE D 1 39 ? -8.32411 105.56170 30.34443 1.000 43.25301 39 ILE D C 1
ATOM 7076 O O . ILE D 1 39 ? -7.56778 105.80383 31.29347 1.000 35.86058 39 ILE D O 1
ATOM 7081 N N . GLY D 1 40 ? -7.99677 104.75083 29.34049 1.000 27.89876 40 GLY D N 1
ATOM 7082 C CA . GLY D 1 40 ? -6.68273 104.13949 29.27516 1.000 31.18214 40 GLY D CA 1
ATOM 7083 C C . GLY D 1 40 ? -5.67201 105.07278 28.62841 1.000 32.29734 40 GLY D C 1
ATOM 7084 O O . GLY D 1 40 ? -5.98639 105.82490 27.70658 1.000 38.56378 40 GLY D O 1
ATOM 7085 N N . LEU D 1 41 ? -4.44292 105.02098 29.13386 1.000 29.74818 41 LEU D N 1
ATOM 7086 C CA . LEU D 1 41 ? -3.34803 105.83078 28.62465 1.000 30.76316 41 LEU D CA 1
ATOM 7087 C C . LEU D 1 41 ? -2.18045 104.93517 28.23708 1.000 29.45983 41 LEU D C 1
ATOM 7088 O O . LEU D 1 41 ? -1.99266 103.85261 28.79919 1.000 40.40288 41 LEU D O 1
ATOM 7093 N N . ALA D 1 42 ? -1.39521 105.39977 27.26915 1.000 28.02440 42 ALA D N 1
ATOM 7094 C CA . ALA D 1 42 ? -0.20522 104.69026 26.82762 1.000 30.36302 42 ALA D CA 1
ATOM 7095 C C . ALA D 1 42 ? 0.86506 105.70331 26.45391 1.000 32.15884 42 ALA D C 1
ATOM 7096 O O . ALA D 1 42 ? 0.58158 106.88307 26.23135 1.000 25.07258 42 ALA D O 1
ATOM 7098 N N . HIS D 1 43 ? 2.10640 105.22891 26.39347 1.000 28.96850 43 HIS D N 1
ATOM 7099 C CA . HIS D 1 43 ? 3.21077 106.08767 25.98988 1.000 33.86426 43 HIS D CA 1
ATOM 7100 C C . HIS D 1 43 ? 3.06422 106.47679 24.52438 1.000 31.20605 43 HIS D C 1
ATOM 7101 O O . HIS D 1 43 ? 2.80629 105.62630 23.66693 1.000 32.37416 43 HIS D O 1
ATOM 7108 N N . ALA D 1 44 ? 3.22020 107.76619 24.24034 1.000 30.96269 44 ALA D N 1
ATOM 7109 C CA . ALA D 1 44 ? 3.17536 108.29180 22.88200 1.000 30.18960 44 ALA D CA 1
ATOM 7110 C C . ALA D 1 44 ? 4.56675 108.78468 22.51094 1.000 33.76623 44 ALA D C 1
ATOM 7111 O O . ALA D 1 44 ? 5.07773 109.72761 23.12490 1.000 38.73661 44 ALA D O 1
ATOM 7113 N N . GLU D 1 45 ? 5.17635 108.14652 21.51525 1.000 30.88802 45 GLU D N 1
ATOM 7114 C CA . GLU D 1 45 ? 6.53806 108.45196 21.09875 1.000 35.79123 45 GLU D CA 1
ATOM 7115 C C . GLU D 1 45 ? 6.53570 108.95288 19.66232 1.000 28.78543 45 GLU D C 1
ATOM 7116 O O . GLU D 1 45 ? 5.99453 108.29249 18.76898 1.000 32.36828 45 GLU D O 1
ATOM 7122 N N . LEU D 1 46 ? 7.13699 110.11935 19.44863 1.000 30.39570 46 LEU D N 1
ATOM 7123 C CA . LEU D 1 46 ? 7.34132 110.66161 18.11323 1.000 26.66117 46 LEU D CA 1
ATOM 7124 C C . LEU D 1 46 ? 8.72450 110.25389 17.62698 1.000 29.23147 46 LEU D C 1
ATOM 7125 O O . LEU D 1 46 ? 9.72096 110.49798 18.31232 1.000 27.15497 46 LEU D O 1
ATOM 7130 N N . ILE D 1 47 ? 8.78390 109.62861 16.45326 1.000 24.71808 47 ILE D N 1
ATOM 7131 C CA . ILE D 1 47 ? 10.02042 109.06687 15.92347 1.000 24.50401 47 ILE D CA 1
ATOM 7132 C C . ILE D 1 47 ? 10.29584 109.68003 14.55817 1.000 34.02771 47 ILE D C 1
ATOM 7133 O O . ILE D 1 47 ? 9.38733 109.81271 13.73099 1.000 25.43141 47 ILE D O 1
ATOM 7138 N N . ALA D 1 48 ? 11.55207 110.04790 14.32294 1.000 33.68857 48 ALA D N 1
ATOM 7139 C CA . ALA D 1 48 ? 11.95753 110.74554 13.11072 1.000 30.26417 48 ALA D CA 1
ATOM 7140 C C . ALA D 1 48 ? 12.81429 109.83611 12.24322 1.000 34.60874 48 ALA D C 1
ATOM 7141 O O . ALA D 1 48 ? 13.76489 109.21678 12.73280 1.000 25.98127 48 ALA D O 1
ATOM 7143 N N . VAL D 1 49 ? 12.47340 109.76056 10.95848 1.000 30.00311 49 VAL D N 1
ATOM 7144 C CA . VAL D 1 49 ? 13.30183 109.07773 9.97261 1.000 34.04664 49 VAL D CA 1
ATOM 7145 C C . VAL D 1 49 ? 13.80865 110.12128 8.98766 1.000 35.64894 49 VAL D C 1
ATOM 7146 O O . VAL D 1 49 ? 13.15516 110.40810 7.97843 1.000 33.79791 49 VAL D O 1
ATOM 7150 N N . VAL D 1 50 ? 14.96490 110.70725 9.28130 1.000 29.83870 50 VAL D N 1
ATOM 7151 C CA . VAL D 1 50 ? 15.53678 111.77299 8.46754 1.000 35.82188 50 VAL D CA 1
ATOM 7152 C C . VAL D 1 50 ? 16.61399 111.16773 7.57895 1.000 33.92528 50 VAL D C 1
ATOM 7153 O O . VAL D 1 50 ? 17.60826 110.62401 8.07514 1.000 34.26295 50 VAL D O 1
ATOM 7157 N N . THR D 1 51 ? 16.42057 111.27030 6.26697 1.000 36.95534 51 THR D N 1
ATOM 7158 C CA . THR D 1 51 ? 17.25835 110.60082 5.28340 1.000 32.37297 51 THR D CA 1
ATOM 7159 C C . THR D 1 51 ? 18.05450 111.61684 4.47514 1.000 38.23078 51 THR D C 1
ATOM 7160 O O . THR D 1 51 ? 17.53502 112.67277 4.09926 1.000 37.07415 51 THR D O 1
ATOM 7164 N N . ALA D 1 52 ? 19.32084 111.29049 4.21930 1.000 38.23450 52 ALA D N 1
ATOM 7165 C CA . ALA D 1 52 ? 20.17165 112.05889 3.32457 1.000 37.78614 52 ALA D CA 1
ATOM 7166 C C . ALA D 1 52 ? 20.92314 111.09410 2.41768 1.000 34.40541 52 ALA D C 1
ATOM 7167 O O . ALA D 1 52 ? 20.97777 109.88682 2.66646 1.000 35.03503 52 ALA D O 1
ATOM 7169 N N . ILE D 1 53 ? 21.50589 111.63800 1.35339 1.000 34.22824 53 ILE D N 1
ATOM 7170 C CA . ILE D 1 53 ? 22.29390 110.86681 0.39771 1.000 38.79493 53 ILE D CA 1
ATOM 7171 C C . ILE D 1 53 ? 23.68057 111.49119 0.33959 1.000 36.21121 53 ILE D C 1
ATOM 7172 O O . ILE D 1 53 ? 23.84290 112.61739 -0.14769 1.000 32.85697 53 ILE D O 1
ATOM 7177 N N . THR D 1 54 ? 24.68002 110.76337 0.83347 1.000 33.67459 54 THR D N 1
ATOM 7178 C CA . THR D 1 54 ? 26.05363 111.24761 0.89806 1.000 39.16063 54 THR D CA 1
ATOM 7179 C C . THR D 1 54 ? 26.97581 110.18736 0.31748 1.000 44.04298 54 THR D C 1
ATOM 7180 O O . THR D 1 54 ? 26.99614 109.05056 0.80129 1.000 42.88661 54 THR D O 1
ATOM 7184 N N . THR D 1 55 ? 27.73757 110.56456 -0.71038 1.000 41.45982 55 THR D N 1
ATOM 7185 C CA . THR D 1 55 ? 28.69109 109.67536 -1.37855 1.000 42.89970 55 THR D CA 1
ATOM 7186 C C . THR D 1 55 ? 28.01903 108.38244 -1.83929 1.000 48.62239 55 THR D C 1
ATOM 7187 O O . THR D 1 55 ? 28.44324 107.27477 -1.50082 1.000 48.91249 55 THR D O 1
ATOM 7191 N N . ASP D 1 56 ? 26.94644 108.53758 -2.61801 1.000 43.61713 56 ASP D N 1
ATOM 7192 C CA . ASP D 1 56 ? 26.21334 107.42546 -3.22259 1.000 50.22902 56 ASP D CA 1
ATOM 7193 C C . ASP D 1 56 ? 25.62527 106.47741 -2.17673 1.000 46.49439 56 ASP D C 1
ATOM 7194 O O . ASP D 1 56 ? 25.25713 105.34245 -2.49572 1.000 50.14077 56 ASP D O 1
ATOM 7199 N N . GLU D 1 57 ? 25.51367 106.92047 -0.92678 1.000 46.86217 57 GLU D N 1
ATOM 7200 C CA . GLU D 1 57 ? 25.01707 106.07944 0.14586 1.000 50.37992 57 GLU D CA 1
ATOM 7201 C C . GLU D 1 57 ? 23.78760 106.71120 0.78428 1.000 50.31217 57 GLU D C 1
ATOM 7202 O O . GLU D 1 57 ? 23.83863 107.88087 1.19081 1.000 58.83217 57 GLU D O 1
ATOM 7208 N N . PRO D 1 58 ? 22.67101 105.98798 0.88492 1.000 45.34622 58 PRO D N 1
ATOM 7209 C CA . PRO D 1 58 ? 21.52082 106.50168 1.64156 1.000 38.93238 58 PRO D CA 1
ATOM 7210 C C . PRO D 1 58 ? 21.75674 106.32999 3.13591 1.000 36.75217 58 PRO D C 1
ATOM 7211 O O . PRO D 1 58 ? 22.13440 105.25078 3.59763 1.000 35.37217 58 PRO D O 1
ATOM 7215 N N . ARG D 1 59 ? 21.53798 107.40258 3.89129 1.000 31.45908 59 ARG D N 1
ATOM 7216 C CA . ARG D 1 59 ? 21.80772 107.41047 5.32024 1.000 26.97477 59 ARG D CA 1
ATOM 7217 C C . ARG D 1 59 ? 20.59422 107.92163 6.08065 1.000 33.01097 59 ARG D C 1
ATOM 7218 O O . ARG D 1 59 ? 19.78526 108.68796 5.55183 1.000 26.69277 59 ARG D O 1
ATOM 7226 N N . VAL D 1 60 ? 20.47840 107.48625 7.33224 1.000 30.65171 60 VAL D N 1
ATOM 7227 C CA . VAL D 1 60 ? 19.43787 107.94734 8.24088 1.000 32.64948 60 VAL D CA 1
ATOM 7228 C C . VAL D 1 60 ? 20.10711 108.52569 9.48088 1.000 33.69170 60 VAL D C 1
ATOM 7229 O O . VAL D 1 60 ? 21.09914 107.97907 9.97623 1.000 34.61584 60 VAL D O 1
ATOM 7241 N N . THR D 1 62 ? 20.74612 109.17075 13.24756 1.000 31.85800 62 THR D N 1
ATOM 7242 C CA . THR D 1 62 ? 20.58704 108.27903 14.38584 1.000 27.10120 62 THR D CA 1
ATOM 7243 C C . THR D 1 62 ? 21.16340 108.92053 15.64059 1.000 36.47978 62 THR D C 1
ATOM 7244 O O . THR D 1 62 ? 22.01745 109.80859 15.57996 1.000 40.44007 62 THR D O 1
ATOM 7248 N N . VAL D 1 63 ? 20.67423 108.45293 16.78669 1.000 31.25966 63 VAL D N 1
ATOM 7249 C CA . VAL D 1 63 ? 21.22574 108.81327 18.08706 1.000 31.74396 63 VAL D CA 1
ATOM 7250 C C . VAL D 1 63 ? 21.58664 107.52175 18.80722 1.000 36.30475 63 VAL D C 1
ATOM 7251 O O . VAL D 1 63 ? 21.46213 106.43083 18.23820 1.000 34.53562 63 VAL D O 1
ATOM 7255 N N . ARG D 1 64 ? 22.04119 107.63610 20.05638 1.000 38.37879 64 ARG D N 1
ATOM 7256 C CA . ARG D 1 64 ? 22.32925 106.47304 20.89746 1.000 35.22435 64 ARG D CA 1
ATOM 7257 C C . ARG D 1 64 ? 23.33080 105.53547 20.22057 1.000 41.54383 64 ARG D C 1
ATOM 7258 O O . ARG D 1 64 ? 23.16329 104.31356 20.21400 1.000 43.32831 64 ARG D O 1
ATOM 7266 N N . GLU D 1 65 ? 24.37595 106.12343 19.63225 1.000 38.35607 65 GLU D N 1
ATOM 7267 C CA . GLU D 1 65 ? 25.43861 105.38069 18.94829 1.000 42.21976 65 GLU D CA 1
ATOM 7268 C C . GLU D 1 65 ? 24.88940 104.51151 17.81779 1.000 42.14464 65 GLU D C 1
ATOM 7269 O O . GLU D 1 65 ? 25.34351 103.38637 17.59934 1.000 40.14985 65 GLU D O 1
ATOM 7275 N N . GLY D 1 66 ? 23.91051 105.03936 17.08612 1.000 37.10429 66 GLY D N 1
ATOM 7276 C CA . GLY D 1 66 ? 23.35479 104.33446 15.95010 1.000 35.26872 66 GLY D CA 1
ATOM 7277 C C . GLY D 1 66 ? 22.38256 103.22686 16.28167 1.000 38.43668 66 GLY D C 1
ATOM 7278 O O . GLY D 1 66 ? 21.94595 102.51531 15.36881 1.000 39.63077 66 GLY D O 1
ATOM 7279 N N . ALA D 1 67 ? 22.02871 103.05360 17.55165 1.000 35.28211 67 ALA D N 1
ATOM 7280 C CA . ALA D 1 67 ? 21.09032 102.01922 17.96214 1.000 34.56306 67 ALA D CA 1
ATOM 7281 C C . ALA D 1 67 ? 19.64602 102.49955 17.97909 1.000 36.96900 67 ALA D C 1
ATOM 7282 O O . ALA D 1 67 ? 18.74721 101.70216 18.26816 1.000 30.78993 67 ALA D O 1
ATOM 7284 N N . ALA D 1 68 ? 19.39857 103.77210 17.67922 1.000 37.74397 68 ALA D N 1
ATOM 7285 C CA . ALA D 1 68 ? 18.04415 104.30151 17.72682 1.000 38.05804 68 ALA D CA 1
ATOM 7286 C C . ALA D 1 68 ? 17.93823 105.50810 16.80719 1.000 35.75609 68 ALA D C 1
ATOM 7287 O O . ALA D 1 68 ? 18.94259 106.09547 16.39561 1.000 30.74708 68 ALA D O 1
ATOM 7289 N N . LEU D 1 69 ? 16.71037 105.85611 16.48780 1.000 32.63124 69 LEU D N 1
ATOM 7290 C CA . LEU D 1 69 ? 16.29881 107.03020 15.73929 1.000 32.90973 69 LEU D CA 1
ATOM 7291 C C . LEU D 1 69 ? 16.00998 108.18088 16.69751 1.000 26.60061 69 LEU D C 1
ATOM 7292 O O . LEU D 1 69 ? 15.68213 107.95216 17.86620 1.000 31.18780 69 LEU D O 1
ATOM 7297 N N . PRO D 1 70 ? 16.13726 109.42780 16.24415 1.000 22.81538 70 PRO D N 1
ATOM 7298 C CA . PRO D 1 70 ? 15.77620 110.56317 17.10733 1.000 25.69908 70 PRO D CA 1
ATOM 7299 C C . PRO D 1 70 ? 14.30113 110.50731 17.46982 1.000 26.56085 70 PRO D C 1
ATOM 7300 O O . PRO D 1 70 ? 13.42740 110.54146 16.60001 1.000 35.60539 70 PRO D O 1
ATOM 7304 N N . SER D 1 71 ? 14.02575 110.41252 18.76775 1.000 33.62234 71 SER D N 1
ATOM 7305 C CA . SER D 1 71 ? 12.65989 110.23324 19.23194 1.000 30.90027 71 SER D CA 1
ATOM 7306 C C . SER D 1 71 ? 12.46748 110.95630 20.55630 1.000 32.10094 71 SER D C 1
ATOM 7307 O O . SER D 1 71 ? 13.42584 111.36921 21.21444 1.000 30.88454 71 SER D O 1
ATOM 7310 N N . GLY D 1 72 ? 11.20203 111.09530 20.94170 1.000 34.05980 72 GLY D N 1
ATOM 7311 C CA . GLY D 1 72 ? 10.83509 111.72345 22.18657 1.000 37.02217 72 GLY D CA 1
ATOM 7312 C C . GLY D 1 72 ? 9.34507 111.62388 22.43827 1.000 34.06217 72 GLY D C 1
ATOM 7313 O O . GLY D 1 72 ? 8.55308 111.38117 21.52304 1.000 36.16421 72 GLY D O 1
ATOM 7314 N N . PRO D 1 73 ? 8.93350 111.80649 23.68962 1.000 40.33217 73 PRO D N 1
ATOM 7315 C CA . PRO D 1 73 ? 7.50921 111.69317 24.01711 1.000 34.71386 73 PRO D CA 1
ATOM 7316 C C . PRO D 1 73 ? 6.70807 112.89017 23.52738 1.000 34.11962 73 PRO D C 1
ATOM 7317 O O . PRO D 1 73 ? 7.20870 114.01404 23.43238 1.000 29.76854 73 PRO D O 1
ATOM 7321 N N . PHE D 1 74 ? 5.44191 112.62712 23.20959 1.000 32.85989 74 PHE D N 1
ATOM 7322 C CA . PHE D 1 74 ? 4.49182 113.67934 22.86988 1.000 32.90840 74 PHE D CA 1
ATOM 7323 C C . PHE D 1 74 ? 3.93781 114.27237 24.16091 1.000 31.65281 74 PHE D C 1
ATOM 7324 O O . PHE D 1 74 ? 3.29945 113.56683 24.94988 1.000 35.36618 74 PHE D O 1
ATOM 7332 N N . GLU D 1 75 ? 4.18859 115.55945 24.38164 1.000 35.42032 75 GLU D N 1
ATOM 7333 C CA . GLU D 1 75 ? 3.93549 116.20370 25.66226 1.000 27.78854 75 GLU D CA 1
ATOM 7334 C C . GLU D 1 75 ? 2.80687 117.22280 25.54995 1.000 34.08765 75 GLU D C 1
ATOM 7335 O O . GLU D 1 75 ? 2.29836 117.51517 24.46394 1.000 37.75266 75 GLU D O 1
ATOM 7341 N N . PHE D 1 76 ? 2.42008 117.76717 26.70812 1.000 34.21379 76 PHE D N 1
ATOM 7342 C CA . PHE D 1 76 ? 1.32896 118.73686 26.74964 1.000 36.67537 76 PHE D CA 1
ATOM 7343 C C . PHE D 1 76 ? 1.69180 120.01887 26.01076 1.000 37.63850 76 PHE D C 1
ATOM 7344 O O . PHE D 1 76 ? 0.86119 120.58530 25.29070 1.000 38.93808 76 PHE D O 1
ATOM 7352 N N . GLY D 1 77 ? 2.92399 120.49700 26.18297 1.000 37.43612 77 GLY D N 1
ATOM 7353 C CA . GLY D 1 77 ? 3.34420 121.74118 25.56391 1.000 36.20452 77 GLY D CA 1
ATOM 7354 C C . GLY D 1 77 ? 3.52447 121.67506 24.06180 1.000 39.57588 77 GLY D C 1
ATOM 7355 O O . GLY D 1 77 ? 3.63370 122.72884 23.42471 1.000 43.79743 77 GLY D O 1
ATOM 7356 N N . HIS D 1 78 ? 3.56190 120.47673 23.48505 1.000 33.12036 78 HIS D N 1
ATOM 7357 C CA . HIS D 1 78 ? 3.74484 120.33974 22.04587 1.000 31.51193 78 HIS D CA 1
ATOM 7358 C C . HIS D 1 78 ? 2.47268 120.75505 21.31782 1.000 37.78937 78 HIS D C 1
ATOM 7359 O O . HIS D 1 78 ? 1.40495 120.17099 21.53324 1.000 37.13991 78 HIS D O 1
ATOM 7366 N N . ARG D 1 79 ? 2.59134 121.76623 20.45437 1.000 35.56091 79 ARG D N 1
ATOM 7367 C CA . ARG D 1 79 ? 1.43160 122.26648 19.72375 1.000 32.51819 79 ARG D CA 1
ATOM 7368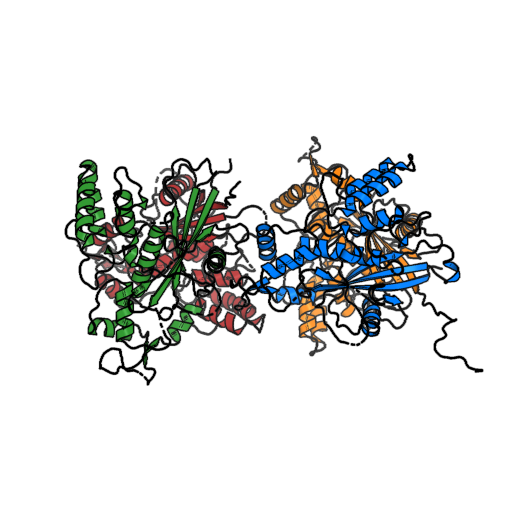 C C . ARG D 1 79 ? 0.85386 121.19351 18.80909 1.000 35.82986 79 ARG D C 1
ATOM 7369 O O . ARG D 1 79 ? -0.35717 120.94420 18.81096 1.000 34.36067 79 ARG D O 1
ATOM 7377 N N . THR D 1 80 ? 1.70624 120.55050 18.01527 1.000 29.27119 80 THR D N 1
ATOM 7378 C CA . THR D 1 80 ? 1.29361 119.49090 17.10850 1.000 33.47066 80 THR D CA 1
ATOM 7379 C C . THR D 1 80 ? 2.24087 118.30776 17.25157 1.000 32.60404 80 THR D C 1
ATOM 7380 O O . THR D 1 80 ? 3.28496 118.39184 17.90449 1.000 32.37121 80 THR D O 1
ATOM 7384 N N . LEU D 1 81 ? 1.85856 117.18841 16.63144 1.000 33.25226 81 LEU D N 1
ATOM 7385 C CA . LEU D 1 81 ? 2.76456 116.04736 16.54973 1.000 30.96803 81 LEU D CA 1
ATOM 7386 C C . LEU D 1 81 ? 4.04011 116.42138 15.80776 1.000 32.84568 81 LEU D C 1
ATOM 7387 O O . LEU D 1 81 ? 5.14228 116.02726 16.20766 1.000 24.98987 81 LEU D O 1
ATOM 7392 N N . GLN D 1 82 ? 3.90670 117.19082 14.72596 1.000 27.45000 82 GLN D N 1
ATOM 7393 C CA . GLN D 1 82 ? 5.06865 117.58905 13.94032 1.000 34.37564 82 GLN D CA 1
ATOM 7394 C C . GLN D 1 82 ? 5.98317 118.51029 14.73805 1.000 35.19391 82 GLN D C 1
ATOM 7395 O O . GLN D 1 82 ? 7.20523 118.32170 14.75777 1.000 29.90410 82 GLN D O 1
ATOM 7401 N N . SER D 1 83 ? 5.40720 119.51400 15.40668 1.000 32.50607 83 SER D N 1
ATOM 7402 C CA . SER D 1 83 ? 6.22208 120.45545 16.16829 1.000 24.42253 83 SER D CA 1
ATOM 7403 C C . SER D 1 83 ? 6.89463 119.77209 17.35187 1.000 29.31406 83 SER D C 1
ATOM 7404 O O . SER D 1 83 ? 8.04039 120.09220 17.69130 1.000 32.97414 83 SER D O 1
ATOM 7407 N N . GLY D 1 84 ? 6.20083 118.82825 17.99107 1.000 31.01564 84 GLY D N 1
ATOM 7408 C CA . GLY D 1 84 ? 6.80868 118.09913 19.09204 1.000 23.17621 84 GLY D CA 1
ATOM 7409 C C . GLY D 1 84 ? 7.99845 117.26791 18.65273 1.000 35.38713 84 GLY D C 1
ATOM 7410 O O . GLY D 1 84 ? 8.99057 117.15328 19.37704 1.000 30.70963 84 GLY D O 1
ATOM 7411 N N . LEU D 1 85 ? 7.91748 116.67895 17.45756 1.000 27.08149 85 LEU D N 1
ATOM 7412 C CA . LEU D 1 85 ? 9.03812 115.90077 16.94258 1.000 32.22824 85 LEU D CA 1
ATOM 7413 C C . LEU D 1 85 ? 10.20257 116.80213 16.55171 1.000 31.35750 85 LEU D C 1
ATOM 7414 O O . LEU D 1 85 ? 11.36810 116.43339 16.73874 1.000 28.37604 85 LEU D O 1
ATOM 7419 N N . ARG D 1 86 ? 9.90745 117.98739 16.00715 1.000 29.33599 86 ARG D N 1
ATOM 7420 C CA . ARG D 1 86 ? 10.97052 118.91669 15.63711 1.000 31.33648 86 ARG D CA 1
ATOM 7421 C C . ARG D 1 86 ? 11.75808 119.37964 16.85494 1.000 30.85897 86 ARG D C 1
ATOM 7422 O O . ARG D 1 86 ? 12.96371 119.63640 16.75299 1.000 31.26367 86 ARG D O 1
ATOM 7430 N N . GLU D 1 87 ? 11.09999 119.49279 18.01121 1.000 31.62777 87 GLU D N 1
ATOM 7431 C CA . GLU D 1 87 ? 11.81698 119.84476 19.23243 1.000 31.36670 87 GLU D CA 1
ATOM 7432 C C . GLU D 1 87 ? 12.80118 118.75167 19.62442 1.000 31.92269 87 GLU D C 1
ATOM 7433 O O . GLU D 1 87 ? 13.92428 119.04147 20.05354 1.000 35.91404 87 GLU D O 1
ATOM 7439 N N . TRP D 1 88 ? 12.40009 117.48655 19.48040 1.000 31.04658 88 TRP D N 1
ATOM 7440 C CA . TRP D 1 88 ? 13.30144 116.39137 19.81876 1.000 30.99810 88 TRP D CA 1
ATOM 7441 C C . TRP D 1 88 ? 14.41444 116.23786 18.79001 1.000 35.38185 88 TRP D C 1
ATOM 7442 O O . TRP D 1 88 ? 15.54132 115.88353 19.15272 1.000 38.47252 88 TRP D O 1
ATOM 7453 N N . ILE D 1 89 ? 14.12655 116.49571 17.51135 1.000 28.81944 89 ILE D N 1
ATOM 7454 C CA . ILE D 1 89 ? 15.18487 116.48872 16.50470 1.000 29.65351 89 ILE D CA 1
ATOM 7455 C C . ILE D 1 89 ? 16.20898 117.57136 16.81277 1.000 36.23308 89 ILE D C 1
ATOM 7456 O O . ILE D 1 89 ? 17.42267 117.34720 16.72358 1.000 33.25405 89 ILE D O 1
ATOM 7461 N N . HIS D 1 90 ? 15.73422 118.76224 17.18188 1.000 34.06251 90 HIS D N 1
ATOM 7462 C CA . HIS D 1 90 ? 16.63580 119.86437 17.49726 1.000 36.19971 90 HIS D CA 1
ATOM 7463 C C . HIS D 1 90 ? 17.43471 119.57719 18.76193 1.000 32.19755 90 HIS D C 1
ATOM 7464 O O . HIS D 1 90 ? 18.65777 119.75462 18.78971 1.000 35.90720 90 HIS D O 1
ATOM 7471 N N . GLU D 1 91 ? 16.75673 119.12444 19.81909 1.000 38.64395 91 GLU D N 1
ATOM 7472 C CA . GLU D 1 91 ? 17.42359 118.90886 21.09908 1.000 33.74352 91 GLU D CA 1
ATOM 7473 C C . GLU D 1 91 ? 18.47321 117.80801 21.01780 1.000 39.10051 91 GLU D C 1
ATOM 7474 O O . GLU D 1 91 ? 19.51350 117.89333 21.68022 1.000 43.07258 91 GLU D O 1
ATOM 7480 N N . GLN D 1 92 ? 18.23065 116.77838 20.20787 1.000 38.65419 92 GLN D N 1
ATOM 7481 C CA . GLN D 1 92 ? 19.10068 115.61176 20.17242 1.000 33.78444 92 GLN D CA 1
ATOM 7482 C C . GLN D 1 92 ? 20.14867 115.65980 19.06934 1.000 36.82118 92 GLN D C 1
ATOM 7483 O O . GLN D 1 92 ? 21.18959 115.00593 19.20337 1.000 36.20925 92 GLN D O 1
ATOM 7489 N N . THR D 1 93 ? 19.90774 116.41097 17.99222 1.000 33.57545 93 THR D N 1
ATOM 7490 C CA . THR D 1 93 ? 20.82029 116.41623 16.85308 1.000 32.36235 93 THR D CA 1
ATOM 7491 C C . THR D 1 93 ? 21.26337 117.81840 16.45553 1.000 33.63820 93 THR D C 1
ATOM 7492 O O . THR D 1 93 ? 22.38108 117.99134 15.96020 1.000 38.19992 93 THR D O 1
ATOM 7496 N N . HIS D 1 94 ? 20.39310 118.81420 16.64132 1.000 36.87528 94 HIS D N 1
ATOM 7497 C CA . HIS D 1 94 ? 20.65245 120.18991 16.20390 1.000 34.46538 94 HIS D CA 1
ATOM 7498 C C . HIS D 1 94 ? 20.93133 120.26684 14.70458 1.000 40.17313 94 HIS D C 1
ATOM 7499 O O . HIS D 1 94 ? 21.69841 121.11877 14.24492 1.000 43.15032 94 HIS D O 1
ATOM 7506 N N . HIS D 1 95 ? 20.31373 119.37112 13.93136 1.000 32.54673 95 HIS D N 1
ATOM 7507 C CA . HIS D 1 95 ? 20.47889 119.34817 12.48464 1.000 34.46761 95 HIS D CA 1
ATOM 7508 C C . HIS D 1 95 ? 19.24745 119.93484 11.81853 1.000 34.89218 95 HIS D C 1
ATOM 7509 O O . HIS D 1 95 ? 18.12074 119.57999 12.19581 1.000 32.87233 95 HIS D O 1
ATOM 7516 N N . PRO D 1 96 ? 19.41574 120.82840 10.84542 1.000 39.11016 96 PRO D N 1
ATOM 7517 C CA . PRO D 1 96 ? 18.25023 121.41460 10.17329 1.000 37.08373 96 PRO D CA 1
ATOM 7518 C C . PRO D 1 96 ? 17.42311 120.35213 9.46545 1.000 39.53058 96 PRO D C 1
ATOM 7519 O O . PRO D 1 96 ? 17.95731 119.42720 8.84986 1.000 39.68567 96 PRO D O 1
ATOM 7523 N N . VAL D 1 97 ? 16.10349 120.49373 9.56376 1.000 35.51575 97 VAL D N 1
ATOM 7524 C CA . VAL D 1 97 ? 15.15525 119.58128 8.93696 1.000 33.15533 97 VAL D CA 1
ATOM 7525 C C . VAL D 1 97 ? 14.12999 120.40662 8.17256 1.000 34.16900 97 VAL D C 1
ATOM 7526 O O . VAL D 1 97 ? 13.62528 121.41072 8.68775 1.000 25.90334 97 VAL D O 1
ATOM 7530 N N . GLY D 1 98 ? 13.83554 119.99203 6.94303 1.000 32.31929 98 GLY D N 1
ATOM 7531 C CA . GLY D 1 98 ? 12.83514 120.66063 6.13785 1.000 32.04236 98 GLY D CA 1
ATOM 7532 C C . GLY D 1 98 ? 11.44133 120.11968 6.37655 1.000 29.52405 98 GLY D C 1
ATOM 7533 O O . GLY D 1 98 ? 10.97787 120.06484 7.51938 1.000 34.08331 98 GLY D O 1
ATOM 7534 N N . TYR D 1 99 ? 10.76580 119.70918 5.30703 1.000 38.54957 99 TYR D N 1
ATOM 7535 C CA . TYR D 1 99 ? 9.40505 119.21251 5.42959 1.000 33.27020 99 TYR D CA 1
ATOM 7536 C C . TYR D 1 99 ? 9.38609 117.82597 6.06602 1.000 28.97619 99 TYR D C 1
ATOM 7537 O O . TYR D 1 99 ? 10.39242 117.11315 6.11378 1.000 32.05865 99 TYR D O 1
ATOM 7546 N N . LEU D 1 100 ? 8.20917 117.44778 6.55583 1.000 30.23043 100 LEU D N 1
ATOM 7547 C CA . LEU D 1 100 ? 7.99270 116.14429 7.16113 1.000 28.68078 100 LEU D CA 1
ATOM 7548 C C . LEU D 1 100 ? 6.67516 115.57475 6.65783 1.000 29.37185 100 LEU D C 1
ATOM 7549 O O . LEU D 1 100 ? 5.74744 116.31694 6.32589 1.000 26.52559 100 LEU D O 1
ATOM 7554 N N . GLU D 1 101 ? 6.60685 114.24707 6.59367 1.000 23.26317 101 GLU D N 1
ATOM 7555 C CA . GLU D 1 101 ? 5.38066 113.54876 6.23470 1.000 30.45500 101 GLU D CA 1
ATOM 7556 C C . GLU D 1 101 ? 5.21905 112.35258 7.15917 1.000 35.25873 101 GLU D C 1
ATOM 7557 O O . GLU D 1 101 ? 6.18458 111.62467 7.41172 1.000 29.08859 101 GLU D O 1
ATOM 7563 N N . GLN D 1 102 ? 4.00658 112.16666 7.67584 1.000 29.39916 102 GLN D N 1
ATOM 7564 C CA . GLN D 1 102 ? 3.75904 111.09729 8.63254 1.000 30.12282 102 GLN D CA 1
ATOM 7565 C C . GLN D 1 102 ? 3.87082 109.73762 7.95459 1.000 28.07281 102 GLN D C 1
ATOM 7566 O O . GLN D 1 102 ? 3.34503 109.52500 6.85821 1.000 28.52451 102 GLN D O 1
ATOM 7572 N N . LEU D 1 103 ? 4.56357 108.81321 8.61930 1.000 26.93161 103 LEU D N 1
ATOM 7573 C CA . LEU D 1 103 ? 4.86269 107.50869 8.04151 1.000 32.14720 103 LEU D CA 1
ATOM 7574 C C . LEU D 1 103 ? 3.85421 106.44823 8.46240 1.000 33.01360 103 LEU D C 1
ATOM 7575 O O . LEU D 1 103 ? 3.03353 106.00840 7.65172 1.000 36.29858 103 LEU D O 1
ATOM 7580 N N . TYR D 1 104 ? 3.91647 106.02373 9.72123 1.000 31.82217 104 TYR D N 1
ATOM 7581 C CA . TYR D 1 104 ? 3.08833 104.92631 10.19603 1.000 39.38835 104 TYR D CA 1
ATOM 7582 C C . TYR D 1 104 ? 3.04822 104.96833 11.71552 1.000 46.69217 104 TYR D C 1
ATOM 7583 O O . TYR D 1 104 ? 3.96894 105.47818 12.35863 1.000 54.70217 104 TYR D O 1
ATOM 7592 N N . THR D 1 105 ? 1.97245 104.42436 12.27869 1.000 57.80217 105 THR D N 1
ATOM 7593 C CA . THR D 1 105 ? 1.77479 104.36214 13.72209 1.000 57.45217 105 THR D CA 1
ATOM 7594 C C . THR D 1 105 ? 1.76726 102.90305 14.15307 1.000 46.85457 105 THR D C 1
ATOM 7595 O O . THR D 1 105 ? 0.98796 102.10184 13.62731 1.000 52.75217 105 THR D O 1
ATOM 7599 N N . PHE D 1 106 ? 2.63724 102.55951 15.09813 1.000 54.54217 106 PHE D N 1
ATOM 7600 C CA . PHE D 1 106 ? 2.76850 101.19494 15.58215 1.000 50.11217 106 PHE D CA 1
ATOM 7601 C C . PHE D 1 106 ? 2.53138 101.13538 17.08444 1.000 45.91217 106 PHE D C 1
ATOM 7602 O O . PHE D 1 106 ? 2.84304 102.07749 17.81917 1.000 45.89217 106 PHE D O 1
ATOM 7610 N N . ALA D 1 107 ? 1.97617 100.01313 17.53042 1.000 36.80824 107 ALA D N 1
ATOM 7611 C CA . ALA D 1 107 ? 1.96540 99.65945 18.94018 1.000 33.38903 107 ALA D CA 1
ATOM 7612 C C . ALA D 1 107 ? 3.16176 98.76521 19.24271 1.000 32.70650 107 ALA D C 1
ATOM 7613 O O . ALA D 1 107 ? 3.68481 98.07887 18.36005 1.000 33.26755 107 ALA D O 1
ATOM 7615 N N . ASP D 1 108 ? 3.59592 98.78139 20.50097 1.000 28.98372 108 ASP D N 1
ATOM 7616 C CA . ASP D 1 108 ? 4.79155 98.04304 20.87761 1.000 34.86725 108 ASP D CA 1
ATOM 7617 C C . ASP D 1 108 ? 4.53392 96.53696 20.84229 1.000 33.11623 108 ASP D C 1
ATOM 7618 O O . ASP D 1 108 ? 3.39400 96.06795 20.78447 1.000 26.80999 108 ASP D O 1
ATOM 7623 N N . ARG D 1 109 ? 5.62602 95.77699 20.87869 1.000 36.09397 109 ARG D N 1
ATOM 7624 C CA . ARG D 1 109 ? 5.60417 94.31932 20.92540 1.000 43.22030 109 ARG D CA 1
ATOM 7625 C C . ARG D 1 109 ? 6.44527 93.81296 22.08890 1.000 43.28542 109 ARG D C 1
ATOM 7626 O O . ARG D 1 109 ? 7.17276 92.82228 21.97197 1.000 47.41185 109 ARG D O 1
ATOM 7634 N N . ASP D 1 110 ? 6.35528 94.48866 23.23188 1.000 47.37196 110 ASP D N 1
ATOM 7635 C CA . ASP D 1 110 ? 7.17198 94.13730 24.38491 1.000 48.61050 110 ASP D CA 1
ATOM 7636 C C . ASP D 1 110 ? 6.72784 92.81058 24.99214 1.000 51.14982 110 ASP D C 1
ATOM 7637 O O . ASP D 1 110 ? 5.55005 92.44460 24.95843 1.000 59.38706 110 ASP D O 1
ATOM 7642 N N . ARG D 1 111 ? 7.69749 92.08846 25.55827 1.000 56.36552 111 ARG D N 1
ATOM 7643 C CA . ARG D 1 111 ? 7.44293 90.82822 26.24433 1.000 57.52552 111 ARG D CA 1
ATOM 7644 C C . ARG D 1 111 ? 8.06138 90.79490 27.63652 1.000 60.79068 111 ARG D C 1
ATOM 7645 O O . ARG D 1 111 ? 8.15210 89.71629 28.23557 1.000 64.23006 111 ARG D O 1
ATOM 7653 N N . ASN D 1 112 ? 8.48326 91.93857 28.16579 1.000 58.35580 112 ASN D N 1
ATOM 7654 C CA . ASN D 1 112 ? 9.19406 91.97825 29.43690 1.000 65.59806 112 ASN D CA 1
ATOM 7655 C C . ASN D 1 112 ? 8.43731 92.80247 30.47345 1.000 67.01942 112 ASN D C 1
ATOM 7656 O O . ASN D 1 112 ? 8.40528 92.45389 31.65354 1.000 59.09819 112 ASN D O 1
ATOM 7661 N N . GLY D 1 117 ? 5.17480 97.80007 32.76884 1.000 48.74166 117 GLY D N 1
ATOM 7662 C CA . GLY D 1 117 ? 3.73603 97.61884 32.70882 1.000 49.83965 117 GLY D CA 1
ATOM 7663 C C . GLY D 1 117 ? 3.01343 98.74255 31.99203 1.000 54.33700 117 GLY D C 1
ATOM 7664 O O . GLY D 1 117 ? 2.09708 99.35274 32.54306 1.000 56.67012 117 GLY D O 1
ATOM 7665 N N . GLY D 1 118 ? 3.42727 99.01659 30.75707 1.000 45.14975 118 GLY D N 1
ATOM 7666 C CA . GLY D 1 118 ? 2.80719 100.06180 29.96635 1.000 45.33533 118 GLY D CA 1
ATOM 7667 C C . GLY D 1 118 ? 3.02775 99.89368 28.47714 1.000 38.48303 118 GLY D C 1
ATOM 7668 O O . GLY D 1 118 ? 4.09275 99.43959 28.04880 1.000 38.81240 118 GLY D O 1
ATOM 7669 N N . ARG D 1 119 ? 2.02851 100.25216 27.67853 1.000 34.76277 119 ARG D N 1
ATOM 7670 C CA . ARG D 1 119 ? 2.13117 100.16725 26.23034 1.000 38.48414 119 ARG D CA 1
ATOM 7671 C C . ARG D 1 119 ? 2.71584 101.45541 25.65962 1.000 35.12547 119 ARG D C 1
ATOM 7672 O O . ARG D 1 119 ? 2.63629 102.52772 26.26416 1.000 35.36482 119 ARG D O 1
ATOM 7680 N N . THR D 1 120 ? 3.30703 101.33537 24.47321 1.000 31.57423 120 THR D N 1
ATOM 7681 C CA . THR D 1 120 ? 3.92952 102.46026 23.78987 1.000 30.75644 120 THR D CA 1
ATOM 7682 C C . THR D 1 120 ? 3.41223 102.53217 22.36181 1.000 27.76021 120 THR D C 1
ATOM 7683 O O . THR D 1 120 ? 3.48330 101.54629 21.62124 1.000 36.70914 120 THR D O 1
ATOM 7687 N N . ILE D 1 121 ? 2.89585 103.69631 21.98059 1.000 27.71044 121 ILE D N 1
ATOM 7688 C CA . ILE D 1 121 ? 2.43284 103.95816 20.62273 1.000 30.07358 121 ILE D CA 1
ATOM 7689 C C . ILE D 1 121 ? 3.44928 104.87337 19.95690 1.000 22.76968 121 ILE D C 1
ATOM 7690 O O . ILE D 1 121 ? 3.69665 105.98783 20.43378 1.000 28.99929 121 ILE D O 1
ATOM 7695 N N . SER D 1 122 ? 4.04031 104.40463 18.86179 1.000 22.72639 122 SER D N 1
ATOM 7696 C CA . SER D 1 122 ? 5.10009 105.12208 18.16618 1.000 31.31939 122 SER D CA 1
ATOM 7697 C C . SER D 1 122 ? 4.56200 105.71052 16.86973 1.000 30.24579 122 SER D C 1
ATOM 7698 O O . SER D 1 122 ? 3.92357 105.00604 16.08080 1.000 31.53163 122 SER D O 1
ATOM 7701 N N . ILE D 1 123 ? 4.83124 106.99496 16.65033 1.000 26.96739 123 ILE D N 1
ATOM 7702 C CA . ILE D 1 123 ? 4.39923 107.71068 15.45494 1.000 25.89109 123 ILE D CA 1
ATOM 7703 C C . ILE D 1 123 ? 5.64479 108.15997 14.70365 1.000 28.17666 123 ILE D C 1
ATOM 7704 O O . ILE D 1 123 ? 6.44577 108.94141 15.23179 1.000 31.15061 123 ILE D O 1
ATOM 7709 N N . GLY D 1 124 ? 5.80656 107.67179 13.47801 1.000 26.22522 124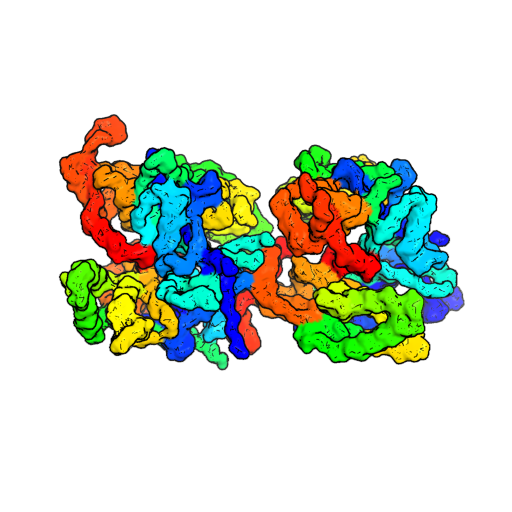 GLY D N 1
ATOM 7710 C CA . GLY D 1 124 ? 6.98042 107.95901 12.67771 1.000 25.98494 124 GLY D CA 1
ATOM 7711 C C . GLY D 1 124 ? 6.73677 109.02251 11.62209 1.000 26.80674 124 GLY D C 1
ATOM 7712 O O . GLY D 1 124 ? 5.63425 109.16069 11.09803 1.000 28.16044 124 GLY D O 1
ATOM 7713 N N . TYR D 1 125 ? 7.79123 109.77714 11.31623 1.000 26.28326 125 TYR D N 1
ATOM 7714 C CA . TYR D 1 125 ? 7.76561 110.79261 10.27387 1.000 35.09762 125 TYR D CA 1
ATOM 7715 C C . TYR D 1 125 ? 8.99474 110.64647 9.38891 1.000 39.40950 125 TYR D C 1
ATOM 7716 O O . TYR D 1 125 ? 10.05172 110.19346 9.83686 1.000 33.64167 125 TYR D O 1
ATOM 7725 N N . LEU D 1 126 ? 8.84458 111.03754 8.12677 1.000 44.97217 126 LEU D N 1
ATOM 7726 C CA . LEU D 1 126 ? 9.91974 110.98878 7.14698 1.000 44.90741 126 LEU D CA 1
ATOM 7727 C C . LEU D 1 126 ? 10.35512 112.40070 6.78124 1.000 51.98217 126 LEU D C 1
ATOM 7728 O O . LEU D 1 126 ? 9.51949 113.29117 6.59748 1.000 57.15217 126 LEU D O 1
ATOM 7733 N N . GLY D 1 127 ? 11.66645 112.59715 6.67580 1.000 62.00217 127 GLY D N 1
ATOM 7734 C CA . GLY D 1 127 ? 12.21424 113.87678 6.27533 1.000 75.74217 127 GLY D CA 1
ATOM 7735 C C . GLY D 1 127 ? 13.44478 113.73661 5.40427 1.000 82.26217 127 GLY D C 1
ATOM 7736 O O . GLY D 1 127 ? 14.33136 112.92932 5.69620 1.000 88.06217 127 GLY D O 1
ATOM 7737 N N . LEU D 1 128 ? 13.50824 114.51291 4.32754 1.000 73.46217 128 LEU D N 1
ATOM 7738 C CA . LEU D 1 128 ? 14.64136 114.50953 3.41285 1.000 75.87217 128 LEU D CA 1
ATOM 7739 C C . LEU D 1 128 ? 15.46221 115.77061 3.63640 1.000 57.70390 128 LEU D C 1
ATOM 7740 O O . LEU D 1 128 ? 14.91626 116.87834 3.62659 1.000 80.73217 128 LEU D O 1
ATOM 7745 N N . VAL D 1 129 ? 16.76563 115.60219 3.85162 1.000 54.77443 129 VAL D N 1
ATOM 7746 C CA . VAL D 1 129 ? 17.67966 116.70586 4.10990 1.000 60.45281 129 VAL D CA 1
ATOM 7747 C C . VAL D 1 129 ? 18.98926 116.44242 3.37543 1.000 56.85784 129 VAL D C 1
ATOM 7748 O O . VAL D 1 129 ? 19.16659 115.41557 2.71440 1.000 70.03217 129 VAL D O 1
ATOM 7752 N N . ARG D 1 130 ? 19.91296 117.38975 3.50128 1.000 59.23503 130 ARG D N 1
ATOM 7753 C CA . ARG D 1 130 ? 21.29206 117.23237 3.06397 1.000 64.25217 130 ARG D CA 1
ATOM 7754 C C . ARG D 1 130 ? 22.17150 117.08981 4.29797 1.000 47.30347 130 ARG D C 1
ATOM 7755 O O . ARG D 1 130 ? 22.07163 117.89757 5.22794 1.000 42.12508 130 ARG D O 1
ATOM 7763 N N . GLU D 1 131 ? 23.01729 116.06137 4.31443 1.000 41.51129 131 GLU D N 1
ATOM 7764 C CA . GLU D 1 131 ? 23.91178 115.86306 5.44771 1.000 42.81015 131 GLU D CA 1
ATOM 7765 C C . GLU D 1 131 ? 24.87262 117.03831 5.56933 1.000 41.78918 131 GLU D C 1
ATOM 7766 O O . GLU D 1 131 ? 25.58524 117.37646 4.62042 1.000 46.11508 131 GLU D O 1
ATOM 7772 N N . GLN D 1 132 ? 24.88528 117.66486 6.74315 1.000 43.66945 132 GLN D N 1
ATOM 7773 C CA . GLN D 1 132 ? 25.67563 118.86710 6.95561 1.000 42.91658 132 GLN D CA 1
ATOM 7774 C C . GLN D 1 132 ? 26.04141 118.97523 8.42755 1.000 50.79383 132 GLN D C 1
ATOM 7775 O O . GLN D 1 132 ? 25.46342 118.30213 9.28501 1.000 41.65707 132 GLN D O 1
ATOM 7781 N N . SER D 1 136 ? 28.48424 124.71434 14.69243 1.000 68.32633 136 SER D N 1
ATOM 7782 C CA . SER D 1 136 ? 29.27307 124.65709 15.92169 1.000 60.08336 136 SER D CA 1
ATOM 7783 C C . SER D 1 136 ? 30.11488 123.38523 15.86192 1.000 62.64207 136 SER D C 1
ATOM 7784 O O . SER D 1 136 ? 30.19649 122.72553 14.81857 1.000 61.96986 136 SER D O 1
ATOM 7787 N N . GLY D 1 137 ? 30.75187 123.04096 16.98257 1.000 59.54156 137 GLY D N 1
ATOM 7788 C CA . GLY D 1 137 ? 31.57565 121.84486 17.01721 1.000 53.45996 137 GLY D CA 1
ATOM 7789 C C . GLY D 1 137 ? 30.77220 120.56091 16.97551 1.000 65.37665 137 GLY D C 1
ATOM 7790 O O . GLY D 1 137 ? 31.26846 119.52931 16.51255 1.000 70.51542 137 GLY D O 1
ATOM 7791 N N . LYS D 1 138 ? 29.53045 120.60103 17.45016 1.000 63.57214 138 LYS D N 1
ATOM 7792 C CA . LYS D 1 138 ? 28.67656 119.42357 17.49233 1.000 59.07005 138 LYS D CA 1
ATOM 7793 C C . LYS D 1 138 ? 27.87408 119.30616 16.20397 1.000 62.17803 138 LYS D C 1
ATOM 7794 O O . LYS D 1 138 ? 27.38883 120.30582 15.66693 1.000 67.74704 138 LYS D O 1
ATOM 7800 N N . SER D 1 139 ? 27.74092 118.07594 15.71053 1.000 55.24345 139 SER D N 1
ATOM 7801 C CA . SER D 1 139 ? 26.93515 117.78764 14.53325 1.000 57.96535 139 SER D CA 1
ATOM 7802 C C . SER D 1 139 ? 26.21790 116.46086 14.74694 1.000 50.23617 139 SER D C 1
ATOM 7803 O O . SER D 1 139 ? 26.44582 115.75728 15.73566 1.000 46.79181 139 SER D O 1
ATOM 7806 N N . ALA D 1 140 ? 25.34584 116.11800 13.80457 1.000 47.89192 140 ALA D N 1
ATOM 7807 C CA . ALA D 1 140 ? 24.56418 114.89585 13.89002 1.000 40.88072 140 ALA D CA 1
ATOM 7808 C C . ALA D 1 140 ? 25.38420 113.69468 13.42764 1.000 33.47591 140 ALA D C 1
ATOM 7809 O O . ALA D 1 140 ? 26.39328 113.82628 12.73029 1.000 44.63356 140 ALA D O 1
ATOM 7811 N N . PHE D 1 141 ? 24.93400 112.50919 13.82997 1.000 34.34853 141 PHE D N 1
ATOM 7812 C CA . PHE D 1 141 ? 25.55572 111.25195 13.44154 1.000 35.17620 141 PHE D CA 1
ATOM 7813 C C . PHE D 1 141 ? 24.66139 110.52210 12.45009 1.000 39.11231 141 PHE D C 1
ATOM 7814 O O . PHE D 1 141 ? 23.43130 110.58037 12.54876 1.000 36.99775 141 PHE D O 1
ATOM 7822 N N . TRP D 1 142 ? 25.28603 109.83064 11.49918 1.000 34.57285 142 TRP D N 1
ATOM 7823 C CA . TRP D 1 142 ? 24.57812 109.20348 10.39375 1.000 32.19470 142 TRP D CA 1
ATOM 7824 C C . TRP D 1 142 ? 25.03418 107.76441 10.21340 1.000 35.12410 142 TRP D C 1
ATOM 7825 O O . TRP D 1 142 ? 26.21318 107.44652 10.39327 1.000 28.53768 142 TRP D O 1
ATOM 7836 N N . HIS D 1 143 ? 24.09167 106.90194 9.84433 1.000 30.87878 143 HIS D N 1
ATOM 7837 C CA . HIS D 1 143 ? 24.37599 105.52147 9.48620 1.000 31.12979 143 HIS D CA 1
ATOM 7838 C C . HIS D 1 143 ? 23.62036 105.17610 8.21296 1.000 32.13172 143 HIS D C 1
ATOM 7839 O O . HIS D 1 143 ? 22.50236 105.65265 7.99462 1.000 30.63451 143 HIS D O 1
ATOM 7846 N N . GLY D 1 144 ? 24.23946 104.35500 7.37084 1.000 36.62576 144 GLY D N 1
ATOM 7847 C CA . GLY D 1 144 ? 23.61640 103.99282 6.11567 1.000 28.73755 144 GLY D CA 1
ATOM 7848 C C . GLY D 1 144 ? 22.38022 103.13732 6.31629 1.000 29.75027 144 GLY D C 1
ATOM 7849 O O . GLY D 1 144 ? 22.23994 102.41972 7.30743 1.000 29.94895 144 GLY D O 1
ATOM 7850 N N . TRP D 1 145 ? 21.46040 103.23662 5.35340 1.000 31.40088 145 TRP D N 1
ATOM 7851 C CA . TRP D 1 145 ? 20.28273 102.37473 5.34655 1.000 28.39664 145 TRP D CA 1
ATOM 7852 C C . TRP D 1 145 ? 20.67952 100.90826 5.42369 1.000 29.82971 145 TRP D C 1
ATOM 7853 O O . TRP D 1 145 ? 20.11422 100.13246 6.20308 1.000 28.31454 145 TRP D O 1
ATOM 7864 N N . TYR D 1 146 ? 21.65926 100.51562 4.61549 1.000 26.44833 146 TYR D N 1
ATOM 7865 C CA . TYR D 1 146 ? 21.98254 99.11373 4.40261 1.000 31.15356 146 TYR D CA 1
ATOM 7866 C C . TYR D 1 146 ? 22.89497 98.54023 5.47656 1.000 32.44691 146 TYR D C 1
ATOM 7867 O O . TYR D 1 146 ? 23.26189 97.36433 5.38851 1.000 32.36825 146 TYR D O 1
ATOM 7876 N N . GLU D 1 147 ? 23.27017 99.33367 6.48217 1.000 26.52876 147 GLU D N 1
ATOM 7877 C CA . GLU D 1 147 ? 23.82077 98.74884 7.69909 1.000 35.68550 147 GLU D CA 1
ATOM 7878 C C . GLU D 1 147 ? 22.73316 98.02310 8.47770 1.000 33.42994 147 GLU D C 1
ATOM 7879 O O . GLU D 1 147 ? 22.98833 96.98568 9.10077 1.000 33.98543 147 GLU D O 1
ATOM 7885 N N . TYR D 1 148 ? 21.51208 98.55718 8.44744 1.000 33.73933 148 TYR D N 1
ATOM 7886 C CA . TYR D 1 148 ? 20.36820 97.93023 9.09435 1.000 31.35794 148 TYR D CA 1
ATOM 7887 C C . TYR D 1 148 ? 19.62658 96.97697 8.16891 1.000 30.95362 148 TYR D C 1
ATOM 7888 O O . TYR D 1 148 ? 19.08186 95.97039 8.63697 1.000 31.61993 148 TYR D O 1
ATOM 7897 N N . PHE D 1 149 ? 19.59818 97.26670 6.86843 1.000 28.97769 149 PHE D N 1
ATOM 7898 C CA . PHE D 1 149 ? 18.90203 96.44405 5.87908 1.000 25.44870 149 PHE D CA 1
ATOM 7899 C C . PHE D 1 149 ? 19.85282 96.10826 4.73558 1.000 35.37695 149 PHE D C 1
ATOM 7900 O O . PHE D 1 149 ? 19.68982 96.59715 3.61082 1.000 30.65402 149 PHE D O 1
ATOM 7908 N N . PRO D 1 150 ? 20.85746 95.26092 4.98590 1.000 29.70779 150 PRO D N 1
ATOM 7909 C CA . PRO D 1 150 ? 21.81309 94.93088 3.91589 1.000 32.56178 150 PRO D CA 1
ATOM 7910 C C . PRO D 1 150 ? 21.20033 94.14175 2.77390 1.000 32.75637 150 PRO D C 1
ATOM 7911 O O . PRO D 1 150 ? 21.72825 94.19404 1.65613 1.000 33.58031 150 PRO D O 1
ATOM 7915 N N . TRP D 1 151 ? 20.10585 93.42215 3.00983 1.000 33.35371 151 TRP D N 1
ATOM 7916 C CA . TRP D 1 151 ? 19.45073 92.65808 1.95634 1.000 39.48732 151 TRP D CA 1
ATOM 7917 C C . TRP D 1 151 ? 18.59738 93.52158 1.03567 1.000 34.16638 151 TRP D C 1
ATOM 7918 O O . TRP D 1 151 ? 18.00896 92.98905 0.08864 1.000 37.85943 151 TRP D O 1
ATOM 7929 N N . GLU D 1 152 ? 18.51703 94.82863 1.28132 1.000 32.43614 152 GLU D N 1
ATOM 7930 C CA . GLU D 1 152 ? 17.68968 95.72599 0.48673 1.000 34.04828 152 GLU D CA 1
ATOM 7931 C C . GLU D 1 152 ? 18.47036 96.45825 -0.59715 1.000 35.45399 152 GLU D C 1
ATOM 7932 O O . GLU D 1 152 ? 17.88637 97.27706 -1.31414 1.000 35.57833 152 GLU D O 1
ATOM 7938 N N . ASP D 1 153 ? 19.76581 96.18579 -0.73818 1.000 32.77589 153 ASP D N 1
ATOM 7939 C CA . ASP D 1 153 ? 20.61563 96.85239 -1.72006 1.000 39.11148 153 ASP D CA 1
ATOM 7940 C C . ASP D 1 153 ? 20.98199 95.84338 -2.80247 1.000 37.41212 153 ASP D C 1
ATOM 7941 O O . ASP D 1 153 ? 21.74974 94.90706 -2.55384 1.000 41.81740 153 ASP D O 1
ATOM 7946 N N . HIS D 1 154 ? 20.42481 96.03812 -3.99931 1.000 36.64176 154 HIS D N 1
ATOM 7947 C CA . HIS D 1 154 ? 20.64681 95.16907 -5.14876 1.000 38.08775 154 HIS D CA 1
ATOM 7948 C C . HIS D 1 154 ? 21.33230 95.90876 -6.29301 1.000 40.30036 154 HIS D C 1
ATOM 7949 O O . HIS D 1 154 ? 21.20961 95.51835 -7.45583 1.000 40.71386 154 HIS D O 1
ATOM 7956 N N . ARG D 1 155 ? 22.04801 96.98776 -5.97421 1.000 38.40429 155 ARG D N 1
ATOM 7957 C CA . ARG D 1 155 ? 22.70198 97.77957 -7.01053 1.000 49.29396 155 ARG D CA 1
ATOM 7958 C C . ARG D 1 155 ? 23.81082 96.99994 -7.70444 1.000 45.18566 155 ARG D C 1
ATOM 7959 O O . ARG D 1 155 ? 24.04332 97.19172 -8.90270 1.000 50.18250 155 ARG D O 1
ATOM 7967 N N . GLN D 1 156 ? 24.49978 96.12043 -6.98008 1.000 42.64693 156 GLN D N 1
ATOM 7968 C CA . GLN D 1 156 ? 25.53818 95.27409 -7.55292 1.000 46.37164 156 GLN D CA 1
ATOM 7969 C C . GLN D 1 156 ? 25.08224 93.82159 -7.66535 1.000 46.26423 156 GLN D C 1
ATOM 7970 O O . GLN D 1 156 ? 25.88605 92.89756 -7.52034 1.000 46.32445 156 GLN D O 1
ATOM 7976 N N . GLY D 1 157 ? 23.79254 93.60916 -7.92064 1.000 42.41411 157 GLY D N 1
ATOM 7977 C CA . GLY D 1 157 ? 23.23945 92.27298 -7.99483 1.000 43.87881 157 GLY D CA 1
ATOM 7978 C C . GLY D 1 157 ? 22.63031 91.82686 -6.68226 1.000 49.28678 157 GLY D C 1
ATOM 7979 O O . GLY D 1 157 ? 22.57886 92.55873 -5.68901 1.000 44.50266 157 GLY D O 1
ATOM 7980 N N . ARG D 1 158 ? 22.15223 90.58839 -6.68818 1.000 49.28647 158 ARG D N 1
ATOM 7981 C CA . ARG D 1 158 ? 21.58340 89.98599 -5.49134 1.000 47.33084 158 ARG D CA 1
ATOM 7982 C C . ARG D 1 158 ? 22.63002 89.93770 -4.38461 1.000 46.27789 158 ARG D C 1
ATOM 7983 O O . ARG D 1 158 ? 23.71621 89.37584 -4.59484 1.000 51.23308 158 ARG D O 1
ATOM 7991 N N . PRO D 1 159 ? 22.36195 90.51244 -3.21384 1.000 43.50006 159 PRO D N 1
ATOM 7992 C CA . PRO D 1 159 ? 23.32830 90.41975 -2.11435 1.000 43.97431 159 PRO D CA 1
ATOM 7993 C C . PRO D 1 159 ? 23.45484 88.98795 -1.62015 1.000 46.18577 159 PRO D C 1
ATOM 7994 O O . PRO D 1 159 ? 22.46363 88.26654 -1.48850 1.000 42.90855 159 PRO D O 1
ATOM 7998 N N . ASP D 1 160 ? 24.69728 88.57912 -1.35133 1.000 43.37338 160 ASP D N 1
ATOM 7999 C CA . ASP D 1 160 ? 24.95828 87.21217 -0.91295 1.000 52.93846 160 ASP D CA 1
ATOM 8000 C C . ASP D 1 160 ? 24.30399 86.89612 0.42434 1.000 48.66700 160 ASP D C 1
ATOM 8001 O O . ASP D 1 160 ? 24.09550 85.71802 0.73562 1.000 52.15698 160 ASP D O 1
ATOM 8006 N N . ILE D 1 161 ? 23.97532 87.91744 1.21958 1.000 49.18481 161 ILE D N 1
ATOM 8007 C CA . ILE D 1 161 ? 23.30562 87.69327 2.49392 1.000 47.34999 161 ILE D CA 1
ATOM 8008 C C . ILE D 1 161 ? 21.92658 87.07881 2.29596 1.000 41.87226 161 ILE D C 1
ATOM 8009 O O . ILE D 1 161 ? 21.41126 86.40829 3.19753 1.000 43.14730 161 ILE D O 1
ATOM 8014 N N . LEU D 1 162 ? 21.32027 87.27210 1.12098 1.000 44.07862 162 LEU D N 1
ATOM 8015 C CA . LEU D 1 162 ? 19.99077 86.72366 0.87529 1.000 41.95368 162 LEU D CA 1
ATOM 8016 C C . LEU D 1 162 ? 20.00032 85.20120 0.83267 1.000 44.08863 162 LEU D C 1
ATOM 8017 O O . LEU D 1 162 ? 18.97763 84.57253 1.12598 1.000 42.91098 162 LEU D O 1
ATOM 8022 N N . ASP D 1 163 ? 21.13268 84.59168 0.47176 1.000 39.31039 163 ASP D N 1
ATOM 8023 C CA . ASP D 1 163 ? 21.21427 83.13425 0.47898 1.000 40.47457 163 ASP D CA 1
ATOM 8024 C C . ASP D 1 163 ? 21.02422 82.58079 1.88537 1.000 46.84872 163 ASP D C 1
ATOM 8025 O O . ASP D 1 163 ? 20.28131 81.61234 2.08531 1.000 46.02572 163 ASP D O 1
ATOM 8030 N N . SER D 1 164 ? 21.68430 83.18636 2.87463 1.000 38.40741 164 SER D N 1
ATOM 8031 C CA . SER D 1 164 ? 21.52349 82.73479 4.25240 1.000 43.55525 164 SER D CA 1
ATOM 8032 C C . SER D 1 164 ? 20.12232 83.03385 4.76951 1.000 40.11458 164 SER D C 1
ATOM 8033 O O . SER D 1 164 ? 19.54246 82.23041 5.50908 1.000 39.89360 164 SER D O 1
ATOM 8036 N N . ILE D 1 165 ? 19.56364 84.18396 4.38834 1.000 38.24044 165 ILE D N 1
ATOM 8037 C CA . ILE D 1 165 ? 18.21718 84.54221 4.82187 1.000 42.69965 165 ILE D CA 1
ATOM 8038 C C . ILE D 1 165 ? 17.19108 83.58163 4.23354 1.000 39.99817 165 ILE D C 1
ATOM 8039 O O . ILE D 1 165 ? 16.27190 83.13422 4.92937 1.000 33.62501 165 ILE D O 1
ATOM 8044 N N . ILE D 1 166 ? 17.33404 83.24302 2.94889 1.000 37.39481 166 ILE D N 1
ATOM 8045 C CA . ILE D 1 166 ? 16.40889 82.30716 2.31390 1.000 41.55379 166 ILE D CA 1
ATOM 8046 C C . ILE D 1 166 ? 16.49418 80.93858 2.97956 1.000 39.21824 166 ILE D C 1
ATOM 8047 O O . ILE D 1 166 ? 15.47978 80.25123 3.15084 1.000 46.81293 166 ILE D O 1
ATOM 8052 N N . ASP D 1 167 ? 17.70014 80.53119 3.38462 1.000 41.38097 167 ASP D N 1
ATOM 8053 C CA . ASP D 1 167 ? 17.87066 79.23871 4.04370 1.000 44.86885 167 ASP D CA 1
ATOM 8054 C C . ASP D 1 167 ? 17.10142 79.18223 5.35829 1.000 41.38163 167 ASP D C 1
ATOM 8055 O O . ASP D 1 167 ? 16.30685 78.26263 5.58617 1.000 45.15457 167 ASP D O 1
ATOM 8060 N N . LYS D 1 168 ? 17.33177 80.15737 6.24251 1.000 39.46838 168 LYS D N 1
ATOM 8061 C CA . LYS D 1 168 ? 16.59960 80.19544 7.50497 1.000 42.45004 168 LYS D CA 1
ATOM 8062 C C . LYS D 1 168 ? 15.10629 80.38840 7.28255 1.000 41.71704 168 LYS D C 1
ATOM 8063 O O . LYS D 1 168 ? 14.29170 79.86031 8.04856 1.000 40.21464 168 LYS D O 1
ATOM 8069 N N . LEU D 1 169 ? 14.72715 81.13853 6.24534 1.000 42.25498 169 LEU D N 1
ATOM 8070 C CA . LEU D 1 169 ? 13.31038 81.37636 5.98858 1.000 43.21449 169 LEU D CA 1
ATOM 8071 C C . LEU D 1 169 ? 12.62890 80.12432 5.45063 1.000 41.32582 169 LEU D C 1
ATOM 8072 O O . LEU D 1 169 ? 11.46037 79.86480 5.76102 1.000 34.77985 169 LEU D O 1
ATOM 8077 N N . ARG D 1 170 ? 13.34407 79.33344 4.64746 1.000 45.79134 170 ARG D N 1
ATOM 8078 C CA . ARG D 1 170 ? 12.77921 78.08247 4.15161 1.000 44.44513 170 ARG D CA 1
ATOM 8079 C C . ARG D 1 170 ? 12.59885 77.07479 5.27948 1.000 38.89544 170 ARG D C 1
ATOM 8080 O O . ARG D 1 170 ? 11.56381 76.40229 5.35880 1.000 40.12763 170 ARG D O 1
ATOM 8088 N N . ALA D 1 171 ? 13.59925 76.95162 6.15696 1.000 42.93201 171 ALA D N 1
ATOM 8089 C CA . ALA D 1 171 ? 13.47554 76.05301 7.29935 1.000 39.35036 171 ALA D CA 1
ATOM 8090 C C . ALA D 1 171 ? 12.32043 76.45994 8.20233 1.000 43.62223 171 ALA D C 1
ATOM 8091 O O . ALA D 1 171 ? 11.65322 75.59820 8.78698 1.000 46.34222 171 ALA D O 1
ATOM 8093 N N . TRP D 1 172 ? 12.06606 77.76374 8.32486 1.000 37.94553 172 TRP D N 1
ATOM 8094 C CA . TRP D 1 172 ? 10.91836 78.21948 9.09993 1.000 41.15800 172 TRP D CA 1
ATOM 8095 C C . TRP D 1 172 ? 9.61252 77.92529 8.37308 1.000 39.67650 172 TRP D C 1
ATOM 8096 O O . TRP D 1 172 ? 8.61881 77.54083 9.00099 1.000 38.54289 172 TRP D O 1
ATOM 8107 N N . ALA D 1 173 ? 9.59697 78.09360 7.04807 1.000 40.88032 173 ALA D N 1
ATOM 8108 C CA . ALA D 1 173 ? 8.38194 77.83573 6.28345 1.000 37.25733 173 ALA D CA 1
ATOM 8109 C C . ALA D 1 173 ? 8.06656 76.34763 6.20761 1.000 35.35734 173 ALA D C 1
ATOM 8110 O O . ALA D 1 173 ? 6.89941 75.97096 6.05498 1.000 36.82803 173 ALA D O 1
ATOM 8112 N N . ASP D 1 174 ? 9.08104 75.49214 6.31050 1.000 44.37973 174 ASP D N 1
ATOM 8113 C CA . ASP D 1 174 ? 8.89380 74.04872 6.26601 1.000 45.97143 174 ASP D CA 1
ATOM 8114 C C . ASP D 1 174 ? 8.82740 73.41537 7.64893 1.000 47.05114 174 ASP D C 1
ATOM 8115 O O . ASP D 1 174 ? 8.73605 72.18768 7.74797 1.000 46.99603 174 ASP D O 1
ATOM 8120 N N . SER D 1 175 ? 8.86954 74.21817 8.71521 1.000 43.55737 175 SER D N 1
ATOM 8121 C CA . SER D 1 175 ? 8.87487 73.65703 10.06270 1.000 44.18174 175 SER D CA 1
ATOM 8122 C C . SER D 1 175 ? 7.53754 73.01080 10.40187 1.000 42.84956 175 SER D C 1
ATOM 8123 O O . SER D 1 175 ? 7.49816 71.95657 11.04723 1.000 45.97716 175 SER D O 1
ATOM 8126 N N . GLU D 1 176 ? 6.43504 73.62237 9.97619 1.000 42.26167 176 GLU D N 1
ATOM 8127 C CA . GLU D 1 176 ? 5.09877 73.11151 10.25510 1.000 41.87447 176 GLU D CA 1
ATOM 8128 C C . GLU D 1 176 ? 4.36110 72.87999 8.94387 1.000 44.92899 176 GLU D C 1
ATOM 8129 O O . GLU D 1 176 ? 4.10205 73.84691 8.20570 1.000 44.80191 176 GLU D O 1
ATOM 8135 N N . PRO D 1 177 ? 4.00575 71.63693 8.61005 1.000 45.70293 177 PRO D N 1
ATOM 8136 C CA . PRO D 1 177 ? 3.36178 71.38377 7.31013 1.000 43.15412 177 PRO D CA 1
ATOM 8137 C C . PRO D 1 177 ? 1.99678 72.03206 7.16553 1.000 42.75149 177 PRO D C 1
ATOM 8138 O O . PRO D 1 177 ? 1.60052 72.36777 6.04229 1.000 44.65143 177 PRO D O 1
ATOM 8142 N N . ASP D 1 178 ? 1.26331 72.22046 8.26587 1.000 50.19790 178 ASP D N 1
ATOM 8143 C CA . ASP D 1 178 ? -0.06535 72.81907 8.17557 1.000 45.77687 178 ASP D CA 1
ATOM 8144 C C . ASP D 1 178 ? -0.00541 74.26213 7.69173 1.000 49.55657 178 ASP D C 1
ATOM 8145 O O . ASP D 1 178 ? -0.96708 74.75243 7.08906 1.000 56.09688 178 ASP D O 1
ATOM 8150 N N . SER D 1 179 ? 1.10572 74.95342 7.93829 1.000 48.63888 179 SER D N 1
ATOM 8151 C CA . SER D 1 179 ? 1.26971 76.34146 7.52923 1.000 51.34491 179 SER D CA 1
ATOM 8152 C C . SER D 1 179 ? 2.32856 76.51222 6.44841 1.000 49.76895 179 SER D C 1
ATOM 8153 O O . SER D 1 179 ? 2.69630 77.64769 6.13119 1.000 49.89024 179 SER D O 1
ATOM 8156 N N . ARG D 1 180 ? 2.82426 75.41360 5.87327 1.000 50.34102 180 ARG D N 1
ATOM 8157 C CA . ARG D 1 180 ? 3.90470 75.51220 4.89644 1.000 46.42568 180 ARG D CA 1
ATOM 8158 C C . ARG D 1 180 ? 3.44834 76.21852 3.62454 1.000 46.25040 180 ARG D C 1
ATOM 8159 O O . ARG D 1 180 ? 4.19573 77.02072 3.05274 1.000 44.02246 180 ARG D O 1
ATOM 8167 N N . ALA D 1 181 ? 2.22674 75.93799 3.16638 1.000 40.74509 181 ALA D N 1
ATOM 8168 C CA . ALA D 1 181 ? 1.74968 76.55155 1.93111 1.000 44.92438 181 ALA D CA 1
ATOM 8169 C C . ALA D 1 181 ? 1.50108 78.04377 2.11459 1.000 47.58733 181 ALA D C 1
ATOM 8170 O O . ALA D 1 181 ? 1.84285 78.84797 1.23946 1.000 45.34104 181 ALA D O 1
ATOM 8172 N N . GLN D 1 182 ? 0.91481 78.43259 3.24939 1.000 48.75112 182 GLN D N 1
ATOM 8173 C CA . GLN D 1 182 ? 0.67317 79.84780 3.51348 1.000 50.11849 182 GLN D CA 1
ATOM 8174 C C . GLN D 1 182 ? 1.97877 80.60893 3.71750 1.000 49.94658 182 GLN D C 1
ATOM 8175 O O . GLN D 1 182 ? 2.10157 81.76424 3.29388 1.000 44.27367 182 GLN D O 1
ATOM 8181 N N . ARG D 1 183 ? 2.96612 79.98134 4.36090 1.000 49.89206 183 ARG D N 1
ATOM 8182 C CA . ARG D 1 183 ? 4.22747 80.67075 4.61885 1.000 48.02829 183 ARG D CA 1
ATOM 8183 C C . ARG D 1 183 ? 5.07827 80.77133 3.35859 1.000 45.87016 183 ARG D C 1
ATOM 8184 O O . ARG D 1 183 ? 5.77525 81.77240 3.15286 1.000 45.41207 183 ARG D O 1
ATOM 8192 N N . HIS D 1 184 ? 5.03236 79.74875 2.50267 1.000 40.10108 184 HIS D N 1
ATOM 8193 C CA . HIS D 1 184 ? 5.75337 79.81548 1.23590 1.000 42.43251 184 HIS D CA 1
ATOM 8194 C C . HIS D 1 184 ? 5.22651 80.93468 0.34660 1.000 40.69683 184 HIS D C 1
ATOM 8195 O O . HIS D 1 184 ? 5.98821 81.52068 -0.43167 1.000 46.35054 184 HIS D O 1
ATOM 8202 N N . LEU D 1 185 ? 3.93251 81.24313 0.44317 1.000 43.45096 185 LEU D N 1
ATOM 8203 C CA . LEU D 1 185 ? 3.37464 82.35146 -0.32462 1.000 48.36006 185 LEU D CA 1
ATOM 8204 C C . LEU D 1 185 ? 3.93229 83.68672 0.15568 1.000 41.90652 185 LEU D C 1
ATOM 8205 O O . LEU D 1 185 ? 4.33652 84.53027 -0.65353 1.000 46.92418 185 LEU D O 1
ATOM 8210 N N . ARG D 1 186 ? 3.96390 83.89537 1.47420 1.000 41.48078 186 ARG D N 1
ATOM 8211 C CA . ARG D 1 186 ? 4.50121 85.14151 2.01146 1.000 44.27165 186 ARG D CA 1
ATOM 8212 C C . ARG D 1 186 ? 5.99408 85.26651 1.73469 1.000 45.61548 186 ARG D C 1
ATOM 8213 O O . ARG D 1 186 ? 6.47525 86.34552 1.36843 1.000 44.18241 186 ARG D O 1
ATOM 8221 N N . ALA D 1 187 ? 6.74278 84.17380 1.90401 1.000 39.96336 187 ALA D N 1
ATOM 8222 C CA . ALA D 1 187 ? 8.18445 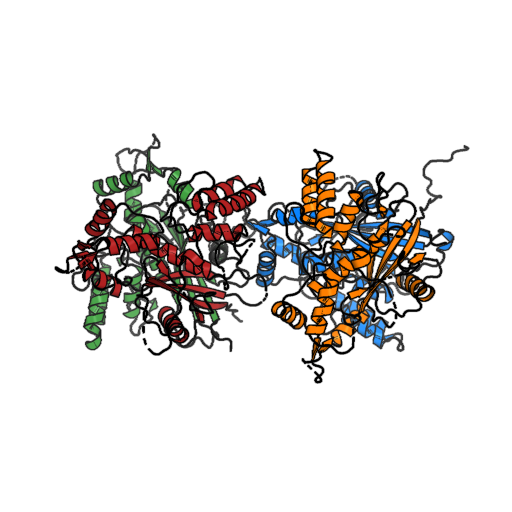84.22839 1.69340 1.000 42.67909 187 ALA D CA 1
ATOM 8223 C C . ALA D 1 187 ? 8.53220 84.44866 0.22775 1.000 43.62696 187 ALA D C 1
ATOM 8224 O O . ALA D 1 187 ? 9.57439 85.03900 -0.07828 1.000 40.58007 187 ALA D O 1
ATOM 8226 N N . ASP D 1 188 ? 7.67836 83.98825 -0.68736 1.000 42.57989 188 ASP D N 1
ATOM 8227 C CA . ASP D 1 188 ? 7.91545 84.22275 -2.10641 1.000 44.21925 188 ASP D CA 1
ATOM 8228 C C . ASP D 1 188 ? 7.56367 85.65145 -2.50085 1.000 42.83116 188 ASP D C 1
ATOM 8229 O O . ASP D 1 188 ? 8.28477 86.27731 -3.28534 1.000 49.28236 188 ASP D O 1
ATOM 8234 N N . PHE D 1 189 ? 6.46364 86.18252 -1.96427 1.000 45.27085 189 PHE D N 1
ATOM 8235 C CA . PHE D 1 189 ? 6.05679 87.54118 -2.30560 1.000 49.11598 189 PHE D CA 1
ATOM 8236 C C . PHE D 1 189 ? 7.05591 88.56662 -1.78664 1.000 49.61037 189 PHE D C 1
ATOM 8237 O O . PHE D 1 189 ? 7.32461 89.57282 -2.45329 1.000 48.77025 189 PHE D O 1
ATOM 8245 N N . THR D 1 190 ? 7.62201 88.32544 -0.60554 1.000 46.82384 190 THR D N 1
ATOM 8246 C CA . THR D 1 190 ? 8.53251 89.27483 0.02074 1.000 42.48029 190 THR D CA 1
ATOM 8247 C C . THR D 1 190 ? 9.97329 89.09375 -0.44888 1.000 39.73657 190 THR D C 1
ATOM 8248 O O . THR D 1 190 ? 10.61631 90.06206 -0.86622 1.000 40.89793 190 THR D O 1
ATOM 8252 N N . PHE D 1 191 ? 10.49406 87.86490 -0.38817 1.000 42.37513 191 PHE D N 1
ATOM 8253 C CA . PHE D 1 191 ? 11.89274 87.60544 -0.70301 1.000 40.70816 191 PHE D CA 1
ATOM 8254 C C . PHE D 1 191 ? 12.11292 86.82654 -1.98989 1.000 44.83799 191 PHE D C 1
ATOM 8255 O O . PHE D 1 191 ? 13.24636 86.79006 -2.47832 1.000 53.38698 191 PHE D O 1
ATOM 8263 N N . GLY D 1 192 ? 11.07923 86.20733 -2.54711 1.000 45.99892 192 GLY D N 1
ATOM 8264 C CA . GLY D 1 192 ? 11.27911 85.33661 -3.68883 1.000 50.73427 192 GLY D CA 1
ATOM 8265 C C . GLY D 1 192 ? 11.75847 83.95194 -3.31606 1.000 48.46043 192 GLY D C 1
ATOM 8266 O O . GLY D 1 192 ? 12.64731 83.40690 -3.98248 1.000 50.16270 192 GLY D O 1
ATOM 8267 N N . LEU D 1 193 ? 11.19624 83.36666 -2.25450 1.000 40.31272 193 LEU D N 1
ATOM 8268 C CA . LEU D 1 193 ? 11.58615 82.01822 -1.85389 1.000 48.19038 193 LEU D CA 1
ATOM 8269 C C . LEU D 1 193 ? 11.29442 81.01062 -2.95798 1.000 46.13999 193 LEU D C 1
ATOM 8270 O O . LEU D 1 193 ? 12.09757 80.10531 -3.21234 1.000 48.89182 193 LEU D O 1
ATOM 8275 N N . ASP D 1 194 ? 10.15271 81.15426 -3.62714 1.000 48.91764 194 ASP D N 1
ATOM 8276 C CA . ASP D 1 194 ? 9.77013 80.29006 -4.74150 1.000 51.34710 194 ASP D CA 1
ATOM 8277 C C . ASP D 1 194 ? 9.98022 80.97590 -6.08525 1.000 55.40869 194 ASP D C 1
ATOM 8278 O O . ASP D 1 194 ? 9.12547 80.89834 -6.97168 1.000 55.82966 194 ASP D O 1
ATOM 8283 N N . GLY D 1 195 ? 11.10410 81.67077 -6.25329 1.000 53.82053 195 GLY D N 1
ATOM 8284 C CA . GLY D 1 195 ? 11.42733 82.28077 -7.52810 1.000 52.03528 195 GLY D CA 1
ATOM 8285 C C . GLY D 1 195 ? 10.65630 83.53543 -7.86527 1.000 50.08252 195 GLY D C 1
ATOM 8286 O O . GLY D 1 195 ? 10.62085 83.93200 -9.03223 1.000 55.37688 195 GLY D O 1
ATOM 8287 N N . GLY D 1 196 ? 10.03746 84.17764 -6.87931 1.000 52.65658 196 GLY D N 1
ATOM 8288 C CA . GLY D 1 196 ? 9.30314 85.39589 -7.14490 1.000 46.81649 196 GLY D CA 1
ATOM 8289 C C . GLY D 1 196 ? 10.21403 86.56986 -7.44735 1.000 48.43913 196 GLY D C 1
ATOM 8290 O O . GLY D 1 196 ? 11.38238 86.61190 -7.06022 1.000 45.55996 196 GLY D O 1
ATOM 8291 N N . GLY D 1 197 ? 9.65647 87.54528 -8.16262 1.000 44.33903 197 GLY D N 1
ATOM 8292 C CA . GLY D 1 197 ? 10.41322 88.72882 -8.50808 1.000 50.47794 197 GLY D CA 1
ATOM 8293 C C . GLY D 1 197 ? 10.63454 89.64090 -7.31753 1.000 47.43678 197 GLY D C 1
ATOM 8294 O O . GLY D 1 197 ? 9.90227 89.61821 -6.32735 1.000 52.33628 197 GLY D O 1
ATOM 8295 N N . TRP D 1 198 ? 11.67573 90.46250 -7.42144 1.000 48.90002 198 TRP D N 1
ATOM 8296 C CA . TRP D 1 198 ? 12.05338 91.37152 -6.34719 1.000 43.93774 198 TRP D CA 1
ATOM 8297 C C . TRP D 1 198 ? 11.29661 92.68548 -6.49671 1.000 40.65164 198 TRP D C 1
ATOM 8298 O O . TRP D 1 198 ? 11.48998 93.41286 -7.47696 1.000 42.72873 198 TRP D O 1
ATOM 8309 N N . ASN D 1 199 ? 10.44017 92.98496 -5.52483 1.000 39.07817 199 ASN D N 1
ATOM 8310 C CA . ASN D 1 199 ? 9.72556 94.25443 -5.44968 1.000 43.65479 199 ASN D CA 1
ATOM 8311 C C . ASN D 1 199 ? 10.34357 95.05824 -4.31234 1.000 37.64045 199 ASN D C 1
ATOM 8312 O O . ASN D 1 199 ? 10.18290 94.70644 -3.13866 1.000 38.67712 199 ASN D O 1
ATOM 8317 N N . GLU D 1 200 ? 11.04901 96.13661 -4.65973 1.000 30.94228 200 GLU D N 1
ATOM 8318 C CA . GLU D 1 200 ? 11.77073 96.90703 -3.65501 1.000 35.37100 200 GLU D CA 1
ATOM 8319 C C . GLU D 1 200 ? 10.85163 97.70126 -2.73613 1.000 36.50726 200 GLU D C 1
ATOM 8320 O O . GLU D 1 200 ? 11.31604 98.17754 -1.69573 1.000 30.99835 200 GLU D O 1
ATOM 8326 N N . GLU D 1 201 ? 9.57126 97.85719 -3.08370 1.000 31.81307 201 GLU D N 1
ATOM 8327 C CA . GLU D 1 201 ? 8.65312 98.57649 -2.20715 1.000 40.76180 201 GLU D CA 1
ATOM 8328 C C . GLU D 1 201 ? 8.29099 97.77984 -0.96189 1.000 37.55117 201 GLU D C 1
ATOM 8329 O O . GLU D 1 201 ? 7.75497 98.35558 -0.00921 1.000 41.45082 201 GLU D O 1
ATOM 8335 N N . LEU D 1 202 ? 8.56964 96.47848 -0.94608 1.000 36.98603 202 LEU D N 1
ATOM 8336 C CA . LEU D 1 202 ? 8.13297 95.58861 0.12945 1.000 42.25434 202 LEU D CA 1
ATOM 8337 C C . LEU D 1 202 ? 9.14777 95.48037 1.25596 1.000 36.43204 202 LEU D C 1
ATOM 8338 O O . LEU D 1 202 ? 9.30694 94.40411 1.83826 1.000 30.84563 202 LEU D O 1
ATOM 8343 N N . THR D 1 203 ? 9.84628 96.56962 1.58855 1.000 35.07685 203 THR D N 1
ATOM 8344 C CA . THR D 1 203 ? 10.82970 96.51135 2.66590 1.000 33.11723 203 THR D CA 1
ATOM 8345 C C . THR D 1 203 ? 10.16480 96.20390 4.00080 1.000 31.20491 203 THR D C 1
ATOM 8346 O O . THR D 1 203 ? 10.68530 95.41183 4.79497 1.000 38.74088 203 THR D O 1
ATOM 8350 N N . LEU D 1 204 ? 9.01170 96.82070 4.26402 1.000 30.29629 204 LEU D N 1
ATOM 8351 C CA . LEU D 1 204 ? 8.32197 96.59807 5.52982 1.000 34.19008 204 LEU D CA 1
ATOM 8352 C C . LEU D 1 204 ? 7.82002 95.16393 5.63810 1.000 31.64709 204 LEU D C 1
ATOM 8353 O O . LEU D 1 204 ? 8.00117 94.50974 6.67159 1.000 35.72074 204 LEU D O 1
ATOM 8358 N N . GLN D 1 205 ? 7.18952 94.65635 4.57526 1.000 31.30327 205 GLN D N 1
ATOM 8359 C CA . GLN D 1 205 ? 6.68118 93.28862 4.59850 1.000 30.38006 205 GLN D CA 1
ATOM 8360 C C . GLN D 1 205 ? 7.80546 92.27558 4.76017 1.000 32.16591 205 GLN D C 1
ATOM 8361 O O . GLN D 1 205 ? 7.60253 91.21652 5.36412 1.000 34.25692 205 GLN D O 1
ATOM 8367 N N . ARG D 1 206 ? 8.99452 92.57981 4.23489 1.000 27.06782 206 ARG D N 1
ATOM 8368 C CA . ARG D 1 206 ? 10.12805 91.67995 4.41771 1.000 29.66226 206 ARG D CA 1
ATOM 8369 C C . ARG D 1 206 ? 10.58920 91.66165 5.86893 1.000 32.77606 206 ARG D C 1
ATOM 8370 O O . ARG D 1 206 ? 10.91452 90.59799 6.40913 1.000 30.50280 206 ARG D O 1
ATOM 8378 N N . TYR D 1 207 ? 10.61875 92.82718 6.51880 1.000 28.10630 207 TYR D N 1
ATOM 8379 C CA . TYR D 1 207 ? 11.05423 92.87824 7.90989 1.000 30.63688 207 TYR D CA 1
ATOM 8380 C C . TYR D 1 207 ? 10.02694 92.23736 8.83568 1.000 30.82151 207 TYR D C 1
ATOM 8381 O O . TYR D 1 207 ? 10.39453 91.59523 9.82664 1.000 35.19979 207 TYR D O 1
ATOM 8390 N N . GLU D 1 208 ? 8.73536 92.40247 8.53279 1.000 30.09162 208 GLU D N 1
ATOM 8391 C CA . GLU D 1 208 ? 7.70078 91.76021 9.33873 1.000 33.10402 208 GLU D CA 1
ATOM 8392 C C . GLU D 1 208 ? 7.81776 90.24318 9.27540 1.000 36.16561 208 GLU D C 1
ATOM 8393 O O . GLU D 1 208 ? 7.62947 89.55524 10.28531 1.000 42.18071 208 GLU D O 1
ATOM 8399 N N . LEU D 1 209 ? 8.12972 89.70315 8.09558 1.000 35.97428 209 LEU D N 1
ATOM 8400 C CA . LEU D 1 209 ? 8.26478 88.25703 7.96071 1.000 38.06138 209 LEU D CA 1
ATOM 8401 C C . LEU D 1 209 ? 9.49709 87.74702 8.69602 1.000 39.67642 209 LEU D C 1
ATOM 8402 O O . LEU D 1 209 ? 9.45752 86.67895 9.31810 1.000 40.28574 209 LEU D O 1
ATOM 8407 N N . LEU D 1 210 ? 10.60316 88.49312 8.63039 1.000 34.56926 210 LEU D N 1
ATOM 8408 C CA . LEU D 1 210 ? 11.79299 88.11740 9.38607 1.000 44.00163 210 LEU D CA 1
ATOM 8409 C C . LEU D 1 210 ? 11.54140 88.17964 10.88547 1.000 48.28455 210 LEU D C 1
ATOM 8410 O O . LEU D 1 210 ? 12.10771 87.38437 11.64414 1.000 45.77373 210 LEU D O 1
ATOM 8415 N N . TYR D 1 211 ? 10.69721 89.11287 11.32959 1.000 44.87473 211 TYR D N 1
ATOM 8416 C CA . TYR D 1 211 ? 10.37709 89.20903 12.74940 1.000 51.67054 211 TYR D CA 1
ATOM 8417 C C . TYR D 1 211 ? 9.55201 88.01162 13.20436 1.000 59.49392 211 TYR D C 1
ATOM 8418 O O . TYR D 1 211 ? 9.83758 87.40730 14.24487 1.000 61.44112 211 TYR D O 1
ATOM 8427 N N . GLU D 1 212 ? 8.52038 87.65454 12.43406 1.000 70.67217 212 GLU D N 1
ATOM 8428 C CA . GLU D 1 212 ? 7.69358 86.50653 12.79053 1.000 67.61779 212 GLU D CA 1
ATOM 8429 C C . GLU D 1 212 ? 8.48956 85.20926 12.74744 1.000 67.80956 212 GLU D C 1
ATOM 8430 O O . GLU D 1 212 ? 8.24574 84.30394 13.55338 1.000 66.31109 212 GLU D O 1
ATOM 8436 N N . ALA D 1 213 ? 9.44358 85.10058 11.82306 1.000 74.46217 213 ALA D N 1
ATOM 8437 C CA . ALA D 1 213 ? 10.29247 83.92042 11.74046 1.000 72.91217 213 ALA D CA 1
ATOM 8438 C C . ALA D 1 213 ? 11.41045 83.92146 12.77316 1.000 70.89442 213 ALA D C 1
ATOM 8439 O O . ALA D 1 213 ? 12.13466 82.92563 12.87688 1.000 82.18217 213 ALA D O 1
ATOM 8441 N N . GLY D 1 214 ? 11.56688 85.00089 13.53209 1.000 75.20217 214 GLY D N 1
ATOM 8442 C CA . GLY D 1 214 ? 12.62756 85.07911 14.52123 1.000 71.52065 214 GLY D CA 1
ATOM 8443 C C . GLY D 1 214 ? 14.01490 85.18087 13.92621 1.000 64.27515 214 GLY D C 1
ATOM 8444 O O . GLY D 1 214 ? 14.96401 84.60647 14.47495 1.000 62.91700 214 GLY D O 1
ATOM 8445 N N . LEU D 1 215 ? 14.15859 85.90001 12.81398 1.000 63.50217 215 LEU D N 1
ATOM 8446 C CA . LEU D 1 215 ? 15.43639 86.03146 12.12756 1.000 66.62217 215 LEU D CA 1
ATOM 8447 C C . LEU D 1 215 ? 16.07668 87.39764 12.33655 1.000 51.78207 215 LEU D C 1
ATOM 8448 O O . LEU D 1 215 ? 17.07135 87.71405 11.67533 1.000 46.54270 215 LEU D O 1
ATOM 8453 N N . VAL D 1 216 ? 15.53039 88.21443 13.23335 1.000 47.56510 216 VAL D N 1
ATOM 8454 C CA . VAL D 1 216 ? 16.13161 89.48538 13.61036 1.000 47.61078 216 VAL D CA 1
ATOM 8455 C C . VAL D 1 216 ? 16.20315 89.54741 15.12834 1.000 48.38217 216 VAL D C 1
ATOM 8456 O O . VAL D 1 216 ? 15.40838 88.91736 15.83348 1.000 48.04765 216 VAL D O 1
ATOM 8460 N N . GLY D 1 217 ? 17.17268 90.31520 15.63029 1.000 47.34664 217 GLY D N 1
ATOM 8461 C CA . GLY D 1 217 ? 17.39673 90.37248 17.06517 1.000 45.35269 217 GLY D CA 1
ATOM 8462 C C . GLY D 1 217 ? 16.21863 90.92020 17.84587 1.000 40.38971 217 GLY D C 1
ATOM 8463 O O . GLY D 1 217 ? 16.01837 90.55583 19.00786 1.000 46.38666 217 GLY D O 1
ATOM 8464 N N . GLU D 1 218 ? 15.42109 91.79424 17.22534 1.000 40.96460 218 GLU D N 1
ATOM 8465 C CA . GLU D 1 218 ? 14.29029 92.39547 17.92246 1.000 41.64974 218 GLU D CA 1
ATOM 8466 C C . GLU D 1 218 ? 13.19927 91.38199 18.24399 1.000 41.00331 218 GLU D C 1
ATOM 8467 O O . GLU D 1 218 ? 12.33519 91.66689 19.08263 1.000 43.61739 218 GLU D O 1
ATOM 8473 N N . ALA D 1 219 ? 13.21556 90.21578 17.60033 1.000 41.21285 219 ALA D N 1
ATOM 8474 C CA . ALA D 1 219 ? 12.20909 89.18643 17.84732 1.000 45.18936 219 ALA D CA 1
ATOM 8475 C C . ALA D 1 219 ? 12.53681 88.37635 19.09206 1.000 49.47833 219 ALA D C 1
ATOM 8476 O O . ALA D 1 219 ? 11.63855 87.83198 19.72469 1.000 51.75136 219 ALA D O 1
ATOM 8478 N N . ILE D 1 225 ? 19.02202 84.40084 16.19883 1.000 54.28257 225 ILE D N 1
ATOM 8479 C CA . ILE D 1 225 ? 19.40366 84.69064 14.82193 1.000 55.07156 225 ILE D CA 1
ATOM 8480 C C . ILE D 1 225 ? 19.02200 86.12098 14.45149 1.000 50.46980 225 ILE D C 1
ATOM 8481 O O . ILE D 1 225 ? 17.89149 86.55200 14.68593 1.000 47.99379 225 ILE D O 1
ATOM 8486 N N . ASN D 1 226 ? 19.97557 86.85091 13.87224 1.000 45.20474 226 ASN D N 1
ATOM 8487 C CA . ASN D 1 226 ? 19.77578 88.24181 13.49564 1.000 41.69890 226 ASN D CA 1
ATOM 8488 C C . ASN D 1 226 ? 20.50189 88.54511 12.19386 1.000 40.94168 226 ASN D C 1
ATOM 8489 O O . ASN D 1 226 ? 21.61861 88.07048 11.97038 1.000 46.55861 226 ASN D O 1
ATOM 8494 N N . PHE D 1 227 ? 19.85571 89.33351 11.33705 1.000 38.15498 227 PHE D N 1
ATOM 8495 C CA . PHE D 1 227 ? 20.44873 89.81866 10.09771 1.000 33.80519 227 PHE D CA 1
ATOM 8496 C C . PHE D 1 227 ? 20.39297 91.33950 10.08290 1.000 38.43455 227 PHE D C 1
ATOM 8497 O O . PHE D 1 227 ? 19.36160 91.93145 10.41767 1.000 37.90063 227 PHE D O 1
ATOM 8505 N N . GLY D 1 228 ? 21.50011 91.96765 9.69900 1.000 29.79635 228 GLY D N 1
ATOM 8506 C CA . GLY D 1 228 ? 21.61025 93.41064 9.73720 1.000 30.38280 228 GLY D CA 1
ATOM 8507 C C . GLY D 1 228 ? 21.75629 93.91598 11.15669 1.000 37.48374 228 GLY D C 1
ATOM 8508 O O . GLY D 1 228 ? 21.61856 93.17528 12.12720 1.000 35.27236 228 GLY D O 1
ATOM 8509 N N . ARG D 1 229 ? 22.05560 95.20799 11.28182 1.000 39.71913 229 ARG D N 1
ATOM 8510 C CA . ARG D 1 229 ? 22.23273 95.79550 12.60509 1.000 32.40476 229 ARG D CA 1
ATOM 8511 C C . ARG D 1 229 ? 20.87632 96.06900 13.24012 1.000 34.13246 229 ARG D C 1
ATOM 8512 O O . ARG D 1 229 ? 20.05045 96.75887 12.63323 1.000 33.14186 229 ARG D O 1
ATOM 8520 N N . PRO D 1 230 ? 20.60565 95.55949 14.43638 1.000 31.96124 230 PRO D N 1
ATOM 8521 C CA . PRO D 1 230 ? 19.32839 95.84093 15.09458 1.000 32.63858 230 PRO D CA 1
ATOM 8522 C C . PRO D 1 230 ? 19.31987 97.23665 15.70556 1.000 31.83117 230 PRO D C 1
ATOM 8523 O O . PRO D 1 230 ? 20.34585 97.90744 15.82147 1.000 29.41214 230 PRO D O 1
ATOM 8535 N N . PHE D 1 232 ? 17.04177 99.80361 18.84266 1.000 33.63559 232 PHE D N 1
ATOM 8536 C CA . PHE D 1 232 ? 16.22659 99.74699 20.04716 1.000 36.14369 232 PHE D CA 1
ATOM 8537 C C . PHE D 1 232 ? 14.74982 99.66560 19.68677 1.000 37.09963 232 PHE D C 1
ATOM 8538 O O . PHE D 1 232 ? 14.29376 100.29335 18.72642 1.000 32.11853 232 PHE D O 1
ATOM 8546 N N . ALA D 1 233 ? 14.00823 98.87614 20.46589 1.000 30.72699 233 ALA D N 1
ATOM 8547 C CA . ALA D 1 233 ? 12.55220 98.71575 20.33898 1.000 36.27834 233 ALA D CA 1
ATOM 8548 C C . ALA D 1 233 ? 12.23950 98.31920 18.89554 1.000 38.61325 233 ALA D C 1
ATOM 8549 O O . ALA D 1 233 ? 12.90013 97.41926 18.35831 1.000 40.30854 233 ALA D O 1
ATOM 8551 N N . ASP D 1 234 ? 11.26292 98.94493 18.24334 1.000 32.64415 234 ASP D N 1
ATOM 8552 C CA . ASP D 1 234 ? 10.91854 98.67197 16.85257 1.000 35.03865 234 ASP D CA 1
ATOM 8553 C C . ASP D 1 234 ? 11.30837 99.83532 15.94651 1.000 31.95936 234 ASP D C 1
ATOM 8554 O O . ASP D 1 234 ? 10.54704 100.24043 15.06588 1.000 29.53470 234 ASP D O 1
ATOM 8559 N N . HIS D 1 235 ? 12.50548 100.38726 16.15720 1.000 34.04094 235 HIS D N 1
ATOM 8560 C CA . HIS D 1 235 ? 12.94618 101.50994 15.33770 1.000 28.26943 235 HIS D CA 1
ATOM 8561 C C . HIS D 1 235 ? 13.34123 101.06741 13.93606 1.000 23.51412 235 HIS D C 1
ATOM 8562 O O . HIS D 1 235 ? 13.16687 101.82960 12.97990 1.000 31.70930 235 HIS D O 1
ATOM 8569 N N . ARG D 1 236 ? 13.87203 99.85148 13.78848 1.000 31.83078 236 ARG D N 1
ATOM 8570 C CA . ARG D 1 236 ? 14.09152 99.31573 12.44927 1.000 31.90496 236 ARG D CA 1
ATOM 8571 C C . ARG D 1 236 ? 12.77714 99.14477 11.70284 1.000 29.46671 236 ARG D C 1
ATOM 8572 O O . ARG D 1 236 ? 12.73832 99.26982 10.47349 1.000 29.26747 236 ARG D O 1
ATOM 8580 N N . ARG D 1 237 ? 11.69418 98.85712 12.42647 1.000 32.37002 237 ARG D N 1
ATOM 8581 C CA . ARG D 1 237 ? 10.38140 98.78057 11.79751 1.000 29.39176 237 ARG D CA 1
ATOM 8582 C C . ARG D 1 237 ? 9.94437 100.14420 11.27879 1.000 27.18603 237 ARG D C 1
ATOM 8583 O O . ARG D 1 237 ? 9.40417 100.24923 10.17192 1.000 27.89261 237 ARG D O 1
ATOM 8591 N N . ILE D 1 238 ? 10.17133 101.19890 12.06699 1.000 26.72679 238 ILE D N 1
ATOM 8592 C CA . ILE D 1 238 ? 9.88765 102.55617 11.60757 1.000 23.74755 238 ILE D CA 1
ATOM 8593 C C . ILE D 1 238 ? 10.77301 102.90851 10.41910 1.000 30.16023 238 ILE D C 1
ATOM 8594 O O . ILE D 1 238 ? 10.32566 103.54627 9.45724 1.000 21.87755 238 ILE D O 1
ATOM 8599 N N . LEU D 1 239 ? 12.04501 102.50135 10.46933 1.000 22.59621 239 LEU D N 1
ATOM 8600 C CA . LEU D 1 239 ? 12.96010 102.77452 9.36612 1.000 23.48756 239 LEU D CA 1
ATOM 8601 C C . LEU D 1 239 ? 12.52590 102.05208 8.09670 1.000 29.73932 239 LEU D C 1
ATOM 8602 O O . LEU D 1 239 ? 12.64428 102.59597 6.99187 1.000 24.53053 239 LEU D O 1
ATOM 8607 N N . ALA D 1 240 ? 12.01643 100.82531 8.23431 1.000 30.55752 240 ALA D N 1
ATOM 8608 C CA . ALA D 1 240 ? 11.52672 100.09650 7.06873 1.000 26.69263 240 ALA D CA 1
ATOM 8609 C C . ALA D 1 240 ? 10.36391 100.82741 6.40977 1.000 30.18314 240 ALA D C 1
ATOM 8610 O O . ALA D 1 240 ? 10.24881 100.84062 5.17803 1.000 28.58802 240 ALA D O 1
ATOM 8612 N N . THR D 1 241 ? 9.49328 101.44795 7.21282 1.000 27.90550 241 THR D N 1
ATOM 8613 C CA . THR D 1 241 ? 8.37879 102.20049 6.64377 1.000 30.83513 241 THR D CA 1
ATOM 8614 C C . THR D 1 241 ? 8.87082 103.44332 5.91481 1.000 33.89372 241 THR D C 1
ATOM 8615 O O . THR D 1 241 ? 8.30367 103.83017 4.88639 1.000 25.33472 241 THR D O 1
ATOM 8619 N N . GLY D 1 242 ? 9.92102 104.08345 6.43378 1.000 28.87139 242 GLY D N 1
ATOM 8620 C CA . GLY D 1 242 ? 10.48763 105.22892 5.74286 1.000 34.16382 242 GLY D CA 1
ATOM 8621 C C . GLY D 1 242 ? 11.10019 104.85233 4.40868 1.000 30.72150 242 GLY D C 1
ATOM 8622 O O . GLY D 1 242 ? 10.90935 105.55011 3.40924 1.000 28.77479 242 GLY D O 1
ATOM 8623 N N . ILE D 1 243 ? 11.83585 103.73915 4.37228 1.000 28.43852 243 ILE D N 1
ATOM 8624 C CA . ILE D 1 243 ? 12.42399 103.27188 3.12022 1.000 31.94706 243 ILE D CA 1
ATOM 8625 C C . ILE D 1 243 ? 11.33152 102.92097 2.11886 1.000 31.52437 243 ILE D C 1
ATOM 8626 O O . ILE D 1 243 ? 11.41902 103.26733 0.93433 1.000 30.37448 243 ILE D O 1
ATOM 8631 N N . ALA D 1 244 ? 10.28020 102.23836 2.57997 1.000 32.30474 244 ALA D N 1
ATOM 8632 C CA . ALA D 1 244 ? 9.17844 101.88491 1.69123 1.000 34.92760 244 ALA D CA 1
ATOM 8633 C C . ALA D 1 244 ? 8.48587 103.12718 1.14604 1.000 35.27851 244 ALA D C 1
ATOM 8634 O O . ALA D 1 244 ? 8.11822 103.17330 -0.03378 1.000 33.67217 244 ALA D O 1
ATOM 8636 N N . ARG D 1 245 ? 8.30241 104.14643 1.98984 1.000 31.59217 245 ARG D N 1
ATOM 8637 C CA . ARG D 1 245 ? 7.62876 105.36330 1.54690 1.000 37.63787 245 ARG D CA 1
ATOM 8638 C C . ARG D 1 245 ? 8.43113 106.08197 0.46915 1.000 34.44234 245 ARG D C 1
ATOM 8639 O O . ARG D 1 245 ? 7.86725 106.54631 -0.52830 1.000 37.02217 245 ARG D O 1
ATOM 8647 N N . LEU D 1 246 ? 9.74931 106.18728 0.65333 1.000 32.66643 246 LEU D N 1
ATOM 8648 C CA . LEU D 1 246 ? 10.58242 106.84784 -0.34643 1.000 35.54668 246 LEU D CA 1
ATOM 8649 C C . LEU D 1 246 ? 10.61273 106.06254 -1.65108 1.000 34.19192 246 LEU D C 1
ATOM 8650 O O . LEU D 1 246 ? 10.51921 106.64855 -2.73561 1.000 32.16878 246 LEU D O 1
ATOM 8655 N N . ARG D 1 247 ? 10.74351 104.73677 -1.56747 1.000 36.13217 247 ARG D N 1
ATOM 8656 C CA . ARG D 1 247 ? 10.79013 103.92323 -2.77783 1.000 34.63907 247 ARG D CA 1
ATOM 8657 C C . ARG D 1 247 ? 9.46357 103.96913 -3.52693 1.000 38.56147 247 ARG D C 1
ATOM 8658 O O . ARG D 1 247 ? 9.44144 103.93981 -4.76339 1.000 31.11261 247 ARG D O 1
ATOM 8666 N N . ALA D 1 248 ? 8.34738 104.04507 -2.79774 1.000 30.64307 248 ALA D N 1
ATOM 8667 C CA . ALA D 1 248 ? 7.05600 104.22831 -3.45114 1.000 37.53811 248 ALA D CA 1
ATOM 8668 C C . ALA D 1 248 ? 6.93035 105.62151 -4.05185 1.000 37.45903 248 ALA D C 1
ATOM 8669 O O . ALA D 1 248 ? 6.29053 105.79165 -5.09591 1.000 37.38534 248 ALA D O 1
ATOM 8671 N N . LYS D 1 249 ? 7.53807 106.62375 -3.41430 1.000 40.63048 249 LYS D N 1
ATOM 8672 C CA . LYS D 1 249 ? 7.47816 107.98259 -3.94111 1.000 38.16698 249 LYS D CA 1
ATOM 8673 C C . LYS D 1 249 ? 8.32291 108.12795 -5.20145 1.000 36.77264 249 LYS D C 1
ATOM 8674 O O . LYS D 1 249 ? 7.87727 108.72551 -6.18756 1.000 36.79075 249 LYS D O 1
ATOM 8680 N N . ILE D 1 250 ? 9.54116 107.58246 -5.19310 1.000 34.51888 250 ILE D N 1
ATOM 8681 C CA . ILE D 1 250 ? 10.44855 107.77852 -6.31913 1.000 35.88658 250 ILE D CA 1
ATOM 8682 C C . ILE D 1 250 ? 10.08217 106.92752 -7.52808 1.000 41.40500 250 ILE D C 1
ATOM 8683 O O . ILE D 1 250 ? 10.50766 107.24511 -8.64576 1.000 37.67464 250 ILE D O 1
ATOM 8688 N N . LYS D 1 251 ? 9.31039 105.85305 -7.34368 1.000 40.05325 251 LYS D N 1
ATOM 8689 C CA . LYS D 1 251 ? 8.94501 105.01593 -8.48192 1.000 40.34232 251 LYS D CA 1
ATOM 8690 C C . LYS D 1 251 ? 7.93324 105.70875 -9.38634 1.000 46.88094 251 LYS D C 1
ATOM 8691 O O . LYS D 1 251 ? 7.96437 105.51829 -10.60738 1.000 51.61165 251 LYS D O 1
ATOM 8697 N N . TYR D 1 252 ? 7.04375 106.52079 -8.81605 1.000 43.94502 252 TYR D N 1
ATOM 8698 C CA . TYR D 1 252 ? 6.01233 107.21339 -9.58068 1.000 52.51662 252 TYR D CA 1
ATOM 8699 C C . TYR D 1 252 ? 6.31306 108.68867 -9.80831 1.000 52.94373 252 TYR D C 1
ATOM 8700 O O . TYR D 1 252 ? 6.04428 109.20399 -10.89715 1.000 55.70421 252 TYR D O 1
ATOM 8709 N N . ARG D 1 253 ? 6.85962 109.38442 -8.81161 1.000 47.35567 253 ARG D N 1
ATOM 8710 C CA . ARG D 1 253 ? 7.12034 110.81397 -8.93597 1.000 46.99523 253 ARG D CA 1
ATOM 8711 C C . ARG D 1 253 ? 8.19284 111.24211 -7.94027 1.000 43.21064 253 ARG D C 1
ATOM 8712 O O . ARG D 1 253 ? 7.87308 111.64256 -6.81303 1.000 41.84729 253 ARG D O 1
ATOM 8720 N N . PRO D 1 254 ? 9.47365 111.17402 -8.31783 1.000 42.68235 254 PRO D N 1
ATOM 8721 C CA . PRO D 1 254 ? 10.54743 111.46648 -7.35635 1.000 41.31541 254 PRO D CA 1
ATOM 8722 C C . PRO D 1 254 ? 10.68384 112.94402 -7.01776 1.000 39.54911 254 PRO D C 1
ATOM 8723 O O . PRO D 1 254 ? 11.45058 113.67014 -7.65889 1.000 37.48090 254 PRO D O 1
AT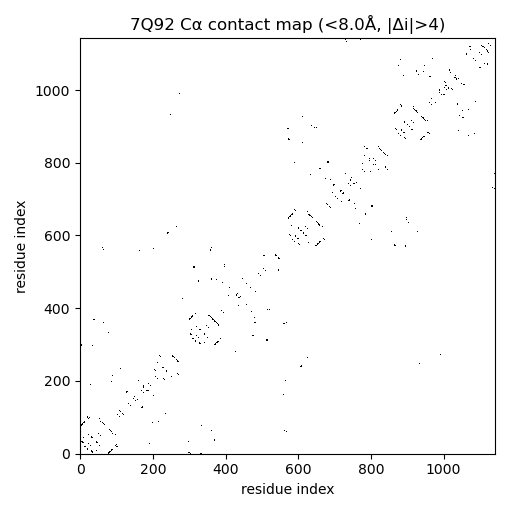OM 8727 N N . VAL D 1 255 ? 9.95052 113.39440 -6.00121 1.000 41.91972 255 VAL D N 1
ATOM 8728 C CA . VAL D 1 255 ? 10.06552 114.76643 -5.49977 1.000 40.98331 255 VAL D CA 1
ATOM 8729 C C . VAL D 1 255 ? 11.12417 114.72645 -4.40097 1.000 37.43256 255 VAL D C 1
ATOM 8730 O O . VAL D 1 255 ? 10.82665 114.53996 -3.21957 1.000 38.49243 255 VAL D O 1
ATOM 8734 N N . VAL D 1 256 ? 12.38356 114.90089 -4.79947 1.000 40.36829 256 VAL D N 1
ATOM 8735 C CA . VAL D 1 256 ? 13.50830 114.72744 -3.88633 1.000 36.09937 256 VAL D CA 1
ATOM 8736 C C . VAL D 1 256 ? 14.46625 115.90899 -3.97919 1.000 35.60120 256 VAL D C 1
ATOM 8737 O O . VAL D 1 256 ? 15.68879 115.73271 -3.92478 1.000 38.72255 256 VAL D O 1
ATOM 8741 N N . PHE D 1 257 ? 13.92313 117.12279 -4.11044 1.000 33.13423 257 PHE D N 1
ATOM 8742 C CA . PHE D 1 257 ? 14.77529 118.30536 -4.18306 1.000 37.25768 257 PHE D CA 1
ATOM 8743 C C . PHE D 1 257 ? 15.51090 118.56717 -2.87627 1.000 37.03808 257 PHE D C 1
ATOM 8744 O O . PHE D 1 257 ? 16.56203 119.21717 -2.88920 1.000 33.95639 257 PHE D O 1
ATOM 8752 N N . GLU D 1 258 ? 14.98737 118.07380 -1.75315 1.000 34.66091 258 GLU D N 1
ATOM 8753 C CA . GLU D 1 258 ? 15.66737 118.24451 -0.47655 1.000 41.24025 258 GLU D CA 1
ATOM 8754 C C . GLU D 1 258 ? 16.87294 117.32588 -0.33610 1.000 41.90820 258 GLU D C 1
ATOM 8755 O O . GLU D 1 258 ? 17.71952 117.56399 0.53186 1.000 45.40631 258 GLU D O 1
ATOM 8761 N N . LEU D 1 259 ? 16.96620 116.28296 -1.16084 1.000 38.18530 259 LEU D N 1
ATOM 8762 C CA . LEU D 1 259 ? 18.10223 115.37269 -1.12201 1.000 39.41602 259 LEU D CA 1
ATOM 8763 C C . LEU D 1 259 ? 19.24765 115.81139 -2.02192 1.000 41.23160 259 LEU D C 1
ATOM 8764 O O . LEU D 1 259 ? 20.38465 115.37550 -1.80891 1.000 32.95425 259 LEU D O 1
ATOM 8777 N N . ALA D 1 261 ? 21.51721 118.98169 -4.26572 1.000 50.28221 261 ALA D N 1
ATOM 8778 C CA . ALA D 1 261 ? 21.90441 120.38009 -4.19209 1.000 44.91356 261 ALA D CA 1
ATOM 8779 C C . ALA D 1 261 ? 20.93724 121.22023 -5.02532 1.000 41.13196 261 ALA D C 1
ATOM 8780 O O . ALA D 1 261 ? 19.97546 120.71434 -5.61156 1.000 39.25815 261 ALA D O 1
ATOM 8782 N N . ASP D 1 262 ? 21.19516 122.52873 -5.07995 1.000 47.43994 262 ASP D N 1
ATOM 8783 C CA . ASP D 1 262 ? 20.32099 123.41522 -5.84335 1.000 47.15768 262 ASP D CA 1
ATOM 8784 C C . ASP D 1 262 ? 20.34611 123.07346 -7.32904 1.000 48.11319 262 ASP D C 1
ATOM 8785 O O . ASP D 1 262 ? 19.31491 123.14568 -8.00903 1.000 50.17664 262 ASP D O 1
ATOM 8790 N N . SER D 1 263 ? 21.51122 122.69432 -7.84837 1.000 43.04809 263 SER D N 1
ATOM 8791 C CA . SER D 1 263 ? 21.65240 122.26524 -9.23061 1.000 48.82843 263 SER D CA 1
ATOM 8792 C C . SER D 1 263 ? 22.38433 120.93227 -9.26716 1.000 45.61381 263 SER D C 1
ATOM 8793 O O . SER D 1 263 ? 23.21276 120.63761 -8.40119 1.000 44.67911 263 SER D O 1
ATOM 8796 N N . PHE D 1 264 ? 22.07211 120.12950 -10.28141 1.000 42.50675 264 PHE D N 1
ATOM 8797 C CA . PHE D 1 264 ? 22.60091 118.77623 -10.37062 1.000 46.44188 264 PHE D CA 1
ATOM 8798 C C . PHE D 1 264 ? 22.48281 118.29217 -11.80612 1.000 45.47421 264 PHE D C 1
ATOM 8799 O O . PHE D 1 264 ? 21.69726 118.82006 -12.59663 1.000 42.66998 264 PHE D O 1
ATOM 8807 N N . THR D 1 265 ? 23.27429 117.27708 -12.12977 1.000 46.31277 265 THR D N 1
ATOM 8808 C CA . THR D 1 265 ? 23.17584 116.62246 -13.42215 1.000 46.55666 265 THR D CA 1
ATOM 8809 C C . THR D 1 265 ? 22.17943 115.46830 -13.34247 1.000 47.27765 265 THR D C 1
ATOM 8810 O O . THR D 1 265 ? 21.76994 115.03860 -12.26224 1.000 45.25011 265 THR D O 1
ATOM 8814 N N . LEU D 1 266 ? 21.78310 114.96516 -14.51309 1.000 44.04643 266 LEU D N 1
ATOM 8815 C CA . LEU D 1 266 ? 20.78172 113.90440 -14.54914 1.000 47.20976 266 LEU D CA 1
ATOM 8816 C C . LEU D 1 266 ? 21.34384 112.57588 -14.06073 1.000 44.10529 266 LEU D C 1
ATOM 8817 O O . LEU D 1 266 ? 20.60569 111.76923 -13.48382 1.000 38.78745 266 LEU D O 1
ATOM 8822 N N . LEU D 1 267 ? 22.63598 112.32502 -14.28103 1.000 43.15177 267 LEU D N 1
ATOM 8823 C CA . LEU D 1 267 ? 23.24204 111.11099 -13.74458 1.000 46.51528 267 LEU D CA 1
ATOM 8824 C C . LEU D 1 267 ? 23.35234 111.18281 -12.22663 1.000 40.44770 267 LEU D C 1
ATOM 8825 O O . LEU D 1 267 ? 23.16120 110.17371 -11.53830 1.000 41.71471 267 LEU D O 1
ATOM 8830 N N . GLN D 1 268 ? 23.66964 112.36466 -11.68796 1.000 41.03213 268 GLN D N 1
ATOM 8831 C CA . GLN D 1 268 ? 23.65289 112.54475 -10.23903 1.000 42.01170 268 GLN D CA 1
ATOM 8832 C C . GLN D 1 268 ? 22.26362 112.28234 -9.67583 1.000 38.05600 268 GLN D C 1
ATOM 8833 O O . GLN D 1 268 ? 22.11922 111.65804 -8.61822 1.000 45.76530 268 GLN D O 1
ATOM 8839 N N . LEU D 1 269 ? 21.22840 112.75655 -10.37177 1.000 40.40301 269 LEU D N 1
ATOM 8840 C CA . LEU D 1 269 ? 19.85997 112.44784 -9.97477 1.000 45.49227 269 LEU D CA 1
ATOM 8841 C C . LEU D 1 269 ? 19.59663 110.94902 -10.04059 1.000 45.93644 269 LEU D C 1
ATOM 8842 O O . LEU D 1 269 ? 18.96558 110.38056 -9.14154 1.000 36.52145 269 LEU D O 1
ATOM 8847 N N . GLN D 1 270 ? 20.08672 110.28988 -11.09363 1.000 42.49035 270 GLN D N 1
ATOM 8848 C CA . GLN D 1 270 ? 19.83707 108.86148 -11.25912 1.000 47.73271 270 GLN D CA 1
ATOM 8849 C C . GLN D 1 270 ? 20.55641 108.04120 -10.19479 1.000 43.93079 270 GLN D C 1
ATOM 8850 O O . GLN D 1 270 ? 19.97098 107.11715 -9.61818 1.000 44.65186 270 GLN D O 1
ATOM 8856 N N . ARG D 1 271 ? 21.82522 108.36160 -9.92330 1.000 42.03362 271 ARG D N 1
ATOM 8857 C CA . ARG D 1 271 ? 22.57888 107.62603 -8.91101 1.000 44.96871 271 ARG D CA 1
ATOM 8858 C C . ARG D 1 271 ? 21.90047 107.70279 -7.54972 1.000 45.51478 271 ARG D C 1
ATOM 8859 O O . ARG D 1 271 ? 21.89092 106.72309 -6.79505 1.000 45.90574 271 ARG D O 1
ATOM 8867 N N . ALA D 1 272 ? 21.32696 108.86034 -7.21801 1.000 39.64138 272 ALA D N 1
ATOM 8868 C CA . ALA D 1 272 ? 20.68649 109.01697 -5.91782 1.000 45.60799 272 ALA D CA 1
ATOM 8869 C C . ALA D 1 272 ? 19.37049 108.25154 -5.85296 1.000 42.99994 272 ALA D C 1
ATOM 8870 O O . ALA D 1 272 ? 19.06383 107.62104 -4.83412 1.000 46.23218 272 ALA D O 1
ATOM 8872 N N . ILE D 1 273 ? 18.57799 108.29585 -6.92720 1.000 46.55095 273 ILE D N 1
ATOM 8873 C CA . ILE D 1 273 ? 17.37088 107.47564 -6.98857 1.000 51.38297 273 ILE D CA 1
ATOM 8874 C C . ILE D 1 273 ? 17.73850 105.99743 -6.95638 1.000 48.66109 273 ILE D C 1
ATOM 8875 O O . ILE D 1 273 ? 17.03736 105.17893 -6.34838 1.000 44.16284 273 ILE D O 1
ATOM 8880 N N . GLU D 1 274 ? 18.85123 105.63432 -7.60014 1.000 53.32217 274 GLU D N 1
ATOM 8881 C CA . GLU D 1 274 ? 19.33108 104.25777 -7.53274 1.000 58.55217 274 GLU D CA 1
ATOM 8882 C C . GLU D 1 274 ? 19.76102 103.89198 -6.11740 1.000 47.67490 274 GLU D C 1
ATOM 8883 O O . GLU D 1 274 ? 19.57507 102.74981 -5.68120 1.000 40.64471 274 GLU D O 1
ATOM 8889 N N . ALA D 1 275 ? 20.33659 104.84851 -5.38513 1.000 43.42217 275 ALA D N 1
ATOM 8890 C CA . ALA D 1 275 ? 20.76157 104.57590 -4.01639 1.000 49.39037 275 ALA D CA 1
ATOM 8891 C C . ALA D 1 275 ? 19.56516 104.37348 -3.09529 1.000 44.92742 275 ALA D C 1
ATOM 8892 O O . ALA D 1 275 ? 19.60732 103.53266 -2.18986 1.000 42.03630 275 ALA D O 1
ATOM 8894 N N . LEU D 1 276 ? 18.48921 105.13209 -3.31136 1.000 53.32217 276 LEU D N 1
ATOM 8895 C CA . LEU D 1 276 ? 17.30310 104.99268 -2.47272 1.000 53.08883 276 LEU D CA 1
ATOM 8896 C C . LEU D 1 276 ? 16.58367 103.67830 -2.75023 1.000 51.75217 276 LEU D C 1
ATOM 8897 O O . LEU D 1 276 ? 16.21957 102.94887 -1.82040 1.000 51.47217 276 LEU D O 1
ATOM 8902 N N . ALA D 1 277 ? 16.37057 103.35890 -4.02787 1.000 45.31688 277 ALA D N 1
ATOM 8903 C CA . ALA D 1 277 ? 15.62831 102.16018 -4.39418 1.000 49.02708 277 ALA D CA 1
ATOM 8904 C C . ALA D 1 277 ? 16.44586 100.88501 -4.24333 1.000 44.97596 277 ALA D C 1
ATOM 8905 O O . ALA D 1 277 ? 15.86670 99.79359 -4.23584 1.000 51.19217 277 ALA D O 1
ATOM 8907 N N . GLY D 1 278 ? 17.76582 100.99300 -4.11836 1.000 50.20217 278 GLY D N 1
ATOM 8908 C CA . GLY D 1 278 ? 18.60073 99.80867 -4.06495 1.000 42.11329 278 GLY D CA 1
ATOM 8909 C C . GLY D 1 278 ? 18.65790 99.04379 -5.36725 1.000 46.31557 278 GLY D C 1
ATOM 8910 O O . GLY D 1 278 ? 18.90271 97.83433 -5.35861 1.000 42.89344 278 GLY D O 1
ATOM 8911 N N . LEU D 1 279 ? 18.43246 99.71963 -6.49196 1.000 45.66577 279 LEU D N 1
ATOM 8912 C CA . LEU D 1 279 ? 18.41899 99.08738 -7.80168 1.000 50.48759 279 LEU D CA 1
ATOM 8913 C C . LEU D 1 279 ? 19.11298 99.99714 -8.80250 1.000 52.04747 279 LEU D C 1
ATOM 8914 O O . LEU D 1 279 ? 19.06305 101.22322 -8.68422 1.000 51.55056 279 LEU D O 1
ATOM 8919 N N . THR D 1 280 ? 19.76185 99.38662 -9.78997 1.000 50.52629 280 THR D N 1
ATOM 8920 C CA . THR D 1 280 ? 20.32532 100.12616 -10.91076 1.000 56.10385 280 THR D CA 1
ATOM 8921 C C . THR D 1 280 ? 19.25560 100.30143 -11.98027 1.000 55.30606 280 THR D C 1
ATOM 8922 O O . THR D 1 280 ? 18.61263 99.32942 -12.38991 1.000 59.29154 280 THR D O 1
ATOM 8926 N N . LEU D 1 281 ? 19.06340 101.53922 -12.42142 1.000 50.77790 281 LEU D N 1
ATOM 8927 C CA . LEU D 1 281 ? 18.00781 101.87695 -13.36245 1.000 58.77062 281 LEU D CA 1
ATOM 8928 C C . LEU D 1 281 ? 18.55476 101.96911 -14.78019 1.000 58.20406 281 LEU D C 1
ATOM 8929 O O . LEU D 1 281 ? 19.72600 102.29088 -14.99656 1.000 58.98120 281 LEU D O 1
ATOM 8934 N N . HIS D 1 282 ? 17.68952 101.67619 -15.74732 1.000 59.51746 282 HIS D N 1
ATOM 8935 C CA . HIS D 1 282 ? 18.02002 101.92872 -17.14171 1.000 63.99037 282 HIS D CA 1
ATOM 8936 C C . HIS D 1 282 ? 18.06225 103.43157 -17.38302 1.000 61.01913 282 HIS D C 1
ATOM 8937 O O . HIS D 1 282 ? 17.14947 104.15989 -16.98095 1.000 58.90124 282 HIS D O 1
ATOM 8944 N N . LYS D 1 283 ? 19.13042 103.89406 -18.03586 1.000 60.95443 283 LYS D N 1
ATOM 8945 C CA . LYS D 1 283 ? 19.36035 105.32959 -18.16930 1.000 63.00385 283 LYS D CA 1
ATOM 8946 C C . LYS D 1 283 ? 18.21842 106.00949 -18.91669 1.000 68.54570 283 LYS D C 1
ATOM 8947 O O . LYS D 1 283 ? 17.61236 106.96128 -18.41178 1.000 63.51544 283 LYS D O 1
ATOM 8953 N N . GLN D 1 284 ? 17.89726 105.51911 -20.11707 1.000 66.02687 284 GLN D N 1
ATOM 8954 C CA . GLN D 1 284 ? 16.93248 106.21031 -20.96891 1.000 66.76541 284 GLN D CA 1
ATOM 8955 C C . GLN D 1 284 ? 15.52732 106.18152 -20.37766 1.000 68.48740 284 GLN D C 1
ATOM 8956 O O . GLN D 1 284 ? 14.81543 107.19200 -20.41704 1.000 67.04824 284 GLN D O 1
ATOM 8962 N N . ASN D 1 285 ? 15.10290 105.03773 -19.83255 1.000 70.13689 285 ASN D N 1
ATOM 8963 C CA . ASN D 1 285 ? 13.76559 104.96710 -19.25065 1.000 69.13506 285 ASN D CA 1
ATOM 8964 C C . ASN D 1 285 ? 13.63816 105.86931 -18.03079 1.000 65.17912 285 ASN D C 1
ATOM 8965 O O . ASN D 1 285 ? 12.54537 106.37015 -17.74123 1.000 63.46868 285 ASN D O 1
ATOM 8970 N N . PHE D 1 286 ? 14.73738 106.09045 -17.30651 1.000 65.43365 286 PHE D N 1
ATOM 8971 C CA . PHE D 1 286 ? 14.70845 107.04720 -16.20586 1.000 63.62996 286 PHE D CA 1
ATOM 8972 C C . PHE D 1 286 ? 14.64026 108.47774 -16.72492 1.000 61.27929 286 PHE D C 1
ATOM 8973 O O . PHE D 1 286 ? 13.96920 109.32761 -16.12814 1.000 59.21291 286 PHE D O 1
ATOM 8981 N N . ARG D 1 287 ? 15.33061 108.76270 -17.83345 1.000 60.86670 287 ARG D N 1
ATOM 8982 C CA . ARG D 1 287 ? 15.25823 110.09301 -18.43020 1.000 56.63252 287 ARG D CA 1
ATOM 8983 C C . ARG D 1 287 ? 13.83665 110.41966 -18.86986 1.000 62.00721 287 ARG D C 1
ATOM 8984 O O . ARG D 1 287 ? 13.39793 111.57203 -18.77481 1.000 62.38904 287 ARG D O 1
ATOM 8992 N N . ARG D 1 288 ? 13.10148 109.41521 -19.35456 1.000 58.93972 288 ARG D N 1
ATOM 8993 C CA . ARG D 1 288 ? 11.71460 109.63536 -19.75076 1.000 62.13403 288 ARG D CA 1
ATOM 8994 C C . ARG D 1 288 ? 10.83572 109.92787 -18.54091 1.000 59.74039 288 ARG D C 1
ATOM 8995 O O . ARG D 1 288 ? 9.99934 110.83761 -18.58064 1.000 62.24734 288 ARG D O 1
ATOM 9003 N N . LEU D 1 289 ? 11.01446 109.16619 -17.45701 1.000 61.81626 289 LEU D N 1
ATOM 9004 C CA . LEU D 1 289 ? 10.19861 109.35349 -16.26005 1.000 57.47638 289 LEU D CA 1
ATOM 9005 C C . LEU D 1 289 ? 10.32745 110.76885 -15.71180 1.000 59.99529 289 LEU D C 1
ATOM 9006 O O . LEU D 1 289 ? 9.33058 111.38121 -15.31044 1.000 58.11740 289 LEU D O 1
ATOM 9011 N N . ILE D 1 290 ? 11.54706 111.30779 -15.69520 1.000 57.37697 290 ILE D N 1
ATOM 9012 C CA . ILE D 1 290 ? 11.76716 112.62965 -15.11930 1.000 57.81273 290 ILE D CA 1
ATOM 9013 C C . ILE D 1 290 ? 11.12871 113.71026 -15.98340 1.000 57.58938 290 ILE D C 1
ATOM 9014 O O . ILE D 1 290 ? 10.60495 114.70547 -15.46778 1.000 53.83740 290 ILE D O 1
ATOM 9019 N N . GLU D 1 291 ? 11.15197 113.53429 -17.30529 1.000 59.88743 291 GLU D N 1
ATOM 9020 C CA . GLU D 1 291 ? 10.60548 114.55713 -18.18919 1.000 57.51996 291 GLU D CA 1
ATOM 9021 C C . GLU D 1 291 ? 9.09218 114.44803 -18.34062 1.000 59.24081 291 GLU D C 1
ATOM 9022 O O . GLU D 1 291 ? 8.42211 115.46750 -18.54072 1.000 52.97756 291 GLU D O 1
ATOM 9028 N N . GLN D 1 292 ? 8.53575 113.23739 -18.24796 1.000 59.69218 292 GLN D N 1
ATOM 9029 C CA . GLN D 1 292 ? 7.08549 113.08807 -18.32351 1.000 59.78090 292 GLN D CA 1
ATOM 9030 C C . GLN D 1 292 ? 6.39176 113.71861 -17.12329 1.000 61.07059 292 GLN D C 1
ATOM 9031 O O . GLN D 1 292 ? 5.28251 114.24879 -17.25688 1.000 66.65003 292 GLN D O 1
ATOM 9037 N N . GLN D 1 293 ? 7.02552 113.67667 -15.95309 1.000 60.07798 293 GLN D N 1
ATOM 9038 C CA . GLN D 1 293 ? 6.43674 114.20293 -14.72896 1.000 57.95119 293 GLN D CA 1
ATOM 9039 C C . GLN D 1 293 ? 6.62520 115.70595 -14.57026 1.000 57.05522 293 GLN D C 1
ATOM 9040 O O . GLN D 1 293 ? 6.11041 116.27320 -13.60006 1.000 48.04197 293 GLN D O 1
ATOM 9046 N N . GLN D 1 294 ? 7.34425 116.35529 -15.49061 1.000 57.07547 294 GLN D N 1
ATOM 9047 C CA . GLN D 1 294 ? 7.54853 117.80667 -15.47086 1.000 54.79534 294 GLN D CA 1
ATOM 9048 C C . GLN D 1 294 ? 8.18656 118.26225 -14.15925 1.000 54.99920 294 GLN D C 1
ATOM 9049 O O . GLN D 1 294 ? 7.85413 119.31923 -13.61971 1.000 52.22278 294 GLN D O 1
ATOM 9055 N N . LEU D 1 295 ? 9.11666 117.45852 -13.64367 1.000 57.51487 295 LEU D N 1
ATOM 9056 C CA . LEU D 1 295 ? 9.73946 117.73007 -12.35448 1.000 56.16671 295 LEU D CA 1
ATOM 9057 C C . LEU D 1 295 ? 10.97232 118.61579 -12.44755 1.000 54.29506 295 LEU D C 1
ATOM 9058 O O . LEU D 1 295 ? 11.31933 119.27464 -11.46009 1.000 44.60192 295 LEU D O 1
ATOM 9063 N N . VAL D 1 296 ? 11.64184 118.64875 -13.59833 1.000 54.85533 296 VAL D N 1
ATOM 9064 C CA . VAL D 1 296 ? 12.97140 119.22952 -13.69941 1.000 55.38343 296 VAL D CA 1
ATOM 9065 C C . VAL D 1 296 ? 13.01184 120.22393 -14.85214 1.000 51.44885 296 VAL D C 1
ATOM 9066 O O . VAL D 1 296 ? 12.18483 120.19119 -15.76572 1.000 50.77527 296 VAL D O 1
ATOM 9070 N N . GLU D 1 297 ? 13.98870 121.12692 -14.78691 1.000 61.12974 297 GLU D N 1
ATOM 9071 C CA . GLU D 1 297 ? 14.23869 122.07920 -15.85810 1.000 61.26606 297 GLU D CA 1
ATOM 9072 C C . GLU D 1 297 ? 15.72531 122.40302 -15.88492 1.000 61.40446 297 GLU D C 1
ATOM 9073 O O . GLU D 1 297 ? 16.42778 122.27532 -14.87838 1.000 53.09231 297 GLU D O 1
ATOM 9079 N N . GLU D 1 298 ? 16.19736 122.82449 -17.05492 1.000 62.24035 298 GLU D N 1
ATOM 9080 C CA . GLU D 1 298 ? 17.61312 123.10099 -17.24901 1.000 58.87848 298 GLU D CA 1
ATOM 9081 C C . GLU D 1 298 ? 17.97364 124.47491 -16.69825 1.000 59.31841 298 GLU D C 1
ATOM 9082 O O . GLU D 1 298 ? 17.24048 125.44969 -16.88734 1.000 61.17908 298 GLU D O 1
ATOM 9088 N N . THR D 1 299 ? 19.11429 124.54559 -16.01102 1.000 56.29796 299 THR D N 1
ATOM 9089 C CA . THR D 1 299 ? 19.57480 125.79067 -15.41008 1.000 59.25109 299 THR D CA 1
ATOM 9090 C C . THR D 1 299 ? 20.37795 126.65824 -16.36882 1.000 66.15094 299 THR D C 1
ATOM 9091 O O . THR D 1 299 ? 20.57168 127.84752 -16.09086 1.000 62.87017 299 THR D O 1
ATOM 9095 N N . GLY D 1 300 ? 20.84960 126.09842 -17.48210 1.000 66.20183 300 GLY D N 1
ATOM 9096 C CA . GLY D 1 300 ? 21.67727 126.82016 -18.41903 1.000 74.27910 300 GLY D CA 1
ATOM 9097 C C . GLY D 1 300 ? 23.16716 126.65480 -18.20899 1.000 68.63980 300 GLY D C 1
ATOM 9098 O O . GLY D 1 300 ? 23.93923 126.87295 -19.14957 1.000 66.14006 300 GLY D O 1
ATOM 9099 N N . ASP D 1 301 ? 23.59183 126.27841 -17.00724 1.000 63.09760 301 ASP D N 1
ATOM 9100 C CA . ASP D 1 301 ? 24.99472 126.03498 -16.71750 1.000 61.04423 301 ASP D CA 1
ATOM 9101 C C . ASP D 1 301 ? 25.34895 124.57144 -16.97460 1.000 60.44129 301 ASP D C 1
ATOM 9102 O O . ASP D 1 301 ? 24.48429 123.71844 -17.18937 1.000 56.81114 301 ASP D O 1
ATOM 9115 N N . ALA D 1 303 ? 28.54840 121.36064 -15.89169 1.000 45.59917 303 ALA D N 1
ATOM 9116 C CA . ALA D 1 303 ? 29.54096 120.94056 -14.91524 1.000 48.66217 303 ALA D CA 1
ATOM 9117 C C . ALA D 1 303 ? 30.24786 119.69892 -15.43792 1.000 48.48139 303 ALA D C 1
ATOM 9118 O O . ALA D 1 303 ? 29.77707 119.03252 -16.36242 1.000 49.18191 303 ALA D O 1
ATOM 9120 N N . THR D 1 304 ? 31.39338 119.39512 -14.83627 1.000 44.64714 304 THR D N 1
ATOM 9121 C CA . THR D 1 304 ? 32.14926 118.19832 -15.17713 1.000 45.26711 304 THR D CA 1
ATOM 9122 C C . THR D 1 304 ? 31.61486 117.02823 -14.36026 1.000 46.38436 304 THR D C 1
ATOM 9123 O O . THR D 1 304 ? 31.45557 117.13887 -13.14115 1.000 47.38979 304 THR D O 1
ATOM 9127 N N . GLU D 1 305 ? 31.32744 115.91740 -15.02828 1.000 45.20185 305 GLU D N 1
ATOM 9128 C CA . GLU D 1 305 ? 30.74559 114.75078 -14.37964 1.000 56.73700 305 GLU D CA 1
ATOM 9129 C C . GLU D 1 305 ? 31.78922 113.64393 -14.25269 1.000 60.72003 305 GLU D C 1
ATOM 9130 O O . GLU D 1 305 ? 32.94140 113.78921 -14.67239 1.000 53.25439 305 GLU D O 1
ATOM 9136 N N . THR D 1 306 ? 31.36834 112.52927 -13.65448 1.000 60.49424 306 THR D N 1
ATOM 9137 C CA . THR D 1 306 ? 32.23208 111.36401 -13.52546 1.000 64.95080 306 THR D CA 1
ATOM 9138 C C . THR D 1 306 ? 32.71663 110.91264 -14.89712 1.000 66.64754 306 THR D C 1
ATOM 9139 O O . THR D 1 306 ? 31.93664 110.82841 -15.85126 1.000 73.20488 306 THR D O 1
ATOM 9143 N N . GLY D 1 307 ? 34.01602 110.62963 -14.99425 1.000 62.62997 307 GLY D N 1
ATOM 9144 C CA . GLY D 1 307 ? 34.65257 110.27499 -16.23744 1.000 54.83047 307 GLY D CA 1
ATOM 9145 C C . GLY D 1 307 ? 35.33868 111.43499 -16.93195 1.000 55.91965 307 GLY D C 1
ATOM 9146 O O . GLY D 1 307 ? 36.30698 111.21801 -17.66795 1.000 58.04601 307 GLY D O 1
ATOM 9147 N N . GLY D 1 308 ? 34.85544 112.65779 -16.72132 1.000 53.03378 308 GLY D N 1
ATOM 9148 C CA . GLY D 1 308 ? 35.48607 113.85212 -17.24880 1.000 57.68837 308 GLY D CA 1
ATOM 9149 C C . GLY D 1 308 ? 34.66631 114.61668 -18.26458 1.000 60.19603 308 GLY D C 1
ATOM 9150 O O . GLY D 1 308 ? 35.09165 115.70129 -18.68512 1.000 58.99092 308 GLY D O 1
ATOM 9151 N N . ARG D 1 309 ? 33.51044 114.09989 -18.67042 1.000 59.39886 309 ARG D N 1
ATOM 9152 C CA . ARG D 1 309 ? 32.72237 114.77461 -19.68797 1.000 57.61240 309 ARG D CA 1
ATOM 9153 C C . ARG D 1 309 ? 31.84606 115.86094 -19.06478 1.000 53.35301 309 ARG D C 1
ATOM 9154 O O . ARG D 1 309 ? 31.41798 115.74270 -17.91370 1.000 53.44509 309 ARG D O 1
ATOM 9162 N N . PRO D 1 310 ? 31.58725 116.93878 -19.79688 1.000 48.21782 310 PRO D N 1
ATOM 9163 C CA . PRO D 1 310 ? 30.63579 117.94691 -19.32401 1.000 45.94409 310 PRO D CA 1
ATOM 9164 C C . PRO D 1 310 ? 29.19840 117.49476 -19.53890 1.000 44.68442 310 PRO D C 1
ATOM 9165 O O . PRO D 1 310 ? 28.89427 116.67118 -20.40348 1.000 41.01282 310 PRO D O 1
ATOM 9169 N N . ALA D 1 311 ? 28.30731 118.05127 -18.72187 1.000 48.30460 311 ALA D N 1
ATOM 9170 C CA . ALA D 1 311 ? 26.90126 117.68198 -18.77868 1.000 51.92382 311 ALA D CA 1
ATOM 9171 C C . ALA D 1 311 ? 26.05211 118.85475 -18.31309 1.000 46.54268 311 ALA D C 1
ATOM 9172 O O . ALA D 1 311 ? 26.51222 119.72623 -17.57067 1.000 47.62311 311 ALA D O 1
ATOM 9174 N N . LYS D 1 312 ? 24.79861 118.86123 -18.76016 1.000 45.27887 312 LYS D N 1
ATOM 9175 C CA . LYS D 1 312 ? 23.87532 119.92847 -18.40059 1.000 50.45387 312 LYS D CA 1
ATOM 9176 C C . LYS D 1 312 ? 23.47876 119.83071 -16.93284 1.000 45.13434 312 LYS D C 1
ATOM 9177 O O . LYS D 1 312 ? 23.22502 118.74134 -16.41100 1.000 43.79149 312 LYS D O 1
ATOM 9183 N N . LEU D 1 313 ? 23.42521 120.98191 -16.26777 1.000 45.60875 313 LEU D N 1
ATOM 9184 C CA . LEU D 1 313 ? 22.95699 121.06019 -14.89171 1.000 47.32898 313 LEU D CA 1
ATOM 9185 C C . LEU D 1 313 ? 21.45028 121.27804 -14.86602 1.000 49.55489 313 LEU D C 1
ATOM 9186 O O . LEU D 1 313 ? 20.89386 121.96811 -15.72526 1.000 54.30633 313 LEU D O 1
ATOM 9191 N N . PHE D 1 314 ? 20.79477 120.68551 -13.87129 1.000 51.36750 314 PHE D N 1
ATOM 9192 C CA . PHE D 1 314 ? 19.34462 120.70667 -13.76722 1.000 45.23481 314 PHE D CA 1
ATOM 9193 C C . PHE D 1 314 ? 18.92335 121.10691 -12.36102 1.000 46.18299 314 PHE D C 1
ATOM 9194 O O . PHE D 1 314 ? 19.66201 120.91177 -11.39243 1.000 45.16485 314 PHE D O 1
ATOM 9202 N N . ARG D 1 315 ? 17.71955 121.66750 -12.26179 1.000 52.02024 315 ARG D N 1
ATOM 9203 C CA . ARG D 1 315 ? 17.11686 122.01424 -10.98377 1.000 51.13234 315 ARG D CA 1
ATOM 9204 C C . ARG D 1 315 ? 15.65191 121.60318 -10.99564 1.000 51.26034 315 ARG D C 1
ATOM 9205 O O . ARG D 1 315 ? 15.02584 121.50682 -12.05481 1.000 49.22385 315 ARG D O 1
ATOM 9213 N N . PHE D 1 316 ? 15.11081 121.35656 -9.80623 1.000 46.59921 316 PHE D N 1
ATOM 9214 C CA . PHE D 1 316 ? 13.68193 121.10829 -9.68350 1.000 46.26187 316 PHE D CA 1
ATOM 9215 C C . PHE D 1 316 ? 12.90708 122.39204 -9.95367 1.000 46.69561 316 PHE D C 1
ATOM 9216 O O . PHE D 1 316 ? 13.31668 123.48179 -9.54294 1.000 46.18863 316 PHE D O 1
ATOM 9224 N N . ARG D 1 317 ? 11.78575 122.26034 -10.65713 1.000 46.48747 317 ARG D N 1
ATOM 9225 C CA . ARG D 1 317 ? 10.98267 123.42303 -11.00554 1.000 50.51587 317 ARG D CA 1
ATOM 9226 C C . ARG D 1 317 ? 10.37262 124.05404 -9.75832 1.000 48.92987 317 ARG D C 1
ATOM 9227 O O . ARG D 1 317 ? 10.12760 123.38544 -8.75044 1.000 50.94798 317 ARG D O 1
ATOM 9235 N N . GLN D 1 318 ? 10.12928 125.36548 -9.83764 1.000 52.35719 318 GLN D N 1
ATOM 9236 C CA . GLN D 1 318 ? 9.53600 126.07994 -8.71153 1.000 50.39997 318 GLN D CA 1
ATOM 9237 C C . GLN D 1 318 ? 8.13106 125.57636 -8.40575 1.000 45.66411 318 GLN D C 1
ATOM 9238 O O . GLN D 1 318 ? 7.69293 125.62339 -7.24996 1.000 46.72050 318 GLN D O 1
ATOM 9244 N N . THR D 1 319 ? 7.41349 125.09197 -9.42304 1.000 44.32313 319 THR D N 1
ATOM 9245 C CA . THR D 1 319 ? 6.08740 124.52587 -9.19463 1.000 41.63373 319 THR D CA 1
ATOM 9246 C C . THR D 1 319 ? 6.15343 123.33898 -8.24198 1.000 45.83785 319 THR D C 1
ATOM 9247 O O . THR D 1 319 ? 5.28894 123.18143 -7.37118 1.000 44.26156 319 THR D O 1
ATOM 9251 N N . VAL D 1 320 ? 7.18046 122.49894 -8.38613 1.000 42.33637 320 VAL D N 1
ATOM 9252 C CA . VAL D 1 320 ? 7.33300 121.34725 -7.50167 1.000 41.86044 320 VAL D CA 1
ATOM 9253 C C . VAL D 1 320 ? 7.55213 121.80451 -6.06493 1.000 38.56145 320 VAL D C 1
ATOM 9254 O O . VAL D 1 320 ? 6.95553 121.26218 -5.12649 1.000 37.40243 320 VAL D O 1
ATOM 9258 N N . LEU D 1 321 ? 8.40111 122.81677 -5.87038 1.000 42.37735 321 LEU D N 1
ATOM 9259 C CA . LEU D 1 321 ? 8.66747 123.31045 -4.52254 1.000 40.12524 321 LEU D CA 1
ATOM 9260 C C . LEU D 1 321 ? 7.43691 123.97966 -3.92314 1.000 43.56868 321 LEU D C 1
ATOM 9261 O O . LEU D 1 321 ? 7.19540 123.87745 -2.71451 1.000 44.27240 321 LEU D O 1
ATOM 9266 N N . ASP D 1 322 ? 6.64661 124.66720 -4.75125 1.000 39.22197 322 ASP D N 1
ATOM 9267 C CA . ASP D 1 322 ? 5.46916 125.36289 -4.24141 1.000 39.52897 322 ASP D CA 1
ATOM 9268 C C . ASP D 1 322 ? 4.39550 124.38289 -3.78434 1.000 44.23448 322 ASP D C 1
ATOM 9269 O O . ASP D 1 322 ? 3.73474 124.61064 -2.76367 1.000 39.62774 322 ASP D O 1
ATOM 9274 N N . GLU D 1 323 ? 4.20331 123.28916 -4.52550 1.000 36.90054 323 GLU D N 1
ATOM 9275 C CA . GLU D 1 323 ? 3.16266 122.33254 -4.16245 1.000 42.09597 323 GLU D CA 1
ATOM 9276 C C . GLU D 1 323 ? 3.51147 121.59357 -2.87589 1.000 40.57703 323 GLU D C 1
ATOM 9277 O O . GLU D 1 323 ? 2.63671 121.35730 -2.03396 1.000 42.03430 323 GLU D O 1
ATOM 9283 N N . ARG D 1 324 ? 4.78368 121.22222 -2.70466 1.000 35.02897 324 ARG D N 1
ATOM 9284 C CA . ARG D 1 324 ? 5.19493 120.53908 -1.48259 1.000 34.34053 324 ARG D CA 1
ATOM 9285 C C . ARG D 1 324 ? 5.04495 121.43862 -0.26264 1.000 37.96790 324 ARG D C 1
ATOM 9286 O O . ARG D 1 324 ? 4.77732 120.94973 0.84121 1.000 28.79477 324 ARG D O 1
ATOM 9294 N N . ALA D 1 325 ? 5.19908 122.75236 -0.44145 1.000 43.55202 325 ALA D N 1
ATOM 9295 C CA . ALA D 1 325 ? 5.05077 123.68145 0.67116 1.000 38.57856 325 ALA D CA 1
ATOM 9296 C C . ALA D 1 325 ? 3.61728 123.75416 1.18167 1.000 37.69461 325 ALA D C 1
ATOM 9297 O O . ALA D 1 325 ? 3.40014 124.19297 2.31518 1.000 38.31190 325 ALA D O 1
ATOM 9299 N N . LEU D 1 326 ? 2.63788 123.32959 0.38101 1.000 35.59994 326 LEU D N 1
ATOM 9300 C CA . LEU D 1 326 ? 1.23389 123.40945 0.76191 1.000 43.40392 326 LEU D CA 1
ATOM 9301 C C . LEU D 1 326 ? 0.58590 122.05722 1.02221 1.000 39.99242 326 LEU D C 1
ATOM 9302 O O . LEU D 1 326 ? -0.58610 122.02183 1.41556 1.000 42.35820 326 LEU D O 1
ATOM 9307 N N . SER D 1 327 ? 1.30810 120.95133 0.83023 1.000 42.44859 327 SER D N 1
ATOM 9308 C CA . SER D 1 327 ? 0.68817 119.63551 0.92193 1.000 43.21753 327 SER D CA 1
ATOM 9309 C C . SER D 1 327 ? 0.62427 119.09703 2.34517 1.000 46.56217 327 SER D C 1
ATOM 9310 O O . SER D 1 327 ? -0.10260 118.12791 2.59005 1.000 48.64217 327 SER D O 1
ATOM 9313 N N . GLY D 1 328 ? 1.36627 119.68676 3.27977 1.000 37.98168 328 GLY D N 1
ATOM 9314 C CA . GLY D 1 328 ? 1.28158 119.25089 4.65999 1.000 33.25348 328 GLY D CA 1
ATOM 9315 C C . GLY D 1 328 ? 1.97194 117.91706 4.91180 1.000 37.05705 328 GLY D C 1
ATOM 9316 O O . GLY D 1 328 ? 2.80050 117.44160 4.12948 1.000 33.97637 328 GLY D O 1
ATOM 9317 N N . THR D 1 329 ? 1.60508 117.30798 6.03983 1.000 34.62108 329 THR D N 1
ATOM 9318 C CA . THR D 1 329 ? 2.20807 116.06019 6.48727 1.000 31.17880 329 THR D CA 1
ATOM 9319 C C . THR D 1 329 ? 1.34064 114.83613 6.21573 1.000 28.92476 329 THR D C 1
ATOM 9320 O O . THR D 1 329 ? 1.83265 113.70959 6.34682 1.000 22.85187 329 THR D O 1
ATOM 9324 N N . LYS D 1 330 ? 0.07721 115.02263 5.84402 1.000 33.70988 330 LYS D N 1
ATOM 9325 C CA . LYS D 1 330 ? -0.83946 113.91840 5.56587 1.000 33.27664 330 LYS D CA 1
ATOM 9326 C C . LYS D 1 330 ? -1.05694 113.81641 4.05862 1.000 34.62003 330 LYS D C 1
ATOM 9327 O O . LYS D 1 330 ? -2.10933 114.17851 3.52730 1.000 36.18016 330 LYS D O 1
ATOM 9333 N N . LEU D 1 331 ? -0.04562 113.29587 3.37002 1.000 31.62070 331 LEU D N 1
ATOM 9334 C CA . LEU D 1 331 ? -0.05578 113.29394 1.91436 1.000 27.91904 331 LEU D CA 1
ATOM 9335 C C . LEU D 1 331 ? -1.04517 112.25837 1.37980 1.000 36.01139 331 LEU D C 1
ATOM 9336 O O . LEU D 1 331 ? -1.18531 111.17355 1.95369 1.000 27.51207 331 LEU D O 1
ATOM 9341 N N . PRO D 1 332 ? -1.74792 112.56211 0.28714 1.000 38.50548 332 PRO D N 1
ATOM 9342 C CA . PRO D 1 332 ? -2.62827 111.56020 -0.33502 1.000 36.40742 332 PRO D CA 1
ATOM 9343 C C . PRO D 1 332 ? -1.80498 110.53170 -1.09833 1.000 38.64926 332 PRO D C 1
ATOM 9344 O O . PRO D 1 332 ? -1.08094 110.86709 -2.03955 1.000 43.46121 332 PRO D O 1
ATOM 9348 N N . LEU D 1 333 ? -1.91072 109.27256 -0.68078 1.000 35.97820 333 LEU D N 1
ATOM 9349 C CA . LEU D 1 333 ? -1.09657 108.20587 -1.24291 1.000 42.81815 333 LEU D CA 1
ATOM 9350 C C . LEU D 1 333 ? -1.95954 106.97228 -1.45570 1.000 48.69641 333 LEU D C 1
ATOM 9351 O O . LEU D 1 333 ? -3.09507 106.89226 -0.98090 1.000 47.94762 333 LEU D O 1
ATOM 9356 N N . SER D 1 334 ? -1.40798 106.00457 -2.18807 1.000 55.32815 334 SER D N 1
ATOM 9357 C CA . SER D 1 334 ? -2.06398 104.71344 -2.33902 1.000 57.06769 334 SER D CA 1
ATOM 9358 C C . SER D 1 334 ? -1.70193 103.76802 -1.20212 1.000 58.18053 334 SER D C 1
ATOM 9359 O O . SER D 1 334 ? -2.55615 103.01418 -0.72339 1.000 58.24111 334 SER D O 1
ATOM 9362 N N . ARG D 1 335 ? -0.45016 103.80608 -0.75807 1.000 63.14216 335 ARG D N 1
ATOM 9363 C CA . ARG D 1 335 ? 0.02095 103.02533 0.37196 1.000 61.35573 335 ARG D CA 1
ATOM 9364 C C . ARG D 1 335 ? 0.14786 103.92001 1.60051 1.000 61.11435 335 ARG D C 1
ATOM 9365 O O . ARG D 1 335 ? -0.08823 105.12965 1.55290 1.000 62.43833 335 ARG D O 1
ATOM 9373 N N . ASN D 1 336 ? 0.53951 103.31267 2.71490 1.000 59.33324 336 ASN D N 1
ATOM 9374 C CA . ASN D 1 336 ? 0.79002 104.06419 3.93670 1.000 55.82543 336 ASN D CA 1
ATOM 9375 C C . ASN D 1 336 ? 2.11166 103.63183 4.56076 1.000 60.43339 336 ASN D C 1
ATOM 9376 O O . ASN D 1 336 ? 3.13292 104.29926 4.39541 1.000 56.20192 336 ASN D O 1
#

Nearest PDB structures (foldseek):
  7q92-assembly2_D  TM=9.759E-01  e=5.131E-49  Agrobacterium fabrum str. C58
  7q93-assembly1_B  TM=9.780E-01  e=1.135E-46  Agrobacterium fabrum str. C58
  7q93-assembly2_C  TM=9.573E-01  e=2.296E-46  Agrobacterium fabrum str. C58
  7q91-assembly2_D  TM=9.624E-01  e=3.415E-45  Agrobacterium fabrum str. C58
  7q94-assembly1_A  TM=9.850E-01  e=3.571E-44  Agrobacterium fabrum str. C58

B-factor: mean 44.46, std 16.2, range [15.61, 346.07]

Sequence (1143 aa):
IGLAHAELIAVVTAITTDEPRVTVREGAALPSGPFEFGHRTLQSGLREWIHEQTHHPVGYLEQLYTFADRDRNNEILGGRTISIGYLGLVREQEAPKSAFWHGWYEYFPWEDHRQGRPDILDSIIDKLRAWADSEPDSRAQRHLRADFTFGLDGGGWNEELTLQRYELLYEAGLVGEAQSEPRINFGRPFADHRRILATGIARLRAKIKYRPVVFELADSFTLLQLQRAIEALAGLTLHKQNFRRLIEQQQLVEETGDATETGGRPAKLFRFRQTVLDERALSGYDDDDKDHPFTVTIGLAHAELIAVVTAITTDEPRVTVREGAALPSGPFEFGHRTLQSGLREWIHEQTHHPVGYLEQLYTFADRDGGRTISIGYLGLVREQWHGWYEYFPWEDHRQGRPDILDSIIDKLRAWADSEPDSRAQRHLRADFTFGLDGGGWNEELTLQRYELLYEAGLVGEAQSEPRINFGRPFADHRRILATGIARLRAKIKYRPVVFELADSFTLLQLQRAIEALAGLTLHKQNFRRLIEQQQLVEETGDAKLFRFRQTVLDERALSGTKLPLSRNVTIGLAHAELIAVVTAITTDEPRVTVREGAALPSGPFEFGHRTLQSGLREWIHEQTHHPVGYLEQLYTFADRDRNNEILGGRTISIGYLGLVREQSGKSAFWHGWYEYFPWEDHRQGRPDILDSIIDKLRAWADSEPDSRAQRHLRADFTFGLDGGGWNEELTLQRYELLYEAGLVGEAQSEPRINFGRPFADHRRILATGIARLRAKIKYRPVVFELADSFTLLQLQRAIEALAGLTLHKQNFRRLIEQQQLVEETGDATETGGRPAKLFRFRQTVLDERALSGTKLPFTVTIGLAHAELIAVVTAITTDEPRVTVREGAALPSGPFEFGHRTLQSGLREWIHEQTHHPVGYLEQLYTFADRDRNGGRTISIGYLGLVREQSGKSAFWHGWYEYFPWEDHRQGRPDILDSIIDKLRAWADSEPDSRAQRHLRADFTFGLDGGGWNEELTLQRYELLYEAGLVGEAINFGRPFADHRRILATGIARLRAKIKYRPVVFELADSFTLLQLQRAIEALAGLTLHKQNFRRLIEQQQLVEETGDATETGGRPAKLFRFRQTVLDERALSGTKLPLSRN